Protein AF-0000000086140148 (afdb_homodimer)

Foldseek 3Di:
DDDCPPDDDDDDPDDDDDDDDCPDPDDDPAPDDPPPPPPDDDDCPDDDDPPPPDPPVPDCPPPPPDDPPDPPPDPDPDDPPPPPPPPPPLVLLFLLQVLLCVFLLDDDDDPPDDLCNVPAEQLDDPVPQDLVQAPCNVVLVVQDAPEAADPVLQVLLVVLLCVLCPNRHDYPDDDDSVLLRSLLSQLQSLCPPAQNLDFRLHDHSVPADSLLSLLSSLSSQLRRLDPSSNVSSLSSLSSSVSSLVVVCVVPVVCLQPLSSLNSLCSSLQCQCQQQHNVSVVVSVVSLVSSVCSCVVCVLLAQVNADDLVPPDPPQPPPLQSSLVVLLVNLSSQSSVLVSLLSQLLCCVLSPDQGPDALQSNHHFAHFAPQLRNQNGSVSNVVVVVVQVVVCPVPDDGGTLNNCLVPVCVLVVPRNGHHSSSSLLSNLSNLSNVLSVLLVLVCVCPPPPNPPPPPVVSVVVSVVSLVVSLVVLVVSLVVCPVPALLSNLSSLLSNLCSLDPLVLLVQLSNNPHSVSVVVSLVVVLVSLPDLSLLSNLLSLLQSLLSLLVHAFSRCGSSSLSSNLSSLSSLLSSLQSVLVVVVVVVVPPPDDPPPPDDPCVVVVVVCVVPPPQQAEDESNDDDDPSSVCCSVPVTGFYWYWDFDDPPPPPDDPPPPDDDCVVVVVCVLVVPPPCPRPTDIGGSNQNLVSLVSSLCSLQVSQDDSPDPPGPRRNSSVSSNSSSNSSSVSD/DDDDDDDDDDDDDDDDDDDDDDDPDDPDPVPDDPDPDDDDDDDPPDVDPPPPPPPPVPPDDDPPPPDPPDPPDDDDPDDPPPPPPPPPLLVLLFLLQVLLCVFLLDDDDDPPDDLCNVPAEQLDDPVPQDLVQAPLNVVLVVQDAPEAADPVLQVLLVVLLCVLCPNRHDYPDDDDSVLLRSLLSQLQSLCPPAQNLDQRLHDDSVPADSLLSLLSSLSSQLRRQDPSSNVSSLSSLSSSVSSLVVVCVVPVVCLQPLSSLNSLCSSLQAQCQQQHNVSVVVSVVSLVSSVCSCVVCVLLAQVNDDDLVPPDPPQPPPLQSSLVVLLSNLSSQSSVLVSLLSQLLCCVLSPDQGPDALQSNHHFAHFAPQLSNQNGSVSNVVVVVVQVVVCPVPDDGGTLNNCLVPVCVLVVPGNGHHSSSSLLSNLSNLSNVLSVLLVLVCVCPPPPNPPPPPVVSVVVSVVSLVVSLVVLVVSLVVCPVPALLSNLSSLLSNLCSLDPLVLLVQLSNNPHSVSVVVSLVVVLVSLPDLSLLSNLLSLLQSLLSLLVHAFSSCGSSSLSSNLSSLSSLLSSLQSVLVVVVVVVVPPPDDPPPPDDDCPVVVVVVVVPPPQQAEDESNDDDDPSSVCCSVPVTGFYWYWDFDDPPPPPDDPPPPDDDCPVVVVCVVVVPPPCPRPTDIGGSNQNLVSLVSSLCSLQVSQDDVPDPPGPHRNSSVSSNSSSNSSSVSD

pLDDT: mean 75.52, std 26.85, range [15.7, 98.44]

Sequence (1454 aa):
MPDIGFPTFFDQIMAPDFVASESMNVPLDIFNHMPEQDWLSDNMDMFGVDFTPTIDEAFHIPDSMPMPQEQHDSSHAGQLEHVSHEPDAGHSARQRHALFQRSPWLWKPEAHSHAFSEHRSLPLDETEIDMSASPHQPFLPSLTMRRELSTHSRDKIFQMVLKAATSHVSIPRFPSVECLNLLLRVGLAKSMETDAWIHPGTLDAECARPELLAALIAAGCVCFGMPSVSKTGLILLEIVRVALHGLVEDDNSVIRDLEYLQACMMWIDVTAFCGYKRKMEIAEHSLQPLVTALRRAGKFDRVAYTTNQDARPDDEHTGEGEWKHWARQESYKRLVHHLFEHDMVTTITKVRNPLISYAEMTLPLPASREQWLAPTAGSWRHVAVREQTSRDVQHGPLSLRDLLADGELLRCLPDGVDASVARAAHLHGLAAQTWEHFQQSSVVHSPLASHSSDASGKLWLQTRHQQLYHMLQVVRSRVQDTWAVTRLLNEFLMMSMHVNPDDVTRFAGKCGETEAHRAYQELQGWSQSKRARTAIWHAGQVIRLAREVPPYQVRGADAFIIYHAVMVLWAYGMMQRDIARRARSSSPRPGRSVGVGGEQEQQEQEQDGGRASCVYLDEERTAAVEAFVVMGTGRPCLRMRRRRAETGSCWRSSSSSSNKLELELMVSGQAWQSQWQCCDVRHAQAVMQVGVAVLEENYMYPTELRPNLPQLIRSLCELMRGLGALAMPDIGFPTFFDQIMAPDFVASESMNVPLDIFNHMPEQDWLSDNMDMFGVDFTPTIDEAFHIPDSMPMPQEQHDSSHAGQLEHVSHEPDAGHSARQRHALFQRSPWLWKPEAHSHAFSEHRSLPLDETEIDMSASPHQPFLPSLTMRRELSTHSRDKIFQMVLKAATSHVSIPRFPSVECLNLLLRVGLAKSMETDAWIHPGTLDAECARPELLAALIAAGCVCFGMPSVSKTGLILLEIVRVALHGLVEDDNSVIRDLEYLQACMMWIDVTAFCGYKRKMEIAEHSLQPLVTALRRAGKFDRVAYTTNQDARPDDEHTGEGEWKHWARQESYKRLVHHLFEHDMVTTITKVRNPLISYAEMTLPLPASREQWLAPTAGSWRHVAVREQTSRDVQHGPLSLRDLLADGELLRCLPDGVDASVARAAHLHGLAAQTWEHFQQSSVVHSPLASHSSDASGKLWLQTRHQQLYHMLQVVRSRVQDTWAVTRLLNEFLMMSMHVNPDDVTRFAGKCGETEAHRAYQELQGWSQSKRARTAIWHAGQVIRLAREVPPYQVRGADAFIIYHAVMVLWAYGMMQRDIARRARSSSPRPGRSVGVGGEQEQQEQEQDGGRASCVYLDEERTAAVEAFVVMGTGRPCLRMRRRRAETGSCWRSSSSSSNKLELELMVSGQAWQSQWQCCDVRHAQAVMQVGVAVLEENYMYPTELRPNLPQLIRSLCELMRGLGALA

Structure (mmCIF, N/CA/C/O backbone):
data_AF-0000000086140148-model_v1
#
loop_
_entity.id
_entity.type
_entity.pdbx_description
1 polymer 'Transcription factor domain-containing protein'
#
loop_
_atom_site.group_PDB
_atom_site.id
_atom_site.type_symbol
_atom_site.label_atom_id
_atom_site.label_alt_id
_atom_site.label_comp_id
_atom_site.label_asym_id
_atom_site.label_entity_id
_atom_site.label_seq_id
_atom_site.pdbx_PDB_ins_code
_atom_site.Cartn_x
_atom_site.Cartn_y
_atom_site.Cartn_z
_atom_site.occupancy
_atom_site.B_iso_or_equiv
_atom_site.auth_seq_id
_atom_site.auth_comp_id
_atom_site.auth_asym_id
_atom_site.auth_atom_id
_atom_site.pdbx_PDB_model_num
ATOM 1 N N . MET A 1 1 ? -72.125 -36.812 -0.527 1 19.08 1 MET A N 1
ATOM 2 C CA . MET A 1 1 ? -71.812 -36.781 -1.943 1 19.08 1 MET A CA 1
ATOM 3 C C . MET A 1 1 ? -70.312 -37.094 -2.143 1 19.08 1 MET A C 1
ATOM 5 O O . MET A 1 1 ? -69.438 -36.656 -1.358 1 19.08 1 MET A O 1
ATOM 9 N N . PRO A 1 2 ? -69.875 -38.219 -3.064 1 22.83 2 PRO A N 1
ATOM 10 C CA . PRO A 1 2 ? -68.938 -39.25 -3.582 1 22.83 2 PRO A CA 1
ATOM 11 C C . PRO A 1 2 ? -67.812 -38.688 -4.387 1 22.83 2 PRO A C 1
ATOM 13 O O . PRO A 1 2 ? -68 -37.719 -5.133 1 22.83 2 PRO A O 1
ATOM 16 N N . ASP A 1 3 ? -66.438 -38.75 -3.875 1 25.08 3 ASP A N 1
ATOM 17 C CA . ASP A 1 3 ? -65.125 -38.188 -3.678 1 25.08 3 ASP A CA 1
ATOM 18 C C . ASP A 1 3 ? -64.25 -38.438 -4.898 1 25.08 3 ASP A C 1
ATOM 20 O O . ASP A 1 3 ? -63.938 -39.594 -5.23 1 25.08 3 ASP A O 1
ATOM 24 N N . ILE A 1 4 ? -64.562 -37.719 -6.035 1 22.92 4 ILE A N 1
ATOM 25 C CA . ILE A 1 4 ? -64.188 -37.906 -7.434 1 22.92 4 ILE A CA 1
ATOM 26 C C . ILE A 1 4 ? -62.656 -38.031 -7.559 1 22.92 4 ILE A C 1
ATOM 28 O O . ILE A 1 4 ? -61.938 -37.062 -7.277 1 22.92 4 ILE A O 1
ATOM 32 N N . GLY A 1 5 ? -61.938 -39.25 -7.453 1 22.59 5 GLY A N 1
ATOM 33 C CA . GLY A 1 5 ? -60.625 -39.875 -7.34 1 22.59 5 GLY A CA 1
ATOM 34 C C . GLY A 1 5 ? -59.781 -39.688 -8.578 1 22.59 5 GLY A C 1
ATOM 35 O O . GLY A 1 5 ? -58.719 -40.312 -8.711 1 22.59 5 GLY A O 1
ATOM 36 N N . PHE A 1 6 ? -59.812 -38.531 -9.266 1 20.64 6 PHE A N 1
ATOM 37 C CA . PHE A 1 6 ? -59.625 -38.656 -10.703 1 20.64 6 PHE A CA 1
ATOM 38 C C . PHE A 1 6 ? -58.219 -39.188 -11.008 1 20.64 6 PHE A C 1
ATOM 40 O O . PHE A 1 6 ? -57.219 -38.594 -10.594 1 20.64 6 PHE A O 1
ATOM 47 N N . PRO A 1 7 ? -58.031 -40.531 -11.359 1 20.09 7 PRO A N 1
ATOM 48 C CA . PRO A 1 7 ? -56.906 -41.438 -11.656 1 20.09 7 PRO A CA 1
ATOM 49 C C . PRO A 1 7 ? -56.031 -40.969 -12.797 1 20.09 7 PRO A C 1
ATOM 51 O O . PRO A 1 7 ? -54.812 -41.156 -12.773 1 20.09 7 PRO A O 1
ATOM 54 N N . THR A 1 8 ? -56.438 -40.406 -13.906 1 18.41 8 THR A N 1
ATOM 55 C CA . THR A 1 8 ? -56.594 -41.281 -15.055 1 18.41 8 THR A CA 1
ATOM 56 C C . THR A 1 8 ? -55.25 -41.5 -15.758 1 18.41 8 THR A C 1
ATOM 58 O O . THR A 1 8 ? -54.844 -42.625 -15.977 1 18.41 8 THR A O 1
ATOM 61 N N . PHE A 1 9 ? -55.125 -41.156 -17.078 1 16.94 9 PHE A N 1
ATOM 62 C CA . PHE A 1 9 ? -54.906 -41.812 -18.359 1 16.94 9 PHE A CA 1
ATOM 63 C C . PHE A 1 9 ? -53.438 -41.656 -18.766 1 16.94 9 PHE A C 1
ATOM 65 O O . PHE A 1 9 ? -52.844 -42.625 -19.266 1 16.94 9 PHE A O 1
ATOM 72 N N . PHE A 1 10 ? -52.812 -40.406 -18.891 1 19.05 10 PHE A N 1
ATOM 73 C CA . PHE A 1 10 ? -52.031 -40.125 -20.078 1 19.05 10 PHE A CA 1
ATOM 74 C C . PHE A 1 10 ? -50.75 -41 -20.109 1 19.05 10 PHE A C 1
ATOM 76 O O . PHE A 1 10 ? -50.031 -41.062 -19.125 1 19.05 10 PHE A O 1
ATOM 83 N N . ASP A 1 11 ? -50.469 -41.719 -21.234 1 17.25 11 ASP A N 1
ATOM 84 C CA . ASP A 1 11 ? -50.031 -42.906 -21.984 1 17.25 11 ASP A CA 1
ATOM 85 C C . ASP A 1 11 ? -48.5 -42.969 -22.031 1 17.25 11 ASP A C 1
ATOM 87 O O . ASP A 1 11 ? -47.812 -42 -21.812 1 17.25 11 ASP A O 1
ATOM 91 N N . GLN A 1 12 ? -47.844 -44.094 -22.719 1 17.33 12 GLN A N 1
ATOM 92 C CA . GLN A 1 12 ? -46.844 -45.125 -22.859 1 17.33 12 GLN A CA 1
ATOM 93 C C . GLN A 1 12 ? -45.688 -44.656 -23.75 1 17.33 12 GLN A C 1
ATOM 95 O O . GLN A 1 12 ? -45.688 -44.906 -24.953 1 17.33 12 GLN A O 1
ATOM 100 N N . ILE A 1 13 ? -45.344 -43.344 -23.781 1 17.97 13 ILE A N 1
ATOM 101 C CA . ILE A 1 13 ? -44.438 -42.969 -24.859 1 17.97 13 ILE A CA 1
ATOM 102 C C . ILE A 1 13 ? -43.219 -43.906 -24.844 1 17.97 13 ILE A C 1
ATOM 104 O O . ILE A 1 13 ? -42.281 -43.719 -24.078 1 17.97 13 ILE A O 1
ATOM 108 N N . MET A 1 14 ? -43.344 -45.25 -24.922 1 16.81 14 MET A N 1
ATOM 109 C CA . MET A 1 14 ? -42.531 -46.469 -24.859 1 16.81 14 MET A CA 1
ATOM 110 C C . MET A 1 14 ? -41.531 -46.5 -26 1 16.81 14 MET A C 1
ATOM 112 O O . MET A 1 14 ? -40.375 -46.875 -25.797 1 16.81 14 MET A O 1
ATOM 116 N N . ALA A 1 15 ? -41.969 -46.688 -27.281 1 16.27 15 ALA A N 1
ATOM 117 C CA . ALA A 1 15 ? -41.625 -47.938 -27.984 1 16.27 15 ALA A CA 1
ATOM 118 C C . ALA A 1 15 ? -40.312 -47.812 -28.719 1 16.27 15 ALA A C 1
ATOM 120 O O . ALA A 1 15 ? -39.438 -48.688 -28.594 1 16.27 15 ALA A O 1
ATOM 121 N N . PRO A 1 16 ? -40.25 -47.25 -30.031 1 17.31 16 PRO A N 1
ATOM 122 C CA . PRO A 1 16 ? -40 -48.188 -31.125 1 17.31 16 PRO A CA 1
ATOM 123 C C . PRO A 1 16 ? -38.531 -48.562 -31.266 1 17.31 16 PRO A C 1
ATOM 125 O O . PRO A 1 16 ? -37.656 -47.875 -30.719 1 17.31 16 PRO A O 1
ATOM 128 N N . ASP A 1 17 ? -38.156 -49.406 -32.406 1 17.62 17 ASP A N 1
ATOM 129 C CA . ASP A 1 17 ? -37.406 -50.531 -32.938 1 17.62 17 ASP A CA 1
ATOM 130 C C . ASP A 1 17 ? -36.062 -50.062 -33.469 1 17.62 17 ASP A C 1
ATOM 132 O O . ASP A 1 17 ? -35.75 -48.875 -33.5 1 17.62 17 ASP A O 1
ATOM 136 N N . PHE A 1 18 ? -35.75 -50.312 -34.875 1 17.06 18 PHE A N 1
ATOM 137 C CA . PHE A 1 18 ? -34.719 -51.188 -35.469 1 17.06 18 PHE A CA 1
ATOM 138 C C . PHE A 1 18 ? -33.469 -50.406 -35.781 1 17.06 18 PHE A C 1
ATOM 140 O O . PHE A 1 18 ? -32.344 -50.875 -35.5 1 17.06 18 PHE A O 1
ATOM 147 N N . VAL A 1 19 ? -33.5 -49.281 -36.562 1 16.91 19 VAL A N 1
ATOM 148 C CA . VAL A 1 19 ? -33.031 -49.344 -37.969 1 16.91 19 VAL A CA 1
ATOM 149 C C . VAL A 1 19 ? -31.5 -49.344 -38 1 16.91 19 VAL A C 1
ATOM 151 O O . VAL A 1 19 ? -30.859 -48.844 -37.062 1 16.91 19 VAL A O 1
ATOM 154 N N . ALA A 1 20 ? -30.875 -49.312 -39.312 1 17.44 20 ALA A N 1
ATOM 155 C CA . ALA A 1 20 ? -29.875 -49.875 -40.219 1 17.44 20 ALA A CA 1
ATOM 156 C C . ALA A 1 20 ? -28.5 -49.281 -39.969 1 17.44 20 ALA A C 1
ATOM 158 O O . ALA A 1 20 ? -28.406 -48.156 -39.469 1 17.44 20 ALA A O 1
ATOM 159 N N . SER A 1 21 ? -27.453 -50 -40.312 1 17.23 21 SER A N 1
ATOM 160 C CA . SER A 1 21 ? -26.094 -50.438 -40.062 1 17.23 21 SER A CA 1
ATOM 161 C C . SER A 1 21 ? -25.078 -49.438 -40.562 1 17.23 21 SER A C 1
ATOM 163 O O . SER A 1 21 ? -23.938 -49.375 -40.125 1 17.23 21 SER A O 1
ATOM 165 N N . GLU A 1 22 ? -25.453 -48.625 -41.656 1 16.67 22 GLU A N 1
ATOM 166 C CA . GLU A 1 22 ? -24.547 -48.656 -42.812 1 16.67 22 GLU A CA 1
ATOM 167 C C . GLU A 1 22 ? -23.266 -47.906 -42.531 1 16.67 22 GLU A C 1
ATOM 169 O O . GLU A 1 22 ? -23.312 -46.719 -42.156 1 16.67 22 GLU A O 1
ATOM 174 N N . SER A 1 23 ? -22.141 -48.594 -42.344 1 17.83 23 SER A N 1
ATOM 175 C CA . SER A 1 23 ? -20.75 -48.344 -42 1 17.83 23 SER A CA 1
ATOM 176 C C . SER A 1 23 ? -20.062 -47.469 -43.031 1 17.83 23 SER A C 1
ATOM 178 O O . SER A 1 23 ? -18.844 -47.344 -43.031 1 17.83 23 SER A O 1
ATOM 180 N N . MET A 1 24 ? -20.812 -46.656 -43.781 1 16.83 24 MET A N 1
ATOM 181 C CA . MET A 1 24 ? -20.156 -46.438 -45.062 1 16.83 24 MET A CA 1
ATOM 182 C C . MET A 1 24 ? -18.734 -45.906 -44.875 1 16.83 24 MET A C 1
ATOM 184 O O . MET A 1 24 ? -18.5 -45.031 -44.031 1 16.83 24 MET A O 1
ATOM 188 N N . ASN A 1 25 ? -17.75 -46.562 -45.594 1 17.36 25 ASN A N 1
ATOM 189 C CA . ASN A 1 25 ? -16.312 -46.719 -45.719 1 17.36 25 ASN A CA 1
ATOM 190 C C . ASN A 1 25 ? -15.68 -45.438 -46.25 1 17.36 25 ASN A C 1
ATOM 192 O O . ASN A 1 25 ? -14.469 -45.375 -46.5 1 17.36 25 ASN A O 1
ATOM 196 N N . VAL A 1 26 ? -16.375 -44.375 -46.531 1 17.95 26 VAL A N 1
ATOM 197 C CA . VAL A 1 26 ? -15.844 -43.781 -47.75 1 17.95 26 VAL A CA 1
ATOM 198 C C . VAL A 1 26 ? -14.328 -43.625 -47.625 1 17.95 26 VAL A C 1
ATOM 200 O O . VAL A 1 26 ? -13.797 -43.531 -46.5 1 17.95 26 VAL A O 1
ATOM 203 N N . PRO A 1 27 ? -13.695 -43.062 -48.875 1 17.66 27 PRO A N 1
ATOM 204 C CA . PRO A 1 27 ? -12.5 -43.219 -49.719 1 17.66 27 PRO A CA 1
ATOM 205 C C . PRO A 1 27 ? -11.258 -42.594 -49.094 1 17.66 27 PRO A C 1
ATOM 207 O O . PRO A 1 27 ? -11.375 -41.688 -48.25 1 17.66 27 PRO A O 1
ATOM 210 N N . LEU A 1 28 ? -10.086 -43.094 -49.562 1 18.19 28 LEU A N 1
ATOM 211 C CA . LEU A 1 28 ? -8.664 -43.094 -49.219 1 18.19 28 LEU A CA 1
ATOM 212 C C . LEU A 1 28 ? -8.055 -41.719 -49.438 1 18.19 28 LEU A C 1
ATOM 214 O O . LEU A 1 28 ? -6.949 -41.438 -48.969 1 18.19 28 LEU A O 1
ATOM 218 N N . ASP A 1 29 ? -8.734 -40.688 -50.062 1 17.12 29 ASP A N 1
ATOM 219 C CA . ASP A 1 29 ? -7.871 -40 -51 1 17.12 29 ASP A CA 1
ATOM 220 C C . ASP A 1 29 ? -6.582 -39.531 -50.344 1 17.12 29 ASP A C 1
ATOM 222 O O . ASP A 1 29 ? -6.605 -39.031 -49.219 1 17.12 29 ASP A O 1
ATOM 226 N N . ILE A 1 30 ? -5.348 -39.875 -51 1 18.64 30 ILE A N 1
ATOM 227 C CA . ILE A 1 30 ? -3.902 -40.094 -51 1 18.64 30 ILE A CA 1
ATOM 228 C C . ILE A 1 30 ? -3.203 -38.719 -50.844 1 18.64 30 ILE A C 1
ATOM 230 O O . ILE A 1 30 ? -1.972 -38.656 -50.812 1 18.64 30 ILE A O 1
ATOM 234 N N . PHE A 1 31 ? -3.824 -37.688 -51.469 1 18.41 31 PHE A N 1
ATOM 235 C CA . PHE A 1 31 ? -2.912 -36.625 -51.844 1 18.41 31 PHE A CA 1
ATOM 236 C C . PHE A 1 31 ? -1.856 -36.406 -50.75 1 18.41 31 PHE A C 1
ATOM 238 O O . PHE A 1 31 ? -2.186 -36.25 -49.594 1 18.41 31 PHE A O 1
ATOM 245 N N . ASN A 1 32 ? -0.479 -36.625 -51.062 1 17.55 32 ASN A N 1
ATOM 246 C CA . ASN A 1 32 ? 0.919 -37.031 -51.219 1 17.55 32 ASN A CA 1
ATOM 247 C C . ASN A 1 32 ? 1.848 -36.062 -50.469 1 17.55 32 ASN A C 1
ATOM 249 O O . ASN A 1 32 ? 1.44 -34.938 -50.125 1 17.55 32 ASN A O 1
ATOM 253 N N . HIS A 1 33 ? 3.387 -36 -51.062 1 18.12 33 HIS A N 1
ATOM 254 C CA . HIS A 1 33 ? 4.75 -36 -50.531 1 18.12 33 HIS A CA 1
ATOM 255 C C . HIS A 1 33 ? 5.27 -34.562 -50.344 1 18.12 33 HIS A C 1
ATOM 257 O O . HIS A 1 33 ? 6.426 -34.375 -49.969 1 18.12 33 HIS A O 1
ATOM 263 N N . MET A 1 34 ? 4.738 -33.531 -50.875 1 17.55 34 MET A N 1
ATOM 264 C CA . MET A 1 34 ? 5.773 -32.688 -51.438 1 17.55 34 MET A CA 1
ATOM 265 C C . MET A 1 34 ? 6.844 -32.344 -50.406 1 17.55 34 MET A C 1
ATOM 267 O O . MET A 1 34 ? 6.527 -32 -49.281 1 17.55 34 MET A O 1
ATOM 271 N N . PRO A 1 35 ? 8.188 -32.75 -50.844 1 19.33 35 PRO A N 1
ATOM 272 C CA . PRO A 1 35 ? 9.438 -32.656 -50.094 1 19.33 35 PRO A CA 1
ATOM 273 C C . PRO A 1 35 ? 9.805 -31.234 -49.688 1 19.33 35 PRO A C 1
ATOM 275 O O . PRO A 1 35 ? 10.828 -31.016 -49.031 1 19.33 35 PRO A O 1
ATOM 278 N N . GLU A 1 36 ? 9.086 -30.328 -49.875 1 18.53 36 GLU A N 1
ATOM 279 C CA . GLU A 1 36 ? 9.766 -29.078 -50.188 1 18.53 36 GLU A CA 1
ATOM 280 C C . GLU A 1 36 ? 10.984 -28.875 -49.281 1 18.53 36 GLU A C 1
ATOM 282 O O . GLU A 1 36 ? 10.867 -28.875 -48.062 1 18.53 36 GLU A O 1
ATOM 287 N N . GLN A 1 37 ? 12.273 -29.156 -49.906 1 18.86 37 GLN A N 1
ATOM 288 C CA . GLN A 1 37 ? 13.656 -29.109 -49.438 1 18.86 37 GLN A CA 1
ATOM 289 C C . GLN A 1 37 ? 14.008 -27.734 -48.875 1 18.86 37 GLN A C 1
ATOM 291 O O . GLN A 1 37 ? 15.031 -27.562 -48.219 1 18.86 37 GLN A O 1
ATOM 296 N N . ASP A 1 38 ? 13.461 -26.766 -49.469 1 18.78 38 ASP A N 1
ATOM 297 C CA . ASP A 1 38 ? 14.344 -25.625 -49.656 1 18.78 38 ASP A CA 1
ATOM 298 C C . ASP A 1 38 ? 15.211 -25.391 -48.438 1 18.78 38 ASP A C 1
ATOM 300 O O . ASP A 1 38 ? 14.711 -25.359 -47.312 1 18.78 38 ASP A O 1
ATOM 304 N N . TRP A 1 39 ? 16.594 -25.516 -48.688 1 18.64 39 TRP A N 1
ATOM 305 C CA . TRP A 1 39 ? 17.922 -25.516 -48.062 1 18.64 39 TRP A CA 1
ATOM 306 C C . TRP A 1 39 ? 18.141 -24.25 -47.25 1 18.64 39 TRP A C 1
ATOM 308 O O . TRP A 1 39 ? 19.109 -24.156 -46.469 1 18.64 39 TRP A O 1
ATOM 318 N N . LEU A 1 40 ? 17.844 -23.172 -48.156 1 21.42 40 LEU A N 1
ATOM 319 C CA . LEU A 1 40 ? 18.672 -22 -47.969 1 21.42 40 LEU A CA 1
ATOM 320 C C . LEU A 1 40 ? 18.875 -21.734 -46.469 1 21.42 40 LEU A C 1
ATOM 322 O O . LEU A 1 40 ? 17.922 -21.719 -45.688 1 21.42 40 LEU A O 1
ATOM 326 N N . SER A 1 41 ? 20.078 -21.781 -46.25 1 18.67 41 SER A N 1
ATOM 327 C CA . SER A 1 41 ? 21.141 -22.016 -45.25 1 18.67 41 SER A CA 1
ATOM 328 C C . SER A 1 41 ? 21.062 -21.016 -44.125 1 18.67 41 SER A C 1
ATOM 330 O O . SER A 1 41 ? 21.047 -21.422 -42.938 1 18.67 41 SER A O 1
ATOM 332 N N . ASP A 1 42 ? 21.734 -19.891 -44.5 1 18.88 42 ASP A N 1
ATOM 333 C CA . ASP A 1 42 ? 22.906 -19.391 -43.781 1 18.88 42 ASP A CA 1
ATOM 334 C C . ASP A 1 42 ? 22.5 -18.703 -42.469 1 18.88 42 ASP A C 1
ATOM 336 O O . ASP A 1 42 ? 23.031 -19 -41.406 1 18.88 42 ASP A O 1
ATOM 340 N N . ASN A 1 43 ? 22.266 -17.281 -42.812 1 19.69 43 ASN A N 1
ATOM 341 C CA . ASN A 1 43 ? 22.797 -16.266 -41.906 1 19.69 43 ASN A CA 1
ATOM 342 C C . ASN A 1 43 ? 22.016 -16.188 -40.594 1 19.69 43 ASN A C 1
ATOM 344 O O . ASN A 1 43 ? 20.812 -15.891 -40.594 1 19.69 43 ASN A O 1
ATOM 348 N N . MET A 1 44 ? 22.25 -16.859 -39.75 1 21.52 44 MET A N 1
ATOM 349 C CA . MET A 1 44 ? 22.016 -17.156 -38.344 1 21.52 44 MET A CA 1
ATOM 350 C C . MET A 1 44 ? 21.906 -15.883 -37.531 1 21.52 44 MET A C 1
ATOM 352 O O . MET A 1 44 ? 21.953 -15.922 -36.281 1 21.52 44 MET A O 1
ATOM 356 N N . ASP A 1 45 ? 21.734 -14.734 -38.094 1 20.14 45 ASP A N 1
ATOM 357 C CA . ASP A 1 45 ? 21.984 -13.812 -37 1 20.14 45 ASP A CA 1
ATOM 358 C C . ASP A 1 45 ? 20.922 -13.961 -35.906 1 20.14 45 ASP A C 1
ATOM 360 O O . ASP A 1 45 ? 19.781 -13.539 -36.062 1 20.14 45 ASP A O 1
ATOM 364 N N . MET A 1 46 ? 20.844 -14.938 -35.156 1 19.64 46 MET A N 1
ATOM 365 C CA . MET A 1 46 ? 20.219 -15.602 -34 1 19.64 46 MET A CA 1
ATOM 366 C C . MET A 1 46 ? 19.906 -14.609 -32.906 1 19.64 46 MET A C 1
ATOM 368 O O . MET A 1 46 ? 18.766 -14.547 -32.406 1 19.64 46 MET A O 1
ATOM 372 N N . PHE A 1 47 ? 20.781 -14.781 -31.766 1 21.64 47 PHE A N 1
ATOM 373 C CA . PHE A 1 47 ? 21.141 -14.43 -30.391 1 21.64 47 PHE A CA 1
ATOM 374 C C . PHE A 1 47 ? 21.672 -13 -30.312 1 21.64 47 PHE A C 1
ATOM 376 O O . PHE A 1 47 ? 22.234 -12.594 -29.297 1 21.64 47 PHE A O 1
ATOM 383 N N . GLY A 1 48 ? 21.953 -12.289 -31.156 1 19.8 48 GLY A N 1
ATOM 384 C CA . GLY A 1 48 ? 22.906 -11.203 -31.016 1 19.8 48 GLY A CA 1
ATOM 385 C C . GLY A 1 48 ? 22.875 -10.562 -29.641 1 19.8 48 GLY A C 1
ATOM 386 O O . GLY A 1 48 ? 21.797 -10.281 -29.109 1 19.8 48 GLY A O 1
ATOM 387 N N . VAL A 1 49 ? 24.141 -10.586 -28.812 1 22.16 49 VAL A N 1
ATOM 388 C CA . VAL A 1 49 ? 25.156 -10.516 -27.781 1 22.16 49 VAL A CA 1
ATOM 389 C C . VAL A 1 49 ? 25.391 -9.062 -27.375 1 22.16 49 VAL A C 1
ATOM 391 O O . VAL A 1 49 ? 26.109 -8.781 -26.422 1 22.16 49 VAL A O 1
ATOM 394 N N . ASP A 1 50 ? 25.219 -8.094 -28.031 1 20.94 50 ASP A N 1
ATOM 395 C CA . ASP A 1 50 ? 26.062 -6.934 -27.75 1 20.94 50 ASP A CA 1
ATOM 396 C C . ASP A 1 50 ? 25.953 -6.512 -26.281 1 20.94 50 ASP A C 1
ATOM 398 O O . ASP A 1 50 ? 24.859 -6.148 -25.828 1 20.94 50 ASP A O 1
ATOM 402 N N . PHE A 1 51 ? 27.031 -7.012 -25.5 1 22.92 51 PHE A N 1
ATOM 403 C CA . PHE A 1 51 ? 27.844 -6.762 -24.312 1 22.92 51 PHE A CA 1
ATOM 404 C C . PHE A 1 51 ? 28.312 -5.316 -24.266 1 22.92 51 PHE A C 1
ATOM 406 O O . PHE A 1 51 ? 29.422 -5.004 -24.703 1 22.92 51 PHE A O 1
ATOM 413 N N . THR A 1 52 ? 27.812 -4.379 -24.781 1 21.22 52 THR A N 1
ATOM 414 C CA . THR A 1 52 ? 28.641 -3.186 -24.859 1 21.22 52 THR A CA 1
ATOM 415 C C . THR A 1 52 ? 29.312 -2.908 -23.516 1 21.22 52 THR A C 1
ATOM 417 O O . THR A 1 52 ? 28.641 -2.775 -22.484 1 21.22 52 THR A O 1
ATOM 420 N N . PRO A 1 53 ? 30.766 -3.143 -23.438 1 23.55 53 PRO A N 1
ATOM 421 C CA . PRO A 1 53 ? 31.719 -2.818 -22.375 1 23.55 53 PRO A CA 1
ATOM 422 C C . PRO A 1 53 ? 31.703 -1.341 -22 1 23.55 53 PRO A C 1
ATOM 424 O O . PRO A 1 53 ? 31.922 -0.476 -22.844 1 23.55 53 PRO A O 1
ATOM 427 N N . THR A 1 54 ? 30.875 -0.715 -21.641 1 21.41 54 THR A N 1
ATOM 428 C CA . THR A 1 54 ? 31.266 0.69 -21.625 1 21.41 54 THR A CA 1
ATOM 429 C C . THR A 1 54 ? 32.688 0.847 -21.109 1 21.41 54 THR A C 1
ATOM 431 O O . THR A 1 54 ? 33.219 -0.043 -20.438 1 21.41 54 THR A O 1
ATOM 434 N N . ILE A 1 55 ? 33.562 1.985 -21.406 1 20.09 55 ILE A N 1
ATOM 435 C CA . ILE A 1 55 ? 34.875 2.6 -21.375 1 20.09 55 ILE A CA 1
ATOM 436 C C . ILE A 1 55 ? 35.438 2.57 -19.938 1 20.09 55 ILE A C 1
ATOM 438 O O . ILE A 1 55 ? 36.625 2.287 -19.734 1 20.09 55 ILE A O 1
ATOM 442 N N . ASP A 1 56 ? 34.969 2.904 -18.906 1 20.59 56 ASP A N 1
ATOM 443 C CA . ASP A 1 56 ? 36.062 3.26 -18 1 20.59 56 ASP A CA 1
ATOM 444 C C . ASP A 1 56 ? 36.875 2.025 -17.594 1 20.59 56 ASP A C 1
ATOM 446 O O . ASP A 1 56 ? 36.5 1.336 -16.641 1 20.59 56 ASP A O 1
ATOM 450 N N . GLU A 1 57 ? 37.094 1.035 -18.5 1 23.45 57 GLU A N 1
ATOM 451 C CA . GLU A 1 57 ? 38.312 0.25 -18.375 1 23.45 57 GLU A CA 1
ATOM 452 C C . GLU A 1 57 ? 39.531 1.15 -18.312 1 23.45 57 GLU A C 1
ATOM 454 O O . GLU A 1 57 ? 40.656 0.672 -18.109 1 23.45 57 GLU A O 1
ATOM 459 N N . ALA A 1 58 ? 39.469 2.291 -19 1 21.12 58 ALA A N 1
ATOM 460 C CA . ALA A 1 58 ? 40.75 2.857 -19.484 1 21.12 58 ALA A CA 1
ATOM 461 C C . ALA A 1 58 ? 41.656 3.26 -18.312 1 21.12 58 ALA A C 1
ATOM 463 O O . ALA A 1 58 ? 42.781 3.652 -18.531 1 21.12 58 ALA A O 1
ATOM 464 N N . PHE A 1 59 ? 41.25 3.625 -17.281 1 21.44 59 PHE A N 1
ATOM 465 C CA . PHE A 1 59 ? 42.406 4.336 -16.781 1 21.44 59 PHE A CA 1
ATOM 466 C C . PHE A 1 59 ? 43.531 3.359 -16.438 1 21.44 59 PHE A C 1
ATOM 468 O O . PHE A 1 59 ? 44.719 3.643 -16.672 1 21.44 59 PHE A O 1
ATOM 475 N N . HIS A 1 60 ? 43.594 2.398 -15.438 1 20.41 60 HIS A N 1
ATOM 476 C CA . HIS A 1 60 ? 44.969 1.979 -15.133 1 20.41 60 HIS A CA 1
ATOM 477 C C . HIS A 1 60 ? 45.438 0.906 -16.109 1 20.41 60 HIS A C 1
ATOM 479 O O . HIS A 1 60 ? 45.094 -0.269 -15.961 1 20.41 60 HIS A O 1
ATOM 485 N N . ILE A 1 61 ? 45.438 1.125 -17.453 1 22.55 61 ILE A N 1
ATOM 486 C CA . ILE A 1 61 ? 46.25 0.255 -18.281 1 22.55 61 ILE A CA 1
ATOM 487 C C . ILE A 1 61 ? 47.656 0.147 -17.688 1 22.55 61 ILE A C 1
ATOM 489 O O . ILE A 1 61 ? 48.375 1.146 -17.578 1 22.55 61 ILE A O 1
ATOM 493 N N . PRO A 1 62 ? 48 -0.83 -16.734 1 21.73 62 PRO A N 1
ATOM 494 C CA . PRO A 1 62 ? 49.438 -0.876 -16.453 1 21.73 62 PRO A CA 1
ATOM 495 C C . PRO A 1 62 ? 50.281 -0.818 -17.719 1 21.73 62 PRO A C 1
ATOM 497 O O . PRO A 1 62 ? 49.781 -1.134 -18.812 1 21.73 62 PRO A O 1
ATOM 500 N N . ASP A 1 63 ? 51.469 -0.147 -17.703 1 20.69 63 ASP A N 1
ATOM 501 C CA . ASP A 1 63 ? 52.531 0.016 -18.672 1 20.69 63 ASP A CA 1
ATOM 502 C C . ASP A 1 63 ? 52.875 -1.306 -19.359 1 20.69 63 ASP A C 1
ATOM 504 O O . ASP A 1 63 ? 53.031 -1.345 -20.594 1 20.69 63 ASP A O 1
ATOM 508 N N . SER A 1 64 ? 53.469 -2.326 -18.594 1 20.44 64 SER A N 1
ATOM 509 C CA . SER A 1 64 ? 54.562 -3.088 -19.203 1 20.44 64 SER A CA 1
ATOM 510 C C . SER A 1 64 ? 54.031 -4.207 -20.094 1 20.44 64 SER A C 1
ATOM 512 O O . SER A 1 64 ? 53.375 -5.137 -19.609 1 20.44 64 SER A O 1
ATOM 514 N N . MET A 1 65 ? 53.594 -3.885 -21.234 1 21.52 65 MET A N 1
ATOM 515 C CA . MET A 1 65 ? 53.469 -4.965 -22.203 1 21.52 65 MET A CA 1
ATOM 516 C C . MET A 1 65 ? 54.781 -5.723 -22.375 1 21.52 65 MET A C 1
ATOM 518 O O . MET A 1 65 ? 55.688 -5.234 -23.016 1 21.52 65 MET A O 1
ATOM 522 N N . PRO A 1 66 ? 55.406 -6.441 -21.219 1 22.2 66 PRO A N 1
ATOM 523 C CA . PRO A 1 66 ? 56.625 -7.02 -21.812 1 22.2 66 PRO A CA 1
ATOM 524 C C . PRO A 1 66 ? 56.344 -7.828 -23.078 1 22.2 66 PRO A C 1
ATOM 526 O O . PRO A 1 66 ? 55.219 -8.273 -23.281 1 22.2 66 PRO A O 1
ATOM 529 N N . MET A 1 67 ? 57.281 -7.66 -23.969 1 21.05 67 MET A N 1
ATOM 530 C CA . MET A 1 67 ? 57.5 -8.242 -25.297 1 21.05 67 MET A CA 1
ATOM 531 C C . MET A 1 67 ? 57.375 -9.758 -25.25 1 21.05 67 MET A C 1
ATOM 533 O O . MET A 1 67 ? 57.719 -10.391 -24.266 1 21.05 67 MET A O 1
ATOM 537 N N . PRO A 1 68 ? 56.5 -10.281 -26.141 1 20.86 68 PRO A N 1
ATOM 538 C CA . PRO A 1 68 ? 56.281 -11.719 -26.312 1 20.86 68 PRO A CA 1
ATOM 539 C C . PRO A 1 68 ? 57.594 -12.508 -26.344 1 20.86 68 PRO A C 1
ATOM 541 O O . PRO A 1 68 ? 58.406 -12.352 -27.266 1 20.86 68 PRO A O 1
ATOM 544 N N . GLN A 1 69 ? 58.469 -12.406 -25.125 1 20.36 69 GLN A N 1
ATOM 545 C CA . GLN A 1 69 ? 59.625 -13.195 -25.5 1 20.36 69 GLN A CA 1
ATOM 546 C C . GLN A 1 69 ? 59.219 -14.586 -25.984 1 20.36 69 GLN A C 1
ATOM 548 O O . GLN A 1 69 ? 58.156 -15.094 -25.609 1 20.36 69 GLN A O 1
ATOM 553 N N . GLU A 1 70 ? 60.125 -15.164 -26.766 1 19.55 70 GLU A N 1
ATOM 554 C CA . GLU A 1 70 ? 60.281 -16.391 -27.547 1 19.55 70 GLU A CA 1
ATOM 555 C C . GLU A 1 70 ? 59.969 -17.625 -26.703 1 19.55 70 GLU A C 1
ATOM 557 O O . GLU A 1 70 ? 60.375 -17.688 -25.531 1 19.55 70 GLU A O 1
ATOM 562 N N . GLN A 1 71 ? 58.938 -18.391 -27.125 1 19.91 71 GLN A N 1
ATOM 563 C CA . GLN A 1 71 ? 58.281 -19.625 -26.734 1 19.91 71 GLN A CA 1
ATOM 564 C C . GLN A 1 71 ? 59.312 -20.734 -26.469 1 19.91 71 GLN A C 1
ATOM 566 O O . GLN A 1 71 ? 59.688 -21.484 -27.375 1 19.91 71 GLN A O 1
ATOM 571 N N . HIS A 1 72 ? 60.469 -20.594 -25.766 1 21.11 72 HIS A N 1
ATOM 572 C CA . HIS A 1 72 ? 61.188 -21.844 -25.891 1 21.11 72 HIS A CA 1
ATOM 573 C C . HIS A 1 72 ? 60.438 -23 -25.266 1 21.11 72 HIS A C 1
ATOM 575 O O . HIS A 1 72 ? 59.781 -22.844 -24.219 1 21.11 72 HIS A O 1
ATOM 581 N N . ASP A 1 73 ? 60.094 -24.141 -26.016 1 19.23 73 ASP A N 1
ATOM 582 C CA . ASP A 1 73 ? 59.344 -25.391 -26.062 1 19.23 73 ASP A CA 1
ATOM 583 C C . ASP A 1 73 ? 59.75 -26.312 -24.906 1 19.23 73 ASP A C 1
ATOM 585 O O . ASP A 1 73 ? 59.438 -27.5 -24.922 1 19.23 73 ASP A O 1
ATOM 589 N N . SER A 1 74 ? 60.469 -25.922 -23.781 1 22.88 74 SER A N 1
ATOM 590 C CA . SER A 1 74 ? 61.031 -27.094 -23.156 1 22.88 74 SER A CA 1
ATOM 591 C C . SER A 1 74 ? 59.969 -27.953 -22.484 1 22.88 74 SER A C 1
ATOM 593 O O . SER A 1 74 ? 59 -27.422 -21.938 1 22.88 74 SER A O 1
ATOM 595 N N . SER A 1 75 ? 59.844 -29.328 -22.688 1 21.45 75 SER A N 1
ATOM 596 C CA . SER A 1 75 ? 59.062 -30.547 -22.547 1 21.45 75 SER A CA 1
ATOM 597 C C . SER A 1 75 ? 58.844 -30.891 -21.062 1 21.45 75 SER A C 1
ATOM 599 O O . SER A 1 75 ? 58.312 -31.953 -20.734 1 21.45 75 SER A O 1
ATOM 601 N N . HIS A 1 76 ? 59.094 -30.031 -20 1 21.41 76 HIS A N 1
ATOM 602 C CA . HIS A 1 76 ? 59.219 -30.828 -18.781 1 21.41 76 HIS A CA 1
ATOM 603 C C . HIS A 1 76 ? 57.875 -31.344 -18.312 1 21.41 76 HIS A C 1
ATOM 605 O O . HIS A 1 76 ? 56.844 -30.656 -18.469 1 21.41 76 HIS A O 1
ATOM 611 N N . ALA A 1 77 ? 57.656 -32.688 -17.969 1 24.95 77 ALA A N 1
ATOM 612 C CA . ALA A 1 77 ? 56.719 -33.688 -17.516 1 24.95 77 ALA A CA 1
ATOM 613 C C . ALA A 1 77 ? 56.094 -33.312 -16.156 1 24.95 77 ALA A C 1
ATOM 615 O O . ALA A 1 77 ? 56.469 -33.875 -15.125 1 24.95 77 ALA A O 1
ATOM 616 N N . GLY A 1 78 ? 55.844 -31.984 -15.875 1 22.2 78 GLY A N 1
ATOM 617 C CA . GLY A 1 78 ? 55.5 -31.75 -14.484 1 22.2 78 GLY A CA 1
ATOM 618 C C . GLY A 1 78 ? 54.25 -32.438 -14.039 1 22.2 78 GLY A C 1
ATOM 619 O O . GLY A 1 78 ? 53.344 -32.719 -14.852 1 22.2 78 GLY A O 1
ATOM 620 N N . GLN A 1 79 ? 54.219 -33.094 -12.805 1 24.11 79 GLN A N 1
ATOM 621 C CA . GLN A 1 79 ? 53.281 -33.906 -12.008 1 24.11 79 GLN A CA 1
ATOM 622 C C . GLN A 1 79 ? 52.031 -33.094 -11.68 1 24.11 79 GLN A C 1
ATOM 624 O O . GLN A 1 79 ? 52.094 -31.953 -11.227 1 24.11 79 GLN A O 1
ATOM 629 N N . LEU A 1 80 ? 50.906 -33.438 -12.336 1 24.78 80 LEU A N 1
ATOM 630 C CA . LEU A 1 80 ? 49.531 -32.938 -12.203 1 24.78 80 LEU A CA 1
ATOM 631 C C . LEU A 1 80 ? 49.094 -33.031 -10.75 1 24.78 80 LEU A C 1
ATOM 633 O O . LEU A 1 80 ? 48.781 -34.094 -10.234 1 24.78 80 LEU A O 1
ATOM 637 N N . GLU A 1 81 ? 49.719 -32.312 -9.781 1 26.56 81 GLU A N 1
ATOM 638 C CA . GLU A 1 81 ? 49.125 -32.281 -8.438 1 26.56 81 GLU A CA 1
ATOM 639 C C . GLU A 1 81 ? 47.656 -31.922 -8.461 1 26.56 81 GLU A C 1
ATOM 641 O O . GLU A 1 81 ? 47.25 -30.969 -9.125 1 26.56 81 GLU A O 1
ATOM 646 N N . HIS A 1 82 ? 46.75 -32.844 -8.195 1 26.81 82 HIS A N 1
ATOM 647 C CA . HIS A 1 82 ? 45.312 -32.812 -7.938 1 26.81 82 HIS A CA 1
ATOM 648 C C . HIS A 1 82 ? 44.969 -31.75 -6.898 1 26.81 82 HIS A C 1
ATOM 650 O O . HIS A 1 82 ? 45.125 -31.984 -5.695 1 26.81 82 HIS A O 1
ATOM 656 N N . VAL A 1 83 ? 45.25 -30.5 -7.086 1 30.14 83 VAL A N 1
ATOM 657 C CA . VAL A 1 83 ? 44.781 -29.484 -6.145 1 30.14 83 VAL A CA 1
ATOM 658 C C . VAL A 1 83 ? 43.25 -29.578 -6.008 1 30.14 83 VAL A C 1
ATOM 660 O O . VAL A 1 83 ? 42.5 -29.391 -6.98 1 30.14 83 VAL A O 1
ATOM 663 N N . SER A 1 84 ? 42.719 -30.453 -5.145 1 31.34 84 SER A N 1
ATOM 664 C CA . SER A 1 84 ? 41.375 -30.438 -4.621 1 31.34 84 SER A CA 1
ATOM 665 C C . SER A 1 84 ? 40.938 -29.016 -4.285 1 31.34 84 SER A C 1
ATOM 667 O O . SER A 1 84 ? 41.375 -28.438 -3.301 1 31.34 84 SER A O 1
ATOM 669 N N . HIS A 1 85 ? 40.844 -28.156 -5.223 1 32.03 85 HIS A N 1
ATOM 670 C CA . HIS A 1 85 ? 40.281 -26.844 -4.934 1 32.03 85 HIS A CA 1
ATOM 671 C C . HIS A 1 85 ? 38.938 -26.969 -4.219 1 32.03 85 HIS A C 1
ATOM 673 O O . HIS A 1 85 ? 37.938 -27.391 -4.82 1 32.03 85 HIS A O 1
ATOM 679 N N . GLU A 1 86 ? 38.844 -27.375 -2.955 1 36.97 86 GLU A N 1
ATOM 680 C CA . GLU A 1 86 ? 37.656 -27.109 -2.178 1 36.97 86 GLU A CA 1
ATOM 681 C C . GLU A 1 86 ? 37 -25.781 -2.588 1 36.97 86 GLU A C 1
ATOM 683 O O . GLU A 1 86 ? 37.656 -24.734 -2.525 1 36.97 86 GLU A O 1
ATOM 688 N N . PRO A 1 87 ? 36.125 -25.703 -3.504 1 41.16 87 PRO A N 1
ATOM 689 C CA . PRO A 1 87 ? 35.5 -24.438 -3.916 1 41.16 87 PRO A CA 1
ATOM 690 C C . PRO A 1 87 ? 35.156 -23.531 -2.732 1 41.16 87 PRO A C 1
ATOM 692 O O . PRO A 1 87 ? 34.562 -23.984 -1.761 1 41.16 87 PRO A O 1
ATOM 695 N N . ASP A 1 88 ? 35.875 -22.547 -2.361 1 45.56 88 ASP A N 1
ATOM 696 C CA . ASP A 1 88 ? 35.75 -21.531 -1.324 1 45.56 88 ASP A CA 1
ATOM 697 C C . ASP A 1 88 ? 34.344 -21 -1.212 1 45.56 88 ASP A C 1
ATOM 699 O O . ASP A 1 88 ? 33.719 -20.625 -2.217 1 45.56 88 ASP A O 1
ATOM 703 N N . ALA A 1 89 ? 33.562 -21.453 -0.176 1 51.81 89 ALA A N 1
ATOM 704 C CA . ALA A 1 89 ? 32.219 -21 0.218 1 51.81 89 ALA A CA 1
ATOM 705 C C . ALA A 1 89 ? 31.984 -19.547 -0.19 1 51.81 89 ALA A C 1
ATOM 707 O O . ALA A 1 89 ? 30.875 -19.188 -0.599 1 51.81 89 ALA A O 1
ATOM 708 N N . GLY A 1 90 ? 32.969 -18.703 -0.056 1 51.03 90 GLY A N 1
ATOM 709 C CA . GLY A 1 90 ? 32.875 -17.312 -0.431 1 51.03 90 GLY A CA 1
ATOM 710 C C . GLY A 1 90 ? 32.719 -17.094 -1.923 1 51.03 90 GLY A C 1
ATOM 711 O O . GLY A 1 90 ? 31.922 -16.25 -2.344 1 51.03 90 GLY A O 1
ATOM 712 N N . HIS A 1 91 ? 33.312 -17.812 -2.787 1 61.72 91 HIS A N 1
ATOM 713 C CA . HIS A 1 91 ? 33.25 -17.719 -4.238 1 61.72 91 HIS A CA 1
ATOM 714 C C . HIS A 1 91 ? 31.859 -18.125 -4.75 1 61.72 91 HIS A C 1
ATOM 716 O O . HIS A 1 91 ? 31.312 -17.5 -5.656 1 61.72 91 HIS A O 1
ATOM 722 N N . SER A 1 92 ? 31.203 -19 -4.008 1 77.56 92 SER A N 1
ATOM 723 C CA . SER A 1 92 ? 29.891 -19.5 -4.402 1 77.56 92 SER A CA 1
ATOM 724 C C . SER A 1 92 ? 28.812 -18.453 -4.176 1 77.56 92 SER A C 1
ATOM 726 O O . SER A 1 92 ? 27.938 -18.234 -5.031 1 77.56 92 SER A O 1
ATOM 728 N N . ALA A 1 93 ? 29.031 -17.641 -3.186 1 82.44 93 ALA A N 1
ATOM 729 C CA . ALA A 1 93 ? 28.031 -16.609 -2.896 1 82.44 93 ALA A CA 1
ATOM 730 C C . ALA A 1 93 ? 28.062 -15.492 -3.938 1 82.44 93 ALA A C 1
ATOM 732 O O . ALA A 1 93 ? 27.031 -14.953 -4.312 1 82.44 93 ALA A O 1
ATOM 733 N N . ARG A 1 94 ? 29.234 -15.211 -4.383 1 83.12 94 ARG A N 1
ATOM 734 C CA . ARG A 1 94 ? 29.391 -14.188 -5.41 1 83.12 94 ARG A CA 1
ATOM 735 C C . ARG A 1 94 ? 28.781 -14.641 -6.734 1 83.12 94 ARG A C 1
ATOM 737 O O . ARG A 1 94 ? 28.141 -13.844 -7.438 1 83.12 94 ARG A O 1
ATOM 744 N N . GLN A 1 95 ? 28.953 -15.93 -7 1 86.19 95 GLN A N 1
ATOM 745 C CA . GLN A 1 95 ? 28.406 -16.484 -8.234 1 86.19 95 GLN A CA 1
ATOM 746 C C . GLN A 1 95 ? 26.875 -16.547 -8.172 1 86.19 95 GLN A C 1
ATOM 748 O O . GLN A 1 95 ? 26.203 -16.281 -9.164 1 86.19 95 GLN A O 1
ATOM 753 N N . ARG A 1 96 ? 26.453 -16.875 -7.051 1 86.56 96 ARG A N 1
ATOM 754 C CA . ARG A 1 96 ? 25 -16.922 -6.883 1 86.56 96 ARG A CA 1
ATOM 755 C C . ARG A 1 96 ? 24.391 -15.516 -6.992 1 86.56 96 ARG A C 1
ATOM 757 O O . ARG A 1 96 ? 23.312 -15.344 -7.566 1 86.56 96 ARG A O 1
ATOM 764 N N . HIS A 1 97 ? 25.094 -14.547 -6.5 1 85.12 97 HIS A N 1
ATOM 765 C CA . HIS A 1 97 ? 24.625 -13.172 -6.602 1 85.12 97 HIS A CA 1
ATOM 766 C C . HIS A 1 97 ? 24.531 -12.727 -8.055 1 85.12 97 HIS A C 1
ATOM 768 O O . HIS A 1 97 ? 23.594 -12.023 -8.438 1 85.12 97 HIS A O 1
ATOM 774 N N . ALA A 1 98 ? 25.469 -13.156 -8.812 1 82.44 98 ALA A N 1
ATOM 775 C CA . ALA A 1 98 ? 25.469 -12.836 -10.242 1 82.44 98 ALA A CA 1
ATOM 776 C C . ALA A 1 98 ? 24.281 -13.461 -10.945 1 82.44 98 ALA A C 1
ATOM 778 O O . ALA A 1 98 ? 23.719 -12.875 -11.875 1 82.44 98 ALA A O 1
ATOM 779 N N . LEU A 1 99 ? 23.906 -14.656 -10.492 1 83.12 99 LEU A N 1
ATOM 780 C CA . LEU A 1 99 ? 22.734 -15.32 -11.055 1 83.12 99 LEU A CA 1
ATOM 781 C C . LEU A 1 99 ? 21.469 -14.516 -10.766 1 83.12 99 LEU A C 1
ATOM 783 O O . LEU A 1 99 ? 20.594 -14.414 -11.625 1 83.12 99 LEU A O 1
ATOM 787 N N . PHE A 1 100 ? 21.391 -13.945 -9.641 1 80.19 100 PHE A N 1
ATOM 788 C CA . PHE A 1 100 ? 20.219 -13.172 -9.258 1 80.19 100 PHE A CA 1
ATOM 789 C C . PHE A 1 100 ? 20.141 -11.875 -10.047 1 80.19 100 PHE A C 1
ATOM 791 O O . PHE A 1 100 ? 19.062 -11.391 -10.359 1 80.19 100 PHE A O 1
ATOM 798 N N . GLN A 1 101 ? 21.25 -11.32 -10.305 1 76.75 101 GLN A N 1
ATOM 799 C CA . GLN A 1 101 ? 21.266 -10.078 -11.062 1 76.75 101 GLN A CA 1
ATOM 800 C C . GLN A 1 101 ? 20.688 -10.281 -12.461 1 76.75 101 GLN A C 1
ATOM 802 O O . GLN A 1 101 ? 20.109 -9.352 -13.047 1 76.75 101 GLN A O 1
ATOM 807 N N . ARG A 1 102 ? 20.688 -11.547 -12.891 1 72.75 102 ARG A N 1
ATOM 808 C CA . ARG A 1 102 ? 20.172 -11.875 -14.219 1 72.75 102 ARG A CA 1
ATOM 809 C C . ARG A 1 102 ? 18.75 -12.391 -14.148 1 72.75 102 ARG A C 1
ATOM 811 O O . ARG A 1 102 ? 18.078 -12.562 -15.18 1 72.75 102 ARG A O 1
ATOM 818 N N . SER A 1 103 ? 18.297 -12.539 -13 1 72.12 103 SER A N 1
ATOM 819 C CA . SER A 1 103 ? 16.984 -13.148 -12.797 1 72.12 103 SER A CA 1
ATOM 820 C C . SER A 1 103 ? 15.891 -12.094 -12.773 1 72.12 103 SER A C 1
ATOM 822 O O . SER A 1 103 ? 16.172 -10.891 -12.727 1 72.12 103 SER A O 1
ATOM 824 N N . PRO A 1 104 ? 14.688 -12.578 -12.898 1 65.12 104 PRO A N 1
ATOM 825 C CA . PRO A 1 104 ? 13.539 -11.664 -12.922 1 65.12 104 PRO A CA 1
ATOM 826 C C . PRO A 1 104 ? 13.414 -10.844 -11.641 1 65.12 104 PRO A C 1
ATOM 828 O O . PRO A 1 104 ? 12.656 -9.867 -11.602 1 65.12 104 PRO A O 1
ATOM 831 N N . TRP A 1 105 ? 14.164 -11.023 -10.727 1 67.62 105 TRP A N 1
ATOM 832 C CA . TRP A 1 105 ? 13.984 -10.375 -9.438 1 67.62 105 TRP A CA 1
ATOM 833 C C . TRP A 1 105 ? 14.57 -8.961 -9.445 1 67.62 105 TRP A C 1
ATOM 835 O O . TRP A 1 105 ? 14.078 -8.07 -8.75 1 67.62 105 TRP A O 1
ATOM 845 N N . LEU A 1 106 ? 15.586 -8.82 -10.258 1 69.19 106 LEU A N 1
ATOM 846 C CA . LEU A 1 106 ? 16.203 -7.5 -10.227 1 69.19 106 LEU A CA 1
ATOM 847 C C . LEU A 1 106 ? 16.125 -6.828 -11.594 1 69.19 106 LEU A C 1
ATOM 849 O O . LEU A 1 106 ? 16.734 -7.309 -12.555 1 69.19 106 LEU A O 1
ATOM 853 N N . TRP A 1 107 ? 15.336 -5.848 -11.648 1 75.56 107 TRP A N 1
ATOM 854 C CA . TRP A 1 107 ? 15.195 -5.082 -12.883 1 75.56 107 TRP A CA 1
ATOM 855 C C . TRP A 1 107 ? 16.016 -3.797 -12.82 1 75.56 107 TRP A C 1
ATOM 857 O O . TRP A 1 107 ? 15.781 -2.947 -11.961 1 75.56 107 TRP A O 1
ATOM 867 N N . LYS A 1 108 ? 17 -3.639 -13.57 1 72.88 108 LYS A N 1
ATOM 868 C CA . LYS A 1 108 ? 17.734 -2.398 -13.812 1 72.88 108 LYS A CA 1
ATOM 869 C C . LYS A 1 108 ? 17.453 -1.86 -15.211 1 72.88 108 LYS A C 1
ATOM 871 O O . LYS A 1 108 ? 18.062 -2.314 -16.188 1 72.88 108 LYS A O 1
ATOM 876 N N . PRO A 1 109 ? 16.562 -0.886 -15.219 1 79.44 109 PRO A N 1
ATOM 877 C CA . PRO A 1 109 ? 16.172 -0.403 -16.547 1 79.44 109 PRO A CA 1
ATOM 878 C C . PRO A 1 109 ? 17.344 0.215 -17.312 1 79.44 109 PRO A C 1
ATOM 880 O O . PRO A 1 109 ? 18.188 0.898 -16.734 1 79.44 109 PRO A O 1
ATOM 883 N N . GLU A 1 110 ? 17.359 -0.073 -18.562 1 78.69 110 GLU A N 1
ATOM 884 C CA . GLU A 1 110 ? 18.359 0.517 -19.438 1 78.69 110 GLU A CA 1
ATOM 885 C C . GLU A 1 110 ? 17.938 1.915 -19.891 1 78.69 110 GLU A C 1
ATOM 887 O O . GLU A 1 110 ? 16.75 2.242 -19.906 1 78.69 110 GLU A O 1
ATOM 892 N N . ALA A 1 111 ? 18.906 2.641 -20.234 1 77.62 111 ALA A N 1
ATOM 893 C CA . ALA A 1 111 ? 18.641 4.008 -20.672 1 77.62 111 ALA A CA 1
ATOM 894 C C . ALA A 1 111 ? 17.75 4.023 -21.906 1 77.62 111 ALA A C 1
ATOM 896 O O . ALA A 1 111 ? 17.938 3.215 -22.828 1 77.62 111 ALA A O 1
ATOM 897 N N . HIS A 1 112 ? 16.734 4.773 -21.938 1 78.69 112 HIS A N 1
ATOM 898 C CA . HIS A 1 112 ? 15.828 5.043 -23.047 1 78.69 112 HIS A CA 1
ATOM 899 C C . HIS A 1 112 ? 14.977 3.82 -23.359 1 78.69 112 HIS A C 1
ATOM 901 O O . HIS A 1 112 ? 14.547 3.641 -24.5 1 78.69 112 HIS A O 1
ATOM 907 N N . SER A 1 113 ? 14.891 2.973 -22.359 1 80.38 113 SER A N 1
ATOM 908 C CA . SER A 1 113 ? 13.977 1.846 -22.516 1 80.38 113 SER A CA 1
ATOM 909 C C . SER A 1 113 ? 12.547 2.248 -22.203 1 80.38 113 SER A C 1
ATOM 911 O O . SER A 1 113 ? 12.305 3.039 -21.281 1 80.38 113 SER A O 1
ATOM 913 N N . HIS A 1 114 ? 11.617 1.854 -23.141 1 77.06 114 HIS A N 1
ATOM 914 C CA . HIS A 1 114 ? 10.211 2.195 -22.953 1 77.06 114 HIS A CA 1
ATOM 915 C C . HIS A 1 114 ? 9.312 1 -23.25 1 77.06 114 HIS A C 1
ATOM 917 O O . HIS A 1 114 ? 9.797 -0.124 -23.406 1 77.06 114 HIS A O 1
ATOM 923 N N . ALA A 1 115 ? 8.078 1.191 -23.219 1 76.12 115 ALA A N 1
ATOM 924 C CA . ALA A 1 115 ? 7.066 0.145 -23.281 1 76.12 115 ALA A CA 1
ATOM 925 C C . ALA A 1 115 ? 7.219 -0.697 -24.547 1 76.12 115 ALA A C 1
ATOM 927 O O . ALA A 1 115 ? 6.93 -1.896 -24.531 1 76.12 115 ALA A O 1
ATOM 928 N N . PHE A 1 116 ? 7.742 -0.077 -25.609 1 75.81 116 PHE A N 1
ATOM 929 C CA . PHE A 1 116 ? 7.699 -0.772 -26.891 1 75.81 116 PHE A CA 1
ATOM 930 C C . PHE A 1 116 ? 9.109 -1.046 -27.406 1 75.81 116 PHE A C 1
ATOM 932 O O . PHE A 1 116 ? 9.297 -1.361 -28.578 1 75.81 116 PHE A O 1
ATOM 939 N N . SER A 1 117 ? 10.039 -0.899 -26.469 1 76.38 117 SER A N 1
ATOM 940 C CA . SER A 1 117 ? 11.43 -1.111 -26.859 1 76.38 117 SER A CA 1
ATOM 941 C C . SER A 1 117 ? 11.688 -2.576 -27.188 1 76.38 117 SER A C 1
ATOM 943 O O . SER A 1 117 ? 12.531 -2.885 -28.031 1 76.38 117 SER A O 1
ATOM 945 N N . GLU A 1 118 ? 10.883 -3.441 -26.594 1 69 118 GLU A N 1
ATOM 946 C CA . GLU A 1 118 ? 11.148 -4.863 -26.781 1 69 118 GLU A CA 1
ATOM 947 C C . GLU A 1 118 ? 10.398 -5.422 -27.984 1 69 118 GLU A C 1
ATOM 949 O O . GLU A 1 118 ? 10.805 -6.426 -28.562 1 69 118 GLU A O 1
ATOM 954 N N . HIS A 1 119 ? 9.305 -4.723 -28.266 1 72.5 119 HIS A N 1
ATOM 955 C CA . HIS A 1 119 ? 8.438 -5.285 -29.297 1 72.5 119 HIS A CA 1
ATOM 956 C C . HIS A 1 119 ? 8.023 -4.219 -30.312 1 72.5 119 HIS A C 1
ATOM 958 O O . HIS A 1 119 ? 7.172 -3.375 -30.016 1 72.5 119 HIS A O 1
ATOM 964 N N . ARG A 1 120 ? 8.516 -4.344 -31.578 1 75.75 120 ARG A N 1
ATOM 965 C CA . ARG A 1 120 ? 8.273 -3.271 -32.531 1 75.75 120 ARG A CA 1
ATOM 966 C C . ARG A 1 120 ? 7.141 -3.637 -33.5 1 75.75 120 ARG A C 1
ATOM 968 O O . ARG A 1 120 ? 6.727 -2.816 -34.312 1 75.75 120 ARG A O 1
ATOM 975 N N . SER A 1 121 ? 6.711 -4.934 -33.375 1 79.81 121 SER A N 1
ATOM 976 C CA . SER A 1 121 ? 5.594 -5.32 -34.219 1 79.81 121 SER A CA 1
ATOM 977 C C . SER A 1 121 ? 4.723 -6.375 -33.562 1 79.81 121 SER A C 1
ATOM 979 O O . SER A 1 121 ? 5.188 -7.109 -32.688 1 79.81 121 SER A O 1
ATOM 981 N N . LEU A 1 122 ? 3.463 -6.422 -33.906 1 82.12 122 LEU A N 1
ATOM 982 C CA . LEU A 1 122 ? 2.578 -7.477 -33.438 1 82.12 122 LEU A CA 1
ATOM 983 C C . LEU A 1 122 ? 2.834 -8.789 -34.156 1 82.12 122 LEU A C 1
ATOM 985 O O . LEU A 1 122 ? 2.609 -8.883 -35.375 1 82.12 122 LEU A O 1
ATOM 989 N N . PRO A 1 123 ? 3.189 -9.75 -33.531 1 79.25 123 PRO A N 1
ATOM 990 C CA . PRO A 1 123 ? 3.588 -10.992 -34.188 1 79.25 123 PRO A CA 1
ATOM 991 C C . PRO A 1 123 ? 2.395 -11.852 -34.625 1 79.25 123 PRO A C 1
ATOM 993 O O . PRO A 1 123 ? 2.557 -12.828 -35.344 1 79.25 123 PRO A O 1
ATOM 996 N N . LEU A 1 124 ? 1.228 -11.5 -34.281 1 81.25 124 LEU A N 1
ATOM 997 C CA . LEU A 1 124 ? 0.079 -12.375 -34.5 1 81.25 124 LEU A CA 1
ATOM 998 C C . LEU A 1 124 ? -0.223 -12.516 -35.969 1 81.25 124 LEU A C 1
ATOM 1000 O O . LEU A 1 124 ? -0.393 -11.508 -36.688 1 81.25 124 LEU A O 1
ATOM 1004 N N . ASP A 1 125 ? -0.088 -13.758 -36.438 1 81.12 125 ASP A N 1
ATOM 1005 C CA . ASP A 1 125 ? -0.558 -14.133 -37.75 1 81.12 125 ASP A CA 1
ATOM 1006 C C . ASP A 1 125 ? -1.775 -15.055 -37.688 1 81.12 125 ASP A C 1
ATOM 1008 O O . ASP A 1 125 ? -1.657 -16.219 -37.281 1 81.12 125 ASP A O 1
ATOM 1012 N N . GLU A 1 126 ? -2.934 -14.523 -38 1 83.81 126 GLU A N 1
ATOM 1013 C CA . GLU A 1 126 ? -4.207 -15.234 -37.875 1 83.81 126 GLU A CA 1
ATOM 1014 C C . GLU A 1 126 ? -4.184 -16.562 -38.625 1 83.81 126 GLU A C 1
ATOM 1016 O O . GLU A 1 126 ? -4.84 -17.516 -38.219 1 83.81 126 GLU A O 1
ATOM 1021 N N . THR A 1 127 ? -3.467 -16.609 -39.625 1 79.75 127 THR A N 1
ATOM 1022 C CA . THR A 1 127 ? -3.416 -17.812 -40.438 1 79.75 127 THR A CA 1
ATOM 1023 C C . THR A 1 127 ? -2.701 -18.938 -39.719 1 79.75 127 THR A C 1
ATOM 1025 O O . THR A 1 127 ? -2.9 -20.125 -40.031 1 79.75 127 THR A O 1
ATOM 1028 N N . GLU A 1 128 ? -2.01 -18.578 -38.75 1 74.94 128 GLU A N 1
ATOM 1029 C CA . GLU A 1 128 ? -1.221 -19.562 -38 1 74.94 128 GLU A CA 1
ATOM 1030 C C . GLU A 1 128 ? -1.941 -20.031 -36.75 1 74.94 128 GLU A C 1
ATOM 1032 O O . GLU A 1 128 ? -1.489 -20.953 -36.062 1 74.94 128 GLU A O 1
ATOM 1037 N N . ILE A 1 129 ? -3.07 -19.422 -36.438 1 77.69 129 ILE A N 1
ATOM 1038 C CA . ILE A 1 129 ? -3.76 -19.75 -35.219 1 77.69 129 ILE A CA 1
ATOM 1039 C C . ILE A 1 129 ? -4.598 -21.016 -35.406 1 77.69 129 ILE A C 1
ATOM 1041 O O . ILE A 1 129 ? -5.496 -21.047 -36.25 1 77.69 129 ILE A O 1
ATOM 1045 N N . ASP A 1 130 ? -4.043 -22.047 -34.781 1 71.44 130 ASP A N 1
ATOM 1046 C CA . ASP A 1 130 ? -4.828 -23.266 -34.688 1 71.44 130 ASP A CA 1
ATOM 1047 C C . ASP A 1 130 ? -5.781 -23.234 -33.5 1 71.44 130 ASP A C 1
ATOM 1049 O O . ASP A 1 130 ? -5.348 -23.344 -32.344 1 71.44 130 ASP A O 1
ATOM 1053 N N . MET A 1 131 ? -7 -23.094 -33.812 1 65.94 131 MET A N 1
ATOM 1054 C CA . MET A 1 131 ? -8.023 -22.938 -32.781 1 65.94 131 MET A CA 1
ATOM 1055 C C . MET A 1 131 ? -8.086 -24.172 -31.891 1 65.94 131 MET A C 1
ATOM 1057 O O . MET A 1 131 ? -8.453 -24.078 -30.719 1 65.94 131 MET A O 1
ATOM 1061 N N . SER A 1 132 ? -7.734 -25.234 -32.438 1 65.25 132 SER A N 1
ATOM 1062 C CA . SER A 1 132 ? -7.832 -26.5 -31.719 1 65.25 132 SER A CA 1
ATOM 1063 C C . SER A 1 132 ? -6.691 -26.641 -30.719 1 65.25 132 SER A C 1
ATOM 1065 O O . SER A 1 132 ? -6.766 -27.453 -29.797 1 65.25 132 SER A O 1
ATOM 1067 N N . ALA A 1 133 ? -5.863 -25.734 -30.875 1 65.38 133 ALA A N 1
ATOM 1068 C CA . ALA A 1 133 ? -4.656 -25.875 -30.062 1 65.38 133 ALA A CA 1
ATOM 1069 C C . ALA A 1 133 ? -4.855 -25.234 -28.688 1 65.38 133 ALA A C 1
ATOM 1071 O O . ALA A 1 133 ? -4.094 -25.516 -27.75 1 65.38 133 ALA A O 1
ATOM 1072 N N . SER A 1 134 ? -5.988 -24.578 -28.453 1 72.5 134 SER A N 1
ATOM 1073 C CA . SER A 1 134 ? -6.129 -23.922 -27.156 1 72.5 134 SER A CA 1
ATOM 1074 C C . SER A 1 134 ? -6.645 -24.891 -26.109 1 72.5 134 SER A C 1
ATOM 1076 O O . SER A 1 134 ? -7.586 -25.641 -26.359 1 72.5 134 SER A O 1
ATOM 1078 N N . PRO A 1 135 ? -5.969 -24.938 -24.922 1 71.5 135 PRO A N 1
ATOM 1079 C CA . PRO A 1 135 ? -6.438 -25.797 -23.828 1 71.5 135 PRO A CA 1
ATOM 1080 C C . PRO A 1 135 ? -7.855 -25.453 -23.375 1 71.5 135 PRO A C 1
ATOM 1082 O O . PRO A 1 135 ? -8.492 -26.25 -22.672 1 71.5 135 PRO A O 1
ATOM 1085 N N . HIS A 1 136 ? -8.383 -24.359 -23.859 1 74.44 136 HIS A N 1
ATOM 1086 C CA . HIS A 1 136 ? -9.688 -23.906 -23.391 1 74.44 136 HIS A CA 1
ATOM 1087 C C . HIS A 1 136 ? -10.781 -24.234 -24.391 1 74.44 136 HIS A C 1
ATOM 1089 O O . HIS A 1 136 ? -11.969 -24.016 -24.125 1 74.44 136 HIS A O 1
ATOM 1095 N N . GLN A 1 137 ? -10.469 -24.812 -25.438 1 74.56 137 GLN A N 1
ATOM 1096 C CA . GLN A 1 137 ? -11.383 -25.094 -26.531 1 74.56 137 GLN A CA 1
ATOM 1097 C C . GLN A 1 137 ? -12.602 -25.875 -26.062 1 74.56 137 GLN A C 1
ATOM 1099 O O . GLN A 1 137 ? -13.727 -25.594 -26.484 1 74.56 137 GLN A O 1
ATOM 1104 N N . PRO A 1 138 ? -12.367 -26.766 -25.125 1 74.75 138 PRO A N 1
ATOM 1105 C CA . PRO A 1 138 ? -13.523 -27.562 -24.719 1 74.75 138 PRO A CA 1
ATOM 1106 C C . PRO A 1 138 ? -14.57 -26.734 -23.953 1 74.75 138 PRO A C 1
ATOM 1108 O O . PRO A 1 138 ? -15.727 -27.141 -23.875 1 74.75 138 PRO A O 1
ATOM 1111 N N . PHE A 1 139 ? -14.227 -25.641 -23.453 1 76.31 139 PHE A N 1
ATOM 1112 C CA . PHE A 1 139 ? -15.117 -24.859 -22.594 1 76.31 139 PHE A CA 1
ATOM 1113 C C . PHE A 1 139 ? -15.789 -23.75 -23.391 1 76.31 139 PHE A C 1
ATOM 1115 O O . PHE A 1 139 ? -16.766 -23.141 -22.938 1 76.31 139 PHE A O 1
ATOM 1122 N N . LEU A 1 140 ? -15.414 -23.5 -24.594 1 79 140 LEU A N 1
ATOM 1123 C CA . LEU A 1 140 ? -15.82 -22.328 -25.359 1 79 140 LEU A CA 1
ATOM 1124 C C . LEU A 1 140 ? -17.281 -22.438 -25.797 1 79 140 LEU A C 1
ATOM 1126 O O . LEU A 1 140 ? -18.031 -21.453 -25.734 1 79 140 LEU A O 1
ATOM 1130 N N . PRO A 1 141 ? -17.719 -23.625 -26.062 1 75.88 141 PRO A N 1
ATOM 1131 C CA . PRO A 1 141 ? -19.094 -23.703 -26.531 1 75.88 141 PRO A CA 1
ATOM 1132 C C . PRO A 1 141 ? -20.109 -23.406 -25.422 1 75.88 141 PRO A C 1
ATOM 1134 O O . PRO A 1 141 ? -21.219 -22.953 -25.703 1 75.88 141 PRO A O 1
ATOM 1137 N N . SER A 1 142 ? -19.719 -23.609 -24.266 1 76.94 142 SER A N 1
ATOM 1138 C CA . SER A 1 142 ? -20.625 -23.422 -23.156 1 76.94 142 SER A CA 1
ATOM 1139 C C . SER A 1 142 ? -20.656 -21.969 -22.703 1 76.94 142 SER A C 1
ATOM 1141 O O . SER A 1 142 ? -21.547 -21.562 -21.953 1 76.94 142 SER A O 1
ATOM 1143 N N . LEU A 1 143 ? -19.781 -21.281 -23.234 1 81.44 143 LEU A N 1
ATOM 1144 C CA . LEU A 1 143 ? -19.703 -19.875 -22.828 1 81.44 143 LEU A CA 1
ATOM 1145 C C . LEU A 1 143 ? -20.688 -19.031 -23.625 1 81.44 143 LEU A C 1
ATOM 1147 O O . LEU A 1 143 ? -20.672 -19.047 -24.859 1 81.44 143 LEU A O 1
ATOM 1151 N N . THR A 1 144 ? -21.641 -18.484 -22.922 1 79.5 144 THR A N 1
ATOM 1152 C CA . THR A 1 144 ? -22.656 -17.641 -23.562 1 79.5 144 THR A CA 1
ATOM 1153 C C . THR A 1 144 ? -22.391 -16.156 -23.266 1 79.5 144 THR A C 1
ATOM 1155 O O . THR A 1 144 ? -22.266 -15.773 -22.109 1 79.5 144 THR A O 1
ATOM 1158 N N . MET A 1 145 ? -22.188 -15.43 -24.312 1 82.06 145 MET A N 1
ATOM 1159 C CA . MET A 1 145 ? -22.109 -13.977 -24.219 1 82.06 145 MET A CA 1
ATOM 1160 C C . MET A 1 145 ? -23.391 -13.328 -24.75 1 82.06 145 MET A C 1
ATOM 1162 O O . MET A 1 145 ? -24.094 -13.914 -25.578 1 82.06 145 MET A O 1
ATOM 1166 N N . ARG A 1 146 ? -23.672 -12.188 -24.266 1 79.5 146 ARG A N 1
ATOM 1167 C CA . ARG A 1 146 ? -24.875 -11.508 -24.75 1 79.5 146 ARG A CA 1
ATOM 1168 C C . ARG A 1 146 ? -24.766 -11.172 -26.234 1 79.5 146 ARG A C 1
ATOM 1170 O O . ARG A 1 146 ? -25.688 -11.461 -27 1 79.5 146 ARG A O 1
ATOM 1177 N N . ARG A 1 147 ? -23.641 -10.469 -26.578 1 85.31 147 ARG A N 1
ATOM 1178 C CA . ARG A 1 147 ? -23.375 -10.133 -27.969 1 85.31 147 ARG A CA 1
ATOM 1179 C C . ARG A 1 147 ? -21.891 -10.273 -28.297 1 85.31 147 ARG A C 1
ATOM 1181 O O . ARG A 1 147 ? -21.031 -9.914 -27.484 1 85.31 147 ARG A O 1
ATOM 1188 N N . GLU A 1 148 ? -21.734 -10.75 -29.469 1 89.38 148 GLU A N 1
ATOM 1189 C CA . GLU A 1 148 ? -20.359 -10.906 -29.938 1 89.38 148 GLU A CA 1
ATOM 1190 C C . GLU A 1 148 ? -19.828 -9.609 -30.547 1 89.38 148 GLU A C 1
ATOM 1192 O O . GLU A 1 148 ? -20.578 -8.641 -30.688 1 89.38 148 GLU A O 1
ATOM 1197 N N . LEU A 1 149 ? -18.562 -9.672 -30.797 1 93.69 149 LEU A N 1
ATOM 1198 C CA . LEU A 1 149 ? -17.906 -8.508 -31.375 1 93.69 149 LEU A CA 1
ATOM 1199 C C . LEU A 1 149 ? -18.359 -8.273 -32.812 1 93.69 149 LEU A C 1
ATOM 1201 O O . LEU A 1 149 ? -18.422 -9.211 -33.594 1 93.69 149 LEU A O 1
ATOM 1205 N N . SER A 1 150 ? -18.75 -7.074 -33.125 1 94 150 SER A N 1
ATOM 1206 C CA . SER A 1 150 ? -19.094 -6.68 -34.5 1 94 150 SER A CA 1
ATOM 1207 C C . SER A 1 150 ? -17.906 -6.031 -35.188 1 94 150 SER A C 1
ATOM 1209 O O . SER A 1 150 ? -16.859 -5.793 -34.594 1 94 150 SER A O 1
ATOM 1211 N N . THR A 1 151 ? -18.062 -5.777 -36.438 1 94.06 151 THR A N 1
ATOM 1212 C CA . THR A 1 151 ? -17.031 -5.074 -37.188 1 94.06 151 THR A CA 1
ATOM 1213 C C . THR A 1 151 ? -16.828 -3.662 -36.656 1 94.06 151 THR A C 1
ATOM 1215 O O . THR A 1 151 ? -15.711 -3.145 -36.656 1 94.06 151 THR A O 1
ATOM 1218 N N . HIS A 1 152 ? -17.891 -3.184 -36.156 1 93.94 152 HIS A N 1
ATOM 1219 C CA . HIS A 1 152 ? -17.812 -1.84 -35.594 1 93.94 152 HIS A CA 1
ATOM 1220 C C . HIS A 1 152 ? -16.984 -1.821 -34.312 1 93.94 152 HIS A C 1
ATOM 1222 O O . HIS A 1 152 ? -16.109 -0.959 -34.156 1 93.94 152 HIS A O 1
ATOM 1228 N N . SER A 1 153 ? -17.266 -2.756 -33.531 1 94.06 153 SER A N 1
ATOM 1229 C CA . SER A 1 153 ? -16.516 -2.848 -32.281 1 94.06 153 SER A CA 1
ATOM 1230 C C . SER A 1 153 ? -15.047 -3.201 -32.531 1 94.06 153 SER A C 1
ATOM 1232 O O . SER A 1 153 ? -14.156 -2.752 -31.812 1 94.06 153 SER A O 1
ATOM 1234 N N . ARG A 1 154 ? -14.828 -4.008 -33.531 1 95.5 154 ARG A N 1
ATOM 1235 C CA . ARG A 1 154 ? -13.453 -4.309 -33.938 1 95.5 154 ARG A CA 1
ATOM 1236 C C . ARG A 1 154 ? -12.711 -3.039 -34.312 1 95.5 154 ARG A C 1
ATOM 1238 O O . ARG A 1 154 ? -11.555 -2.844 -33.938 1 95.5 154 ARG A O 1
ATOM 1245 N N . ASP A 1 155 ? -13.328 -2.211 -35.094 1 95 155 ASP A N 1
ATOM 1246 C CA . ASP A 1 155 ? -12.711 -0.975 -35.562 1 95 155 ASP A CA 1
ATOM 1247 C C . ASP A 1 155 ? -12.422 -0.03 -34.406 1 95 155 ASP A C 1
ATOM 1249 O O . ASP A 1 155 ? -11.43 0.696 -34.406 1 95 155 ASP A O 1
ATOM 1253 N N . LYS A 1 156 ? -13.258 -0.05 -33.469 1 95 156 LYS A N 1
ATOM 1254 C CA . LYS A 1 156 ? -13.023 0.764 -32.281 1 95 156 LYS A CA 1
ATOM 1255 C C . LYS A 1 156 ? -11.773 0.304 -31.547 1 95 156 LYS A C 1
ATOM 1257 O O . LYS A 1 156 ? -10.992 1.128 -31.062 1 95 156 LYS A O 1
ATOM 1262 N N . ILE A 1 157 ? -11.68 -0.97 -31.375 1 96.19 157 ILE A N 1
ATOM 1263 C CA . ILE A 1 157 ? -10.492 -1.527 -30.734 1 96.19 157 ILE A CA 1
ATOM 1264 C C . ILE A 1 157 ? -9.25 -1.158 -31.531 1 96.19 157 ILE A C 1
ATOM 1266 O O . ILE A 1 157 ? -8.227 -0.76 -30.969 1 96.19 157 ILE A O 1
ATOM 1270 N N . PHE A 1 158 ? -9.375 -1.261 -32.844 1 94.88 158 PHE A N 1
ATOM 1271 C CA . PHE A 1 158 ? -8.258 -0.955 -33.719 1 94.88 158 PHE A CA 1
ATOM 1272 C C . PHE A 1 158 ? -7.852 0.509 -33.594 1 94.88 158 PHE A C 1
ATOM 1274 O O . PHE A 1 158 ? -6.66 0.829 -33.531 1 94.88 158 PHE A O 1
ATOM 1281 N N . GLN A 1 159 ? -8.797 1.35 -33.531 1 94.19 159 GLN A N 1
ATOM 1282 C CA . GLN A 1 159 ? -8.523 2.771 -33.375 1 94.19 159 GLN A CA 1
ATOM 1283 C C . GLN A 1 159 ? -7.797 3.037 -32.031 1 94.19 159 GLN A C 1
ATOM 1285 O O . GLN A 1 159 ? -6.863 3.838 -32 1 94.19 159 GLN A O 1
ATOM 1290 N N . MET A 1 160 ? -8.289 2.398 -31.031 1 94.12 160 MET A N 1
ATOM 1291 C CA . MET A 1 160 ? -7.66 2.547 -29.719 1 94.12 160 MET A CA 1
ATOM 1292 C C . MET A 1 160 ? -6.215 2.066 -29.75 1 94.12 160 MET A C 1
ATOM 1294 O O . MET A 1 160 ? -5.328 2.711 -29.188 1 94.12 160 MET A O 1
ATOM 1298 N N . VAL A 1 161 ? -5.965 0.952 -30.406 1 93.44 161 VAL A N 1
ATOM 1299 C CA . VAL A 1 161 ? -4.633 0.365 -30.5 1 93.44 161 VAL A CA 1
ATOM 1300 C C . VAL A 1 161 ? -3.707 1.311 -31.266 1 93.44 161 VAL A C 1
ATOM 1302 O O . VAL A 1 161 ? -2.572 1.55 -30.844 1 93.44 161 VAL A O 1
ATOM 1305 N N . LEU A 1 162 ? -4.195 1.931 -32.312 1 91 162 LEU A N 1
ATOM 1306 C CA . LEU A 1 162 ? -3.396 2.844 -33.125 1 91 162 LEU A CA 1
ATOM 1307 C C . LEU A 1 162 ? -3.057 4.109 -32.344 1 91 162 LEU A C 1
ATOM 1309 O O . LEU A 1 162 ? -1.931 4.605 -32.406 1 91 162 LEU A O 1
ATOM 1313 N N . LYS A 1 163 ? -3.986 4.543 -31.641 1 89.62 163 LYS A N 1
ATOM 1314 C CA . LYS A 1 163 ? -3.793 5.766 -30.875 1 89.62 163 LYS A CA 1
ATOM 1315 C C . LYS A 1 163 ? -2.77 5.555 -29.75 1 89.62 163 LYS A C 1
ATOM 1317 O O . LYS A 1 163 ? -1.932 6.422 -29.5 1 89.62 163 LYS A O 1
ATOM 1322 N N . ALA A 1 164 ? -2.854 4.457 -29.047 1 88.62 164 ALA A N 1
ATOM 1323 C CA . ALA A 1 164 ? -1.999 4.18 -27.891 1 88.62 164 ALA A CA 1
ATOM 1324 C C . ALA A 1 164 ? -0.602 3.758 -28.328 1 88.62 164 ALA A C 1
ATOM 1326 O O . ALA A 1 164 ? 0.388 4.062 -27.672 1 88.62 164 ALA A O 1
ATOM 1327 N N . ALA A 1 165 ? -0.512 2.984 -29.344 1 84.5 165 ALA A N 1
ATOM 1328 C CA . ALA A 1 165 ? 0.772 2.475 -29.828 1 84.5 165 ALA A CA 1
ATOM 1329 C C . ALA A 1 165 ? 1.551 3.555 -30.562 1 84.5 165 ALA A C 1
ATOM 1331 O O . ALA A 1 165 ? 2.779 3.498 -30.656 1 84.5 165 ALA A O 1
ATOM 1332 N N . THR A 1 166 ? 0.907 4.559 -30.891 1 73.44 166 THR A N 1
ATOM 1333 C CA . THR A 1 166 ? 1.514 5.621 -31.688 1 73.44 166 THR A CA 1
ATOM 1334 C C . THR A 1 166 ? 2.424 5.035 -32.781 1 73.44 166 THR A C 1
ATOM 1336 O O . THR A 1 166 ? 2.051 4.078 -33.469 1 73.44 166 THR A O 1
ATOM 1339 N N . SER A 1 167 ? 3.572 5.676 -32.938 1 68.25 167 SER A N 1
ATOM 1340 C CA . SER A 1 167 ? 4.477 5.25 -34 1 68.25 167 SER A CA 1
ATOM 1341 C C . SER A 1 167 ? 5.48 4.219 -33.5 1 68.25 167 SER A C 1
ATOM 1343 O O . SER A 1 167 ? 6.348 3.77 -34.25 1 68.25 167 SER A O 1
ATOM 1345 N N . HIS A 1 168 ? 5.109 3.65 -32.375 1 77.62 168 HIS A N 1
ATOM 1346 C CA . HIS A 1 168 ? 6.129 2.791 -31.766 1 77.62 168 HIS A CA 1
ATOM 1347 C C . HIS A 1 168 ? 5.93 1.336 -32.188 1 77.62 168 HIS A C 1
ATOM 1349 O O . HIS A 1 168 ? 6.883 0.553 -32.188 1 77.62 168 HIS A O 1
ATOM 1355 N N . VAL A 1 169 ? 4.684 0.957 -32.5 1 80.12 169 VAL A N 1
ATOM 1356 C CA . VAL A 1 169 ? 4.395 -0.437 -32.812 1 80.12 169 VAL A CA 1
ATOM 1357 C C . VAL A 1 169 ? 3.799 -0.528 -34.219 1 80.12 169 VAL A C 1
ATOM 1359 O O . VAL A 1 169 ? 2.834 0.172 -34.531 1 80.12 169 VAL A O 1
ATOM 1362 N N . SER A 1 170 ? 4.41 -1.333 -35.031 1 82.38 170 SER A N 1
ATOM 1363 C CA . SER A 1 170 ? 3.873 -1.574 -36.375 1 82.38 170 SER A CA 1
ATOM 1364 C C . SER A 1 170 ? 2.801 -2.66 -36.344 1 82.38 170 SER A C 1
ATOM 1366 O O . SER A 1 170 ? 2.98 -3.703 -35.719 1 82.38 170 SER A O 1
ATOM 1368 N N . ILE A 1 171 ? 1.699 -2.35 -36.938 1 84.12 171 ILE A N 1
ATOM 1369 C CA . ILE A 1 171 ? 0.593 -3.295 -37.031 1 84.12 171 ILE A CA 1
ATOM 1370 C C . ILE A 1 171 ? 0.288 -3.572 -38.531 1 84.12 171 ILE A C 1
ATOM 1372 O O . ILE A 1 171 ? -0.583 -2.932 -39.094 1 84.12 171 ILE A O 1
ATOM 1376 N N . PRO A 1 172 ? 1.017 -4.531 -39.094 1 80.5 172 PRO A N 1
ATOM 1377 C CA . PRO A 1 172 ? 0.805 -4.785 -40.5 1 80.5 172 PRO A CA 1
ATOM 1378 C C . PRO A 1 172 ? -0.627 -5.211 -40.812 1 80.5 172 PRO A C 1
ATOM 1380 O O . PRO A 1 172 ? -1.193 -4.785 -41.844 1 80.5 172 PRO A O 1
ATOM 1383 N N . ARG A 1 173 ? -1.164 -6.152 -40.031 1 85.06 173 ARG A N 1
ATOM 1384 C CA . ARG A 1 173 ? -2.533 -6.629 -40.156 1 85.06 173 ARG A CA 1
ATOM 1385 C C . ARG A 1 173 ? -3.209 -6.805 -38.812 1 85.06 173 ARG A C 1
ATOM 1387 O O . ARG A 1 173 ? -2.666 -7.465 -37.938 1 85.06 173 ARG A O 1
ATOM 1394 N N . PHE A 1 174 ? -4.363 -6.203 -38.75 1 90.62 174 PHE A N 1
ATOM 1395 C CA . PHE A 1 174 ? -5.148 -6.402 -37.531 1 90.62 174 PHE A CA 1
ATOM 1396 C C . PHE A 1 174 ? -6.07 -7.609 -37.688 1 90.62 174 PHE A C 1
ATOM 1398 O O . PHE A 1 174 ? -6.672 -7.816 -38.75 1 90.62 174 PHE A O 1
ATOM 1405 N N . PRO A 1 175 ? -6.191 -8.422 -36.719 1 91.75 175 PRO A N 1
ATOM 1406 C CA . PRO A 1 175 ? -6.938 -9.672 -36.844 1 91.75 175 PRO A CA 1
ATOM 1407 C C . PRO A 1 175 ? -8.398 -9.461 -37.219 1 91.75 175 PRO A C 1
ATOM 1409 O O . PRO A 1 175 ? -8.969 -8.406 -36.938 1 91.75 175 PRO A O 1
ATOM 1412 N N . SER A 1 176 ? -8.969 -10.461 -37.844 1 92.62 176 SER A N 1
ATOM 1413 C CA . SER A 1 176 ? -10.367 -10.414 -38.25 1 92.62 176 SER A CA 1
ATOM 1414 C C . SER A 1 176 ? -11.312 -10.5 -37.062 1 92.62 176 SER A C 1
ATOM 1416 O O . SER A 1 176 ? -10.883 -10.812 -35.938 1 92.62 176 SER A O 1
ATOM 1418 N N . VAL A 1 177 ? -12.586 -10.227 -37.312 1 93.38 177 VAL A N 1
ATOM 1419 C CA . VAL A 1 177 ? -13.602 -10.25 -36.281 1 93.38 177 VAL A CA 1
ATOM 1420 C C . VAL A 1 177 ? -13.75 -11.664 -35.719 1 93.38 177 VAL A C 1
ATOM 1422 O O . VAL A 1 177 ? -13.93 -11.852 -34.5 1 93.38 177 VAL A O 1
ATOM 1425 N N . GLU A 1 178 ? -13.648 -12.664 -36.531 1 90.06 178 GLU A N 1
ATOM 1426 C CA . GLU A 1 178 ? -13.766 -14.055 -36.125 1 90.06 178 GLU A CA 1
ATOM 1427 C C . GLU A 1 178 ? -12.633 -14.453 -35.188 1 90.06 178 GLU A C 1
ATOM 1429 O O . GLU A 1 178 ? -12.859 -15.109 -34.188 1 90.06 178 GLU A O 1
ATOM 1434 N N . CYS A 1 179 ? -11.523 -13.992 -35.594 1 91.06 179 CYS A N 1
ATOM 1435 C CA . CYS A 1 179 ? -10.359 -14.297 -34.75 1 91.06 179 CYS A CA 1
ATOM 1436 C C . CYS A 1 179 ? -10.453 -13.602 -33.406 1 91.06 179 CYS A C 1
ATOM 1438 O O . CYS A 1 179 ? -10.195 -14.219 -32.375 1 91.06 179 CYS A O 1
ATOM 1440 N N . LEU A 1 180 ? -10.812 -12.344 -33.406 1 93.56 180 LEU A N 1
ATOM 1441 C CA . LEU A 1 180 ? -10.914 -11.594 -32.156 1 93.56 180 LEU A CA 1
ATOM 1442 C C . LEU A 1 180 ? -11.992 -12.18 -31.25 1 93.56 180 LEU A C 1
ATOM 1444 O O . LEU A 1 180 ? -11.828 -12.211 -30.031 1 93.56 180 LEU A O 1
ATOM 1448 N N . ASN A 1 181 ? -13.039 -12.625 -31.844 1 91.75 181 ASN A N 1
ATOM 1449 C CA . ASN A 1 181 ? -14.102 -13.242 -31.047 1 91.75 181 ASN A CA 1
ATOM 1450 C C . ASN A 1 181 ? -13.633 -14.531 -30.391 1 91.75 181 ASN A C 1
ATOM 1452 O O . ASN A 1 181 ? -14.023 -14.844 -29.266 1 91.75 181 ASN A O 1
ATOM 1456 N N . LEU A 1 182 ? -12.906 -15.258 -31.156 1 90 182 LEU A N 1
ATOM 1457 C CA . LEU A 1 182 ? -12.352 -16.484 -30.594 1 90 182 LEU A CA 1
ATOM 1458 C C . LEU A 1 182 ? -11.453 -16.172 -29.391 1 90 182 LEU A C 1
ATOM 1460 O O . LEU A 1 182 ? -11.594 -16.797 -28.328 1 90 182 LEU A O 1
ATOM 1464 N N . LEU A 1 183 ? -10.57 -15.227 -29.594 1 92.19 183 LEU A N 1
ATOM 1465 C CA . LEU A 1 183 ? -9.641 -14.859 -28.531 1 92.19 183 LEU A CA 1
ATOM 1466 C C . LEU A 1 183 ? -10.383 -14.266 -27.344 1 92.19 183 LEU A C 1
ATOM 1468 O O . LEU A 1 183 ? -9.992 -14.484 -26.188 1 92.19 183 LEU A O 1
ATOM 1472 N N . LEU A 1 184 ? -11.383 -13.508 -27.625 1 93.38 184 LEU A N 1
ATOM 1473 C CA . LEU A 1 184 ? -12.219 -12.945 -26.562 1 93.38 184 LEU A CA 1
ATOM 1474 C C . LEU A 1 184 ? -12.867 -14.047 -25.734 1 93.38 184 LEU A C 1
ATOM 1476 O O . LEU A 1 184 ? -12.883 -13.977 -24.5 1 93.38 184 LEU A O 1
ATOM 1480 N N . ARG A 1 185 ? -13.344 -15.055 -26.359 1 90.62 185 ARG A N 1
ATOM 1481 C CA . ARG A 1 185 ? -13.977 -16.172 -25.688 1 90.62 185 ARG A CA 1
ATOM 1482 C C . ARG A 1 185 ? -12.961 -16.953 -24.844 1 90.62 185 ARG A C 1
ATOM 1484 O O . ARG A 1 185 ? -13.273 -17.391 -23.734 1 90.62 185 ARG A O 1
ATOM 1491 N N . VAL A 1 186 ? -11.812 -17.094 -25.406 1 89.38 186 VAL A N 1
ATOM 1492 C CA . VAL A 1 186 ? -10.758 -17.781 -24.672 1 89.38 186 VAL A CA 1
ATOM 1493 C C . VAL A 1 186 ? -10.406 -16.984 -23.406 1 89.38 186 VAL A C 1
ATOM 1495 O O . VAL A 1 186 ? -10.227 -17.562 -22.328 1 89.38 186 VAL A O 1
ATOM 1498 N N . GLY A 1 187 ? -10.266 -15.672 -23.562 1 90.44 187 GLY A N 1
ATOM 1499 C CA . GLY A 1 187 ? -9.977 -14.82 -22.422 1 90.44 187 GLY A CA 1
ATOM 1500 C C . GLY A 1 187 ? -11.039 -14.883 -21.344 1 90.44 187 GLY A C 1
ATOM 1501 O O . GLY A 1 187 ? -10.727 -14.906 -20.156 1 90.44 187 GLY A O 1
ATOM 1502 N N . LEU A 1 188 ? -12.258 -14.906 -21.75 1 89.38 188 LEU A N 1
ATOM 1503 C CA . LEU A 1 188 ? -13.367 -14.992 -20.812 1 89.38 188 LEU A CA 1
ATOM 1504 C C . LEU A 1 188 ? -13.391 -16.344 -20.109 1 89.38 188 LEU A C 1
ATOM 1506 O O . LEU A 1 188 ? -13.648 -16.406 -18.906 1 89.38 188 LEU A O 1
ATOM 1510 N N . ALA A 1 189 ? -13.109 -17.359 -20.859 1 85.75 189 ALA A N 1
ATOM 1511 C CA . ALA A 1 189 ? -13.078 -18.703 -20.281 1 85.75 189 ALA A CA 1
ATOM 1512 C C . ALA A 1 189 ? -11.977 -18.812 -19.234 1 85.75 189 ALA A C 1
ATOM 1514 O O . ALA A 1 189 ? -12.188 -19.406 -18.172 1 85.75 189 ALA A O 1
ATOM 1515 N N . LYS A 1 190 ? -10.883 -18.281 -19.547 1 84.12 190 LYS A N 1
ATOM 1516 C CA . LYS A 1 190 ? -9.766 -18.312 -18.609 1 84.12 190 LYS A CA 1
ATOM 1517 C C . LYS A 1 190 ? -10.117 -17.562 -17.312 1 84.12 190 LYS A C 1
ATOM 1519 O O . LYS A 1 190 ? -9.773 -18.016 -16.219 1 84.12 190 LYS A O 1
ATOM 1524 N N . SER A 1 191 ? -10.758 -16.5 -17.438 1 81.5 191 SER A N 1
ATOM 1525 C CA . SER A 1 191 ? -11.102 -15.672 -16.297 1 81.5 191 SER A CA 1
ATOM 1526 C C . SER A 1 191 ? -12.117 -16.375 -15.391 1 81.5 191 SER A C 1
ATOM 1528 O O . SER A 1 191 ? -12.25 -16.016 -14.211 1 81.5 191 SER A O 1
ATOM 1530 N N . MET A 1 192 ? -12.766 -17.375 -15.867 1 78.88 192 MET A N 1
ATOM 1531 C CA . MET A 1 192 ? -13.828 -18.031 -15.109 1 78.88 192 MET A CA 1
ATOM 1532 C C . MET A 1 192 ? -13.305 -19.281 -14.422 1 78.88 192 MET A C 1
ATOM 1534 O O . MET A 1 192 ? -14.031 -19.938 -13.664 1 78.88 192 MET A O 1
ATOM 1538 N N . GLU A 1 193 ? -12.078 -19.641 -14.625 1 74.88 193 GLU A N 1
ATOM 1539 C CA . GLU A 1 193 ? -11.516 -20.859 -14.055 1 74.88 193 GLU A CA 1
ATOM 1540 C C . GLU A 1 193 ? -11.523 -20.812 -12.531 1 74.88 193 GLU A C 1
ATOM 1542 O O . GLU A 1 193 ? -11.703 -21.844 -11.875 1 74.88 193 GLU A O 1
ATOM 1547 N N . THR A 1 194 ? -11.289 -19.656 -11.953 1 68 194 THR A N 1
ATOM 1548 C CA . THR A 1 194 ? -11.219 -19.578 -10.5 1 68 194 THR A CA 1
ATOM 1549 C C . THR A 1 194 ? -12.281 -18.641 -9.953 1 68 194 THR A C 1
ATOM 1551 O O . THR A 1 194 ? -13.445 -19.016 -9.812 1 68 194 THR A O 1
ATOM 1554 N N . ASP A 1 195 ? -11.898 -17.375 -9.766 1 67.38 195 ASP A N 1
ATOM 1555 C CA . ASP A 1 195 ? -12.805 -16.391 -9.195 1 67.38 195 ASP A CA 1
ATOM 1556 C C . ASP A 1 195 ? -13.305 -15.422 -10.258 1 67.38 195 ASP A C 1
ATOM 1558 O O . ASP A 1 195 ? -12.719 -14.352 -10.453 1 67.38 195 ASP A O 1
ATOM 1562 N N . ALA A 1 196 ? -14.359 -15.82 -10.961 1 76.5 196 ALA A N 1
ATOM 1563 C CA . ALA A 1 196 ? -14.891 -15.023 -12.062 1 76.5 196 ALA A CA 1
ATOM 1564 C C . ALA A 1 196 ? -15.367 -13.664 -11.586 1 76.5 196 ALA A C 1
ATOM 1566 O O . ALA A 1 196 ? -16.125 -13.57 -10.609 1 76.5 196 ALA A O 1
ATOM 1567 N N . TRP A 1 197 ? -14.789 -12.57 -12.258 1 89.5 197 TRP A N 1
ATOM 1568 C CA . TRP A 1 197 ? -15.188 -11.234 -11.828 1 89.5 197 TRP A CA 1
ATOM 1569 C C . TRP A 1 197 ? -15.688 -10.414 -13.008 1 89.5 197 TRP A C 1
ATOM 1571 O O . TRP A 1 197 ? -15.938 -9.211 -12.875 1 89.5 197 TRP A O 1
ATOM 1581 N N . ILE A 1 198 ? -15.711 -10.969 -14.148 1 92.81 198 ILE A N 1
ATOM 1582 C CA . ILE A 1 198 ? -16.422 -10.406 -15.297 1 92.81 198 ILE A CA 1
ATOM 1583 C C . ILE A 1 198 ? -17.641 -11.266 -15.617 1 92.81 198 ILE A C 1
ATOM 1585 O O . ILE A 1 198 ? -17.516 -12.469 -15.844 1 92.81 198 ILE A O 1
ATOM 1589 N N . HIS A 1 199 ? -18.797 -10.703 -15.625 1 93 199 HIS A N 1
ATOM 1590 C CA . HIS A 1 199 ? -20.031 -11.438 -15.812 1 93 199 HIS A CA 1
ATOM 1591 C C . HIS A 1 199 ? -20.281 -11.734 -17.281 1 93 199 HIS A C 1
ATOM 1593 O O . HIS A 1 199 ? -20.594 -10.828 -18.062 1 93 199 HIS A O 1
ATOM 1599 N N . PRO A 1 200 ? -20.234 -12.961 -17.688 1 89.5 200 PRO A N 1
ATOM 1600 C CA . PRO A 1 200 ? -20.375 -13.273 -19.109 1 89.5 200 PRO A CA 1
ATOM 1601 C C . PRO A 1 200 ? -21.781 -13.031 -19.625 1 89.5 200 PRO A C 1
ATOM 1603 O O . PRO A 1 200 ? -21.969 -12.609 -20.766 1 89.5 200 PRO A O 1
ATOM 1606 N N . GLY A 1 201 ? -22.812 -13.219 -18.812 1 88.5 201 GLY A N 1
ATOM 1607 C CA . GLY A 1 201 ? -24.188 -13.125 -19.25 1 88.5 201 GLY A CA 1
ATOM 1608 C C . GLY A 1 201 ? -24.594 -11.719 -19.641 1 88.5 201 GLY A C 1
ATOM 1609 O O . GLY A 1 201 ? -25.484 -11.547 -20.484 1 88.5 201 GLY A O 1
ATOM 1610 N N . THR A 1 202 ? -23.969 -10.727 -19.016 1 90.12 202 THR A N 1
ATOM 1611 C CA . THR A 1 202 ? -24.375 -9.359 -19.297 1 90.12 202 THR A CA 1
ATOM 1612 C C . THR A 1 202 ? -23.297 -8.633 -20.109 1 90.12 202 THR A C 1
ATOM 1614 O O . THR A 1 202 ? -23.438 -7.449 -20.422 1 90.12 202 THR A O 1
ATOM 1617 N N . LEU A 1 203 ? -22.25 -9.32 -20.5 1 91.12 203 LEU A N 1
ATOM 1618 C CA . LEU A 1 203 ? -21.188 -8.695 -21.281 1 91.12 203 LEU A CA 1
ATOM 1619 C C . LEU A 1 203 ? -21.656 -8.461 -22.719 1 91.12 203 LEU A C 1
ATOM 1621 O O . LEU A 1 203 ? -21.969 -9.414 -23.438 1 91.12 203 LEU A O 1
ATOM 1625 N N . ASP A 1 204 ? -21.75 -7.262 -23.078 1 92 204 ASP A N 1
ATOM 1626 C CA . ASP A 1 204 ? -22.125 -6.832 -24.422 1 92 204 ASP A CA 1
ATOM 1627 C C . ASP A 1 204 ? -20.938 -6.223 -25.156 1 92 204 ASP A C 1
ATOM 1629 O O . ASP A 1 204 ? -20.609 -5.055 -24.938 1 92 204 ASP A O 1
ATOM 1633 N N . ALA A 1 205 ? -20.391 -6.98 -26.109 1 92.38 205 ALA A N 1
ATOM 1634 C CA . ALA A 1 205 ? -19.156 -6.574 -26.766 1 92.38 205 ALA A CA 1
ATOM 1635 C C . ALA A 1 205 ? -19.391 -5.391 -27.703 1 92.38 205 ALA A C 1
ATOM 1637 O O . ALA A 1 205 ? -18.453 -4.719 -28.125 1 92.38 205 ALA A O 1
ATOM 1638 N N . GLU A 1 206 ? -20.625 -5.105 -27.953 1 90.5 206 GLU A N 1
ATOM 1639 C CA . GLU A 1 206 ? -20.953 -3.961 -28.797 1 90.5 206 GLU A CA 1
ATOM 1640 C C . GLU A 1 206 ? -20.891 -2.656 -28 1 90.5 206 GLU A C 1
ATOM 1642 O O . GLU A 1 206 ? -20.562 -1.604 -28.562 1 90.5 206 GLU A O 1
ATOM 1647 N N . CYS A 1 207 ? -21.234 -2.795 -26.75 1 90.75 207 CYS A N 1
ATOM 1648 C CA . CYS A 1 207 ? -21.359 -1.58 -25.953 1 90.75 207 CYS A CA 1
ATOM 1649 C C . CYS A 1 207 ? -20.219 -1.478 -24.938 1 90.75 207 CYS A C 1
ATOM 1651 O O . CYS A 1 207 ? -19.969 -0.403 -24.391 1 90.75 207 CYS A O 1
ATOM 1653 N N . ALA A 1 208 ? -19.516 -2.537 -24.766 1 94.56 208 ALA A N 1
ATOM 1654 C CA . ALA A 1 208 ? -18.438 -2.543 -23.781 1 94.56 208 ALA A CA 1
ATOM 1655 C C . ALA A 1 208 ? -17.297 -1.62 -24.188 1 94.56 208 ALA A C 1
ATOM 1657 O O . ALA A 1 208 ? -17.109 -1.343 -25.375 1 94.56 208 ALA A O 1
ATOM 1658 N N . ARG A 1 209 ? -16.562 -1.094 -23.234 1 95.88 209 ARG A N 1
ATOM 1659 C CA . ARG A 1 209 ? -15.414 -0.245 -23.516 1 95.88 209 ARG A CA 1
ATOM 1660 C C . ARG A 1 209 ? -14.367 -1.001 -24.328 1 95.88 209 ARG A C 1
ATOM 1662 O O . ARG A 1 209 ? -14.062 -2.16 -24.031 1 95.88 209 ARG A O 1
ATOM 1669 N N . PRO A 1 210 ? -13.797 -0.372 -25.312 1 97 210 PRO A N 1
ATOM 1670 C CA . PRO A 1 210 ? -12.781 -1.033 -26.125 1 97 210 PRO A CA 1
ATOM 1671 C C . PRO A 1 210 ? -11.57 -1.492 -25.312 1 97 210 PRO A C 1
ATOM 1673 O O . PRO A 1 210 ? -10.961 -2.516 -25.625 1 97 210 PRO A O 1
ATOM 1676 N N . GLU A 1 211 ? -11.195 -0.718 -24.281 1 97.75 211 GLU A N 1
ATOM 1677 C CA . GLU A 1 211 ? -10.07 -1.094 -23.438 1 97.75 211 GLU A CA 1
ATOM 1678 C C . GLU A 1 211 ? -10.312 -2.432 -22.75 1 97.75 211 GLU A C 1
ATOM 1680 O O . GLU A 1 211 ? -9.406 -3.258 -22.641 1 97.75 211 GLU A O 1
ATOM 1685 N N . LEU A 1 212 ? -11.539 -2.631 -22.281 1 97.25 212 LEU A N 1
ATOM 1686 C CA . LEU A 1 212 ? -11.867 -3.895 -21.625 1 97.25 212 LEU A CA 1
ATOM 1687 C C . LEU A 1 212 ? -11.844 -5.043 -22.625 1 97.25 212 LEU A C 1
ATOM 1689 O O . LEU A 1 212 ? -11.305 -6.113 -22.344 1 97.25 212 LEU A O 1
ATOM 1693 N N . LEU A 1 213 ? -12.438 -4.797 -23.781 1 97.06 213 LEU A N 1
ATOM 1694 C CA . LEU A 1 213 ? -12.453 -5.824 -24.812 1 97.06 213 LEU A CA 1
ATOM 1695 C C . LEU A 1 213 ? -11.039 -6.195 -25.234 1 97.06 213 LEU A C 1
ATOM 1697 O O . LEU A 1 213 ? -10.711 -7.375 -25.359 1 97.06 213 LEU A O 1
ATOM 1701 N N . ALA A 1 214 ? -10.219 -5.195 -25.453 1 97.56 214 ALA A N 1
ATOM 1702 C CA . ALA A 1 214 ? -8.828 -5.438 -25.844 1 97.56 214 ALA A CA 1
ATOM 1703 C C . ALA A 1 214 ? -8.086 -6.203 -24.75 1 97.56 214 ALA A C 1
ATOM 1705 O O . ALA A 1 214 ? -7.258 -7.062 -25.047 1 97.56 214 ALA A O 1
ATOM 1706 N N . ALA A 1 215 ? -8.352 -5.863 -23.5 1 97.5 215 ALA A N 1
ATOM 1707 C CA . ALA A 1 215 ? -7.719 -6.562 -22.391 1 97.5 215 ALA A CA 1
ATOM 1708 C C . ALA A 1 215 ? -8.125 -8.031 -22.359 1 97.5 215 ALA A C 1
ATOM 1710 O O . ALA A 1 215 ? -7.297 -8.914 -22.109 1 97.5 215 ALA A O 1
ATOM 1711 N N . LEU A 1 216 ? -9.391 -8.297 -22.547 1 95.75 216 LEU A N 1
ATOM 1712 C CA . LEU A 1 216 ? -9.891 -9.672 -22.562 1 95.75 216 LEU A CA 1
ATOM 1713 C C . LEU A 1 216 ? -9.289 -10.453 -23.734 1 95.75 216 LEU A C 1
ATOM 1715 O O . LEU A 1 216 ? -8.891 -11.609 -23.562 1 95.75 216 LEU A O 1
ATOM 1719 N N . ILE A 1 217 ? -9.258 -9.852 -24.875 1 95.81 217 ILE A N 1
ATOM 1720 C CA . ILE A 1 217 ? -8.656 -10.469 -26.047 1 95.81 217 ILE A CA 1
ATOM 1721 C C . ILE A 1 217 ? -7.18 -10.758 -25.781 1 95.81 217 ILE A C 1
ATOM 1723 O O . ILE A 1 217 ? -6.688 -11.852 -26.078 1 95.81 217 ILE A O 1
ATOM 1727 N N . ALA A 1 218 ? -6.496 -9.766 -25.234 1 96.44 218 ALA A N 1
ATOM 1728 C CA . ALA A 1 218 ? -5.086 -9.93 -24.891 1 96.44 218 ALA A CA 1
ATOM 1729 C C . ALA A 1 218 ? -4.883 -11.086 -23.922 1 96.44 218 ALA A C 1
ATOM 1731 O O . ALA A 1 218 ? -3.936 -11.867 -24.062 1 96.44 218 ALA A O 1
ATOM 1732 N N . ALA A 1 219 ? -5.715 -11.188 -22.938 1 94.06 219 ALA A N 1
ATOM 1733 C CA . ALA A 1 219 ? -5.641 -12.305 -22 1 94.06 219 ALA A CA 1
ATOM 1734 C C . ALA A 1 219 ? -5.82 -13.641 -22.703 1 94.06 219 ALA A C 1
ATOM 1736 O O . ALA A 1 219 ? -5.137 -14.617 -22.391 1 94.06 219 ALA A O 1
ATOM 1737 N N . GLY A 1 220 ? -6.742 -13.672 -23.625 1 92.19 220 GLY A N 1
ATOM 1738 C CA . GLY A 1 220 ? -6.918 -14.859 -24.438 1 92.19 220 GLY A CA 1
ATOM 1739 C C . GLY A 1 220 ? -5.684 -15.219 -25.25 1 92.19 220 GLY A C 1
ATOM 1740 O O . GLY A 1 220 ? -5.355 -16.391 -25.406 1 92.19 220 GLY A O 1
ATOM 1741 N N . CYS A 1 221 ? -5.031 -14.203 -25.734 1 92.19 221 CYS A N 1
ATOM 1742 C CA . CYS A 1 221 ? -3.795 -14.43 -26.469 1 92.19 221 CYS A CA 1
ATOM 1743 C C . CYS A 1 221 ? -2.727 -15.047 -25.578 1 92.19 221 CYS A C 1
ATOM 1745 O O . CYS A 1 221 ? -2.066 -16.016 -25.969 1 92.19 221 CYS A O 1
ATOM 1747 N N . VAL A 1 222 ? -2.576 -14.547 -24.406 1 90.31 222 VAL A N 1
ATOM 1748 C CA . VAL A 1 222 ? -1.512 -14.961 -23.5 1 90.31 222 VAL A CA 1
ATOM 1749 C C . VAL A 1 222 ? -1.695 -16.438 -23.141 1 90.31 222 VAL A C 1
ATOM 1751 O O . VAL A 1 222 ? -0.722 -17.188 -23.047 1 90.31 222 VAL A O 1
ATOM 1754 N N . CYS A 1 223 ? -2.941 -16.859 -23.016 1 86.25 223 CYS A N 1
ATOM 1755 C CA . CYS A 1 223 ? -3.195 -18.219 -22.547 1 86.25 223 CYS A CA 1
ATOM 1756 C C . CYS A 1 223 ? -3.484 -19.156 -23.719 1 86.25 223 CYS A C 1
ATOM 1758 O O . CYS A 1 223 ? -3.916 -20.297 -23.516 1 86.25 223 CYS A O 1
ATOM 1760 N N . PHE A 1 224 ? -3.348 -18.719 -24.859 1 84.5 224 PHE A N 1
ATOM 1761 C CA . PHE A 1 224 ? -3.715 -19.484 -26.047 1 84.5 224 PHE A CA 1
ATOM 1762 C C . PHE A 1 224 ? -2.797 -20.688 -26.219 1 84.5 224 PHE A C 1
ATOM 1764 O O . PHE A 1 224 ? -3.205 -21.719 -26.766 1 84.5 224 PHE A O 1
ATOM 1771 N N . GLY A 1 225 ? -1.51 -20.656 -25.797 1 77.69 225 GLY A N 1
ATOM 1772 C CA . GLY A 1 225 ? -0.604 -21.797 -25.844 1 77.69 225 GLY A CA 1
ATOM 1773 C C . GLY A 1 225 ? 0.408 -21.703 -26.969 1 77.69 225 GLY A C 1
ATOM 1774 O O . GLY A 1 225 ? 1.312 -22.531 -27.062 1 77.69 225 GLY A O 1
ATOM 1775 N N . MET A 1 226 ? 0.274 -20.719 -27.844 1 81.06 226 MET A N 1
ATOM 1776 C CA . MET A 1 226 ? 1.23 -20.469 -28.922 1 81.06 226 MET A CA 1
ATOM 1777 C C . MET A 1 226 ? 2.102 -19.266 -28.609 1 81.06 226 MET A C 1
ATOM 1779 O O . MET A 1 226 ? 1.588 -18.188 -28.297 1 81.06 226 MET A O 1
ATOM 1783 N N . PRO A 1 227 ? 3.363 -19.375 -28.719 1 81 227 PRO A N 1
ATOM 1784 C CA . PRO A 1 227 ? 4.273 -18.312 -28.312 1 81 227 PRO A CA 1
ATOM 1785 C C . PRO A 1 227 ? 4.016 -17 -29.047 1 81 227 PRO A C 1
ATOM 1787 O O . PRO A 1 227 ? 4.043 -15.922 -28.453 1 81 227 PRO A O 1
ATOM 1790 N N . SER A 1 228 ? 3.824 -17.078 -30.359 1 83.44 228 SER A N 1
ATOM 1791 C CA . SER A 1 228 ? 3.604 -15.859 -31.125 1 83.44 228 SER A CA 1
ATOM 1792 C C . SER A 1 228 ? 2.318 -15.164 -30.703 1 83.44 228 SER A C 1
ATOM 1794 O O . SER A 1 228 ? 2.266 -13.93 -30.641 1 83.44 228 SER A O 1
ATOM 1796 N N . VAL A 1 229 ? 1.349 -15.969 -30.406 1 88.5 229 VAL A N 1
ATOM 1797 C CA . VAL A 1 229 ? 0.068 -15.422 -29.969 1 88.5 229 VAL A CA 1
ATOM 1798 C C . VAL A 1 229 ? 0.199 -14.867 -28.562 1 88.5 229 VAL A C 1
ATOM 1800 O O . VAL A 1 229 ? -0.328 -13.797 -28.25 1 88.5 229 VAL A O 1
ATOM 1803 N N . SER A 1 230 ? 0.913 -15.602 -27.766 1 87.94 230 SER A N 1
ATOM 1804 C CA . SER A 1 230 ? 1.126 -15.172 -26.391 1 87.94 230 SER A CA 1
ATOM 1805 C C . SER A 1 230 ? 1.884 -13.844 -26.328 1 87.94 230 SER A C 1
ATOM 1807 O O . SER A 1 230 ? 1.564 -12.977 -25.531 1 87.94 230 SER A O 1
ATOM 1809 N N . LYS A 1 231 ? 2.83 -13.711 -27.172 1 87.25 231 LYS A N 1
ATOM 1810 C CA . LYS A 1 231 ? 3.6 -12.469 -27.234 1 87.25 231 LYS A CA 1
ATOM 1811 C C . LYS A 1 231 ? 2.73 -11.305 -27.703 1 87.25 231 LYS A C 1
ATOM 1813 O O . LYS A 1 231 ? 2.877 -10.18 -27.219 1 87.25 231 LYS A O 1
ATOM 1818 N N . THR A 1 232 ? 1.921 -11.609 -28.641 1 91.19 232 THR A N 1
ATOM 1819 C CA . THR A 1 232 ? 0.979 -10.602 -29.094 1 91.19 232 THR A CA 1
ATOM 1820 C C . THR A 1 232 ? 0.106 -10.109 -27.953 1 91.19 232 THR A C 1
ATOM 1822 O O . THR A 1 232 ? -0.165 -8.914 -27.828 1 91.19 232 THR A O 1
ATOM 1825 N N . GLY A 1 233 ? -0.283 -11.055 -27.156 1 93.88 233 GLY A N 1
ATOM 1826 C CA . GLY A 1 233 ? -1.09 -10.688 -26 1 93.88 233 GLY A CA 1
ATOM 1827 C C . GLY A 1 233 ? -0.38 -9.742 -25.047 1 93.88 233 GLY A C 1
ATOM 1828 O O . GLY A 1 233 ? -0.979 -8.781 -24.562 1 93.88 233 GLY A O 1
ATOM 1829 N N . LEU A 1 234 ? 0.862 -9.922 -24.812 1 92.44 234 LEU A N 1
ATOM 1830 C CA . LEU A 1 234 ? 1.633 -9.094 -23.891 1 92.44 234 LEU A CA 1
ATOM 1831 C C . LEU A 1 234 ? 1.831 -7.688 -24.453 1 92.44 234 LEU A C 1
ATOM 1833 O O . LEU A 1 234 ? 1.796 -6.703 -23.719 1 92.44 234 LEU A O 1
ATOM 1837 N N . ILE A 1 235 ? 2.008 -7.598 -25.75 1 92 235 ILE A N 1
ATOM 1838 C CA . ILE A 1 235 ? 2.139 -6.297 -26.391 1 92 235 ILE A CA 1
ATOM 1839 C C . ILE A 1 235 ? 0.81 -5.551 -26.328 1 92 235 ILE A C 1
ATOM 1841 O O . ILE A 1 235 ? 0.778 -4.352 -26.031 1 92 235 ILE A O 1
ATOM 1845 N N . LEU A 1 236 ? -0.257 -6.312 -26.562 1 94.12 236 LEU A N 1
ATOM 1846 C CA . LEU A 1 236 ? -1.581 -5.703 -26.516 1 94.12 236 LEU A CA 1
ATOM 1847 C C . LEU A 1 236 ? -1.888 -5.188 -25.109 1 94.12 236 LEU A C 1
ATOM 1849 O O . LEU A 1 236 ? -2.533 -4.148 -24.953 1 94.12 236 LEU A O 1
ATOM 1853 N N . LEU A 1 237 ? -1.44 -5.922 -24.141 1 95.62 237 LEU A N 1
ATOM 1854 C CA . LEU A 1 237 ? -1.675 -5.484 -22.766 1 95.62 237 LEU A CA 1
ATOM 1855 C C . LEU A 1 237 ? -0.917 -4.195 -22.469 1 95.62 237 LEU A C 1
ATOM 1857 O O . LEU A 1 237 ? -1.397 -3.346 -21.719 1 95.62 237 LEU A O 1
ATOM 1861 N N . GLU A 1 238 ? 0.243 -4.02 -23.016 1 93.31 238 GLU A N 1
ATOM 1862 C CA . GLU A 1 238 ? 0.972 -2.76 -22.875 1 93.31 238 GLU A CA 1
ATOM 1863 C C . GLU A 1 238 ? 0.224 -1.611 -23.531 1 93.31 238 GLU A C 1
ATOM 1865 O O . GLU A 1 238 ? 0.197 -0.494 -23.016 1 93.31 238 GLU A O 1
ATOM 1870 N N . ILE A 1 239 ? -0.302 -1.914 -24.656 1 93.75 239 ILE A N 1
ATOM 1871 C CA . ILE A 1 239 ? -1.09 -0.917 -25.375 1 93.75 239 ILE A CA 1
ATOM 1872 C C . ILE A 1 239 ? -2.322 -0.545 -24.547 1 93.75 239 ILE A C 1
ATOM 1874 O O . ILE A 1 239 ? -2.672 0.632 -24.438 1 93.75 239 ILE A O 1
ATOM 1878 N N . VAL A 1 240 ? -2.957 -1.557 -23.984 1 96.75 240 VAL A N 1
ATOM 1879 C CA . VAL A 1 240 ? -4.125 -1.327 -23.141 1 96.75 240 VAL A CA 1
ATOM 1880 C C . VAL A 1 240 ? -3.742 -0.446 -21.953 1 96.75 240 VAL A C 1
ATOM 1882 O O . VAL A 1 240 ? -4.484 0.469 -21.594 1 96.75 240 VAL A O 1
ATOM 1885 N N . ARG A 1 241 ? -2.604 -0.731 -21.312 1 96.25 241 ARG A N 1
ATOM 1886 C CA . ARG A 1 241 ? -2.131 0.073 -20.203 1 96.25 241 ARG A CA 1
ATOM 1887 C C . ARG A 1 241 ? -2.008 1.541 -20.594 1 96.25 241 ARG A C 1
ATOM 1889 O O . ARG A 1 241 ? -2.48 2.422 -19.875 1 96.25 241 ARG A O 1
ATOM 1896 N N . VAL A 1 242 ? -1.396 1.813 -21.703 1 93.69 242 VAL A N 1
ATOM 1897 C CA . VAL A 1 242 ? -1.192 3.178 -22.172 1 93.69 242 VAL A CA 1
ATOM 1898 C C . VAL A 1 242 ? -2.541 3.824 -22.484 1 93.69 242 VAL A C 1
ATOM 1900 O O . VAL A 1 242 ? -2.768 4.988 -22.156 1 93.69 242 VAL A O 1
ATOM 1903 N N . ALA A 1 243 ? -3.416 3.068 -23.109 1 95.75 243 ALA A N 1
ATOM 1904 C CA . ALA A 1 243 ? -4.738 3.576 -23.453 1 95.75 243 ALA A CA 1
ATOM 1905 C C . ALA A 1 243 ? -5.535 3.943 -22.203 1 95.75 243 ALA A C 1
ATOM 1907 O O . ALA A 1 243 ? -6.207 4.977 -22.172 1 95.75 243 ALA A O 1
ATOM 1908 N N . LEU A 1 244 ? -5.48 3.094 -21.234 1 96.88 244 LEU A N 1
ATOM 1909 C CA . LEU A 1 244 ? -6.199 3.34 -20 1 96.88 244 LEU A CA 1
ATOM 1910 C C . LEU A 1 244 ? -5.668 4.586 -19.297 1 96.88 244 LEU A C 1
ATOM 1912 O O . LEU A 1 244 ? -6.441 5.371 -18.75 1 96.88 244 LEU A O 1
ATOM 1916 N N . HIS A 1 245 ? -4.375 4.723 -19.312 1 93.12 245 HIS A N 1
ATOM 1917 C CA . HIS A 1 245 ? -3.77 5.91 -18.719 1 93.12 245 HIS A CA 1
ATOM 1918 C C . HIS A 1 245 ? -4.23 7.18 -19.438 1 93.12 245 HIS A C 1
ATOM 1920 O O . HIS A 1 245 ? -4.535 8.188 -18.797 1 93.12 245 HIS A O 1
ATOM 1926 N N . GLY A 1 246 ? -4.246 7.137 -20.75 1 91.06 246 GLY A N 1
ATOM 1927 C CA . GLY A 1 246 ? -4.73 8.273 -21.5 1 91.06 246 GLY A CA 1
ATOM 1928 C C . GLY A 1 246 ? -6.195 8.586 -21.25 1 91.06 246 GLY A C 1
ATOM 1929 O O . GLY A 1 246 ? -6.582 9.75 -21.172 1 91.06 246 GLY A O 1
ATOM 1930 N N . LEU A 1 247 ? -6.949 7.574 -21.062 1 93.06 247 LEU A N 1
ATOM 1931 C CA . LEU A 1 247 ? -8.383 7.719 -20.859 1 93.06 247 LEU A CA 1
ATOM 1932 C C . LEU A 1 247 ? -8.672 8.461 -19.547 1 93.06 247 LEU A C 1
ATOM 1934 O O . LEU A 1 247 ? -9.477 9.391 -19.531 1 93.06 247 LEU A O 1
ATOM 1938 N N . VAL A 1 248 ? -8.023 8.125 -18.469 1 92.38 248 VAL A N 1
ATOM 1939 C CA . VAL A 1 248 ? -8.312 8.695 -17.156 1 92.38 248 VAL A CA 1
ATOM 1940 C C . VAL A 1 248 ? -7.777 10.125 -17.094 1 92.38 248 VAL A C 1
ATOM 1942 O O . VAL A 1 248 ? -8.336 10.969 -16.391 1 92.38 248 VAL A O 1
ATOM 1945 N N . GLU A 1 249 ? -6.676 10.406 -17.75 1 88.88 249 GLU A N 1
ATOM 1946 C CA . GLU A 1 249 ? -6.129 11.758 -17.781 1 88.88 249 GLU A CA 1
ATOM 1947 C C . GLU A 1 249 ? -7.043 12.711 -18.547 1 88.88 249 GLU A C 1
ATOM 1949 O O . GLU A 1 249 ? -7.113 13.898 -18.219 1 88.88 249 GLU A O 1
ATOM 1954 N N . ASP A 1 250 ? -7.762 12.133 -19.516 1 88.31 250 ASP A N 1
ATOM 1955 C CA . ASP A 1 250 ? -8.656 12.945 -20.344 1 88.31 250 ASP A CA 1
ATOM 1956 C C . ASP A 1 250 ? -10.016 13.117 -19.656 1 88.31 250 ASP A C 1
ATOM 1958 O O . ASP A 1 250 ? -10.672 14.148 -19.828 1 88.31 250 ASP A O 1
ATOM 1962 N N . ASP A 1 251 ? -10.414 12.094 -18.984 1 91.81 251 ASP A N 1
ATOM 1963 C CA . ASP A 1 251 ? -11.703 12.078 -18.297 1 91.81 251 ASP A CA 1
ATOM 1964 C C . ASP A 1 251 ? -11.586 11.375 -16.938 1 91.81 251 ASP A C 1
ATOM 1966 O O . ASP A 1 251 ? -11.672 10.148 -16.859 1 91.81 251 ASP A O 1
ATOM 1970 N N . ASN A 1 252 ? -11.594 12.141 -15.938 1 90.38 252 ASN A N 1
ATOM 1971 C CA . ASN A 1 252 ? -11.391 11.602 -14.594 1 90.38 252 ASN A CA 1
ATOM 1972 C C . ASN A 1 252 ? -12.609 10.82 -14.109 1 90.38 252 ASN A C 1
ATOM 1974 O O . ASN A 1 252 ? -12.516 10.047 -13.156 1 90.38 252 ASN A O 1
ATOM 1978 N N . SER A 1 253 ? -13.758 10.953 -14.734 1 91.56 253 SER A N 1
ATOM 1979 C CA . SER A 1 253 ? -14.969 10.273 -14.281 1 91.56 253 SER A CA 1
ATOM 1980 C C . SER A 1 253 ? -14.867 8.766 -14.508 1 91.56 253 SER A C 1
ATOM 1982 O O . SER A 1 253 ? -15.586 7.992 -13.867 1 91.56 253 SER A O 1
ATOM 1984 N N . VAL A 1 254 ? -13.992 8.359 -15.375 1 94.12 254 VAL A N 1
ATOM 1985 C CA . VAL A 1 254 ? -13.875 6.945 -15.734 1 94.12 254 VAL A CA 1
ATOM 1986 C C . VAL A 1 254 ? -13.336 6.152 -14.539 1 94.12 254 VAL A C 1
ATOM 1988 O O . VAL A 1 254 ? -13.469 4.926 -14.492 1 94.12 254 VAL A O 1
ATOM 1991 N N . ILE A 1 255 ? -12.797 6.863 -13.57 1 92.94 255 ILE A N 1
ATOM 1992 C CA . ILE A 1 255 ? -12.242 6.195 -12.398 1 92.94 255 ILE A CA 1
ATOM 1993 C C . ILE A 1 255 ? -13.352 5.496 -11.617 1 92.94 255 ILE A C 1
ATOM 1995 O O . ILE A 1 255 ? -13.094 4.605 -10.812 1 92.94 255 ILE A O 1
ATOM 1999 N N . ARG A 1 256 ? -14.617 5.902 -11.891 1 94.19 256 ARG A N 1
ATOM 2000 C CA . ARG A 1 256 ? -15.758 5.312 -11.195 1 94.19 256 ARG A CA 1
ATOM 2001 C C . ARG A 1 256 ? -16.5 4.332 -12.109 1 94.19 256 ARG A C 1
ATOM 2003 O O . ARG A 1 256 ? -17.547 3.793 -11.727 1 94.19 256 ARG A O 1
ATOM 2010 N N . ASP A 1 257 ? -15.969 4.066 -13.266 1 95.88 257 ASP A N 1
ATOM 2011 C CA . ASP A 1 257 ? -16.578 3.162 -14.242 1 95.88 257 ASP A CA 1
ATOM 2012 C C . ASP A 1 257 ? -16.125 1.723 -14.016 1 95.88 257 ASP A C 1
ATOM 2014 O O . ASP A 1 257 ? -14.922 1.444 -13.961 1 95.88 257 ASP A O 1
ATOM 2018 N N . LEU A 1 258 ? -17.031 0.825 -13.938 1 97 258 LEU A N 1
ATOM 2019 C CA . LEU A 1 258 ? -16.734 -0.575 -13.641 1 97 258 LEU A CA 1
ATOM 2020 C C . LEU A 1 258 ? -15.859 -1.189 -14.727 1 97 258 LEU A C 1
ATOM 2022 O O . LEU A 1 258 ? -14.891 -1.894 -14.422 1 97 258 LEU A O 1
ATOM 2026 N N . GLU A 1 259 ? -16.188 -0.941 -15.984 1 97.25 259 GLU A N 1
ATOM 2027 C CA . GLU A 1 259 ? -15.453 -1.557 -17.094 1 97.25 259 GLU A CA 1
ATOM 2028 C C . GLU A 1 259 ? -14.016 -1.05 -17.141 1 97.25 259 GLU A C 1
ATOM 2030 O O . GLU A 1 259 ? -13.102 -1.799 -17.5 1 97.25 259 GLU A O 1
ATOM 2035 N N . TYR A 1 260 ? -13.844 0.257 -16.875 1 97.38 260 TYR A N 1
ATOM 2036 C CA . TYR A 1 260 ? -12.492 0.793 -16.766 1 97.38 260 TYR A CA 1
ATOM 2037 C C . TYR A 1 260 ? -11.703 0.056 -15.688 1 97.38 260 TYR A C 1
ATOM 2039 O O . TYR A 1 260 ? -10.547 -0.328 -15.906 1 97.38 260 TYR A O 1
ATOM 2047 N N . LEU A 1 261 ? -12.328 -0.119 -14.531 1 98.31 261 LEU A N 1
ATOM 2048 C CA . LEU A 1 261 ? -11.68 -0.776 -13.398 1 98.31 261 LEU A CA 1
ATOM 2049 C C . LEU A 1 261 ? -11.367 -2.232 -13.727 1 98.31 261 LEU A C 1
ATOM 2051 O O . LEU A 1 261 ? -10.297 -2.738 -13.367 1 98.31 261 LEU A O 1
ATOM 2055 N N . GLN A 1 262 ? -12.25 -2.877 -14.375 1 97.44 262 GLN A N 1
ATOM 2056 C CA . GLN A 1 262 ? -12.055 -4.27 -14.766 1 97.44 262 GLN A CA 1
ATOM 2057 C C . GLN A 1 262 ? -10.906 -4.398 -15.758 1 97.44 262 GLN A C 1
ATOM 2059 O O . GLN A 1 262 ? -10.109 -5.336 -15.68 1 97.44 262 GLN A O 1
ATOM 2064 N N . ALA A 1 263 ? -10.836 -3.49 -16.703 1 97.94 263 ALA A N 1
ATOM 2065 C CA . ALA A 1 263 ? -9.734 -3.496 -17.672 1 97.94 263 ALA A CA 1
ATOM 2066 C C . ALA A 1 263 ? -8.391 -3.301 -16.969 1 97.94 263 ALA A C 1
ATOM 2068 O O . ALA A 1 263 ? -7.41 -3.969 -17.281 1 97.94 263 ALA A O 1
ATOM 2069 N N . CYS A 1 264 ? -8.367 -2.393 -15.977 1 98.25 264 CYS A N 1
ATOM 2070 C CA . CYS A 1 264 ? -7.164 -2.172 -15.188 1 98.25 264 CYS A CA 1
ATOM 2071 C C . CYS A 1 264 ? -6.754 -3.443 -14.453 1 98.25 264 CYS A C 1
ATOM 2073 O O . CYS A 1 264 ? -5.582 -3.826 -14.477 1 98.25 264 CYS A O 1
ATOM 2075 N N . MET A 1 265 ? -7.695 -4.074 -13.844 1 97.44 265 MET A N 1
ATOM 2076 C CA . MET A 1 265 ? -7.398 -5.289 -13.086 1 97.44 265 MET A CA 1
ATOM 2077 C C . MET A 1 265 ? -6.859 -6.383 -14.008 1 97.44 265 MET A C 1
ATOM 2079 O O . MET A 1 265 ? -5.938 -7.109 -13.633 1 97.44 265 MET A O 1
ATOM 2083 N N . MET A 1 266 ? -7.398 -6.473 -15.195 1 96 266 MET A N 1
ATOM 2084 C CA . MET A 1 266 ? -7.012 -7.527 -16.125 1 96 266 MET A CA 1
ATOM 2085 C C . MET A 1 266 ? -5.559 -7.371 -16.562 1 96 266 MET A C 1
ATOM 2087 O O . MET A 1 266 ? -4.781 -8.328 -16.5 1 96 266 MET A O 1
ATOM 2091 N N . TRP A 1 267 ? -5.211 -6.223 -17.031 1 96.44 267 TRP A N 1
ATOM 2092 C CA . TRP A 1 267 ? -3.834 -6.078 -17.484 1 96.44 267 TRP A CA 1
ATOM 2093 C C . TRP A 1 267 ? -2.857 -6.203 -16.328 1 96.44 267 TRP A C 1
ATOM 2095 O O . TRP A 1 267 ? -1.778 -6.785 -16.469 1 96.44 267 TRP A O 1
ATOM 2105 N N . ILE A 1 268 ? -3.221 -5.707 -15.086 1 97.31 268 ILE A N 1
ATOM 2106 C CA . ILE A 1 268 ? -2.334 -5.805 -13.93 1 97.31 268 ILE A CA 1
ATOM 2107 C C . ILE A 1 268 ? -2.174 -7.27 -13.531 1 97.31 268 ILE A C 1
ATOM 2109 O O . ILE A 1 268 ? -1.059 -7.734 -13.281 1 97.31 268 ILE A O 1
ATOM 2113 N N . ASP A 1 269 ? -3.264 -7.945 -13.516 1 94.94 269 ASP A N 1
ATOM 2114 C CA . ASP A 1 269 ? -3.285 -9.336 -13.078 1 94.94 269 ASP A CA 1
ATOM 2115 C C . ASP A 1 269 ? -2.373 -10.203 -13.945 1 94.94 269 ASP A C 1
ATOM 2117 O O . ASP A 1 269 ? -1.622 -11.031 -13.43 1 94.94 269 ASP A O 1
ATOM 2121 N N . VAL A 1 270 ? -2.424 -9.992 -15.203 1 94.06 270 VAL A N 1
ATOM 2122 C CA . VAL A 1 270 ? -1.677 -10.828 -16.141 1 94.06 270 VAL A CA 1
ATOM 2123 C C . VAL A 1 270 ? -0.207 -10.406 -16.141 1 94.06 270 VAL A C 1
ATOM 2125 O O . VAL A 1 270 ? 0.686 -11.258 -16.062 1 94.06 270 VAL A O 1
ATOM 2128 N N . THR A 1 271 ? 0.084 -9.156 -16.188 1 95.12 271 THR A N 1
ATOM 2129 C CA . THR A 1 271 ? 1.448 -8.68 -16.391 1 95.12 271 THR A CA 1
ATOM 2130 C C . THR A 1 271 ? 2.234 -8.719 -15.078 1 95.12 271 THR A C 1
ATOM 2132 O O . THR A 1 271 ? 3.467 -8.758 -15.094 1 95.12 271 THR A O 1
ATOM 2135 N N . ALA A 1 272 ? 1.613 -8.773 -13.945 1 95.12 272 ALA A N 1
ATOM 2136 C CA . ALA A 1 272 ? 2.303 -8.797 -12.664 1 95.12 272 ALA A CA 1
ATOM 2137 C C . ALA A 1 272 ? 3.158 -10.047 -12.516 1 95.12 272 ALA A C 1
ATOM 2139 O O . ALA A 1 272 ? 4.129 -10.062 -11.75 1 95.12 272 ALA A O 1
ATOM 2140 N N . PHE A 1 273 ? 2.787 -11.078 -13.266 1 93.38 273 PHE A N 1
ATOM 2141 C CA . PHE A 1 273 ? 3.488 -12.352 -13.156 1 93.38 273 PHE A CA 1
ATOM 2142 C C . PHE A 1 273 ? 3.771 -12.93 -14.539 1 93.38 273 PHE A C 1
ATOM 2144 O O . PHE A 1 273 ? 3.6 -14.133 -14.766 1 93.38 273 PHE A O 1
ATOM 2151 N N . CYS A 1 274 ? 4.156 -12.102 -15.477 1 90.25 274 CYS A N 1
ATOM 2152 C CA . CYS A 1 274 ? 4.348 -12.555 -16.859 1 90.25 274 CYS A CA 1
ATOM 2153 C C . CYS A 1 274 ? 5.797 -12.969 -17.094 1 90.25 274 CYS A C 1
ATOM 2155 O O . CYS A 1 274 ? 6.102 -13.641 -18.078 1 90.25 274 CYS A O 1
ATOM 2157 N N . GLY A 1 275 ? 6.754 -12.594 -16.188 1 88.75 275 GLY A N 1
ATOM 2158 C CA . GLY A 1 275 ? 8.141 -13.023 -16.328 1 88.75 275 GLY A CA 1
ATOM 2159 C C . GLY A 1 275 ? 9.039 -11.961 -16.922 1 88.75 275 GLY A C 1
ATOM 2160 O O . GLY A 1 275 ? 10.266 -12.078 -16.891 1 88.75 275 GLY A O 1
ATOM 2161 N N . TYR A 1 276 ? 8.445 -10.93 -17.484 1 88.25 276 TYR A N 1
ATOM 2162 C CA . TYR A 1 276 ? 9.227 -9.805 -17.984 1 88.25 276 TYR A CA 1
ATOM 2163 C C . TYR A 1 276 ? 9.391 -8.742 -16.906 1 88.25 276 TYR A C 1
ATOM 2165 O O . TYR A 1 276 ? 8.398 -8.188 -16.422 1 88.25 276 TYR A O 1
ATOM 2173 N N . LYS A 1 277 ? 10.609 -8.414 -16.578 1 88.5 277 LYS A N 1
ATOM 2174 C CA . LYS A 1 277 ? 10.953 -7.621 -15.398 1 88.5 277 LYS A CA 1
ATOM 2175 C C . LYS A 1 277 ? 10.258 -6.258 -15.43 1 88.5 277 LYS A C 1
ATOM 2177 O O . LYS A 1 277 ? 9.641 -5.844 -14.453 1 88.5 277 LYS A O 1
ATOM 2182 N N . ARG A 1 278 ? 10.383 -5.543 -16.562 1 90.31 278 ARG A N 1
ATOM 2183 C CA . ARG A 1 278 ? 9.805 -4.211 -16.688 1 90.31 278 ARG A CA 1
ATOM 2184 C C . ARG A 1 278 ? 8.297 -4.242 -16.469 1 90.31 278 ARG A C 1
ATOM 2186 O O . ARG A 1 278 ? 7.762 -3.457 -15.688 1 90.31 278 ARG A O 1
ATOM 2193 N N . LYS A 1 279 ? 7.625 -5.18 -17.172 1 91.81 279 LYS A N 1
ATOM 2194 C CA . LYS A 1 279 ? 6.168 -5.262 -17.094 1 91.81 279 LYS A CA 1
ATOM 2195 C C . LYS A 1 279 ? 5.719 -5.656 -15.695 1 91.81 279 LYS A C 1
ATOM 2197 O O . LYS A 1 279 ? 4.695 -5.172 -15.211 1 91.81 279 LYS A O 1
ATOM 2202 N N . MET A 1 280 ? 6.453 -6.527 -15.055 1 93.19 280 MET A N 1
ATOM 2203 C CA . MET A 1 280 ? 6.094 -6.992 -13.719 1 93.19 280 MET A CA 1
ATOM 2204 C C . MET A 1 280 ? 6.191 -5.859 -12.703 1 93.19 280 MET A C 1
ATOM 2206 O O . MET A 1 280 ? 5.305 -5.691 -11.867 1 93.19 280 MET A O 1
ATOM 2210 N N . GLU A 1 281 ? 7.254 -5.055 -12.773 1 92.94 281 GLU A N 1
ATOM 2211 C CA . GLU A 1 281 ? 7.41 -3.959 -11.82 1 92.94 281 GLU A CA 1
ATOM 2212 C C . GLU A 1 281 ? 6.367 -2.869 -12.055 1 92.94 281 GLU A C 1
ATOM 2214 O O . GLU A 1 281 ? 5.832 -2.299 -11.102 1 92.94 281 GLU A O 1
ATOM 2219 N N . ILE A 1 282 ? 6.09 -2.553 -13.305 1 93.62 282 ILE A N 1
ATOM 2220 C CA . ILE A 1 282 ? 5.094 -1.536 -13.625 1 93.62 282 ILE A CA 1
ATOM 2221 C C . ILE A 1 282 ? 3.717 -1.99 -13.148 1 93.62 282 ILE A C 1
ATOM 2223 O O . ILE A 1 282 ? 2.951 -1.197 -12.594 1 93.62 282 ILE A O 1
ATOM 2227 N N . ALA A 1 283 ? 3.43 -3.264 -13.391 1 95.88 283 ALA A N 1
ATOM 2228 C CA . ALA A 1 283 ? 2.156 -3.799 -12.914 1 95.88 283 ALA A CA 1
ATOM 2229 C C . ALA A 1 283 ? 2.066 -3.742 -11.398 1 95.88 283 ALA A C 1
ATOM 2231 O O . ALA A 1 283 ? 1.013 -3.422 -10.844 1 95.88 283 ALA A O 1
ATOM 2232 N N . GLU A 1 284 ? 3.137 -4.031 -10.734 1 94.75 284 GLU A N 1
ATOM 2233 C CA . GLU A 1 284 ? 3.16 -4.027 -9.273 1 94.75 284 GLU A CA 1
ATOM 2234 C C . GLU A 1 284 ? 2.779 -2.656 -8.719 1 94.75 284 GLU A C 1
ATOM 2236 O O . GLU A 1 284 ? 1.949 -2.555 -7.812 1 94.75 284 GLU A O 1
ATOM 2241 N N . HIS A 1 285 ? 3.32 -1.592 -9.234 1 93.38 285 HIS A N 1
ATOM 2242 C CA . HIS A 1 285 ? 3.059 -0.295 -8.625 1 93.38 285 HIS A CA 1
ATOM 2243 C C . HIS A 1 285 ? 1.783 0.33 -9.18 1 93.38 285 HIS A C 1
ATOM 2245 O O . HIS A 1 285 ? 1.289 1.324 -8.648 1 93.38 285 HIS A O 1
ATOM 2251 N N . SER A 1 286 ? 1.234 -0.259 -10.242 1 96.5 286 SER A N 1
ATOM 2252 C CA . SER A 1 286 ? 0.007 0.275 -10.828 1 96.5 286 SER A CA 1
ATOM 2253 C C . SER A 1 286 ? -1.225 -0.245 -10.094 1 96.5 286 SER A C 1
ATOM 2255 O O . SER A 1 286 ? -2.355 0.079 -10.461 1 96.5 286 SER A O 1
ATOM 2257 N N . LEU A 1 287 ? -1.062 -0.991 -9.047 1 97.94 287 LEU A N 1
ATOM 2258 C CA . LEU A 1 287 ? -2.188 -1.573 -8.32 1 97.94 287 LEU A CA 1
ATOM 2259 C C . LEU A 1 287 ? -2.881 -0.524 -7.461 1 97.94 287 LEU A C 1
ATOM 2261 O O . LEU A 1 287 ? -4.102 -0.562 -7.293 1 97.94 287 LEU A O 1
ATOM 2265 N N . GLN A 1 288 ? -2.162 0.448 -6.91 1 97.81 288 GLN A N 1
ATOM 2266 C CA . GLN A 1 288 ? -2.691 1.36 -5.902 1 97.81 288 GLN A CA 1
ATOM 2267 C C . GLN A 1 288 ? -3.777 2.258 -6.492 1 97.81 288 GLN A C 1
ATOM 2269 O O . GLN A 1 288 ? -4.789 2.527 -5.84 1 97.81 288 GLN A O 1
ATOM 2274 N N . PRO A 1 289 ? -3.619 2.803 -7.719 1 97.19 289 PRO A N 1
ATOM 2275 C CA . PRO A 1 289 ? -4.711 3.602 -8.273 1 97.19 289 PRO A CA 1
ATOM 2276 C C . PRO A 1 289 ? -6.039 2.848 -8.305 1 97.19 289 PRO A C 1
ATOM 2278 O O . PRO A 1 289 ? -7.09 3.43 -8.031 1 97.19 289 PRO A O 1
ATOM 2281 N N . LEU A 1 290 ? -5.949 1.604 -8.656 1 97.88 290 LEU A N 1
ATOM 2282 C CA . LEU A 1 290 ? -7.156 0.781 -8.68 1 97.88 290 LEU A CA 1
ATOM 2283 C C . LEU A 1 290 ? -7.723 0.608 -7.273 1 97.88 290 LEU A C 1
ATOM 2285 O O . LEU A 1 290 ? -8.93 0.737 -7.066 1 97.88 290 LEU A O 1
ATOM 2289 N N . VAL A 1 291 ? -6.883 0.365 -6.289 1 98.25 291 VAL A N 1
ATOM 2290 C CA . VAL A 1 291 ? -7.289 0.192 -4.895 1 98.25 291 VAL A CA 1
ATOM 2291 C C . VAL A 1 291 ? -7.922 1.481 -4.379 1 98.25 291 VAL A C 1
ATOM 2293 O O . VAL A 1 291 ? -8.992 1.45 -3.76 1 98.25 291 VAL A O 1
ATOM 2296 N N . THR A 1 292 ? -7.25 2.6 -4.641 1 96.88 292 THR A N 1
ATOM 2297 C CA . THR A 1 292 ? -7.742 3.885 -4.156 1 96.88 292 THR A CA 1
ATOM 2298 C C . THR A 1 292 ? -9.078 4.23 -4.809 1 96.88 292 THR A C 1
ATOM 2300 O O . THR A 1 292 ? -9.984 4.742 -4.148 1 96.88 292 THR A O 1
ATOM 2303 N N . ALA A 1 293 ? -9.227 3.93 -6.141 1 96.44 293 ALA A N 1
ATOM 2304 C CA . ALA A 1 293 ? -10.477 4.215 -6.848 1 96.44 293 ALA A CA 1
ATOM 2305 C C . ALA A 1 293 ? -11.648 3.455 -6.23 1 96.44 293 ALA A C 1
ATOM 2307 O O . ALA A 1 293 ? -12.711 4.027 -5.992 1 96.44 293 ALA A O 1
ATOM 2308 N N . LEU A 1 294 ? -11.438 2.199 -5.926 1 97.31 294 LEU A N 1
ATOM 2309 C CA . LEU A 1 294 ? -12.492 1.371 -5.359 1 97.31 294 LEU A CA 1
ATOM 2310 C C . LEU A 1 294 ? -12.766 1.749 -3.908 1 97.31 294 LEU A C 1
ATOM 2312 O O . LEU A 1 294 ? -13.914 1.794 -3.477 1 97.31 294 LEU A O 1
ATOM 2316 N N . ARG A 1 295 ? -11.727 2.047 -3.129 1 95.75 295 ARG A N 1
ATOM 2317 C CA . ARG A 1 295 ? -11.859 2.43 -1.728 1 95.75 295 ARG A CA 1
ATOM 2318 C C . ARG A 1 295 ? -12.648 3.732 -1.589 1 95.75 295 ARG A C 1
ATOM 2320 O O . ARG A 1 295 ? -13.578 3.816 -0.791 1 95.75 295 ARG A O 1
ATOM 2327 N N . ARG A 1 296 ? -12.234 4.75 -2.379 1 93.12 296 ARG A N 1
ATOM 2328 C CA . ARG A 1 296 ? -12.852 6.066 -2.266 1 93.12 296 ARG A CA 1
ATOM 2329 C C . ARG A 1 296 ? -14.266 6.062 -2.836 1 93.12 296 ARG A C 1
ATOM 2331 O O . ARG A 1 296 ? -15.078 6.93 -2.506 1 93.12 296 ARG A O 1
ATOM 2338 N N . ALA A 1 297 ? -14.578 5.027 -3.691 1 92.31 297 ALA A N 1
ATOM 2339 C CA . ALA A 1 297 ? -15.945 4.84 -4.16 1 92.31 297 ALA A CA 1
ATOM 2340 C C . ALA A 1 297 ? -16.781 4.078 -3.131 1 92.31 297 ALA A C 1
ATOM 2342 O O . ALA A 1 297 ? -17.969 3.861 -3.33 1 92.31 297 ALA A O 1
ATOM 2343 N N . GLY A 1 298 ? -16.141 3.635 -2.029 1 92.44 298 GLY A N 1
ATOM 2344 C CA . GLY A 1 298 ? -16.844 2.959 -0.943 1 92.44 298 GLY A CA 1
ATOM 2345 C C . GLY A 1 298 ? -17.109 1.494 -1.229 1 92.44 298 GLY A C 1
ATOM 2346 O O . GLY A 1 298 ? -17.938 0.87 -0.562 1 92.44 298 GLY A O 1
ATOM 2347 N N . LYS A 1 299 ? -16.391 0.903 -2.176 1 96.38 299 LYS A N 1
ATOM 2348 C CA . LYS A 1 299 ? -16.734 -0.435 -2.641 1 96.38 299 LYS A CA 1
ATOM 2349 C C . LYS A 1 299 ? -16.203 -1.505 -1.692 1 96.38 299 LYS A C 1
ATOM 2351 O O . LYS A 1 299 ? -16.578 -2.676 -1.794 1 96.38 299 LYS A O 1
ATOM 2356 N N . PHE A 1 300 ? -15.383 -1.169 -0.679 1 97 300 PHE A N 1
ATOM 2357 C CA . PHE A 1 300 ? -14.891 -2.127 0.302 1 97 300 PHE A CA 1
ATOM 2358 C C . PHE A 1 300 ? -15.852 -2.252 1.474 1 97 300 PHE A C 1
ATOM 2360 O O . PHE A 1 300 ? -15.688 -3.119 2.332 1 97 300 PHE A O 1
ATOM 2367 N N . ASP A 1 301 ? -16.844 -1.392 1.457 1 94.88 301 ASP A N 1
ATOM 2368 C CA . ASP A 1 301 ? -17.766 -1.281 2.584 1 94.88 301 ASP A CA 1
ATOM 2369 C C . ASP A 1 301 ? -19.156 -1.783 2.211 1 94.88 301 ASP A C 1
ATOM 2371 O O . ASP A 1 301 ? -19.562 -1.674 1.055 1 94.88 301 ASP A O 1
ATOM 2375 N N . ARG A 1 302 ? -19.875 -2.234 3.17 1 92.69 302 ARG A N 1
ATOM 2376 C CA . ARG A 1 302 ? -21.203 -2.797 2.973 1 92.69 302 ARG A CA 1
ATOM 2377 C C . ARG A 1 302 ? -22.188 -1.733 2.48 1 92.69 302 ARG A C 1
ATOM 2379 O O . ARG A 1 302 ? -23.156 -2.047 1.778 1 92.69 302 ARG A O 1
ATOM 2386 N N . VAL A 1 303 ? -21.953 -0.5 2.762 1 90.12 303 VAL A N 1
ATOM 2387 C CA . VAL A 1 303 ? -22.891 0.596 2.504 1 90.12 303 VAL A CA 1
ATOM 2388 C C . VAL A 1 303 ? -23.094 0.759 1 1 90.12 303 VAL A C 1
ATOM 2390 O O . VAL A 1 303 ? -24.172 1.179 0.554 1 90.12 303 VAL A O 1
ATOM 2393 N N . ALA A 1 304 ? -22.141 0.355 0.213 1 91.38 304 ALA A N 1
ATOM 2394 C CA . ALA A 1 304 ? -22.188 0.56 -1.232 1 91.38 304 ALA A CA 1
ATOM 2395 C C . ALA A 1 304 ? -23.094 -0.471 -1.901 1 91.38 304 ALA A C 1
ATOM 2397 O O . ALA A 1 304 ? -23.453 -0.324 -3.07 1 91.38 304 ALA A O 1
ATOM 2398 N N . TYR A 1 305 ? -23.484 -1.481 -1.127 1 91.94 305 TYR A N 1
ATOM 2399 C CA . TYR A 1 305 ? -24.203 -2.584 -1.748 1 91.94 305 TYR A CA 1
ATOM 2400 C C . TYR A 1 305 ? -25.625 -2.67 -1.213 1 91.94 305 TYR A C 1
ATOM 2402 O O . TYR A 1 305 ? -25.859 -2.547 -0.007 1 91.94 305 TYR A O 1
ATOM 2410 N N . THR A 1 306 ? -26.562 -2.445 -2.076 1 79.25 306 THR A N 1
ATOM 2411 C CA . THR A 1 306 ? -27.969 -2.451 -1.696 1 79.25 306 THR A CA 1
ATOM 2412 C C . THR A 1 306 ? -28.594 -3.822 -1.946 1 79.25 306 THR A C 1
ATOM 2414 O O . THR A 1 306 ? -28.109 -4.578 -2.795 1 79.25 306 THR A O 1
ATOM 2417 N N . THR A 1 307 ? -29.391 -4.211 -0.984 1 64.5 307 THR A N 1
ATOM 2418 C CA . THR A 1 307 ? -30.125 -5.449 -1.189 1 64.5 307 THR A CA 1
ATOM 2419 C C . THR A 1 307 ? -31.188 -5.281 -2.283 1 64.5 307 THR A C 1
ATOM 2421 O O . THR A 1 307 ? -31.625 -4.16 -2.557 1 64.5 307 THR A O 1
ATOM 2424 N N . ASN A 1 308 ? -31.25 -6.246 -3.264 1 52.88 308 ASN A N 1
ATOM 2425 C CA . ASN A 1 308 ? -32.188 -6.27 -4.371 1 52.88 308 ASN A CA 1
ATOM 2426 C C . ASN A 1 308 ? -33.531 -5.629 -3.98 1 52.88 308 ASN A C 1
ATOM 2428 O O . ASN A 1 308 ? -34.25 -5.121 -4.84 1 52.88 308 ASN A O 1
ATOM 2432 N N . GLN A 1 309 ? -33.844 -5.652 -2.744 1 46.72 309 GLN A N 1
ATOM 2433 C CA . GLN A 1 309 ? -35.156 -5.098 -2.391 1 46.72 309 GLN A CA 1
ATOM 2434 C C . GLN A 1 309 ? -35.156 -3.576 -2.529 1 46.72 309 GLN A C 1
ATOM 2436 O O . GLN A 1 309 ? -36.219 -2.963 -2.652 1 46.72 309 GLN A O 1
ATOM 2441 N N . ASP A 1 310 ? -34 -2.961 -2.594 1 47.28 310 ASP A N 1
ATOM 2442 C CA . ASP A 1 310 ? -33.906 -1.505 -2.586 1 47.28 310 ASP A CA 1
ATOM 2443 C C . ASP A 1 310 ? -33.812 -0.954 -4.008 1 47.28 310 ASP A C 1
ATOM 2445 O O . ASP A 1 310 ? -33.469 0.22 -4.199 1 47.28 310 ASP A O 1
ATOM 2449 N N . ALA A 1 311 ? -33.781 -1.768 -5.051 1 46.88 311 ALA A N 1
ATOM 2450 C CA . ALA A 1 311 ? -33.625 -1.304 -6.43 1 46.88 311 ALA A CA 1
ATOM 2451 C C . ALA A 1 311 ? -34.625 -0.178 -6.723 1 46.88 311 ALA A C 1
ATOM 2453 O O . ALA A 1 311 ? -35.812 -0.268 -6.363 1 46.88 311 ALA A O 1
ATOM 2454 N N . ARG A 1 312 ? -34.125 0.856 -7.191 1 45.88 312 ARG A N 1
ATOM 2455 C CA . ARG A 1 312 ? -34.875 2.051 -7.551 1 45.88 312 ARG A CA 1
ATOM 2456 C C . ARG A 1 312 ? -36.094 1.69 -8.375 1 45.88 312 ARG A C 1
ATOM 2458 O O . ARG A 1 312 ? -36.031 0.822 -9.242 1 45.88 312 ARG A O 1
ATOM 2465 N N . PRO A 1 313 ? -37.125 2.271 -7.934 1 42.5 313 PRO A N 1
ATOM 2466 C CA . PRO A 1 313 ? -38.375 2.07 -8.625 1 42.5 313 PRO A CA 1
ATOM 2467 C C . PRO A 1 313 ? -38.281 2.279 -10.133 1 42.5 313 PRO A C 1
ATOM 2469 O O . PRO A 1 313 ? -39.125 1.814 -10.891 1 42.5 313 PRO A O 1
ATOM 2472 N N . ASP A 1 314 ? -37.406 3.234 -10.5 1 42.31 314 ASP A N 1
ATOM 2473 C CA . ASP A 1 314 ? -37.562 3.67 -11.891 1 42.31 314 ASP A CA 1
ATOM 2474 C C . ASP A 1 314 ? -37.062 2.604 -12.859 1 42.31 314 ASP A C 1
ATOM 2476 O O . ASP A 1 314 ? -37.094 2.795 -14.078 1 42.31 314 ASP A O 1
ATOM 2480 N N . ASP A 1 315 ? -35.969 1.868 -12.477 1 45.22 315 ASP A N 1
ATOM 2481 C CA . ASP A 1 315 ? -35.562 0.888 -13.484 1 45.22 315 ASP A CA 1
ATOM 2482 C C . ASP A 1 315 ? -36.719 -0.031 -13.836 1 45.22 315 ASP A C 1
ATOM 2484 O O . ASP A 1 315 ? -37.5 -0.445 -12.961 1 45.22 315 ASP A O 1
ATOM 2488 N N . GLU A 1 316 ? -37.156 0.057 -14.945 1 45.81 316 GLU A N 1
ATOM 2489 C CA . GLU A 1 316 ? -38.188 -0.817 -15.484 1 45.81 316 GLU A CA 1
ATOM 2490 C C . GLU A 1 316 ? -38.188 -2.18 -14.797 1 45.81 316 GLU A C 1
ATOM 2492 O O . GLU A 1 316 ? -37.188 -2.908 -14.875 1 45.81 316 GLU A O 1
ATOM 2497 N N . HIS A 1 317 ? -38.812 -2.223 -13.641 1 56.25 317 HIS A N 1
ATOM 2498 C CA . HIS A 1 317 ? -39.219 -3.428 -12.914 1 56.25 317 HIS A CA 1
ATOM 2499 C C . HIS A 1 317 ? -39.312 -4.629 -13.852 1 56.25 317 HIS A C 1
ATOM 2501 O O . HIS A 1 317 ? -40.25 -5.426 -13.75 1 56.25 317 HIS A O 1
ATOM 2507 N N . THR A 1 318 ? -38.531 -4.418 -14.992 1 70.38 318 THR A N 1
ATOM 2508 C CA . THR A 1 318 ? -38.5 -5.629 -15.805 1 70.38 318 THR A CA 1
ATOM 2509 C C . THR A 1 318 ? -37.469 -6.613 -15.281 1 70.38 318 THR A C 1
ATOM 2511 O O . THR A 1 318 ? -36.5 -6.219 -14.617 1 70.38 318 THR A O 1
ATOM 2514 N N . GLY A 1 319 ? -37.781 -7.727 -15.188 1 82.31 319 GLY A N 1
ATOM 2515 C CA . GLY A 1 319 ? -36.906 -8.844 -14.844 1 82.31 319 GLY A CA 1
ATOM 2516 C C . GLY A 1 319 ? -35.5 -8.672 -15.344 1 82.31 319 GLY A C 1
ATOM 2517 O O . GLY A 1 319 ? -34.531 -8.93 -14.609 1 82.31 319 GLY A O 1
ATOM 2518 N N . GLU A 1 320 ? -35.375 -7.938 -16.422 1 88 320 GLU A N 1
ATOM 2519 C CA . GLU A 1 320 ? -34.062 -7.73 -17.047 1 88 320 GLU A CA 1
ATOM 2520 C C . GLU A 1 320 ? -33.312 -6.617 -16.344 1 88 320 GLU A C 1
ATOM 2522 O O . GLU A 1 320 ? -32.094 -6.711 -16.172 1 88 320 GLU A O 1
ATOM 2527 N N . GLY A 1 321 ? -33.969 -5.574 -16 1 87.81 321 GLY A N 1
ATOM 2528 C CA . GLY A 1 321 ? -33.344 -4.473 -15.297 1 87.81 321 GLY A CA 1
ATOM 2529 C C . GLY A 1 321 ? -32.812 -4.859 -13.93 1 87.81 321 GLY A C 1
ATOM 2530 O O . GLY A 1 321 ? -31.719 -4.441 -13.531 1 87.81 321 GLY A O 1
ATOM 2531 N N . GLU A 1 322 ? -33.562 -5.613 -13.305 1 89.31 322 GLU A N 1
ATOM 2532 C CA . GLU A 1 322 ? -33.156 -6.105 -11.992 1 89.31 322 GLU A CA 1
ATOM 2533 C C . GLU A 1 322 ? -31.906 -6.996 -12.102 1 89.31 322 GLU A C 1
ATOM 2535 O O . GLU A 1 322 ? -31 -6.918 -11.266 1 89.31 322 GLU A O 1
ATOM 2540 N N . TRP A 1 323 ? -31.969 -7.785 -13.109 1 92.75 323 TRP A N 1
ATOM 2541 C CA . TRP A 1 323 ? -30.844 -8.695 -13.328 1 92.75 323 TRP A CA 1
ATOM 2542 C C . TRP A 1 323 ? -29.562 -7.926 -13.656 1 92.75 323 TRP A C 1
ATOM 2544 O O . TRP A 1 323 ? -28.5 -8.25 -13.141 1 92.75 323 TRP A O 1
ATOM 2554 N N . LYS A 1 324 ? -29.656 -6.91 -14.414 1 91.44 324 LYS A N 1
ATOM 2555 C CA . LYS A 1 324 ? -28.484 -6.113 -14.789 1 91.44 324 LYS A CA 1
ATOM 2556 C C . LYS A 1 324 ? -27.938 -5.348 -13.594 1 91.44 324 LYS A C 1
ATOM 2558 O O . LYS A 1 324 ? -26.719 -5.234 -13.43 1 91.44 324 LYS A O 1
ATOM 2563 N N . HIS A 1 325 ? -28.844 -4.812 -12.836 1 91.19 325 HIS A N 1
ATOM 2564 C CA . HIS A 1 325 ? -28.422 -4.109 -11.625 1 91.19 325 HIS A CA 1
ATOM 2565 C C . HIS A 1 325 ? -27.719 -5.055 -10.656 1 91.19 325 HIS A C 1
ATOM 2567 O O . HIS A 1 325 ? -26.672 -4.719 -10.094 1 91.19 325 HIS A O 1
ATOM 2573 N N . TRP A 1 326 ? -28.328 -6.184 -10.492 1 93.88 326 TRP A N 1
ATOM 2574 C CA . TRP A 1 326 ? -27.719 -7.211 -9.641 1 93.88 326 TRP A CA 1
ATOM 2575 C C . TRP A 1 326 ? -26.344 -7.598 -10.156 1 93.88 326 TRP A C 1
ATOM 2577 O O . TRP A 1 326 ? -25.375 -7.688 -9.383 1 93.88 326 TRP A O 1
ATOM 2587 N N . ALA A 1 327 ? -26.266 -7.84 -11.453 1 93.94 327 ALA A N 1
ATOM 2588 C CA . ALA A 1 327 ? -25 -8.258 -12.07 1 93.94 327 ALA A CA 1
ATOM 2589 C C . ALA A 1 327 ? -23.922 -7.211 -11.867 1 93.94 327 ALA A C 1
ATOM 2591 O O . ALA A 1 327 ? -22.75 -7.551 -11.672 1 93.94 327 ALA A O 1
ATOM 2592 N N . ARG A 1 328 ? -24.297 -5.996 -11.93 1 94.5 328 ARG A N 1
ATOM 2593 C CA . ARG A 1 328 ? -23.344 -4.91 -11.719 1 94.5 328 ARG A CA 1
ATOM 2594 C C . ARG A 1 328 ? -22.828 -4.91 -10.289 1 94.5 328 ARG A C 1
ATOM 2596 O O . ARG A 1 328 ? -21.609 -4.805 -10.055 1 94.5 328 ARG A O 1
ATOM 2603 N N . GLN A 1 329 ? -23.672 -5.043 -9.344 1 95.06 329 GLN A N 1
ATOM 2604 C CA . GLN A 1 329 ? -23.281 -5.098 -7.941 1 95.06 329 GLN A CA 1
ATOM 2605 C C . GLN A 1 329 ? -22.391 -6.312 -7.668 1 95.06 329 GLN A C 1
ATOM 2607 O O . GLN A 1 329 ? -21.375 -6.199 -6.98 1 95.06 329 GLN A O 1
ATOM 2612 N N . GLU A 1 330 ? -22.812 -7.391 -8.242 1 96.06 330 GLU A N 1
ATOM 2613 C CA . GLU A 1 330 ? -22.047 -8.625 -8.055 1 96.06 330 GLU A CA 1
ATOM 2614 C C . GLU A 1 330 ? -20.672 -8.516 -8.688 1 96.06 330 GLU A C 1
ATOM 2616 O O . GLU A 1 330 ? -19.703 -9.078 -8.172 1 96.06 330 GLU A O 1
ATOM 2621 N N . SER A 1 331 ? -20.625 -7.824 -9.812 1 96.31 331 SER A N 1
ATOM 2622 C CA . SER A 1 331 ? -19.328 -7.625 -10.477 1 96.31 331 SER A CA 1
ATOM 2623 C C . SER A 1 331 ? -18.375 -6.836 -9.586 1 96.31 331 SER A C 1
ATOM 2625 O O . SER A 1 331 ? -17.188 -7.141 -9.531 1 96.31 331 SER A O 1
ATOM 2627 N N . TYR A 1 332 ? -18.875 -5.824 -8.859 1 97.31 332 TYR A N 1
ATOM 2628 C CA . TYR A 1 332 ? -18.047 -5.059 -7.945 1 97.31 332 TYR A CA 1
ATOM 2629 C C . TYR A 1 332 ? -17.562 -5.926 -6.789 1 97.31 332 TYR A C 1
ATOM 2631 O O . TYR A 1 332 ? -16.391 -5.875 -6.414 1 97.31 332 TYR A O 1
ATOM 2639 N N . LYS A 1 333 ? -18.469 -6.715 -6.238 1 97 333 LYS A N 1
ATOM 2640 C CA . LYS A 1 333 ? -18.078 -7.59 -5.133 1 97 333 LYS A CA 1
ATOM 2641 C C . LYS A 1 333 ? -16.953 -8.531 -5.539 1 97 333 LYS A C 1
ATOM 2643 O O . LYS A 1 333 ? -15.953 -8.641 -4.832 1 97 333 LYS A O 1
ATOM 2648 N N . ARG A 1 334 ? -17.156 -9.133 -6.664 1 97.06 334 ARG A N 1
ATOM 2649 C CA . ARG A 1 334 ? -16.188 -10.117 -7.133 1 97.06 334 ARG A CA 1
ATOM 2650 C C . ARG A 1 334 ? -14.875 -9.453 -7.516 1 97.06 334 ARG A C 1
ATOM 2652 O O . ARG A 1 334 ? -13.805 -10.016 -7.293 1 97.06 334 ARG A O 1
ATOM 2659 N N . LEU A 1 335 ? -14.977 -8.297 -8.125 1 97.38 335 LEU A N 1
ATOM 2660 C CA . LEU A 1 335 ? -13.773 -7.551 -8.477 1 97.38 335 LEU A CA 1
ATOM 2661 C C . LEU A 1 335 ? -12.961 -7.207 -7.23 1 97.38 335 LEU A C 1
ATOM 2663 O O . LEU A 1 335 ? -11.734 -7.367 -7.219 1 97.38 335 LEU A O 1
ATOM 2667 N N . VAL A 1 336 ? -13.609 -6.73 -6.164 1 98.25 336 VAL A N 1
ATOM 2668 C CA . VAL A 1 336 ? -12.938 -6.316 -4.938 1 98.25 336 VAL A CA 1
ATOM 2669 C C . VAL A 1 336 ? -12.281 -7.527 -4.27 1 98.25 336 VAL A C 1
ATOM 2671 O O . VAL A 1 336 ? -11.141 -7.453 -3.812 1 98.25 336 VAL A O 1
ATOM 2674 N N . HIS A 1 337 ? -12.961 -8.648 -4.203 1 97.44 337 HIS A N 1
ATOM 2675 C CA . HIS A 1 337 ? -12.383 -9.852 -3.611 1 97.44 337 HIS A CA 1
ATOM 2676 C C . HIS A 1 337 ? -11.195 -10.344 -4.426 1 97.44 337 HIS A C 1
ATOM 2678 O O . HIS A 1 337 ? -10.18 -10.773 -3.859 1 97.44 337 HIS A O 1
ATOM 2684 N N . HIS A 1 338 ? -11.359 -10.258 -5.746 1 96.5 338 HIS A N 1
ATOM 2685 C CA . HIS A 1 338 ? -10.234 -10.641 -6.598 1 96.5 338 HIS A CA 1
ATOM 2686 C C . HIS A 1 338 ? -9.039 -9.711 -6.387 1 96.5 338 HIS A C 1
ATOM 2688 O O . HIS A 1 338 ? -7.895 -10.164 -6.348 1 96.5 338 HIS A O 1
ATOM 2694 N N . LEU A 1 339 ? -9.305 -8.453 -6.359 1 97.81 339 LEU A N 1
ATOM 2695 C CA . LEU A 1 339 ? -8.273 -7.461 -6.109 1 97.81 339 LEU A CA 1
ATOM 2696 C C . LEU A 1 339 ? -7.551 -7.746 -4.793 1 97.81 339 LEU A C 1
ATOM 2698 O O . LEU A 1 339 ? -6.324 -7.656 -4.723 1 97.81 339 LEU A O 1
ATOM 2702 N N . PHE A 1 340 ? -8.305 -8.07 -3.736 1 98.06 340 PHE A N 1
ATOM 2703 C CA . PHE A 1 340 ? -7.73 -8.391 -2.438 1 98.06 340 PHE A CA 1
ATOM 2704 C C . PHE A 1 340 ? -6.84 -9.625 -2.533 1 98.06 340 PHE A C 1
ATOM 2706 O O . PHE A 1 340 ? -5.738 -9.648 -1.975 1 98.06 340 PHE A O 1
ATOM 2713 N N . GLU A 1 341 ? -7.285 -10.609 -3.227 1 96.12 341 GLU A N 1
ATOM 2714 C CA . GLU A 1 341 ? -6.5 -11.82 -3.414 1 96.12 341 GLU A CA 1
ATOM 2715 C C . GLU A 1 341 ? -5.195 -11.531 -4.152 1 96.12 341 GLU A C 1
ATOM 2717 O O . GLU A 1 341 ? -4.133 -12.008 -3.754 1 96.12 341 GLU A O 1
ATOM 2722 N N . HIS A 1 342 ? -5.336 -10.797 -5.23 1 96.5 342 HIS A N 1
ATOM 2723 C CA . HIS A 1 342 ? -4.152 -10.414 -5.992 1 96.5 342 HIS A CA 1
ATOM 2724 C C . HIS A 1 342 ? -3.154 -9.656 -5.121 1 96.5 342 HIS A C 1
ATOM 2726 O O . HIS A 1 342 ? -1.946 -9.898 -5.203 1 96.5 342 HIS A O 1
ATOM 2732 N N . ASP A 1 343 ? -3.641 -8.695 -4.359 1 97.88 343 ASP A N 1
ATOM 2733 C CA . ASP A 1 343 ? -2.799 -7.91 -3.463 1 97.88 343 ASP A CA 1
ATOM 2734 C C . ASP A 1 343 ? -2.053 -8.812 -2.479 1 97.88 343 ASP A C 1
ATOM 2736 O O . ASP A 1 343 ? -0.847 -8.648 -2.275 1 97.88 343 ASP A O 1
ATOM 2740 N N . MET A 1 344 ? -2.713 -9.773 -1.928 1 97.19 344 MET A N 1
ATOM 2741 C CA . MET A 1 344 ? -2.127 -10.641 -0.907 1 97.19 344 MET A CA 1
ATOM 2742 C C . MET A 1 344 ? -1.095 -11.586 -1.52 1 97.19 344 MET A C 1
ATOM 2744 O O . MET A 1 344 ? -0.042 -11.828 -0.928 1 97.19 344 MET A O 1
ATOM 2748 N N . VAL A 1 345 ? -1.4 -12.148 -2.686 1 95.94 345 VAL A N 1
ATOM 2749 C CA . VAL A 1 345 ? -0.439 -13.055 -3.303 1 95.94 345 VAL A CA 1
ATOM 2750 C C . VAL A 1 345 ? 0.822 -12.289 -3.691 1 95.94 345 VAL A C 1
ATOM 2752 O O . VAL A 1 345 ? 1.933 -12.812 -3.596 1 95.94 345 VAL A O 1
ATOM 2755 N N . THR A 1 346 ? 0.64 -11.031 -4.133 1 96.06 346 THR A N 1
ATOM 2756 C CA . THR A 1 346 ? 1.8 -10.195 -4.43 1 96.06 346 THR A CA 1
ATOM 2757 C C . THR A 1 346 ? 2.607 -9.922 -3.164 1 96.06 346 THR A C 1
ATOM 2759 O O . THR A 1 346 ? 3.838 -9.898 -3.201 1 96.06 346 THR A O 1
ATOM 2762 N N . THR A 1 347 ? 1.915 -9.727 -2.031 1 96.31 347 THR A N 1
ATOM 2763 C CA . THR A 1 347 ? 2.562 -9.484 -0.746 1 96.31 347 THR A CA 1
ATOM 2764 C C . THR A 1 347 ? 3.418 -10.68 -0.338 1 96.31 347 THR A C 1
ATOM 2766 O O . THR A 1 347 ? 4.59 -10.516 0.013 1 96.31 347 THR A O 1
ATOM 2769 N N . ILE A 1 348 ? 2.936 -11.867 -0.479 1 94.06 348 ILE A N 1
ATOM 2770 C CA . ILE A 1 348 ? 3.615 -13.055 0.03 1 94.06 348 ILE A CA 1
ATOM 2771 C C . ILE A 1 348 ? 4.738 -13.453 -0.924 1 94.06 348 ILE A C 1
ATOM 2773 O O . ILE A 1 348 ? 5.781 -13.953 -0.492 1 94.06 348 ILE A O 1
ATOM 2777 N N . THR A 1 349 ? 4.539 -13.18 -2.227 1 92.56 349 THR A N 1
ATOM 2778 C CA . THR A 1 349 ? 5.52 -13.648 -3.201 1 92.56 349 THR A CA 1
ATOM 2779 C C . THR A 1 349 ? 6.613 -12.609 -3.414 1 92.56 349 THR A C 1
ATOM 2781 O O . THR A 1 349 ? 7.781 -12.961 -3.602 1 92.56 349 THR A O 1
ATOM 2784 N N . LYS A 1 350 ? 6.242 -11.336 -3.375 1 91.31 350 LYS A N 1
ATOM 2785 C CA . LYS A 1 350 ? 7.211 -10.289 -3.662 1 91.31 350 LYS A CA 1
ATOM 2786 C C . LYS A 1 350 ? 7.598 -9.531 -2.393 1 91.31 350 LYS A C 1
ATOM 2788 O O . LYS A 1 350 ? 8.359 -8.57 -2.445 1 91.31 350 LYS A O 1
ATOM 2793 N N . VAL A 1 351 ? 7.102 -9.836 -1.306 1 90.94 351 VAL A N 1
ATOM 2794 C CA . VAL A 1 351 ? 7.473 -9.344 0.018 1 90.94 351 VAL A CA 1
ATOM 2795 C C . VAL A 1 351 ? 7.238 -7.84 0.096 1 90.94 351 VAL A C 1
ATOM 2797 O O . VAL A 1 351 ? 8.188 -7.062 0.232 1 90.94 351 VAL A O 1
ATOM 2800 N N . ARG A 1 352 ? 6.09 -7.441 0.016 1 93.94 352 ARG A N 1
ATOM 2801 C CA . ARG A 1 352 ? 5.691 -6.051 0.204 1 93.94 352 ARG A CA 1
ATOM 2802 C C . ARG A 1 352 ? 4.426 -5.949 1.048 1 93.94 352 ARG A C 1
ATOM 2804 O O . ARG A 1 352 ? 3.629 -6.891 1.095 1 93.94 352 ARG A O 1
ATOM 2811 N N . ASN A 1 353 ? 4.285 -4.855 1.695 1 96.88 353 ASN A N 1
ATOM 2812 C CA . ASN A 1 353 ? 3.107 -4.652 2.529 1 96.88 353 ASN A CA 1
ATOM 2813 C C . ASN A 1 353 ? 1.832 -4.594 1.694 1 96.88 353 ASN A C 1
ATOM 2815 O O . ASN A 1 353 ? 1.822 -4.008 0.608 1 96.88 353 ASN A O 1
ATOM 2819 N N . PRO A 1 354 ? 0.774 -5.281 2.16 1 97.88 354 PRO A N 1
ATOM 2820 C CA . PRO A 1 354 ? -0.484 -5.234 1.41 1 97.88 354 PRO A CA 1
ATOM 2821 C C . PRO A 1 354 ? -1.118 -3.848 1.404 1 97.88 354 PRO A C 1
ATOM 2823 O O . PRO A 1 354 ? -1.053 -3.129 2.406 1 97.88 354 PRO A O 1
ATOM 2826 N N . LEU A 1 355 ? -1.776 -3.518 0.313 1 98.06 355 LEU A N 1
ATOM 2827 C CA . LEU A 1 355 ? -2.418 -2.217 0.157 1 98.06 355 LEU A CA 1
ATOM 2828 C C . LEU A 1 355 ? -3.783 -2.201 0.835 1 98.06 355 LEU A C 1
ATOM 2830 O O . LEU A 1 355 ? -4.27 -1.142 1.239 1 98.06 355 LEU A O 1
ATOM 2834 N N . ILE A 1 356 ? -4.43 -3.365 0.962 1 98.19 356 ILE A N 1
ATOM 2835 C CA . ILE A 1 356 ? -5.777 -3.48 1.516 1 98.19 356 ILE A CA 1
ATOM 2836 C C . ILE A 1 356 ? -5.727 -4.227 2.848 1 98.19 356 ILE A C 1
ATOM 2838 O O . ILE A 1 356 ? -5.098 -5.281 2.951 1 98.19 356 ILE A O 1
ATOM 2842 N N . SER A 1 357 ? -6.312 -3.633 3.832 1 97.31 357 SER A N 1
ATOM 2843 C CA . SER A 1 357 ? -6.43 -4.316 5.117 1 97.31 357 SER A CA 1
ATOM 2844 C C . SER A 1 357 ? -7.594 -5.305 5.109 1 97.31 357 SER A C 1
ATOM 2846 O O . SER A 1 357 ? -8.641 -5.035 4.52 1 97.31 357 SER A O 1
ATOM 2848 N N . TYR A 1 358 ? -7.438 -6.457 5.727 1 97.31 358 TYR A N 1
ATOM 2849 C CA . TYR A 1 358 ? -8.508 -7.438 5.836 1 97.31 358 TYR A CA 1
ATOM 2850 C C . TYR A 1 358 ? -9.664 -6.891 6.668 1 97.31 358 TYR A C 1
ATOM 2852 O O . TYR A 1 358 ? -10.812 -7.312 6.5 1 97.31 358 TYR A O 1
ATOM 2860 N N . ALA A 1 359 ? -9.406 -5.902 7.496 1 95.5 359 ALA A N 1
ATOM 2861 C CA . ALA A 1 359 ? -10.422 -5.355 8.398 1 95.5 359 ALA A CA 1
ATOM 2862 C C . ALA A 1 359 ? -11.359 -4.406 7.66 1 95.5 359 ALA A C 1
ATOM 2864 O O . ALA A 1 359 ? -12.484 -4.172 8.102 1 95.5 359 ALA A O 1
ATOM 2865 N N . GLU A 1 360 ? -10.914 -3.807 6.582 1 95.12 360 GLU A N 1
ATOM 2866 C CA . GLU A 1 360 ? -11.758 -2.854 5.863 1 95.12 360 GLU A CA 1
ATOM 2867 C C . GLU A 1 360 ? -12.727 -3.57 4.926 1 95.12 360 GLU A C 1
ATOM 2869 O O . GLU A 1 360 ? -13.648 -2.953 4.387 1 95.12 360 GLU A O 1
ATOM 2874 N N . MET A 1 361 ? -12.57 -4.914 4.738 1 96.81 361 MET A N 1
ATOM 2875 C CA . MET A 1 361 ? -13.398 -5.715 3.836 1 96.81 361 MET A CA 1
ATOM 2876 C C . MET A 1 361 ? -14.727 -6.07 4.488 1 96.81 361 MET A C 1
ATOM 2878 O O . MET A 1 361 ? -14.953 -7.215 4.879 1 96.81 361 MET A O 1
ATOM 2882 N N . THR A 1 362 ? -15.68 -5.105 4.531 1 95.38 362 THR A N 1
ATOM 2883 C CA . THR A 1 362 ? -16.969 -5.324 5.164 1 95.38 362 THR A CA 1
ATOM 2884 C C . THR A 1 362 ? -18.062 -5.551 4.117 1 95.38 362 THR A C 1
ATOM 2886 O O . THR A 1 362 ? -19.234 -5.719 4.453 1 95.38 362 THR A O 1
ATOM 2889 N N . LEU A 1 363 ? -17.672 -5.523 2.824 1 96.81 363 LEU A N 1
ATOM 2890 C CA . LEU A 1 363 ? -18.641 -5.773 1.753 1 96.81 363 LEU A CA 1
ATOM 2891 C C . LEU A 1 363 ? -19.188 -7.195 1.836 1 96.81 363 LEU A C 1
ATOM 2893 O O . LEU A 1 363 ? -18.5 -8.102 2.316 1 96.81 363 LEU A O 1
ATOM 2897 N N . PRO A 1 364 ? -20.359 -7.395 1.372 1 95.81 364 PRO A N 1
ATOM 2898 C CA . PRO A 1 364 ? -20.938 -8.742 1.401 1 95.81 364 PRO A CA 1
ATOM 2899 C C . PRO A 1 364 ? -20.203 -9.719 0.499 1 95.81 364 PRO A C 1
ATOM 2901 O O . PRO A 1 364 ? -19.625 -9.32 -0.521 1 95.81 364 PRO A O 1
ATOM 2904 N N . LEU A 1 365 ? -20.203 -10.961 0.887 1 96.25 365 LEU A N 1
ATOM 2905 C CA . LEU A 1 365 ? -19.656 -12.016 0.047 1 96.25 365 LEU A CA 1
ATOM 2906 C C . LEU A 1 365 ? -20.469 -12.172 -1.236 1 96.25 365 LEU A C 1
ATOM 2908 O O . LEU A 1 365 ? -21.672 -11.883 -1.255 1 96.25 365 LEU A O 1
ATOM 2912 N N . PRO A 1 366 ? -19.828 -12.547 -2.32 1 95.69 366 PRO A N 1
ATOM 2913 C CA . PRO A 1 366 ? -20.531 -12.68 -3.6 1 95.69 366 PRO A CA 1
ATOM 2914 C C . PRO A 1 366 ? -21.609 -13.766 -3.578 1 95.69 366 PRO A C 1
ATOM 2916 O O . PRO A 1 366 ? -21.516 -14.719 -2.799 1 95.69 366 PRO A O 1
ATOM 2919 N N . ALA A 1 367 ? -22.578 -13.617 -4.457 1 94.56 367 ALA A N 1
ATOM 2920 C CA . ALA A 1 367 ? -23.656 -14.578 -4.609 1 94.56 367 ALA A CA 1
ATOM 2921 C C . ALA A 1 367 ? -23.141 -15.898 -5.168 1 94.56 367 ALA A C 1
ATOM 2923 O O . ALA A 1 367 ? -22 -15.984 -5.645 1 94.56 367 ALA A O 1
ATOM 2924 N N . SER A 1 368 ? -23.969 -16.922 -5.098 1 93.94 368 SER A N 1
ATOM 2925 C CA . SER A 1 368 ? -23.578 -18.266 -5.492 1 93.94 368 SER A CA 1
ATOM 2926 C C . SER A 1 368 ? -23.094 -18.297 -6.938 1 93.94 368 SER A C 1
ATOM 2928 O O . SER A 1 368 ? -23.484 -17.453 -7.746 1 93.94 368 SER A O 1
ATOM 2930 N N . ARG A 1 369 ? -22.266 -19.266 -7.238 1 91.44 369 ARG A N 1
ATOM 2931 C CA . ARG A 1 369 ? -21.734 -19.438 -8.586 1 91.44 369 ARG A CA 1
ATOM 2932 C C . ARG A 1 369 ? -22.859 -19.703 -9.586 1 91.44 369 ARG A C 1
ATOM 2934 O O . ARG A 1 369 ? -22.781 -19.266 -10.734 1 91.44 369 ARG A O 1
ATOM 2941 N N . GLU A 1 370 ? -23.859 -20.391 -9.133 1 92.12 370 GLU A N 1
ATOM 2942 C CA . GLU A 1 370 ? -24.984 -20.703 -10.008 1 92.12 370 GLU A CA 1
ATOM 2943 C C . GLU A 1 370 ? -25.734 -19.453 -10.422 1 92.12 370 GLU A C 1
ATOM 2945 O O . GLU A 1 370 ? -26.125 -19.297 -11.578 1 92.12 370 GLU A O 1
ATOM 2950 N N . GLN A 1 371 ? -25.938 -18.594 -9.477 1 93.5 371 GLN A N 1
ATOM 2951 C CA . GLN A 1 371 ? -26.562 -17.312 -9.805 1 93.5 371 GLN A CA 1
ATOM 2952 C C . GLN A 1 371 ? -25.703 -16.5 -10.758 1 93.5 371 GLN A C 1
ATOM 2954 O O . GLN A 1 371 ? -26.203 -15.922 -11.727 1 93.5 371 GLN A O 1
ATOM 2959 N N . TRP A 1 372 ? -24.422 -16.469 -10.539 1 93.5 372 TRP A N 1
ATOM 2960 C CA . TRP A 1 372 ? -23.469 -15.672 -11.305 1 93.5 372 TRP A CA 1
ATOM 2961 C C . TRP A 1 372 ? -23.391 -16.141 -12.75 1 93.5 372 TRP A C 1
ATOM 2963 O O . TRP A 1 372 ? -23.297 -15.328 -13.672 1 93.5 372 TRP A O 1
ATOM 2973 N N . LEU A 1 373 ? -23.5 -17.422 -12.953 1 89.38 373 LEU A N 1
ATOM 2974 C CA . LEU A 1 373 ? -23.281 -17.969 -14.289 1 89.38 373 LEU A CA 1
ATOM 2975 C C . LEU A 1 373 ? -24.625 -18.156 -15.008 1 89.38 373 LEU A C 1
ATOM 2977 O O . LEU A 1 373 ? -24.656 -18.688 -16.125 1 89.38 373 LEU A O 1
ATOM 2981 N N . ALA A 1 374 ? -25.734 -17.703 -14.328 1 91 374 ALA A N 1
ATOM 2982 C CA . ALA A 1 374 ? -27.016 -17.766 -15.023 1 91 374 ALA A CA 1
ATOM 2983 C C . ALA A 1 374 ? -26.969 -16.953 -16.312 1 91 374 ALA A C 1
ATOM 2985 O O . ALA A 1 374 ? -26.625 -15.766 -16.297 1 91 374 ALA A O 1
ATOM 2986 N N . PRO A 1 375 ? -27.344 -17.562 -17.406 1 88.94 375 PRO A N 1
ATOM 2987 C CA . PRO A 1 375 ? -27.156 -16.891 -18.703 1 88.94 375 PRO A CA 1
ATOM 2988 C C . PRO A 1 375 ? -28.25 -15.859 -19 1 88.94 375 PRO A C 1
ATOM 2990 O O . PRO A 1 375 ? -28.062 -15 -19.859 1 88.94 375 PRO A O 1
ATOM 2993 N N . THR A 1 376 ? -29.484 -16.016 -18.344 1 91 376 THR A N 1
ATOM 2994 C CA . THR A 1 376 ? -30.594 -15.102 -18.609 1 91 376 THR A CA 1
ATOM 2995 C C . THR A 1 376 ? -31.203 -14.602 -17.297 1 91 376 THR A C 1
ATOM 2997 O O . THR A 1 376 ? -30.984 -15.195 -16.25 1 91 376 THR A O 1
ATOM 3000 N N . ALA A 1 377 ? -31.969 -13.508 -17.375 1 92.75 377 ALA A N 1
ATOM 3001 C CA . ALA A 1 377 ? -32.656 -12.945 -16.219 1 92.75 377 ALA A CA 1
ATOM 3002 C C . ALA A 1 377 ? -33.625 -13.961 -15.609 1 92.75 377 ALA A C 1
ATOM 3004 O O . ALA A 1 377 ? -33.781 -14.031 -14.391 1 92.75 377 ALA A O 1
ATOM 3005 N N . GLY A 1 378 ? -34.25 -14.703 -16.531 1 92.19 378 GLY A N 1
ATOM 3006 C CA . GLY A 1 378 ? -35.188 -15.719 -16.062 1 92.19 378 GLY A CA 1
ATOM 3007 C C . GLY A 1 378 ? -34.5 -16.812 -15.266 1 92.19 378 GLY A C 1
ATOM 3008 O O . GLY A 1 378 ? -35 -17.219 -14.211 1 92.19 378 GLY A O 1
ATOM 3009 N N . SER A 1 379 ? -33.438 -17.344 -15.789 1 92.5 379 SER A N 1
ATOM 3010 C CA . SER A 1 379 ? -32.688 -18.391 -15.102 1 92.5 379 SER A CA 1
ATOM 3011 C C . SER A 1 379 ? -32.125 -17.891 -13.773 1 92.5 379 SER A C 1
ATOM 3013 O O . SER A 1 379 ? -32.094 -18.625 -12.789 1 92.5 379 SER A O 1
ATOM 3015 N N . TRP A 1 380 ? -31.703 -16.656 -13.773 1 94.06 380 TRP A N 1
ATOM 3016 C CA . TRP A 1 380 ? -31.172 -16.047 -12.562 1 94.06 380 TRP A CA 1
ATOM 3017 C C . TRP A 1 380 ? -32.25 -15.945 -11.484 1 94.06 380 TRP A C 1
ATOM 3019 O O . TRP A 1 380 ? -32 -16.297 -10.328 1 94.06 380 TRP A O 1
ATOM 3029 N N . ARG A 1 381 ? -33.406 -15.5 -11.844 1 92.5 381 ARG A N 1
ATOM 3030 C CA . ARG A 1 381 ? -34.5 -15.344 -10.891 1 92.5 381 ARG A CA 1
ATOM 3031 C C . ARG A 1 381 ? -34.906 -16.688 -10.305 1 92.5 381 ARG A C 1
ATOM 3033 O O . ARG A 1 381 ? -35.25 -16.781 -9.117 1 92.5 381 ARG A O 1
ATOM 3040 N N . HIS A 1 382 ? -34.844 -17.656 -11.125 1 92.06 382 HIS A N 1
ATOM 3041 C CA . HIS A 1 382 ? -35.188 -19 -10.672 1 92.06 382 HIS A CA 1
ATOM 3042 C C . HIS A 1 382 ? -34.219 -19.484 -9.602 1 92.06 382 HIS A C 1
ATOM 3044 O O . HIS A 1 382 ? -34.625 -20.031 -8.57 1 92.06 382 HIS A O 1
ATOM 3050 N N . VAL A 1 383 ? -32.969 -19.281 -9.852 1 93 383 VAL A N 1
ATOM 3051 C CA . VAL A 1 383 ? -31.953 -19.719 -8.906 1 93 383 VAL A CA 1
ATOM 3052 C C . VAL A 1 383 ? -32.031 -18.875 -7.641 1 93 383 VAL A C 1
ATOM 3054 O O . VAL A 1 383 ? -31.906 -19.391 -6.531 1 93 383 VAL A O 1
ATOM 3057 N N . ALA A 1 384 ? -32.25 -17.578 -7.805 1 89.75 384 ALA A N 1
ATOM 3058 C CA . ALA A 1 384 ? -32.281 -16.641 -6.68 1 89.75 384 ALA A CA 1
ATOM 3059 C C . ALA A 1 384 ? -33.406 -16.984 -5.719 1 89.75 384 ALA A C 1
ATOM 3061 O O . ALA A 1 384 ? -33.219 -16.969 -4.5 1 89.75 384 ALA A O 1
ATOM 3062 N N . VAL A 1 385 ? -34.531 -17.312 -6.242 1 87.69 385 VAL A N 1
ATOM 3063 C CA . VAL A 1 385 ? -35.719 -17.625 -5.434 1 87.69 385 VAL A CA 1
ATOM 3064 C C . VAL A 1 385 ? -35.5 -18.969 -4.723 1 87.69 385 VAL A C 1
ATOM 3066 O O . VAL A 1 385 ? -35.844 -19.109 -3.549 1 87.69 385 VAL A O 1
ATOM 3069 N N . ARG A 1 386 ? -34.938 -19.875 -5.371 1 86.81 386 ARG A N 1
ATOM 3070 C CA . ARG A 1 386 ? -34.656 -21.188 -4.785 1 86.81 386 ARG A CA 1
ATOM 3071 C C . ARG A 1 386 ? -33.719 -21.062 -3.586 1 86.81 386 ARG A C 1
ATOM 3073 O O . ARG A 1 386 ? -33.969 -21.672 -2.543 1 86.81 386 ARG A O 1
ATOM 3080 N N . GLU A 1 387 ? -32.719 -20.281 -3.773 1 85.19 387 GLU A N 1
ATOM 3081 C CA . GLU A 1 387 ? -31.719 -20.156 -2.738 1 85.19 387 GLU A CA 1
ATOM 3082 C C . GLU A 1 387 ? -32.188 -19.281 -1.583 1 85.19 387 GLU A C 1
ATOM 3084 O O . GLU A 1 387 ? -31.703 -19.406 -0.459 1 85.19 387 GLU A O 1
ATOM 3089 N N . GLN A 1 388 ? -33.062 -18.375 -1.811 1 78.19 388 GLN A N 1
ATOM 3090 C CA . GLN A 1 388 ? -33.625 -17.531 -0.758 1 78.19 388 GLN A CA 1
ATOM 3091 C C . GLN A 1 388 ? -34.531 -18.344 0.16 1 78.19 388 GLN A C 1
ATOM 3093 O O . GLN A 1 388 ? -34.656 -18.047 1.352 1 78.19 388 GLN A O 1
ATOM 3098 N N . THR A 1 389 ? -35.25 -19.188 -0.377 1 66 389 THR A N 1
ATOM 3099 C CA . THR A 1 389 ? -36.219 -19.984 0.365 1 66 389 THR A CA 1
ATOM 3100 C C . THR A 1 389 ? -35.5 -20.953 1.312 1 66 389 THR A C 1
ATOM 3102 O O . THR A 1 389 ? -36.031 -21.312 2.357 1 66 389 THR A O 1
ATOM 3105 N N . SER A 1 390 ? -34.375 -21.344 1.008 1 60.06 390 SER A N 1
ATOM 3106 C CA . SER A 1 390 ? -33.656 -22.266 1.855 1 60.06 390 SER A CA 1
ATOM 3107 C C . SER A 1 390 ? -32.969 -21.547 3.025 1 60.06 390 SER A C 1
ATOM 3109 O O . SER A 1 390 ? -32.406 -22.188 3.9 1 60.06 390 SER A O 1
ATOM 3111 N N . ARG A 1 391 ? -33.062 -20.266 2.992 1 54.84 391 ARG A N 1
ATOM 3112 C CA . ARG A 1 391 ? -32.281 -19.375 3.834 1 54.84 391 ARG A CA 1
ATOM 3113 C C . ARG A 1 391 ? -32.781 -19.391 5.273 1 54.84 391 ARG A C 1
ATOM 3115 O O . ARG A 1 391 ? -33.938 -19.031 5.543 1 54.84 391 ARG A O 1
ATOM 3122 N N . ASP A 1 392 ? -32.469 -20.297 6.137 1 52.97 392 ASP A N 1
ATOM 3123 C CA . ASP A 1 392 ? -32.5 -19.922 7.547 1 52.97 392 ASP A CA 1
ATOM 3124 C C . ASP A 1 392 ? -31.688 -18.656 7.805 1 52.97 392 ASP A C 1
ATOM 3126 O O . ASP A 1 392 ? -30.453 -18.703 7.773 1 52.97 392 ASP A O 1
ATOM 3130 N N . VAL A 1 393 ? -32.125 -17.453 7.395 1 57.12 393 VAL A N 1
ATOM 3131 C CA . VAL A 1 393 ? -31.453 -16.172 7.34 1 57.12 393 VAL A CA 1
ATOM 3132 C C . VAL A 1 393 ? -30.938 -15.797 8.727 1 57.12 393 VAL A C 1
ATOM 3134 O O . VAL A 1 393 ? -31.641 -15.141 9.5 1 57.12 393 VAL A O 1
ATOM 3137 N N . GLN A 1 394 ? -30.266 -16.641 9.43 1 59.34 394 GLN A N 1
ATOM 3138 C CA . GLN A 1 394 ? -29.859 -16.297 10.789 1 59.34 394 GLN A CA 1
ATOM 3139 C C . GLN A 1 394 ? -29.016 -15.031 10.797 1 59.34 394 GLN A C 1
ATOM 3141 O O . GLN A 1 394 ? -29.047 -14.258 11.758 1 59.34 394 GLN A O 1
ATOM 3146 N N . HIS A 1 395 ? -28.25 -14.789 9.656 1 67.56 395 HIS A N 1
ATOM 3147 C CA . HIS A 1 395 ? -27.375 -13.625 9.664 1 67.56 395 HIS A CA 1
ATOM 3148 C C . HIS A 1 395 ? -27.547 -12.789 8.406 1 67.56 395 HIS A C 1
ATOM 3150 O O . HIS A 1 395 ? -28 -13.297 7.375 1 67.56 395 HIS A O 1
ATOM 3156 N N . GLY A 1 396 ? -27.5 -11.531 8.617 1 77.81 396 GLY A N 1
ATOM 3157 C CA . GLY A 1 396 ? -27.406 -10.672 7.449 1 77.81 396 GLY A CA 1
ATOM 3158 C C . GLY A 1 396 ? -26.266 -11.055 6.516 1 77.81 396 GLY A C 1
ATOM 3159 O O . GLY A 1 396 ? -25.641 -12.102 6.691 1 77.81 396 GLY A O 1
ATOM 3160 N N . PRO A 1 397 ? -26.047 -10.352 5.438 1 88.25 397 PRO A N 1
ATOM 3161 C CA . PRO A 1 397 ? -24.953 -10.656 4.508 1 88.25 397 PRO A CA 1
ATOM 3162 C C . PRO A 1 397 ? -23.594 -10.703 5.191 1 88.25 397 PRO A C 1
ATOM 3164 O O . PRO A 1 397 ? -23.234 -9.781 5.918 1 88.25 397 PRO A O 1
ATOM 3167 N N . LEU A 1 398 ? -22.906 -11.781 5.016 1 93.12 398 LEU A N 1
ATOM 3168 C CA . LEU A 1 398 ? -21.625 -12.008 5.652 1 93.12 398 LEU A CA 1
ATOM 3169 C C . LEU A 1 398 ? -20.5 -11.344 4.863 1 93.12 398 LEU A C 1
ATOM 3171 O O . LEU A 1 398 ? -20.594 -11.203 3.641 1 93.12 398 LEU A O 1
ATOM 3175 N N . SER A 1 399 ? -19.531 -10.891 5.547 1 95.81 399 SER A N 1
ATOM 3176 C CA . SER A 1 399 ? -18.328 -10.289 4.953 1 95.81 399 SER A CA 1
ATOM 3177 C C . SER A 1 399 ? -17.078 -11.055 5.344 1 95.81 399 SER A C 1
ATOM 3179 O O . SER A 1 399 ? -17.125 -11.953 6.184 1 95.81 399 SER A O 1
ATOM 3181 N N . LEU A 1 400 ? -15.977 -10.773 4.691 1 96.88 400 LEU A N 1
ATOM 3182 C CA . LEU A 1 400 ? -14.703 -11.383 5.059 1 96.88 400 LEU A CA 1
ATOM 3183 C C . LEU A 1 400 ? -14.375 -11.117 6.523 1 96.88 400 LEU A C 1
ATOM 3185 O O . LEU A 1 400 ? -13.875 -12 7.223 1 96.88 400 LEU A O 1
ATOM 3189 N N . ARG A 1 401 ? -14.578 -9.875 6.961 1 95.12 401 ARG A N 1
ATOM 3190 C CA . ARG A 1 401 ? -14.305 -9.516 8.352 1 95.12 401 ARG A CA 1
ATOM 3191 C C . ARG A 1 401 ? -15.062 -10.43 9.305 1 95.12 401 ARG A C 1
ATOM 3193 O O . ARG A 1 401 ? -14.523 -10.836 10.344 1 95.12 401 ARG A O 1
ATOM 3200 N N . ASP A 1 402 ? -16.281 -10.789 8.961 1 93.69 402 ASP A N 1
ATOM 3201 C CA . ASP A 1 402 ? -17.078 -11.695 9.773 1 93.69 402 ASP A CA 1
ATOM 3202 C C . ASP A 1 402 ? -16.469 -13.094 9.812 1 93.69 402 ASP A C 1
ATOM 3204 O O . ASP A 1 402 ? -16.422 -13.734 10.867 1 93.69 402 ASP A O 1
ATOM 3208 N N . LEU A 1 403 ? -16.047 -13.531 8.664 1 94.19 403 LEU A N 1
ATOM 3209 C CA . LEU A 1 403 ? -15.453 -14.859 8.57 1 94.19 403 LEU A CA 1
ATOM 3210 C C . LEU A 1 403 ? -14.172 -14.945 9.398 1 94.19 403 LEU A C 1
ATOM 3212 O O . LEU A 1 403 ? -13.859 -16 9.961 1 94.19 403 LEU A O 1
ATOM 3216 N N . LEU A 1 404 ? -13.414 -13.875 9.414 1 94.75 404 LEU A N 1
ATOM 3217 C CA . LEU A 1 404 ? -12.172 -13.852 10.18 1 94.75 404 LEU A CA 1
ATOM 3218 C C . LEU A 1 404 ? -12.461 -13.781 11.68 1 94.75 404 LEU A C 1
ATOM 3220 O O . LEU A 1 404 ? -11.664 -14.266 12.484 1 94.75 404 LEU A O 1
ATOM 3224 N N . ALA A 1 405 ? -13.578 -13.172 12 1 92.06 405 ALA A N 1
ATOM 3225 C CA . ALA A 1 405 ? -13.977 -13.086 13.406 1 92.06 405 ALA A CA 1
ATOM 3226 C C . ALA A 1 405 ? -14.43 -14.445 13.93 1 92.06 405 ALA A C 1
ATOM 3228 O O . ALA A 1 405 ? -14.156 -14.797 15.078 1 92.06 405 ALA A O 1
ATOM 3229 N N . ASP A 1 406 ? -15.102 -15.148 13.039 1 91.31 406 ASP A N 1
ATOM 3230 C CA . ASP A 1 406 ? -15.562 -16.484 13.375 1 91.31 406 ASP A CA 1
ATOM 3231 C C . ASP A 1 406 ? -15.438 -17.438 12.18 1 91.31 406 ASP A C 1
ATOM 3233 O O . ASP A 1 406 ? -16.328 -17.5 11.336 1 91.31 406 ASP A O 1
ATOM 3237 N N . GLY A 1 407 ? -14.438 -18.281 12.227 1 88.56 407 GLY A N 1
ATOM 3238 C CA . GLY A 1 407 ? -14.164 -19.203 11.141 1 88.56 407 GLY A CA 1
ATOM 3239 C C . GLY A 1 407 ? -15.227 -20.281 10.992 1 88.56 407 GLY A C 1
ATOM 3240 O O . GLY A 1 407 ? -15.328 -20.922 9.945 1 88.56 407 GLY A O 1
ATOM 3241 N N . GLU A 1 408 ? -16.094 -20.453 11.984 1 88.38 408 GLU A N 1
ATOM 3242 C CA . GLU A 1 408 ? -17.109 -21.5 11.961 1 88.38 408 GLU A CA 1
ATOM 3243 C C . GLU A 1 408 ? -18.234 -21.141 10.992 1 88.38 408 GLU A C 1
ATOM 3245 O O . GLU A 1 408 ? -18.969 -22.031 10.547 1 88.38 408 GLU A O 1
ATOM 3250 N N . LEU A 1 409 ? -18.281 -19.891 10.695 1 89.88 409 LEU A N 1
ATOM 3251 C CA . LEU A 1 409 ? -19.312 -19.438 9.758 1 89.88 409 LEU A CA 1
ATOM 3252 C C . LEU A 1 409 ? -19.109 -20.094 8.391 1 89.88 409 LEU A C 1
ATOM 3254 O O . LEU A 1 409 ? -20.062 -20.219 7.617 1 89.88 409 LEU A O 1
ATOM 3258 N N . LEU A 1 410 ? -17.922 -20.516 8.062 1 90.31 410 LEU A N 1
ATOM 3259 C CA . LEU A 1 410 ? -17.625 -21.141 6.773 1 90.31 410 LEU A CA 1
ATOM 3260 C C . LEU A 1 410 ? -18.312 -22.5 6.645 1 90.31 410 LEU A C 1
ATOM 3262 O O . LEU A 1 410 ? -18.547 -22.969 5.535 1 90.31 410 LEU A O 1
ATOM 3266 N N . ARG A 1 411 ? -18.656 -23.062 7.758 1 87 411 ARG A N 1
ATOM 3267 C CA . ARG A 1 411 ? -19.312 -24.375 7.75 1 87 411 ARG A CA 1
ATOM 3268 C C . ARG A 1 411 ? -20.797 -24.234 7.445 1 87 411 ARG A C 1
ATOM 3270 O O . ARG A 1 411 ? -21.422 -25.156 6.918 1 87 411 ARG A O 1
ATOM 3277 N N . CYS A 1 412 ? -21.328 -23.031 7.758 1 87.31 412 CYS A N 1
ATOM 3278 C CA . CYS A 1 412 ? -22.766 -22.828 7.613 1 87.31 412 CYS A CA 1
ATOM 3279 C C . CYS A 1 412 ? -23.047 -21.672 6.664 1 87.31 412 CYS A C 1
ATOM 3281 O O . CYS A 1 412 ? -23.938 -20.844 6.93 1 87.31 412 CYS A O 1
ATOM 3283 N N . LEU A 1 413 ? -22.328 -21.672 5.566 1 89.06 413 LEU A N 1
ATOM 3284 C CA . LEU A 1 413 ? -22.578 -20.594 4.617 1 89.06 413 LEU A CA 1
ATOM 3285 C C . LEU A 1 413 ? -23.938 -20.75 3.951 1 89.06 413 LEU A C 1
ATOM 3287 O O . LEU A 1 413 ? -24.344 -21.859 3.619 1 89.06 413 LEU A O 1
ATOM 3291 N N . PRO A 1 414 ? -24.656 -19.672 3.842 1 88.38 414 PRO A N 1
ATOM 3292 C CA . PRO A 1 414 ? -25.922 -19.75 3.115 1 88.38 414 PRO A CA 1
ATOM 3293 C C . PRO A 1 414 ? -25.75 -20.219 1.671 1 88.38 414 PRO A C 1
ATOM 3295 O O . PRO A 1 414 ? -24.703 -19.953 1.061 1 88.38 414 PRO A O 1
ATOM 3298 N N . ASP A 1 415 ? -26.734 -20.797 1.067 1 87.94 415 ASP A N 1
ATOM 3299 C CA . ASP A 1 415 ? -26.688 -21.312 -0.296 1 87.94 415 ASP A CA 1
ATOM 3300 C C . ASP A 1 415 ? -26.516 -20.188 -1.31 1 87.94 415 ASP A C 1
ATOM 3302 O O . ASP A 1 415 ? -26 -20.406 -2.408 1 87.94 415 ASP A O 1
ATOM 3306 N N . GLY A 1 416 ? -26.953 -19.047 -0.895 1 90.12 416 GLY A N 1
ATOM 3307 C CA . GLY A 1 416 ? -26.891 -17.922 -1.815 1 90.12 416 GLY A CA 1
ATOM 3308 C C . GLY A 1 416 ? -25.516 -17.297 -1.893 1 90.12 416 GLY A C 1
ATOM 3309 O O . GLY A 1 416 ? -25.328 -16.297 -2.6 1 90.12 416 GLY A O 1
ATOM 3310 N N . VAL A 1 417 ? -24.531 -17.891 -1.177 1 93.31 417 VAL A N 1
ATOM 3311 C CA . VAL A 1 417 ? -23.172 -17.344 -1.152 1 93.31 417 VAL A CA 1
ATOM 3312 C C . VAL A 1 417 ? -22.234 -18.266 -1.915 1 93.31 417 VAL A C 1
ATOM 3314 O O . VAL A 1 417 ? -22.391 -19.5 -1.882 1 93.31 417 VAL A O 1
ATOM 3317 N N . ASP A 1 418 ? -21.359 -17.734 -2.697 1 92.56 418 ASP A N 1
ATOM 3318 C CA . ASP A 1 418 ? -20.328 -18.516 -3.373 1 92.56 418 ASP A CA 1
ATOM 3319 C C . ASP A 1 418 ? -19.312 -19.062 -2.373 1 92.56 418 ASP A C 1
ATOM 3321 O O . ASP A 1 418 ? -18.391 -18.344 -1.953 1 92.56 418 ASP A O 1
ATOM 3325 N N . ALA A 1 419 ? -19.312 -20.297 -2.061 1 90.38 419 ALA A N 1
ATOM 3326 C CA . ALA A 1 419 ? -18.516 -20.906 -1.008 1 90.38 419 ALA A CA 1
ATOM 3327 C C . ALA A 1 419 ? -17.031 -20.906 -1.376 1 90.38 419 ALA A C 1
ATOM 3329 O O . ALA A 1 419 ? -16.172 -20.719 -0.51 1 90.38 419 ALA A O 1
ATOM 3330 N N . SER A 1 420 ? -16.734 -21.125 -2.658 1 88.19 420 SER A N 1
ATOM 3331 C CA . SER A 1 420 ? -15.344 -21.156 -3.09 1 88.19 420 SER A CA 1
ATOM 3332 C C . SER A 1 420 ? -14.68 -19.797 -2.908 1 88.19 420 SER A C 1
ATOM 3334 O O . SER A 1 420 ? -13.539 -19.719 -2.443 1 88.19 420 SER A O 1
ATOM 3336 N N . VAL A 1 421 ? -15.398 -18.719 -3.232 1 91.69 421 VAL A N 1
ATOM 3337 C CA . VAL A 1 421 ? -14.852 -17.375 -3.088 1 91.69 421 VAL A CA 1
ATOM 3338 C C . VAL A 1 421 ? -14.711 -17.031 -1.605 1 91.69 421 VAL A C 1
ATOM 3340 O O . VAL A 1 421 ? -13.727 -16.406 -1.198 1 91.69 421 VAL A O 1
ATOM 3343 N N . ALA A 1 422 ? -15.664 -17.453 -0.816 1 93.62 422 ALA A N 1
ATOM 3344 C CA . ALA A 1 422 ? -15.625 -17.188 0.619 1 93.62 422 ALA A CA 1
ATOM 3345 C C . ALA A 1 422 ? -14.422 -17.859 1.273 1 93.62 422 ALA A C 1
ATOM 3347 O O . ALA A 1 422 ? -13.719 -17.234 2.072 1 93.62 422 ALA A O 1
ATOM 3348 N N . ARG A 1 423 ? -14.195 -19.094 0.921 1 92.44 423 ARG A N 1
ATOM 3349 C CA . ARG A 1 423 ? -13.078 -19.844 1.487 1 92.44 423 ARG A CA 1
ATOM 3350 C C . ARG A 1 423 ? -11.742 -19.25 1.052 1 92.44 423 ARG A C 1
ATOM 3352 O O . ARG A 1 423 ? -10.812 -19.141 1.854 1 92.44 423 ARG A O 1
ATOM 3359 N N . ALA A 1 424 ? -11.68 -18.922 -0.224 1 91.94 424 ALA A N 1
ATOM 3360 C CA . ALA A 1 424 ? -10.461 -18.297 -0.727 1 91.94 424 ALA A CA 1
ATOM 3361 C C . ALA A 1 424 ? -10.211 -16.953 -0.032 1 91.94 424 ALA A C 1
ATOM 3363 O O . ALA A 1 424 ? -9.078 -16.656 0.346 1 91.94 424 ALA A O 1
ATOM 3364 N N . ALA A 1 425 ? -11.242 -16.172 0.097 1 94.81 425 ALA A N 1
ATOM 3365 C CA . ALA A 1 425 ? -11.117 -14.883 0.765 1 94.81 425 ALA A CA 1
ATOM 3366 C C . ALA A 1 425 ? -10.656 -15.055 2.209 1 94.81 425 ALA A C 1
ATOM 3368 O O . ALA A 1 425 ? -9.789 -14.312 2.68 1 94.81 425 ALA A O 1
ATOM 3369 N N . HIS A 1 426 ? -11.258 -16 2.896 1 96.38 426 HIS A N 1
ATOM 3370 C CA . HIS A 1 426 ? -10.883 -16.281 4.281 1 96.38 426 HIS A CA 1
ATOM 3371 C C . HIS A 1 426 ? -9.406 -16.656 4.387 1 96.38 426 HIS A C 1
ATOM 3373 O O . HIS A 1 426 ? -8.703 -16.172 5.266 1 96.38 426 HIS A O 1
ATOM 3379 N N . LEU A 1 427 ? -8.969 -17.516 3.51 1 96.75 427 LEU A N 1
ATOM 3380 C CA . LEU A 1 427 ? -7.574 -17.938 3.51 1 96.75 427 LEU A CA 1
ATOM 3381 C C . LEU A 1 427 ? -6.648 -16.766 3.271 1 96.75 427 LEU A C 1
ATOM 3383 O O . LEU A 1 427 ? -5.613 -16.625 3.932 1 96.75 427 LEU A O 1
ATOM 3387 N N . HIS A 1 428 ? -7.012 -15.93 2.334 1 97.31 428 HIS A N 1
ATOM 3388 C CA . HIS A 1 428 ? -6.195 -14.75 2.07 1 97.31 428 HIS A CA 1
ATOM 3389 C C . HIS A 1 428 ? -6.223 -13.781 3.248 1 97.31 428 HIS A C 1
ATOM 3391 O O . HIS A 1 428 ? -5.254 -13.055 3.486 1 97.31 428 HIS A O 1
ATOM 3397 N N . GLY A 1 429 ? -7.371 -13.695 3.951 1 97.88 429 GLY A N 1
ATOM 3398 C CA . GLY A 1 429 ? -7.402 -12.938 5.191 1 97.88 429 GLY A CA 1
ATOM 3399 C C . GLY A 1 429 ? -6.43 -13.461 6.234 1 97.88 429 GLY A C 1
ATOM 3400 O O . GLY A 1 429 ? -5.77 -12.68 6.922 1 97.88 429 GLY A O 1
ATOM 3401 N N . LEU A 1 430 ? -6.328 -14.758 6.328 1 97.5 430 LEU A N 1
ATOM 3402 C CA . LEU A 1 430 ? -5.363 -15.367 7.234 1 97.5 430 LEU A CA 1
ATOM 3403 C C . LEU A 1 430 ? -3.934 -15.102 6.773 1 97.5 430 LEU A C 1
ATOM 3405 O O . LEU A 1 430 ? -3.035 -14.914 7.594 1 97.5 430 LEU A O 1
ATOM 3409 N N . ALA A 1 431 ? -3.77 -15.164 5.422 1 98.25 431 ALA A N 1
ATOM 3410 C CA . ALA A 1 431 ? -2.457 -14.82 4.879 1 98.25 431 ALA A CA 1
ATOM 3411 C C . ALA A 1 431 ? -2.018 -13.43 5.332 1 98.25 431 ALA A C 1
ATOM 3413 O O . ALA A 1 431 ? -0.848 -13.219 5.656 1 98.25 431 ALA A O 1
ATOM 3414 N N . ALA A 1 432 ? -2.941 -12.477 5.352 1 98.06 432 ALA A N 1
ATOM 3415 C CA . ALA A 1 432 ? -2.65 -11.117 5.801 1 98.06 432 ALA A CA 1
ATOM 3416 C C . ALA A 1 432 ? -2.219 -11.109 7.266 1 98.06 432 ALA A C 1
ATOM 3418 O O . ALA A 1 432 ? -1.306 -10.367 7.645 1 98.06 432 ALA A O 1
ATOM 3419 N N . GLN A 1 433 ? -2.855 -11.898 8.055 1 96.38 433 GLN A N 1
ATOM 3420 C CA . GLN A 1 433 ? -2.518 -11.961 9.477 1 96.38 433 GLN A CA 1
ATOM 3421 C C . GLN A 1 433 ? -1.167 -12.641 9.688 1 96.38 433 GLN A C 1
ATOM 3423 O O . GLN A 1 433 ? -0.413 -12.258 10.586 1 96.38 433 GLN A O 1
ATOM 3428 N N . THR A 1 434 ? -0.877 -13.68 8.906 1 96.94 434 THR A N 1
ATOM 3429 C CA . THR A 1 434 ? 0.438 -14.305 8.977 1 96.94 434 THR A CA 1
ATOM 3430 C C . THR A 1 434 ? 1.53 -13.312 8.586 1 96.94 434 THR A C 1
ATOM 3432 O O . THR A 1 434 ? 2.623 -13.328 9.156 1 96.94 434 THR A O 1
ATOM 3435 N N . TRP A 1 435 ? 1.259 -12.492 7.594 1 96.75 435 TRP A N 1
ATOM 3436 C CA . TRP A 1 435 ? 2.195 -11.445 7.191 1 96.75 435 TRP A CA 1
ATOM 3437 C C . TRP A 1 435 ? 2.461 -10.477 8.336 1 96.75 435 TRP A C 1
ATOM 3439 O O . TRP A 1 435 ? 3.609 -10.102 8.586 1 96.75 435 TRP A O 1
ATOM 3449 N N . GLU A 1 436 ? 1.39 -10.047 9.023 1 95.44 436 GLU A N 1
ATOM 3450 C CA . GLU A 1 436 ? 1.524 -9.164 10.172 1 95.44 436 GLU A CA 1
ATOM 3451 C C . GLU A 1 436 ? 2.395 -9.789 11.258 1 95.44 436 GLU A C 1
ATOM 3453 O O . GLU A 1 436 ? 3.242 -9.117 11.852 1 95.44 436 GLU A O 1
ATOM 3458 N N . HIS A 1 437 ? 2.115 -11.047 11.484 1 94.69 437 HIS A N 1
ATOM 3459 C CA . HIS A 1 437 ? 2.912 -11.773 12.469 1 94.69 437 HIS A CA 1
ATOM 3460 C C . HIS A 1 437 ? 4.387 -11.789 12.078 1 94.69 437 HIS A C 1
ATOM 3462 O O . HIS A 1 437 ? 5.262 -11.641 12.93 1 94.69 437 HIS A O 1
ATOM 3468 N N . PHE A 1 438 ? 4.605 -12 10.844 1 94.88 438 PHE A N 1
ATOM 3469 C CA . PHE A 1 438 ? 5.973 -12.031 10.328 1 94.88 438 PHE A CA 1
ATOM 3470 C C . PHE A 1 438 ? 6.668 -10.695 10.57 1 94.88 438 PHE A C 1
ATOM 3472 O O . PHE A 1 438 ? 7.832 -10.664 10.977 1 94.88 438 PHE A O 1
ATOM 3479 N N . GLN A 1 439 ? 6.023 -9.578 10.328 1 93.94 439 GLN A N 1
ATOM 3480 C CA . GLN A 1 439 ? 6.594 -8.258 10.547 1 93.94 439 GLN A CA 1
ATOM 3481 C C . GLN A 1 439 ? 6.922 -8.039 12.023 1 93.94 439 GLN A C 1
ATOM 3483 O O . GLN A 1 439 ? 8 -7.547 12.352 1 93.94 439 GLN A O 1
ATOM 3488 N N . GLN A 1 440 ? 6.027 -8.406 12.891 1 93.12 440 GLN A N 1
ATOM 3489 C CA . GLN A 1 440 ? 6.223 -8.242 14.328 1 93.12 440 GLN A CA 1
ATOM 3490 C C . GLN A 1 440 ? 7.391 -9.102 14.82 1 93.12 440 GLN A C 1
ATOM 3492 O O . GLN A 1 440 ? 8.203 -8.641 15.625 1 93.12 440 GLN A O 1
ATOM 3497 N N . SER A 1 441 ? 7.438 -10.32 14.305 1 92.44 441 SER A N 1
ATOM 3498 C CA . SER A 1 441 ? 8.5 -11.242 14.688 1 92.44 441 SER A CA 1
ATOM 3499 C C . SER A 1 441 ? 9.867 -10.727 14.258 1 92.44 441 SER A C 1
ATOM 3501 O O . SER A 1 441 ? 10.859 -10.914 14.969 1 92.44 441 SER A O 1
ATOM 3503 N N . SER A 1 442 ? 9.938 -10.094 13.109 1 91.31 442 SER A N 1
ATOM 3504 C CA . SER A 1 442 ? 11.195 -9.555 12.594 1 91.31 442 SER A CA 1
ATOM 3505 C C . SER A 1 442 ? 11.734 -8.453 13.5 1 91.31 442 SER A C 1
ATOM 3507 O O . SER A 1 442 ? 12.953 -8.281 13.609 1 91.31 442 SER A O 1
ATOM 3509 N N . VAL A 1 443 ? 10.891 -7.711 14.148 1 91.56 443 VAL A N 1
ATOM 3510 C CA . VAL A 1 443 ? 11.297 -6.625 15.031 1 91.56 443 VAL A CA 1
ATOM 3511 C C . VAL A 1 443 ? 11.727 -7.191 16.375 1 91.56 443 VAL A C 1
ATOM 3513 O O . VAL A 1 443 ? 12.773 -6.824 16.906 1 91.56 443 VAL A O 1
ATOM 3516 N N . VAL A 1 444 ? 10.961 -8.109 16.891 1 88 444 VAL A N 1
ATOM 3517 C CA . VAL A 1 444 ? 11.188 -8.656 18.219 1 88 444 VAL A CA 1
ATOM 3518 C C . VAL A 1 444 ? 12.477 -9.477 18.234 1 88 444 VAL A C 1
ATOM 3520 O O . VAL A 1 444 ? 13.195 -9.516 19.234 1 88 444 VAL A O 1
ATOM 3523 N N . HIS A 1 445 ? 12.812 -10.07 17.094 1 82.69 445 HIS A N 1
ATOM 3524 C CA . HIS A 1 445 ? 13.977 -10.945 17.031 1 82.69 445 HIS A CA 1
ATOM 3525 C C . HIS A 1 445 ? 15.18 -10.219 16.438 1 82.69 445 HIS A C 1
ATOM 3527 O O . HIS A 1 445 ? 16.188 -10.844 16.109 1 82.69 445 HIS A O 1
ATOM 3533 N N . SER A 1 446 ? 15.047 -8.945 16.312 1 82.44 446 SER A N 1
ATOM 3534 C CA . SER A 1 446 ? 16.188 -8.164 15.867 1 82.44 446 SER A CA 1
ATOM 3535 C C . SER A 1 446 ? 17.375 -8.344 16.812 1 82.44 446 SER A C 1
ATOM 3537 O O . SER A 1 446 ? 17.203 -8.523 18.016 1 82.44 446 SER A O 1
ATOM 3539 N N . PRO A 1 447 ? 18.594 -8.391 16.312 1 77.25 447 PRO A N 1
ATOM 3540 C CA . PRO A 1 447 ? 19.781 -8.641 17.141 1 77.25 447 PRO A CA 1
ATOM 3541 C C . PRO A 1 447 ? 19.938 -7.652 18.281 1 77.25 447 PRO A C 1
ATOM 3543 O O . PRO A 1 447 ? 20.531 -7.98 19.312 1 77.25 447 PRO A O 1
ATOM 3546 N N . LEU A 1 448 ? 19.438 -6.484 18.125 1 76.38 448 LEU A N 1
ATOM 3547 C CA . LEU A 1 448 ? 19.609 -5.469 19.156 1 76.38 448 LEU A CA 1
ATOM 3548 C C . LEU A 1 448 ? 18.438 -5.469 20.141 1 76.38 448 LEU A C 1
ATOM 3550 O O . LEU A 1 448 ? 18.359 -4.625 21.031 1 76.38 448 LEU A O 1
ATOM 3554 N N . ALA A 1 449 ? 17.578 -6.43 19.859 1 71.12 449 ALA A N 1
ATOM 3555 C CA . ALA A 1 449 ? 16.453 -6.543 20.781 1 71.12 449 ALA A CA 1
ATOM 3556 C C . ALA A 1 449 ? 16.906 -6.973 22.172 1 71.12 449 ALA A C 1
ATOM 3558 O O . ALA A 1 449 ? 17.75 -7.863 22.297 1 71.12 449 ALA A O 1
ATOM 3559 N N . SER A 1 450 ? 16.828 -6.055 23.125 1 62.44 450 SER A N 1
ATOM 3560 C CA . SER A 1 450 ? 17.281 -6.391 24.484 1 62.44 450 SER A CA 1
ATOM 3561 C C . SER A 1 450 ? 16.594 -7.645 25 1 62.44 450 SER A C 1
ATOM 3563 O O . SER A 1 450 ? 15.406 -7.863 24.734 1 62.44 450 SER A O 1
ATOM 3565 N N . HIS A 1 451 ? 17.297 -8.695 25.25 1 57.03 451 HIS A N 1
ATOM 3566 C CA . HIS A 1 451 ? 16.812 -9.945 25.828 1 57.03 451 HIS A CA 1
ATOM 3567 C C . HIS A 1 451 ? 15.727 -9.695 26.859 1 57.03 451 HIS A C 1
ATOM 3569 O O . HIS A 1 451 ? 14.781 -10.477 26.969 1 57.03 451 HIS A O 1
ATOM 3575 N N . SER A 1 452 ? 15.953 -8.758 27.719 1 51.28 452 SER A N 1
ATOM 3576 C CA . SER A 1 452 ? 15.086 -8.516 28.859 1 51.28 452 SER A CA 1
ATOM 3577 C C . SER A 1 452 ? 13.828 -7.754 28.453 1 51.28 452 SER A C 1
ATOM 3579 O O . SER A 1 452 ? 12.797 -7.836 29.125 1 51.28 452 SER A O 1
ATOM 3581 N N . SER A 1 453 ? 13.875 -6.914 27.438 1 56.91 453 SER A N 1
ATOM 3582 C CA . SER A 1 453 ? 12.938 -5.801 27.312 1 56.91 453 SER A CA 1
ATOM 3583 C C . SER A 1 453 ? 11.57 -6.27 26.828 1 56.91 453 SER A C 1
ATOM 3585 O O . SER A 1 453 ? 10.539 -5.719 27.234 1 56.91 453 SER A O 1
ATOM 3587 N N . ASP A 1 454 ? 11.531 -7.418 25.969 1 69.75 454 ASP A N 1
ATOM 3588 C CA . ASP A 1 454 ? 10.133 -7.574 25.562 1 69.75 454 ASP A CA 1
ATOM 3589 C C . ASP A 1 454 ? 9.68 -9.023 25.703 1 69.75 454 ASP A C 1
ATOM 3591 O O . ASP A 1 454 ? 9.203 -9.633 24.75 1 69.75 454 ASP A O 1
ATOM 3595 N N . ALA A 1 455 ? 9.992 -9.648 27.016 1 74.62 455 ALA A N 1
ATOM 3596 C CA . ALA A 1 455 ? 9.555 -11.016 27.281 1 74.62 455 ALA A CA 1
ATOM 3597 C C . ALA A 1 455 ? 8.07 -11.18 27 1 74.62 455 ALA A C 1
ATOM 3599 O O . ALA A 1 455 ? 7.652 -12.188 26.422 1 74.62 455 ALA A O 1
ATOM 3600 N N . SER A 1 456 ? 7.398 -10.18 27.375 1 76.19 456 SER A N 1
ATOM 3601 C CA . SER A 1 456 ? 5.961 -10.242 27.125 1 76.19 456 SER A CA 1
ATOM 3602 C C . SER A 1 456 ? 5.648 -10.25 25.641 1 76.19 456 SER A C 1
ATOM 3604 O O . SER A 1 456 ? 4.742 -10.953 25.188 1 76.19 456 SER A O 1
ATOM 3606 N N . GLY A 1 457 ? 6.453 -9.516 24.922 1 77.62 457 GLY A N 1
ATOM 3607 C CA . GLY A 1 457 ? 6.266 -9.492 23.484 1 77.62 457 GLY A CA 1
ATOM 3608 C C . GLY A 1 457 ? 6.574 -10.82 22.812 1 77.62 457 GLY A C 1
ATOM 3609 O O . GLY A 1 457 ? 5.852 -11.242 21.922 1 77.62 457 GLY A O 1
ATOM 3610 N N . LYS A 1 458 ? 7.57 -11.484 23.297 1 83.5 458 LYS A N 1
ATOM 3611 C CA . LYS A 1 458 ? 7.945 -12.789 22.75 1 83.5 458 LYS A CA 1
ATOM 3612 C C . LYS A 1 458 ? 6.887 -13.844 23.062 1 83.5 458 LYS A C 1
ATOM 3614 O O . LYS A 1 458 ? 6.562 -14.672 22.203 1 83.5 458 LYS A O 1
ATOM 3619 N N . LEU A 1 459 ? 6.375 -13.773 24.234 1 83.69 459 LEU A N 1
ATOM 3620 C CA . LEU A 1 459 ? 5.336 -14.719 24.625 1 83.69 459 LEU A CA 1
ATOM 3621 C C . LEU A 1 459 ? 4.066 -14.5 23.797 1 83.69 459 LEU A C 1
ATOM 3623 O O . LEU A 1 459 ? 3.412 -15.469 23.406 1 83.69 459 LEU A O 1
ATOM 3627 N N . TRP A 1 460 ? 3.818 -13.305 23.609 1 84.25 460 TRP A N 1
ATOM 3628 C CA . TRP A 1 460 ? 2.65 -12.977 22.797 1 84.25 460 TRP A CA 1
ATOM 3629 C C . TRP A 1 460 ? 2.83 -13.477 21.375 1 84.25 460 TRP A C 1
ATOM 3631 O O . TRP A 1 460 ? 1.896 -14.016 20.766 1 84.25 460 TRP A O 1
ATOM 3641 N N . LEU A 1 461 ? 3.938 -13.273 20.859 1 88.5 461 LEU A N 1
ATOM 3642 C CA . LEU A 1 461 ? 4.203 -13.688 19.484 1 88.5 461 LEU A CA 1
ATOM 3643 C C . LEU A 1 461 ? 4.105 -15.203 19.344 1 88.5 461 LEU A C 1
ATOM 3645 O O . LEU A 1 461 ? 3.645 -15.711 18.328 1 88.5 461 LEU A O 1
ATOM 3649 N N . GLN A 1 462 ? 4.508 -15.859 20.375 1 90.62 462 GLN A N 1
ATOM 3650 C CA . GLN A 1 462 ? 4.43 -17.312 20.359 1 90.62 462 GLN A CA 1
ATOM 3651 C C . GLN A 1 462 ? 2.98 -17.797 20.406 1 90.62 462 GLN A C 1
ATOM 3653 O O . GLN A 1 462 ? 2.605 -18.734 19.703 1 90.62 462 GLN A O 1
ATOM 3658 N N . THR A 1 463 ? 2.195 -17.172 21.219 1 89 463 THR A N 1
ATOM 3659 C CA . THR A 1 463 ? 0.784 -17.531 21.312 1 89 463 THR A CA 1
ATOM 3660 C C . THR A 1 463 ? 0.066 -17.25 20 1 89 463 THR A C 1
ATOM 3662 O O . THR A 1 463 ? -0.757 -18.047 19.547 1 89 463 THR A O 1
ATOM 3665 N N . ARG A 1 464 ? 0.35 -16.125 19.469 1 90.81 464 ARG A N 1
ATOM 3666 C CA . ARG A 1 464 ? -0.257 -15.766 18.203 1 90.81 464 ARG A CA 1
ATOM 3667 C C . ARG A 1 464 ? 0.147 -16.734 17.094 1 90.81 464 ARG A C 1
ATOM 3669 O O . ARG A 1 464 ? -0.663 -17.078 16.234 1 90.81 464 ARG A O 1
ATOM 3676 N N . HIS A 1 465 ? 1.391 -17.156 17.109 1 94.06 465 HIS A N 1
ATOM 3677 C CA . HIS A 1 465 ? 1.871 -18.141 16.156 1 94.06 465 HIS A CA 1
ATOM 3678 C C . HIS A 1 465 ? 1.054 -19.438 16.234 1 94.06 465 HIS A C 1
ATOM 3680 O O . HIS A 1 465 ? 0.621 -19.969 15.211 1 94.06 465 HIS A O 1
ATOM 3686 N N . GLN A 1 466 ? 0.832 -19.891 17.438 1 93.94 466 GLN A N 1
ATOM 3687 C CA . GLN A 1 466 ? 0.091 -21.125 17.641 1 93.94 466 GLN A CA 1
ATOM 3688 C C . GLN A 1 466 ? -1.358 -20.984 17.188 1 93.94 466 GLN A C 1
ATOM 3690 O O . GLN A 1 466 ? -1.915 -21.906 16.578 1 93.94 466 GLN A O 1
ATOM 3695 N N . GLN A 1 467 ? -1.888 -19.859 17.453 1 91.81 467 GLN A N 1
ATOM 3696 C CA . GLN A 1 467 ? -3.27 -19.609 17.047 1 91.81 467 GLN A CA 1
ATOM 3697 C C . GLN A 1 467 ? -3.412 -19.625 15.531 1 91.81 467 GLN A C 1
ATOM 3699 O O . GLN A 1 467 ? -4.316 -20.25 14.984 1 91.81 467 GLN A O 1
ATOM 3704 N N . LEU A 1 468 ? -2.559 -18.875 14.852 1 94.69 468 LEU A N 1
ATOM 3705 C CA . LEU A 1 468 ? -2.625 -18.781 13.398 1 94.69 468 LEU A CA 1
ATOM 3706 C C . LEU A 1 468 ? -2.355 -20.141 12.75 1 94.69 468 LEU A C 1
ATOM 3708 O O . LEU A 1 468 ? -3.035 -20.516 11.797 1 94.69 468 LEU A O 1
ATOM 3712 N N . TYR A 1 469 ? -1.357 -20.844 13.297 1 96.69 469 TYR A N 1
ATOM 3713 C CA . TYR A 1 469 ? -1.041 -22.172 12.766 1 96.69 469 TYR A CA 1
ATOM 3714 C C . TYR A 1 469 ? -2.223 -23.125 12.922 1 96.69 469 TYR A C 1
ATOM 3716 O O . TYR A 1 469 ? -2.535 -23.891 12.016 1 96.69 469 TYR A O 1
ATOM 3724 N N . HIS A 1 470 ? -2.877 -23.047 14.055 1 94.62 470 HIS A N 1
ATOM 3725 C CA . HIS A 1 470 ? -4.051 -23.875 14.289 1 94.62 470 HIS A CA 1
ATOM 3726 C C . HIS A 1 470 ? -5.176 -23.531 13.32 1 94.62 470 HIS A C 1
ATOM 3728 O O . HIS A 1 470 ? -5.844 -24.422 12.789 1 94.62 470 HIS A O 1
ATOM 3734 N N . MET A 1 471 ? -5.387 -22.297 13.117 1 93.62 471 MET A N 1
ATOM 3735 C CA . MET A 1 471 ? -6.422 -21.859 12.18 1 93.62 471 MET A CA 1
ATOM 3736 C C . MET A 1 471 ? -6.145 -22.391 10.781 1 93.62 471 MET A C 1
ATOM 3738 O O . MET A 1 471 ? -7.066 -22.812 10.078 1 93.62 471 MET A O 1
ATOM 3742 N N . LEU A 1 472 ? -4.902 -22.328 10.352 1 96.69 472 LEU A N 1
ATOM 3743 C CA . LEU A 1 472 ? -4.531 -22.812 9.023 1 96.69 472 LEU A CA 1
ATOM 3744 C C . LEU A 1 472 ? -4.723 -24.328 8.938 1 96.69 472 LEU A C 1
ATOM 3746 O O . LEU A 1 472 ? -5.082 -24.859 7.883 1 96.69 472 LEU A O 1
ATOM 3750 N N . GLN A 1 473 ? -4.484 -25.062 10.047 1 95.38 473 GLN A N 1
ATOM 3751 C CA . GLN A 1 473 ? -4.742 -26.5 10.094 1 95.38 473 GLN A CA 1
ATOM 3752 C C . GLN A 1 473 ? -6.23 -26.797 9.922 1 95.38 473 GLN A C 1
ATOM 3754 O O . GLN A 1 473 ? -6.602 -27.75 9.242 1 95.38 473 GLN A O 1
ATOM 3759 N N . VAL A 1 474 ? -7.02 -25.969 10.523 1 93.12 474 VAL A N 1
ATOM 3760 C CA . VAL A 1 474 ? -8.461 -26.125 10.391 1 93.12 474 VAL A CA 1
ATOM 3761 C C . VAL A 1 474 ? -8.883 -25.891 8.945 1 93.12 474 VAL A C 1
ATOM 3763 O O . VAL A 1 474 ? -9.727 -26.609 8.406 1 93.12 474 VAL A O 1
ATOM 3766 N N . VAL A 1 475 ? -8.312 -24.891 8.328 1 93.12 475 VAL A N 1
ATOM 3767 C CA . VAL A 1 475 ? -8.609 -24.594 6.93 1 93.12 475 VAL A CA 1
ATOM 3768 C C . VAL A 1 475 ? -8.219 -25.781 6.051 1 93.12 475 VAL A C 1
ATOM 3770 O O . VAL A 1 475 ? -8.922 -26.094 5.086 1 93.12 475 VAL A O 1
ATOM 3773 N N . ARG A 1 476 ? -7.109 -26.406 6.328 1 90.25 476 ARG A N 1
ATOM 3774 C CA . ARG A 1 476 ? -6.641 -27.547 5.562 1 90.25 476 ARG A CA 1
ATOM 3775 C C . ARG A 1 476 ? -7.715 -28.625 5.48 1 90.25 476 ARG A C 1
ATOM 3777 O O . ARG A 1 476 ? -7.926 -29.219 4.422 1 90.25 476 ARG A O 1
ATOM 3784 N N . SER A 1 477 ? -8.406 -28.844 6.531 1 85.81 477 SER A N 1
ATOM 3785 C CA . SER A 1 477 ? -9.445 -29.875 6.586 1 85.81 477 SER A CA 1
ATOM 3786 C C . SER A 1 477 ? -10.695 -29.438 5.828 1 85.81 477 SER A C 1
ATOM 3788 O O . SER A 1 477 ? -11.43 -30.281 5.309 1 85.81 477 SER A O 1
ATOM 3790 N N . ARG A 1 478 ? -10.797 -28.172 5.641 1 81.31 478 ARG A N 1
ATOM 3791 C CA . ARG A 1 478 ? -12.023 -27.656 5.055 1 81.31 478 ARG A CA 1
ATOM 3792 C C . ARG A 1 478 ? -11.867 -27.422 3.557 1 81.31 478 ARG A C 1
ATOM 3794 O O . ARG A 1 478 ? -12.859 -27.297 2.834 1 81.31 478 ARG A O 1
ATOM 3801 N N . VAL A 1 479 ? -10.672 -27.312 3.105 1 78.19 479 VAL A N 1
ATOM 3802 C CA . VAL A 1 479 ? -10.445 -26.938 1.713 1 78.19 479 VAL A CA 1
ATOM 3803 C C . VAL A 1 479 ? -10.102 -28.172 0.895 1 78.19 479 VAL A C 1
ATOM 3805 O O . VAL A 1 479 ? -9.656 -28.078 -0.25 1 78.19 479 VAL A O 1
ATOM 3808 N N . GLN A 1 480 ? -10.312 -29.328 1.353 1 74.94 480 GLN A N 1
ATOM 3809 C CA . GLN A 1 480 ? -9.93 -30.562 0.668 1 74.94 480 GLN A CA 1
ATOM 3810 C C . GLN A 1 480 ? -10.68 -30.703 -0.65 1 74.94 480 GLN A C 1
ATOM 3812 O O . GLN A 1 480 ? -10.133 -31.234 -1.627 1 74.94 480 GLN A O 1
ATOM 3817 N N . ASP A 1 481 ? -11.82 -30.078 -0.695 1 73.81 481 ASP A N 1
ATOM 3818 C CA . ASP A 1 481 ? -12.625 -30.219 -1.901 1 73.81 481 ASP A CA 1
ATOM 3819 C C . ASP A 1 481 ? -12.523 -28.969 -2.779 1 73.81 481 ASP A C 1
ATOM 3821 O O . ASP A 1 481 ? -13.289 -28.812 -3.73 1 73.81 481 ASP A O 1
ATOM 3825 N N . THR A 1 482 ? -11.57 -28.203 -2.406 1 78.81 482 THR A N 1
ATOM 3826 C CA . THR A 1 482 ? -11.422 -26.969 -3.164 1 78.81 482 THR A CA 1
ATOM 3827 C C . THR A 1 482 ? -10.336 -27.125 -4.23 1 78.81 482 THR A C 1
ATOM 3829 O O . THR A 1 482 ? -9.836 -28.219 -4.465 1 78.81 482 THR A O 1
ATOM 3832 N N . TRP A 1 483 ? -9.992 -26.016 -4.871 1 81.19 483 TRP A N 1
ATOM 3833 C CA . TRP A 1 483 ? -8.992 -25.969 -5.93 1 81.19 483 TRP A CA 1
ATOM 3834 C C . TRP A 1 483 ? -7.605 -26.281 -5.379 1 81.19 483 TRP A C 1
ATOM 3836 O O . TRP A 1 483 ? -7.27 -25.891 -4.258 1 81.19 483 TRP A O 1
ATOM 3846 N N . ALA A 1 484 ? -6.797 -27.031 -6.137 1 86.06 484 ALA A N 1
ATOM 3847 C CA . ALA A 1 484 ? -5.445 -27.422 -5.742 1 86.06 484 ALA A CA 1
ATOM 3848 C C . ALA A 1 484 ? -4.605 -26.188 -5.406 1 86.06 484 ALA A C 1
ATOM 3850 O O . ALA A 1 484 ? -3.783 -26.219 -4.488 1 86.06 484 ALA A O 1
ATOM 3851 N N . VAL A 1 485 ? -4.895 -25.141 -6.133 1 88.44 485 VAL A N 1
ATOM 3852 C CA . VAL A 1 485 ? -4.098 -23.922 -5.938 1 88.44 485 VAL A CA 1
ATOM 3853 C C . VAL A 1 485 ? -4.398 -23.328 -4.566 1 88.44 485 VAL A C 1
ATOM 3855 O O . VAL A 1 485 ? -3.514 -22.75 -3.928 1 88.44 485 VAL A O 1
ATOM 3858 N N . THR A 1 486 ? -5.594 -23.422 -4.051 1 90.5 486 THR A N 1
ATOM 3859 C CA . THR A 1 486 ? -5.957 -22.938 -2.723 1 90.5 486 THR A CA 1
ATOM 3860 C C . THR A 1 486 ? -5.281 -23.766 -1.637 1 90.5 486 THR A C 1
ATOM 3862 O O . THR A 1 486 ? -4.777 -23.219 -0.652 1 90.5 486 THR A O 1
ATOM 3865 N N . ARG A 1 487 ? -5.238 -25.078 -1.849 1 94.06 487 ARG A N 1
ATOM 3866 C CA . ARG A 1 487 ? -4.57 -25.969 -0.9 1 94.06 487 ARG A CA 1
ATOM 3867 C C . ARG A 1 487 ? -3.066 -25.719 -0.888 1 94.06 487 ARG A C 1
ATOM 3869 O O . ARG A 1 487 ? -2.434 -25.766 0.168 1 94.06 487 ARG A O 1
ATOM 3876 N N . LEU A 1 488 ? -2.617 -25.516 -2.123 1 95.44 488 LEU A N 1
ATOM 3877 C CA . LEU A 1 488 ? -1.202 -25.188 -2.275 1 95.44 488 LEU A CA 1
ATOM 3878 C C . LEU A 1 488 ? -0.843 -23.938 -1.482 1 95.44 488 LEU A C 1
ATOM 3880 O O . LEU A 1 488 ? 0.176 -23.922 -0.789 1 95.44 488 LEU A O 1
ATOM 3884 N N . LEU A 1 489 ? -1.653 -22.906 -1.557 1 96.25 489 LEU A N 1
ATOM 3885 C CA . LEU A 1 489 ? -1.427 -21.672 -0.828 1 96.25 489 LEU A CA 1
ATOM 3886 C C . LEU A 1 489 ? -1.459 -21.906 0.678 1 96.25 489 LEU A C 1
ATOM 3888 O O . LEU A 1 489 ? -0.639 -21.359 1.416 1 96.25 489 LEU A O 1
ATOM 3892 N N . ASN A 1 490 ? -2.387 -22.672 1.146 1 97.44 490 ASN A N 1
ATOM 3893 C CA . ASN A 1 490 ? -2.49 -22.969 2.572 1 97.44 490 ASN A CA 1
ATOM 3894 C C . ASN A 1 490 ? -1.217 -23.625 3.104 1 97.44 490 ASN A C 1
ATOM 3896 O O . ASN A 1 490 ? -0.726 -23.25 4.172 1 97.44 490 ASN A O 1
ATOM 3900 N N . GLU A 1 491 ? -0.677 -24.578 2.375 1 97.56 491 GLU A N 1
ATOM 3901 C CA . GLU A 1 491 ? 0.553 -25.25 2.793 1 97.56 491 GLU A CA 1
ATOM 3902 C C . GLU A 1 491 ? 1.73 -24.281 2.801 1 97.56 491 GLU A C 1
ATOM 3904 O O . GLU A 1 491 ? 2.602 -24.359 3.67 1 97.56 491 GLU A O 1
ATOM 3909 N N . PHE A 1 492 ? 1.72 -23.5 1.802 1 98.06 492 PHE A N 1
ATOM 3910 C CA . PHE A 1 492 ? 2.77 -22.484 1.731 1 98.06 492 PHE A CA 1
ATOM 3911 C C . PHE A 1 492 ? 2.729 -21.578 2.953 1 98.06 492 PHE A C 1
ATOM 3913 O O . PHE A 1 492 ? 3.771 -21.234 3.512 1 98.06 492 PHE A O 1
ATOM 3920 N N . LEU A 1 493 ? 1.51 -21.109 3.336 1 98.25 493 LEU A N 1
ATOM 3921 C CA . LEU A 1 493 ? 1.372 -20.25 4.508 1 98.25 493 LEU A CA 1
ATOM 3922 C C . LEU A 1 493 ? 1.845 -20.969 5.766 1 98.25 493 LEU A C 1
ATOM 3924 O O . LEU A 1 493 ? 2.533 -20.375 6.602 1 98.25 493 LEU A O 1
ATOM 3928 N N . MET A 1 494 ? 1.511 -22.219 5.883 1 97.94 494 MET A N 1
ATOM 3929 C CA . MET A 1 494 ? 1.959 -23.016 7.027 1 97.94 494 MET A CA 1
ATOM 3930 C C . MET A 1 494 ? 3.479 -23.156 7.031 1 97.94 494 MET A C 1
ATOM 3932 O O . MET A 1 494 ? 4.109 -23.094 8.086 1 97.94 494 MET A O 1
ATOM 3936 N N . MET A 1 495 ? 4.059 -23.312 5.887 1 98.06 495 MET A N 1
ATOM 3937 C CA . MET A 1 495 ? 5.512 -23.344 5.75 1 98.06 495 MET A CA 1
ATOM 3938 C C . MET A 1 495 ? 6.129 -22.031 6.211 1 98.06 495 MET A C 1
ATOM 3940 O O . MET A 1 495 ? 7.078 -22.031 6.996 1 98.06 495 MET A O 1
ATOM 3944 N N . SER A 1 496 ? 5.57 -20.922 5.762 1 96.75 496 SER A N 1
ATOM 3945 C CA . SER A 1 496 ? 6.133 -19.594 5.977 1 96.75 496 SER A CA 1
ATOM 3946 C C . SER A 1 496 ? 6.117 -19.219 7.457 1 96.75 496 SER A C 1
ATOM 3948 O O . SER A 1 496 ? 6.863 -18.344 7.887 1 96.75 496 SER A O 1
ATOM 3950 N N . MET A 1 497 ? 5.312 -19.891 8.258 1 97.06 497 MET A N 1
ATOM 3951 C CA . MET A 1 497 ? 5.246 -19.641 9.695 1 97.06 497 MET A CA 1
ATOM 3952 C C . MET A 1 497 ? 6.453 -20.234 10.414 1 97.06 497 MET A C 1
ATOM 3954 O O . MET A 1 497 ? 6.73 -19.891 11.562 1 97.06 497 MET A O 1
ATOM 3958 N N . HIS A 1 498 ? 7.242 -21.078 9.727 1 97.5 498 HIS A N 1
ATOM 3959 C CA . HIS A 1 498 ? 8.312 -21.797 10.406 1 97.5 498 HIS A CA 1
ATOM 3960 C C . HIS A 1 498 ? 9.672 -21.469 9.805 1 97.5 498 HIS A C 1
ATOM 3962 O O . HIS A 1 498 ? 10.672 -22.094 10.133 1 97.5 498 HIS A O 1
ATOM 3968 N N . VAL A 1 499 ? 9.672 -20.562 8.922 1 96.19 499 VAL A N 1
ATOM 3969 C CA . VAL A 1 499 ? 10.93 -20.156 8.312 1 96.19 499 VAL A CA 1
ATOM 3970 C C . VAL A 1 499 ? 10.891 -18.672 7.996 1 96.19 499 VAL A C 1
ATOM 3972 O O . VAL A 1 499 ? 9.82 -18.094 7.777 1 96.19 499 VAL A O 1
ATOM 3975 N N . ASN A 1 500 ? 11.961 -18 8.094 1 92 500 ASN A N 1
ATOM 3976 C CA . ASN A 1 500 ? 12.102 -16.641 7.594 1 92 500 ASN A CA 1
ATOM 3977 C C . ASN A 1 500 ? 12.484 -16.609 6.117 1 92 500 ASN A C 1
ATOM 3979 O O . ASN A 1 500 ? 13.648 -16.828 5.77 1 92 500 ASN A O 1
ATOM 3983 N N . PRO A 1 501 ? 11.578 -16.312 5.293 1 89.75 501 PRO A N 1
ATOM 3984 C CA . PRO A 1 501 ? 11.859 -16.359 3.854 1 89.75 501 PRO A CA 1
ATOM 3985 C C . PRO A 1 501 ? 12.945 -15.383 3.428 1 89.75 501 PRO A C 1
ATOM 3987 O O . PRO A 1 501 ? 13.664 -15.641 2.457 1 89.75 501 PRO A O 1
ATOM 3990 N N . ASP A 1 502 ? 13.094 -14.336 4.102 1 89 502 ASP A N 1
ATOM 3991 C CA . ASP A 1 502 ? 14.125 -13.352 3.775 1 89 502 ASP A CA 1
ATOM 3992 C C . ASP A 1 502 ? 15.523 -13.938 3.973 1 89 502 ASP A C 1
ATOM 3994 O O . ASP A 1 502 ? 16.422 -13.672 3.18 1 89 502 ASP A O 1
ATOM 3998 N N . ASP A 1 503 ? 15.695 -14.68 5.016 1 93 503 ASP A N 1
ATOM 3999 C CA . ASP A 1 503 ? 16.984 -15.312 5.281 1 93 503 ASP A CA 1
ATOM 4000 C C . ASP A 1 503 ? 17.344 -16.297 4.172 1 93 503 ASP A C 1
ATOM 4002 O O . ASP A 1 503 ? 18.5 -16.391 3.775 1 93 503 ASP A O 1
ATOM 4006 N N . VAL A 1 504 ? 16.344 -16.984 3.721 1 95.12 504 VAL A N 1
ATOM 4007 C CA . VAL A 1 504 ? 16.578 -17.969 2.666 1 95.12 504 VAL A CA 1
ATOM 4008 C C . VAL A 1 504 ? 17.016 -17.266 1.389 1 95.12 504 VAL A C 1
ATOM 4010 O O . VAL A 1 504 ? 17.969 -17.688 0.735 1 95.12 504 VAL A O 1
ATOM 4013 N N . THR A 1 505 ? 16.406 -16.188 1.063 1 92 505 THR A N 1
ATOM 4014 C CA . THR A 1 505 ? 16.719 -15.438 -0.149 1 92 505 THR A CA 1
ATOM 4015 C C . THR A 1 505 ? 18.094 -14.773 -0.034 1 92 505 THR A C 1
ATOM 4017 O O . THR A 1 505 ? 18.844 -14.711 -1.01 1 92 505 THR A O 1
ATOM 4020 N N . ARG A 1 506 ? 18.375 -14.289 1.142 1 92.62 506 ARG A N 1
ATOM 4021 C CA . ARG A 1 506 ? 19.688 -13.688 1.374 1 92.62 506 ARG A CA 1
ATOM 4022 C C . ARG A 1 506 ? 20.797 -14.734 1.292 1 92.62 506 ARG A C 1
ATOM 4024 O O . ARG A 1 506 ? 21.859 -14.469 0.738 1 92.62 506 ARG A O 1
ATOM 4031 N N . PHE A 1 507 ? 20.547 -15.898 1.891 1 94.31 507 PHE A N 1
ATOM 4032 C CA . PHE A 1 507 ? 21.5 -16.984 1.823 1 94.31 507 PHE A CA 1
ATOM 4033 C C . PHE A 1 507 ? 21.75 -17.406 0.377 1 94.31 507 PHE A C 1
ATOM 4035 O O . PHE A 1 507 ? 22.875 -17.75 0.01 1 94.31 507 PHE A O 1
ATOM 4042 N N . ALA A 1 508 ? 20.672 -17.281 -0.441 1 91.62 508 ALA A N 1
ATOM 4043 C CA . ALA A 1 508 ? 20.781 -17.672 -1.847 1 91.62 508 ALA A CA 1
ATOM 4044 C C . ALA A 1 508 ? 21.625 -16.672 -2.631 1 91.62 508 ALA A C 1
ATOM 4046 O O . ALA A 1 508 ? 22.031 -16.953 -3.76 1 91.62 508 ALA A O 1
ATOM 4047 N N . GLY A 1 509 ? 21.859 -15.492 -2.096 1 88.69 509 GLY A N 1
ATOM 4048 C CA . GLY A 1 509 ? 22.812 -14.57 -2.705 1 88.69 509 GLY A CA 1
ATOM 4049 C C . GLY A 1 509 ? 22.156 -13.359 -3.324 1 88.69 509 GLY A C 1
ATOM 4050 O O . GLY A 1 509 ? 22.797 -12.594 -4.051 1 88.69 509 GLY A O 1
ATOM 4051 N N . LYS A 1 510 ? 20.938 -13.148 -3.096 1 86.38 510 LYS A N 1
ATOM 4052 C CA . LYS A 1 510 ? 20.219 -12.023 -3.695 1 86.38 510 LYS A CA 1
ATOM 4053 C C . LYS A 1 510 ? 20.828 -10.695 -3.275 1 86.38 510 LYS A C 1
ATOM 4055 O O . LYS A 1 510 ? 20.891 -9.758 -4.074 1 86.38 510 LYS A O 1
ATOM 4060 N N . CYS A 1 511 ? 21.312 -10.617 -1.981 1 86.69 511 CYS A N 1
ATOM 4061 C CA . CYS A 1 511 ? 21.766 -9.352 -1.431 1 86.69 511 CYS A CA 1
ATOM 4062 C C . CYS A 1 511 ? 23.281 -9.312 -1.331 1 86.69 511 CYS A C 1
ATOM 4064 O O . CYS A 1 511 ? 23.844 -8.523 -0.565 1 86.69 511 CYS A O 1
ATOM 4066 N N . GLY A 1 512 ? 23.984 -10.188 -1.935 1 86.5 512 GLY A N 1
ATOM 4067 C CA . GLY A 1 512 ? 25.438 -10.148 -1.938 1 86.5 512 GLY A CA 1
ATOM 4068 C C . GLY A 1 512 ? 26.062 -11.188 -1.029 1 86.5 512 GLY A C 1
ATOM 4069 O O . GLY A 1 512 ? 25.359 -11.922 -0.34 1 86.5 512 GLY A O 1
ATOM 4070 N N . GLU A 1 513 ? 27.391 -11.164 -1.008 1 89.31 513 GLU A N 1
ATOM 4071 C CA . GLU A 1 513 ? 28.156 -12.195 -0.318 1 89.31 513 GLU A CA 1
ATOM 4072 C C . GLU A 1 513 ? 28.109 -12 1.194 1 89.31 513 GLU A C 1
ATOM 4074 O O . GLU A 1 513 ? 27.922 -12.961 1.943 1 89.31 513 GLU A O 1
ATOM 4079 N N . THR A 1 514 ? 28.203 -10.805 1.623 1 88.75 514 THR A N 1
ATOM 4080 C CA . THR A 1 514 ? 28.234 -10.516 3.053 1 88.75 514 THR A CA 1
ATOM 4081 C C . THR A 1 514 ? 26.922 -10.906 3.707 1 88.75 514 THR A C 1
ATOM 4083 O O . THR A 1 514 ? 26.906 -11.508 4.785 1 88.75 514 THR A O 1
ATOM 4086 N N . GLU A 1 515 ? 25.891 -10.594 3.012 1 90.88 515 GLU A N 1
ATOM 4087 C CA . GLU A 1 515 ? 24.562 -10.922 3.543 1 90.88 515 GLU A CA 1
ATOM 4088 C C . GLU A 1 515 ? 24.312 -12.422 3.496 1 90.88 515 GLU A C 1
ATOM 4090 O O . GLU A 1 515 ? 23.625 -12.969 4.363 1 90.88 515 GLU A O 1
ATOM 4095 N N . ALA A 1 516 ? 24.812 -13.078 2.463 1 93.25 516 ALA A N 1
ATOM 4096 C CA . ALA A 1 516 ? 24.672 -14.523 2.377 1 93.25 516 ALA A CA 1
ATOM 4097 C C . ALA A 1 516 ? 25.344 -15.211 3.566 1 93.25 516 ALA A C 1
ATOM 4099 O O . ALA A 1 516 ? 24.812 -16.188 4.102 1 93.25 516 ALA A O 1
ATOM 4100 N N . HIS A 1 517 ? 26.438 -14.648 4.016 1 92.5 517 HIS A N 1
ATOM 4101 C CA . HIS A 1 517 ? 27.156 -15.203 5.156 1 92.5 517 HIS A CA 1
ATOM 4102 C C . HIS A 1 517 ? 26.391 -14.977 6.453 1 92.5 517 HIS A C 1
ATOM 4104 O O . HIS A 1 517 ? 26.344 -15.859 7.312 1 92.5 517 HIS A O 1
ATOM 4110 N N . ARG A 1 518 ? 25.859 -13.844 6.539 1 90.12 518 ARG A N 1
ATOM 4111 C CA . ARG A 1 518 ? 25.062 -13.555 7.727 1 90.12 518 ARG A CA 1
ATOM 4112 C C . ARG A 1 518 ? 23.844 -14.461 7.805 1 90.12 518 ARG A C 1
ATOM 4114 O O . ARG A 1 518 ? 23.516 -14.977 8.875 1 90.12 518 ARG A O 1
ATOM 4121 N N . ALA A 1 519 ? 23.203 -14.602 6.688 1 93.31 519 ALA A N 1
ATOM 4122 C CA . ALA A 1 519 ? 22.031 -15.469 6.625 1 93.31 519 ALA A CA 1
ATOM 4123 C C . ALA A 1 519 ? 22.406 -16.922 6.914 1 93.31 519 ALA A C 1
ATOM 4125 O O . ALA A 1 519 ? 21.609 -17.656 7.508 1 93.31 519 ALA A O 1
ATOM 4126 N N . TYR A 1 520 ? 23.562 -17.281 6.465 1 93.88 520 TYR A N 1
ATOM 4127 C CA . TYR A 1 520 ? 24.047 -18.641 6.719 1 93.88 520 TYR A CA 1
ATOM 4128 C C . TYR A 1 520 ? 24.125 -18.922 8.211 1 93.88 520 TYR A C 1
ATOM 4130 O O . TYR A 1 520 ? 23.703 -19.984 8.672 1 93.88 520 TYR A O 1
ATOM 4138 N N . GLN A 1 521 ? 24.562 -17.938 8.93 1 92.19 521 GLN A N 1
ATOM 4139 C CA . GLN A 1 521 ? 24.688 -18.109 10.375 1 92.19 521 GLN A CA 1
ATOM 4140 C C . GLN A 1 521 ? 23.328 -18.266 11.039 1 92.19 521 GLN A C 1
ATOM 4142 O O . GLN A 1 521 ? 23.156 -19.094 11.938 1 92.19 521 GLN A O 1
ATOM 4147 N N . GLU A 1 522 ? 22.422 -17.547 10.586 1 91.38 522 GLU A N 1
ATOM 4148 C CA . GLU A 1 522 ? 21.062 -17.625 11.133 1 91.38 522 GLU A CA 1
ATOM 4149 C C . GLU A 1 522 ? 20.406 -18.953 10.773 1 91.38 522 GLU A C 1
ATOM 4151 O O . GLU A 1 522 ? 19.703 -19.547 11.602 1 91.38 522 GLU A O 1
ATOM 4156 N N . LEU A 1 523 ? 20.625 -19.391 9.555 1 95.38 523 LEU A N 1
ATOM 4157 C CA . LEU A 1 523 ? 19.969 -20.594 9.055 1 95.38 523 LEU A CA 1
ATOM 4158 C C . LEU A 1 523 ? 20.594 -21.844 9.648 1 95.38 523 LEU A C 1
ATOM 4160 O O . LEU A 1 523 ? 19.969 -22.906 9.68 1 95.38 523 LEU A O 1
ATOM 4164 N N . GLN A 1 524 ? 21.844 -21.75 10.07 1 93.56 524 GLN A N 1
ATOM 4165 C CA . GLN A 1 524 ? 22.5 -22.891 10.688 1 93.56 524 GLN A CA 1
ATOM 4166 C C . GLN A 1 524 ? 21.781 -23.328 11.961 1 93.56 524 GLN A C 1
ATOM 4168 O O . GLN A 1 524 ? 21.516 -24.516 12.156 1 93.56 524 GLN A O 1
ATOM 4173 N N . GLY A 1 525 ? 21.453 -22.359 12.773 1 92.56 525 GLY A N 1
ATOM 4174 C CA . GLY A 1 525 ? 20.703 -22.656 13.977 1 92.56 525 GLY A CA 1
ATOM 4175 C C . GLY A 1 525 ? 19.281 -23.125 13.68 1 92.56 525 GLY A C 1
ATOM 4176 O O . GLY A 1 525 ? 18.781 -24.062 14.328 1 92.56 525 GLY A O 1
ATOM 4177 N N . TRP A 1 526 ? 18.656 -22.516 12.742 1 95 526 TRP A N 1
ATOM 4178 C CA . TRP A 1 526 ? 17.297 -22.875 12.32 1 95 526 TRP A CA 1
ATOM 4179 C C . TRP A 1 526 ? 17.234 -24.297 11.797 1 95 526 TRP A C 1
ATOM 4181 O O . TRP A 1 526 ? 16.312 -25.047 12.133 1 95 526 TRP A O 1
ATOM 4191 N N . SER A 1 527 ? 18.203 -24.828 10.992 1 95.31 527 SER A N 1
ATOM 4192 C CA . SER A 1 527 ? 18.172 -26.094 10.266 1 95.31 527 SER A CA 1
ATOM 4193 C C . SER A 1 527 ? 18.156 -27.281 11.219 1 95.31 527 SER A C 1
ATOM 4195 O O . SER A 1 527 ? 17.75 -28.391 10.844 1 95.31 527 SER A O 1
ATOM 4197 N N . GLN A 1 528 ? 18.531 -27.031 12.461 1 93.5 528 GLN A N 1
ATOM 4198 C CA . GLN A 1 528 ? 18.609 -28.109 13.43 1 93.5 528 GLN A CA 1
ATOM 4199 C C . GLN A 1 528 ? 17.391 -28.141 14.336 1 93.5 528 GLN A C 1
ATOM 4201 O O . GLN A 1 528 ? 17.234 -29.047 15.156 1 93.5 528 GLN A O 1
ATOM 4206 N N . SER A 1 529 ? 16.531 -27.312 14.07 1 95.06 529 SER A N 1
ATOM 4207 C CA . SER A 1 529 ? 15.383 -27.172 14.961 1 95.06 529 SER A CA 1
ATOM 4208 C C . SER A 1 529 ? 14.18 -27.938 14.43 1 95.06 529 SER A C 1
ATOM 4210 O O . SER A 1 529 ? 14.156 -28.344 13.273 1 95.06 529 SER A O 1
ATOM 4212 N N . LYS A 1 530 ? 13.203 -28.188 15.312 1 96.31 530 LYS A N 1
ATOM 4213 C CA . LYS A 1 530 ? 11.922 -28.766 14.922 1 96.31 530 LYS A CA 1
ATOM 4214 C C . LYS A 1 530 ? 11.18 -27.875 13.938 1 96.31 530 LYS A C 1
ATOM 4216 O O . LYS A 1 530 ? 10.492 -28.359 13.047 1 96.31 530 LYS A O 1
ATOM 4221 N N . ARG A 1 531 ? 11.375 -26.594 14.094 1 95.94 531 ARG A N 1
ATOM 4222 C CA . ARG A 1 531 ? 10.742 -25.625 13.203 1 95.94 531 ARG A CA 1
ATOM 4223 C C . ARG A 1 531 ? 11.195 -25.828 11.766 1 95.94 531 ARG A C 1
ATOM 4225 O O . ARG A 1 531 ? 10.391 -25.734 10.836 1 95.94 531 ARG A O 1
ATOM 4232 N N . ALA A 1 532 ? 12.43 -26.125 11.609 1 97.62 532 ALA A N 1
ATOM 4233 C CA . ALA A 1 532 ? 12.961 -26.375 10.266 1 97.62 532 ALA A CA 1
ATOM 4234 C C . ALA A 1 532 ? 12.344 -27.625 9.648 1 97.62 532 ALA A C 1
ATOM 4236 O O . ALA A 1 532 ? 11.969 -27.625 8.477 1 97.62 532 ALA A O 1
ATOM 4237 N N . ARG A 1 533 ? 12.242 -28.672 10.438 1 97.94 533 ARG A N 1
ATOM 4238 C CA . ARG A 1 533 ? 11.672 -29.922 9.953 1 97.94 533 ARG A CA 1
ATOM 4239 C C . ARG A 1 533 ? 10.195 -29.75 9.594 1 97.94 533 ARG A C 1
ATOM 4241 O O . ARG A 1 533 ? 9.719 -30.328 8.617 1 97.94 533 ARG A O 1
ATOM 4248 N N . THR A 1 534 ? 9.5 -28.953 10.398 1 98 534 THR A N 1
ATOM 4249 C CA . THR A 1 534 ? 8.109 -28.656 10.086 1 98 534 THR A CA 1
ATOM 4250 C C . THR A 1 534 ? 8.008 -27.859 8.789 1 98 534 THR A C 1
ATOM 4252 O O . THR A 1 534 ? 7.117 -28.094 7.973 1 98 534 THR A O 1
ATOM 4255 N N . ALA A 1 535 ? 8.875 -26.875 8.602 1 98.31 535 ALA A N 1
ATOM 4256 C CA . ALA A 1 535 ? 8.883 -26.047 7.402 1 98.31 535 ALA A CA 1
ATOM 4257 C C . ALA A 1 535 ? 9.086 -26.891 6.152 1 98.31 535 ALA A C 1
ATOM 4259 O O . ALA A 1 535 ? 8.367 -26.734 5.16 1 98.31 535 ALA A O 1
ATOM 4260 N N . ILE A 1 536 ? 10.078 -27.828 6.141 1 98 536 ILE A N 1
ATOM 4261 C CA . ILE A 1 536 ? 10.375 -28.594 4.938 1 98 536 ILE A CA 1
ATOM 4262 C C . ILE A 1 536 ? 9.273 -29.625 4.699 1 98 536 ILE A C 1
ATOM 4264 O O . ILE A 1 536 ? 9.016 -30.016 3.557 1 98 536 ILE A O 1
ATOM 4268 N N . TRP A 1 537 ? 8.625 -30.094 5.824 1 98.12 537 TRP A N 1
ATOM 4269 C CA . TRP A 1 537 ? 7.449 -30.938 5.637 1 98.12 537 TRP A CA 1
ATOM 4270 C C . TRP A 1 537 ? 6.391 -30.203 4.809 1 98.12 537 TRP A C 1
ATOM 4272 O O . TRP A 1 537 ? 5.883 -30.75 3.826 1 98.12 537 TRP A O 1
ATOM 4282 N N . HIS A 1 538 ? 6.043 -29.016 5.203 1 98.25 538 HIS A N 1
ATOM 4283 C CA . HIS A 1 538 ? 5.043 -28.25 4.477 1 98.25 538 HIS A CA 1
ATOM 4284 C C . HIS A 1 538 ? 5.527 -27.906 3.072 1 98.25 538 HIS A C 1
ATOM 4286 O O . HIS A 1 538 ? 4.73 -27.844 2.135 1 98.25 538 HIS A O 1
ATOM 4292 N N . ALA A 1 539 ? 6.824 -27.578 2.891 1 98.44 539 ALA A N 1
ATOM 4293 C CA . ALA A 1 539 ? 7.375 -27.344 1.558 1 98.44 539 ALA A CA 1
ATOM 4294 C C . ALA A 1 539 ? 7.168 -28.547 0.655 1 98.44 539 ALA A C 1
ATOM 4296 O O . ALA A 1 539 ? 6.832 -28.406 -0.524 1 98.44 539 ALA A O 1
ATOM 4297 N N . GLY A 1 540 ? 7.41 -29.766 1.242 1 98 540 GLY A N 1
ATOM 4298 C CA . GLY A 1 540 ? 7.129 -31 0.504 1 98 540 GLY A CA 1
ATOM 4299 C C . GLY A 1 540 ? 5.676 -31.125 0.086 1 98 540 GLY A C 1
ATOM 4300 O O . GLY A 1 540 ? 5.379 -31.578 -1.02 1 98 540 GLY A O 1
ATOM 4301 N N . GLN A 1 541 ? 4.82 -30.688 0.987 1 97.31 541 GLN A N 1
ATOM 4302 C CA . GLN A 1 541 ? 3.398 -30.734 0.661 1 97.31 541 GLN A CA 1
ATOM 4303 C C . GLN A 1 541 ? 3.059 -29.766 -0.461 1 97.31 541 GLN A C 1
ATOM 4305 O O . GLN A 1 541 ? 2.176 -30.031 -1.278 1 97.31 541 GLN A O 1
ATOM 4310 N N . VAL A 1 542 ? 3.693 -28.594 -0.504 1 97.81 542 VAL A N 1
ATOM 4311 C CA . VAL A 1 542 ? 3.5 -27.656 -1.602 1 97.81 542 VAL A CA 1
ATOM 4312 C C . VAL A 1 542 ? 3.848 -28.328 -2.928 1 97.81 542 VAL A C 1
ATOM 4314 O O . VAL A 1 542 ? 3.115 -28.188 -3.91 1 97.81 542 VAL A O 1
ATOM 4317 N N . ILE A 1 543 ? 4.926 -29.062 -2.975 1 96.75 543 ILE A N 1
ATOM 4318 C CA . ILE A 1 543 ? 5.367 -29.766 -4.18 1 96.75 543 ILE A CA 1
ATOM 4319 C C . ILE A 1 543 ? 4.348 -30.828 -4.555 1 96.75 543 ILE A C 1
ATOM 4321 O O . ILE A 1 543 ? 3.994 -30.984 -5.73 1 96.75 543 ILE A O 1
ATOM 4325 N N . ARG A 1 544 ? 3.902 -31.578 -3.57 1 96.06 544 ARG A N 1
ATOM 4326 C CA . ARG A 1 544 ? 2.891 -32.594 -3.811 1 96.06 544 ARG A CA 1
ATOM 4327 C C . ARG A 1 544 ? 1.641 -32 -4.441 1 96.06 544 ARG A C 1
ATOM 4329 O O . ARG A 1 544 ? 1.135 -32.531 -5.441 1 96.06 544 ARG A O 1
ATOM 4336 N N . LEU A 1 545 ? 1.147 -30.938 -3.869 1 95.69 545 LEU A N 1
ATOM 4337 C CA . LEU A 1 545 ? -0.08 -30.312 -4.332 1 95.69 545 LEU A CA 1
ATOM 4338 C C . LEU A 1 545 ? 0.135 -29.625 -5.684 1 95.69 545 LEU A C 1
ATOM 4340 O O . LEU A 1 545 ? -0.792 -29.547 -6.492 1 95.69 545 LEU A O 1
ATOM 4344 N N . ALA A 1 546 ? 1.334 -29.109 -5.91 1 96.06 546 ALA A N 1
ATOM 4345 C CA . ALA A 1 546 ? 1.653 -28.516 -7.207 1 96.06 546 ALA A CA 1
ATOM 4346 C C . ALA A 1 546 ? 1.471 -29.547 -8.328 1 96.06 546 ALA A C 1
ATOM 4348 O O . ALA A 1 546 ? 1.046 -29.188 -9.43 1 96.06 546 ALA A O 1
ATOM 4349 N N . ARG A 1 547 ? 1.76 -30.812 -8.07 1 92.94 547 ARG A N 1
ATOM 4350 C CA . ARG A 1 547 ? 1.616 -31.875 -9.055 1 92.94 547 ARG A CA 1
ATOM 4351 C C . ARG A 1 547 ? 0.146 -32.188 -9.32 1 92.94 547 ARG A C 1
ATOM 4353 O O . ARG A 1 547 ? -0.2 -32.75 -10.359 1 92.94 547 ARG A O 1
ATOM 4360 N N . GLU A 1 548 ? -0.676 -31.781 -8.344 1 91.88 548 GLU A N 1
ATOM 4361 C CA . GLU A 1 548 ? -2.107 -32.031 -8.469 1 91.88 548 GLU A CA 1
ATOM 4362 C C . GLU A 1 548 ? -2.805 -30.938 -9.25 1 91.88 548 GLU A C 1
ATOM 4364 O O . GLU A 1 548 ? -3.953 -31.094 -9.664 1 91.88 548 GLU A O 1
ATOM 4369 N N . VAL A 1 549 ? -2.148 -29.828 -9.484 1 90.94 549 VAL A N 1
ATOM 4370 C CA . VAL A 1 549 ? -2.754 -28.734 -10.25 1 90.94 549 VAL A CA 1
ATOM 4371 C C . VAL A 1 549 ? -2.932 -29.172 -11.703 1 90.94 549 VAL A C 1
ATOM 4373 O O . VAL A 1 549 ? -1.987 -29.656 -12.336 1 90.94 549 VAL A O 1
ATOM 4376 N N . PRO A 1 550 ? -4.137 -29.016 -12.227 1 85.06 550 PRO A N 1
ATOM 4377 C CA . PRO A 1 550 ? -4.359 -29.406 -13.625 1 85.06 550 PRO A CA 1
ATOM 4378 C C . PRO A 1 550 ? -3.418 -28.688 -14.594 1 85.06 550 PRO A C 1
ATOM 4380 O O . PRO A 1 550 ? -2.906 -27.609 -14.281 1 85.06 550 PRO A O 1
ATOM 4383 N N . PRO A 1 551 ? -3.207 -29.281 -15.719 1 81.75 551 PRO A N 1
ATOM 4384 C CA . PRO A 1 551 ? -2.287 -28.703 -16.703 1 81.75 551 PRO A CA 1
ATOM 4385 C C . PRO A 1 551 ? -2.672 -27.281 -17.094 1 81.75 551 PRO A C 1
ATOM 4387 O O . PRO A 1 551 ? -3.855 -26.984 -17.297 1 81.75 551 PRO A O 1
ATOM 4390 N N . TYR A 1 552 ? -1.73 -26.422 -17.141 1 79.94 552 TYR A N 1
ATOM 4391 C CA . TYR A 1 552 ? -1.819 -25.031 -17.609 1 79.94 552 TYR A CA 1
ATOM 4392 C C . TYR A 1 552 ? -2.611 -24.172 -16.625 1 79.94 552 TYR A C 1
ATOM 4394 O O . TYR A 1 552 ? -3.146 -23.125 -17 1 79.94 552 TYR A O 1
ATOM 4402 N N . GLN A 1 553 ? -2.678 -24.703 -15.367 1 82.75 553 GLN A N 1
ATOM 4403 C CA . GLN A 1 553 ? -3.473 -23.938 -14.414 1 82.75 553 GLN A CA 1
ATOM 4404 C C . GLN A 1 553 ? -2.6 -23.375 -13.297 1 82.75 553 GLN A C 1
ATOM 4406 O O . GLN A 1 553 ? -3.094 -22.688 -12.398 1 82.75 553 GLN A O 1
ATOM 4411 N N . VAL A 1 554 ? -1.312 -23.672 -13.414 1 86.88 554 VAL A N 1
ATOM 4412 C CA . VAL A 1 554 ? -0.39 -23 -12.508 1 86.88 554 VAL A CA 1
ATOM 4413 C C . VAL A 1 554 ? -0.233 -21.547 -12.906 1 86.88 554 VAL A C 1
ATOM 4415 O O . VAL A 1 554 ? 0.233 -21.234 -14.008 1 86.88 554 VAL A O 1
ATOM 4418 N N . ARG A 1 555 ? -0.704 -20.75 -12.148 1 83.25 555 ARG A N 1
ATOM 4419 C CA . ARG A 1 555 ? -0.615 -19.312 -12.391 1 83.25 555 ARG A CA 1
ATOM 4420 C C . ARG A 1 555 ? 0.759 -18.781 -12 1 83.25 555 ARG A C 1
ATOM 4422 O O . ARG A 1 555 ? 1.554 -19.484 -11.383 1 83.25 555 ARG A O 1
ATOM 4429 N N . GLY A 1 556 ? 0.962 -17.484 -12.375 1 85.06 556 GLY A N 1
ATOM 4430 C CA . GLY A 1 556 ? 2.24 -16.859 -12.07 1 85.06 556 GLY A CA 1
ATOM 4431 C C . GLY A 1 556 ? 2.535 -16.812 -10.578 1 85.06 556 GLY A C 1
ATOM 4432 O O . GLY A 1 556 ? 3.645 -17.141 -10.148 1 85.06 556 GLY A O 1
ATOM 4433 N N . ALA A 1 557 ? 1.628 -16.453 -9.82 1 91 557 ALA A N 1
ATOM 4434 C CA . ALA A 1 557 ? 1.819 -16.359 -8.375 1 91 557 ALA A CA 1
ATOM 4435 C C . ALA A 1 557 ? 2.08 -17.75 -7.773 1 91 557 ALA A C 1
ATOM 4437 O O . ALA A 1 557 ? 2.887 -17.875 -6.852 1 91 557 ALA A O 1
ATOM 4438 N N . ASP A 1 558 ? 1.403 -18.734 -8.305 1 94.31 558 ASP A N 1
ATOM 4439 C CA . ASP A 1 558 ? 1.614 -20.094 -7.836 1 94.31 558 ASP A CA 1
ATOM 4440 C C . ASP A 1 558 ? 3.037 -20.562 -8.133 1 94.31 558 ASP A C 1
ATOM 4442 O O . ASP A 1 558 ? 3.641 -21.281 -7.328 1 94.31 558 ASP A O 1
ATOM 4446 N N . ALA A 1 559 ? 3.496 -20.172 -9.281 1 94.62 559 ALA A N 1
ATOM 4447 C CA . ALA A 1 559 ? 4.863 -20.531 -9.641 1 94.62 559 ALA A CA 1
ATOM 4448 C C . ALA A 1 559 ? 5.867 -19.953 -8.648 1 94.62 559 ALA A C 1
ATOM 4450 O O . ALA A 1 559 ? 6.828 -20.625 -8.266 1 94.62 559 ALA A O 1
ATOM 4451 N N . PHE A 1 560 ? 5.676 -18.766 -8.219 1 94.81 560 PHE A N 1
ATOM 4452 C CA . PHE A 1 560 ? 6.535 -18.141 -7.219 1 94.81 560 PHE A CA 1
ATOM 4453 C C . PHE A 1 560 ? 6.438 -18.875 -5.891 1 94.81 560 PHE A C 1
ATOM 4455 O O . PHE A 1 560 ? 7.441 -19.047 -5.191 1 94.81 560 PHE A O 1
ATOM 4462 N N . ILE A 1 561 ? 5.234 -19.25 -5.535 1 96.81 561 ILE A N 1
ATOM 4463 C CA . ILE A 1 561 ? 5.012 -19.984 -4.289 1 96.81 561 ILE A CA 1
ATOM 4464 C C . ILE A 1 561 ? 5.773 -21.297 -4.32 1 96.81 561 ILE A C 1
ATOM 4466 O O . ILE A 1 561 ? 6.453 -21.656 -3.352 1 96.81 561 ILE A O 1
ATOM 4470 N N . ILE A 1 562 ? 5.715 -21.969 -5.43 1 97.19 562 ILE A N 1
ATOM 4471 C CA . ILE A 1 562 ? 6.434 -23.234 -5.605 1 97.19 562 ILE A CA 1
ATOM 4472 C C . ILE A 1 562 ? 7.938 -22.984 -5.535 1 97.19 562 ILE A C 1
ATOM 4474 O O . ILE A 1 562 ? 8.656 -23.703 -4.844 1 97.19 562 ILE A O 1
ATOM 4478 N N . TYR A 1 563 ? 8.398 -22 -6.215 1 95.81 563 TYR A N 1
ATOM 4479 C CA . TYR A 1 563 ? 9.812 -21.625 -6.188 1 95.81 563 TYR A CA 1
ATOM 4480 C C . TYR A 1 563 ? 10.289 -21.406 -4.758 1 95.81 563 TYR A C 1
ATOM 4482 O O . TYR A 1 563 ? 11.344 -21.906 -4.363 1 95.81 563 TYR A O 1
ATOM 4490 N N . HIS A 1 564 ? 9.531 -20.641 -3.977 1 96.25 564 HIS A N 1
ATOM 4491 C CA . HIS A 1 564 ? 9.922 -20.375 -2.6 1 96.25 564 HIS A CA 1
ATOM 4492 C C . HIS A 1 564 ? 9.984 -21.656 -1.773 1 96.25 564 HIS A C 1
ATOM 4494 O O . HIS A 1 564 ? 10.852 -21.797 -0.912 1 96.25 564 HIS A O 1
ATOM 4500 N N . ALA A 1 565 ? 9.016 -22.469 -2.004 1 97.94 565 ALA A N 1
ATOM 4501 C CA . ALA A 1 565 ? 9.031 -23.75 -1.288 1 97.94 565 ALA A CA 1
ATOM 4502 C C . ALA A 1 565 ? 10.273 -24.562 -1.627 1 97.94 565 ALA A C 1
ATOM 4504 O O . ALA A 1 565 ? 10.906 -25.141 -0.741 1 97.94 565 ALA A O 1
ATOM 4505 N N . VAL A 1 566 ? 10.656 -24.594 -2.887 1 97.69 566 VAL A N 1
ATOM 4506 C CA . VAL A 1 566 ? 11.844 -25.312 -3.33 1 97.69 566 VAL A CA 1
ATOM 4507 C C . VAL A 1 566 ? 13.086 -24.688 -2.695 1 97.69 566 VAL A C 1
ATOM 4509 O O . VAL A 1 566 ? 14.008 -25.406 -2.283 1 97.69 566 VAL A O 1
ATOM 4512 N N . MET A 1 567 ? 13.07 -23.375 -2.562 1 96.88 567 MET A N 1
ATOM 4513 C CA . MET A 1 567 ? 14.211 -22.672 -1.987 1 96.88 567 MET A CA 1
ATOM 4514 C C . MET A 1 567 ? 14.375 -23.016 -0.512 1 96.88 567 MET A C 1
ATOM 4516 O O . MET A 1 567 ? 15.5 -23.078 -0.007 1 96.88 567 MET A O 1
ATOM 4520 N N . VAL A 1 568 ? 13.281 -23.203 0.167 1 98 568 VAL A N 1
ATOM 4521 C CA . VAL A 1 568 ? 13.359 -23.594 1.571 1 98 568 VAL A CA 1
ATOM 4522 C C . VAL A 1 568 ? 13.961 -24.984 1.688 1 98 568 VAL A C 1
ATOM 4524 O O . VAL A 1 568 ? 14.805 -25.234 2.551 1 98 568 VAL A O 1
ATOM 4527 N N . LEU A 1 569 ? 13.531 -25.906 0.803 1 98 569 LEU A N 1
ATOM 4528 C CA . LEU A 1 569 ? 14.094 -27.25 0.774 1 98 569 LEU A CA 1
ATOM 4529 C C . LEU A 1 569 ? 15.578 -27.203 0.439 1 98 569 LEU A C 1
ATOM 4531 O O . LEU A 1 569 ? 16.375 -27.906 1.063 1 98 569 LEU A O 1
ATOM 4535 N N . TRP A 1 570 ? 15.891 -26.391 -0.516 1 97.06 570 TRP A N 1
ATOM 4536 C CA . TRP A 1 570 ? 17.266 -26.203 -0.942 1 97.06 570 TRP A CA 1
ATOM 4537 C C . TRP A 1 570 ? 18.125 -25.672 0.2 1 97.06 570 TRP A C 1
ATOM 4539 O O . TRP A 1 570 ? 19.234 -26.172 0.447 1 97.06 570 TRP A O 1
ATOM 4549 N N . ALA A 1 571 ? 17.656 -24.641 0.888 1 96.62 571 ALA A N 1
ATOM 4550 C CA . ALA A 1 571 ? 18.406 -24.047 1.996 1 96.62 571 ALA A CA 1
ATOM 4551 C C . ALA A 1 571 ? 18.625 -25.062 3.115 1 96.62 571 ALA A C 1
ATOM 4553 O O . ALA A 1 571 ? 19.719 -25.172 3.666 1 96.62 571 ALA A O 1
ATOM 4554 N N . TYR A 1 572 ? 17.578 -25.781 3.477 1 96.81 572 TYR A N 1
ATOM 4555 C CA . TYR A 1 572 ? 17.688 -26.828 4.492 1 96.81 572 TYR A CA 1
ATOM 4556 C C . TYR A 1 572 ? 18.719 -27.875 4.094 1 96.81 572 TYR A C 1
ATOM 4558 O O . TYR A 1 572 ? 19.562 -28.266 4.902 1 96.81 572 TYR A O 1
ATOM 4566 N N . GLY A 1 573 ? 18.625 -28.375 2.85 1 95 573 GLY A N 1
ATOM 4567 C CA . GLY A 1 573 ? 19.578 -29.375 2.354 1 95 573 GLY A CA 1
ATOM 4568 C C . GLY A 1 573 ? 21.016 -28.891 2.389 1 95 573 GLY A C 1
ATOM 4569 O O . GLY A 1 573 ? 21.906 -29.641 2.795 1 95 573 GLY A O 1
ATOM 4570 N N . MET A 1 574 ? 21.234 -27.672 2.023 1 93.75 574 MET A N 1
ATOM 4571 C CA . MET A 1 574 ? 22.578 -27.094 2.027 1 93.75 574 MET A CA 1
ATOM 4572 C C . MET A 1 574 ? 23.141 -27.016 3.445 1 93.75 574 MET A C 1
ATOM 4574 O O . MET A 1 574 ? 24.312 -27.281 3.67 1 93.75 574 MET A O 1
ATOM 4578 N N . MET A 1 575 ? 22.312 -26.672 4.379 1 94.31 575 MET A N 1
ATOM 4579 C CA . MET A 1 575 ? 22.734 -26.562 5.773 1 94.31 575 MET A CA 1
ATOM 4580 C C . MET A 1 575 ? 23.094 -27.938 6.336 1 94.31 575 MET A C 1
ATOM 4582 O O . MET A 1 575 ? 24.094 -28.094 7.043 1 94.31 575 MET A O 1
ATOM 4586 N N . GLN A 1 576 ? 22.234 -28.906 6.031 1 92.19 576 GLN A N 1
ATOM 4587 C CA . GLN A 1 576 ? 22.453 -30.266 6.539 1 92.19 576 GLN A CA 1
ATOM 4588 C C . GLN A 1 576 ? 23.734 -30.859 5.961 1 92.19 576 GLN A C 1
ATOM 4590 O O . GLN A 1 576 ? 24.453 -31.578 6.652 1 92.19 576 GLN A O 1
ATOM 4595 N N . ARG A 1 577 ? 23.984 -30.594 4.766 1 89.88 577 ARG A N 1
ATOM 4596 C CA . ARG A 1 577 ? 25.203 -31.062 4.129 1 89.88 577 ARG A CA 1
ATOM 4597 C C . ARG A 1 577 ? 26.438 -30.438 4.773 1 89.88 577 ARG A C 1
ATOM 4599 O O . ARG A 1 577 ? 27.453 -31.125 4.973 1 89.88 577 ARG A O 1
ATOM 4606 N N . ASP A 1 578 ? 26.359 -29.203 5.047 1 88.75 578 ASP A N 1
ATOM 4607 C CA . ASP A 1 578 ? 27.484 -28.5 5.676 1 88.75 578 ASP A CA 1
ATOM 4608 C C . ASP A 1 578 ? 27.734 -29.031 7.082 1 88.75 578 ASP A C 1
ATOM 4610 O O . ASP A 1 578 ? 28.891 -29.156 7.5 1 88.75 578 ASP A O 1
ATOM 4614 N N . ILE A 1 579 ? 26.719 -29.281 7.809 1 87.56 579 ILE A N 1
ATOM 4615 C CA . ILE A 1 579 ? 26.844 -29.828 9.156 1 87.56 579 ILE A CA 1
ATOM 4616 C C . ILE A 1 579 ? 27.516 -31.203 9.094 1 87.56 579 ILE A C 1
ATOM 4618 O O . ILE A 1 579 ? 28.391 -31.5 9.906 1 87.56 579 ILE A O 1
ATOM 4622 N N . ALA A 1 580 ? 27.109 -31.984 8.141 1 83.88 580 ALA A N 1
ATOM 4623 C CA . ALA A 1 580 ? 27.688 -33.312 7.977 1 83.88 580 ALA A CA 1
ATOM 4624 C C . ALA A 1 580 ? 29.156 -33.219 7.59 1 83.88 580 ALA A C 1
ATOM 4626 O O . ALA A 1 580 ? 29.969 -34.031 8.055 1 83.88 580 ALA A O 1
ATOM 4627 N N . ARG A 1 581 ? 29.531 -32.344 6.816 1 83.75 581 ARG A N 1
ATOM 4628 C CA . ARG A 1 581 ? 30.906 -32.125 6.383 1 83.75 581 ARG A CA 1
ATOM 4629 C C . ARG A 1 581 ? 31.781 -31.703 7.551 1 83.75 581 ARG A C 1
ATOM 4631 O O . ARG A 1 581 ? 32.906 -32.156 7.695 1 83.75 581 ARG A O 1
ATOM 4638 N N . ARG A 1 582 ? 31.297 -30.859 8.367 1 83.81 582 ARG A N 1
ATOM 4639 C CA . ARG A 1 582 ? 32.062 -30.359 9.516 1 83.81 582 ARG A CA 1
ATOM 4640 C C . ARG A 1 582 ? 32.219 -31.453 10.57 1 83.81 582 ARG A C 1
ATOM 4642 O O . ARG A 1 582 ? 33.25 -31.516 11.234 1 83.81 582 ARG A O 1
ATOM 4649 N N . ALA A 1 583 ? 31.266 -32.188 10.758 1 78.69 583 ALA A N 1
ATOM 4650 C CA . ALA A 1 583 ? 31.344 -33.312 11.719 1 78.69 583 ALA A CA 1
ATOM 4651 C C . ALA A 1 583 ? 32.375 -34.344 11.273 1 78.69 583 ALA A C 1
ATOM 4653 O O . ALA A 1 583 ? 33.094 -34.906 12.109 1 78.69 583 ALA A O 1
ATOM 4654 N N . ARG A 1 584 ? 32.562 -34.594 10.023 1 73.5 584 ARG A N 1
ATOM 4655 C CA . ARG A 1 584 ? 33.531 -35.531 9.484 1 73.5 584 ARG A CA 1
ATOM 4656 C C . ARG A 1 584 ? 34.938 -34.969 9.617 1 73.5 584 ARG A C 1
ATOM 4658 O O . ARG A 1 584 ? 35.906 -35.719 9.891 1 73.5 584 ARG A O 1
ATOM 4665 N N . SER A 1 585 ? 35.031 -33.688 9.523 1 71 585 SER A N 1
ATOM 4666 C CA . SER A 1 585 ? 36.344 -33.062 9.602 1 71 585 SER A CA 1
ATOM 4667 C C . SER A 1 585 ? 36.844 -33 11.047 1 71 585 SER A C 1
ATOM 4669 O O . SER A 1 585 ? 38.062 -33 11.297 1 71 585 SER A O 1
ATOM 4671 N N . SER A 1 586 ? 36.062 -32.875 12.062 1 63.91 586 SER A N 1
ATOM 4672 C CA . SER A 1 586 ? 36.469 -32.781 13.461 1 63.91 586 SER A CA 1
ATOM 4673 C C . SER A 1 586 ? 36.812 -34.188 14.023 1 63.91 586 SER A C 1
ATOM 4675 O O . SER A 1 586 ? 37.344 -34.281 15.133 1 63.91 586 SER A O 1
ATOM 4677 N N . SER A 1 587 ? 36.438 -35.219 13.445 1 55.38 587 SER A N 1
ATOM 4678 C CA . SER A 1 587 ? 36.844 -36.5 13.938 1 55.38 587 SER A CA 1
ATOM 4679 C C . SER A 1 587 ? 38.312 -36.812 13.578 1 55.38 587 SER A C 1
ATOM 4681 O O . SER A 1 587 ? 38.688 -36.688 12.414 1 55.38 587 SER A O 1
ATOM 4683 N N . PRO A 1 588 ? 39.25 -36.75 14.523 1 46.59 588 PRO A N 1
ATOM 4684 C CA . PRO A 1 588 ? 40.656 -37.031 14.273 1 46.59 588 PRO A CA 1
ATOM 4685 C C . PRO A 1 588 ? 40.875 -38.25 13.398 1 46.59 588 PRO A C 1
ATOM 4687 O O . PRO A 1 588 ? 40.188 -39.25 13.555 1 46.59 588 PRO A O 1
ATOM 4690 N N . ARG A 1 589 ? 41.469 -38.031 12.227 1 42.09 589 ARG A N 1
ATOM 4691 C CA . ARG A 1 589 ? 41.938 -39.156 11.43 1 42.09 589 ARG A CA 1
ATOM 4692 C C . ARG A 1 589 ? 42.625 -40.219 12.305 1 42.09 589 ARG A C 1
ATOM 4694 O O . ARG A 1 589 ? 43.562 -39.906 13.031 1 42.09 589 ARG A O 1
ATOM 4701 N N . PRO A 1 590 ? 42 -41.219 12.695 1 38.69 590 PRO A N 1
ATOM 4702 C CA . PRO A 1 590 ? 42.938 -42.156 13.281 1 38.69 590 PRO A CA 1
ATOM 4703 C C . PRO A 1 590 ? 44.219 -42.312 12.445 1 38.69 590 PRO A C 1
ATOM 4705 O O . PRO A 1 590 ? 44.188 -42.031 11.242 1 38.69 590 PRO A O 1
ATOM 4708 N N . GLY A 1 591 ? 45.406 -42.188 12.984 1 34.03 591 GLY A N 1
ATOM 4709 C CA . GLY A 1 591 ? 46.688 -42.5 12.375 1 34.03 591 GLY A CA 1
ATOM 4710 C C . GLY A 1 591 ? 46.625 -43.688 11.422 1 34.03 591 GLY A C 1
ATOM 4711 O O . GLY A 1 591 ? 45.812 -44.594 11.602 1 34.03 591 GLY A O 1
ATOM 4712 N N . ARG A 1 592 ? 47.125 -43.469 10.148 1 34.56 592 ARG A N 1
ATOM 4713 C CA . ARG A 1 592 ? 47.375 -44.469 9.109 1 34.56 592 ARG A CA 1
ATOM 4714 C C . ARG A 1 592 ? 47.938 -45.75 9.711 1 34.56 592 ARG A C 1
ATOM 4716 O O . ARG A 1 592 ? 49.156 -45.906 9.883 1 34.56 592 ARG A O 1
ATOM 4723 N N . SER A 1 593 ? 47.531 -46.281 10.812 1 31.89 593 SER A N 1
ATOM 4724 C CA . SER A 1 593 ? 48.125 -47.594 10.797 1 31.89 593 SER A CA 1
ATOM 4725 C C . SER A 1 593 ? 47.812 -48.344 9.492 1 31.89 593 SER A C 1
ATOM 4727 O O . SER A 1 593 ? 46.719 -48.219 8.961 1 31.89 593 SER A O 1
ATOM 4729 N N . VAL A 1 594 ? 48.906 -48.719 8.617 1 32 594 VAL A N 1
ATOM 4730 C CA . VAL A 1 594 ? 49.25 -49.406 7.363 1 32 594 VAL A CA 1
ATOM 4731 C C . VAL A 1 594 ? 48.344 -50.625 7.188 1 32 594 VAL A C 1
ATOM 4733 O O . VAL A 1 594 ? 48.562 -51.438 6.293 1 32 594 VAL A O 1
ATOM 4736 N N . GLY A 1 595 ? 47.656 -51.156 8.25 1 29.45 595 GLY A N 1
ATOM 4737 C CA . GLY A 1 595 ? 47.25 -52.469 7.785 1 29.45 595 GLY A CA 1
ATOM 4738 C C . GLY A 1 595 ? 46.219 -52.406 6.668 1 29.45 595 GLY A C 1
ATOM 4739 O O . GLY A 1 595 ? 45.5 -51.406 6.531 1 29.45 595 GLY A O 1
ATOM 4740 N N . VAL A 1 596 ? 46.469 -53.219 5.547 1 32.06 596 VAL A N 1
ATOM 4741 C CA . VAL A 1 596 ? 45.906 -53.531 4.227 1 32.06 596 VAL A CA 1
ATOM 4742 C C . VAL A 1 596 ? 44.375 -53.5 4.289 1 32.06 596 VAL A C 1
ATOM 4744 O O . VAL A 1 596 ? 43.719 -53.219 3.295 1 32.06 596 VAL A O 1
ATOM 4747 N N . GLY A 1 597 ? 43.844 -54.188 5.32 1 29.17 597 GLY A N 1
ATOM 4748 C CA . GLY A 1 597 ? 42.562 -54.812 5.004 1 29.17 597 GLY A CA 1
ATOM 4749 C C . GLY A 1 597 ? 41.406 -53.844 5.012 1 29.17 597 GLY A C 1
ATOM 4750 O O . GLY A 1 597 ? 40.312 -54.188 4.582 1 29.17 597 GLY A O 1
ATOM 4751 N N . GLY A 1 598 ? 41.344 -52.969 6.035 1 29.38 598 GLY A N 1
ATOM 4752 C CA . GLY A 1 598 ? 40.031 -52.594 6.469 1 29.38 598 GLY A CA 1
ATOM 4753 C C . GLY A 1 598 ? 39.406 -51.469 5.645 1 29.38 598 GLY A C 1
ATOM 4754 O O . GLY A 1 598 ? 38.969 -50.469 6.188 1 29.38 598 GLY A O 1
ATOM 4755 N N . GLU A 1 599 ? 40.031 -51.219 4.504 1 34.34 599 GLU A N 1
ATOM 4756 C CA . GLU A 1 599 ? 39.344 -50.188 3.756 1 34.34 599 GLU A CA 1
ATOM 4757 C C . GLU A 1 599 ? 37.875 -50.562 3.52 1 34.34 599 GLU A C 1
ATOM 4759 O O . GLU A 1 599 ? 37.062 -49.719 3.213 1 34.34 599 GLU A O 1
ATOM 4764 N N . GLN A 1 600 ? 37.719 -51.969 3.436 1 33.97 600 GLN A N 1
ATOM 4765 C CA . GLN A 1 600 ? 36.375 -52.375 3.117 1 33.97 600 GLN A CA 1
ATOM 4766 C C . GLN A 1 600 ? 35.406 -51.969 4.23 1 33.97 600 GLN A C 1
ATOM 4768 O O . GLN A 1 600 ? 34.219 -51.781 3.979 1 33.97 600 GLN A O 1
ATOM 4773 N N . GLU A 1 601 ? 35.938 -52.031 5.477 1 33.03 601 GLU A N 1
ATOM 4774 C CA . GLU A 1 601 ? 34.969 -51.875 6.57 1 33.03 601 GLU A CA 1
ATOM 4775 C C . GLU A 1 601 ? 34.469 -50.438 6.652 1 33.03 601 GLU A C 1
ATOM 4777 O O . GLU A 1 601 ? 33.375 -50.156 7.133 1 33.03 601 GLU A O 1
ATOM 4782 N N . GLN A 1 602 ? 35.406 -49.5 6.371 1 33.75 602 GLN A N 1
ATOM 4783 C CA . GLN A 1 602 ? 34.875 -48.156 6.508 1 33.75 602 GLN A CA 1
ATOM 4784 C C . GLN A 1 602 ? 33.812 -47.875 5.477 1 33.75 602 GLN A C 1
ATOM 4786 O O . GLN A 1 602 ? 32.938 -47.031 5.703 1 33.75 602 GLN A O 1
ATOM 4791 N N . GLN A 1 603 ? 34 -48.438 4.262 1 34.12 603 GLN A N 1
ATOM 4792 C CA . GLN A 1 603 ? 32.938 -48.281 3.293 1 34.12 603 GLN A CA 1
ATOM 4793 C C . GLN A 1 603 ? 31.656 -49 3.764 1 34.12 603 GLN A C 1
ATOM 4795 O O . GLN A 1 603 ? 30.547 -48.594 3.402 1 34.12 603 GLN A O 1
ATOM 4800 N N . GLU A 1 604 ? 31.797 -50.188 4.469 1 33.72 604 GLU A N 1
ATOM 4801 C CA . GLU A 1 604 ? 30.641 -50.938 4.973 1 33.72 604 GLU A CA 1
ATOM 4802 C C . GLU A 1 604 ? 29.984 -50.188 6.145 1 33.72 604 GLU A C 1
ATOM 4804 O O . GLU A 1 604 ? 28.781 -50.344 6.375 1 33.72 604 GLU A O 1
ATOM 4809 N N . GLN A 1 605 ? 30.781 -49.688 7.176 1 32.75 605 GLN A N 1
ATOM 4810 C CA . GLN A 1 605 ? 30.141 -48.969 8.266 1 32.75 605 GLN A CA 1
ATOM 4811 C C . GLN A 1 605 ? 29.453 -47.688 7.75 1 32.75 605 GLN A C 1
ATOM 4813 O O . GLN A 1 605 ? 28.578 -47.156 8.422 1 32.75 605 GLN A O 1
ATOM 4818 N N . GLU A 1 606 ? 30.031 -46.938 6.895 1 35.97 606 GLU A N 1
ATOM 4819 C CA . GLU A 1 606 ? 29.234 -45.906 6.262 1 35.97 606 GLU A CA 1
ATOM 4820 C C . GLU A 1 606 ? 27.984 -46.469 5.617 1 35.97 606 GLU A C 1
ATOM 4822 O O . GLU A 1 606 ? 27.031 -45.75 5.348 1 35.97 606 GLU A O 1
ATOM 4827 N N . GLN A 1 607 ? 28 -47.719 5.125 1 33.91 607 GLN A N 1
ATOM 4828 C CA . GLN A 1 607 ? 26.828 -48.438 4.656 1 33.91 607 GLN A CA 1
ATOM 4829 C C . GLN A 1 607 ? 25.922 -48.844 5.82 1 33.91 607 GLN A C 1
ATOM 4831 O O . GLN A 1 607 ? 24.703 -48.969 5.645 1 33.91 607 GLN A O 1
ATOM 4836 N N . ASP A 1 608 ? 26.391 -49.562 6.902 1 34.41 608 ASP A N 1
ATOM 4837 C CA . ASP A 1 608 ? 25.609 -50.062 8.031 1 34.41 608 ASP A CA 1
ATOM 4838 C C . ASP A 1 608 ? 25.156 -48.938 8.938 1 34.41 608 ASP A C 1
ATOM 4840 O O . ASP A 1 608 ? 24.688 -49.188 10.055 1 34.41 608 ASP A O 1
ATOM 4844 N N . GLY A 1 609 ? 25.984 -47.875 9.148 1 36.44 609 GLY A N 1
ATOM 4845 C CA . GLY A 1 609 ? 25.25 -46.906 9.914 1 36.44 609 GLY A CA 1
ATOM 4846 C C . GLY A 1 609 ? 23.797 -46.781 9.5 1 36.44 609 GLY A C 1
ATOM 4847 O O . GLY A 1 609 ? 23.469 -46.875 8.312 1 36.44 609 GLY A O 1
ATOM 4848 N N . GLY A 1 610 ? 22.875 -47.188 10.305 1 40.97 610 GLY A N 1
ATOM 4849 C CA . GLY A 1 610 ? 21.453 -47.406 10.102 1 40.97 610 GLY A CA 1
ATOM 4850 C C . GLY A 1 610 ? 20.875 -46.5 9.031 1 40.97 610 GLY A C 1
ATOM 4851 O O . GLY A 1 610 ? 20.875 -45.281 9.172 1 40.97 610 GLY A O 1
ATOM 4852 N N . ARG A 1 611 ? 21.047 -46.844 7.781 1 50.16 611 ARG A N 1
ATOM 4853 C CA . ARG A 1 611 ? 20.438 -46.219 6.605 1 50.16 611 ARG A CA 1
ATOM 4854 C C . ARG A 1 611 ? 19.141 -45.5 6.969 1 50.16 611 ARG A C 1
ATOM 4856 O O . ARG A 1 611 ? 18.141 -46.125 7.293 1 50.16 611 ARG A O 1
ATOM 4863 N N . ALA A 1 612 ? 19.234 -44.438 7.617 1 69.5 612 ALA A N 1
ATOM 4864 C CA . ALA A 1 612 ? 18.031 -43.656 7.934 1 69.5 612 ALA A CA 1
ATOM 4865 C C . ALA A 1 612 ? 16.984 -43.812 6.836 1 69.5 612 ALA A C 1
ATOM 4867 O O . ALA A 1 612 ? 17.297 -43.719 5.645 1 69.5 612 ALA A O 1
ATOM 4868 N N . SER A 1 613 ? 15.922 -44.562 7.176 1 86 613 SER A N 1
ATOM 4869 C CA . SER A 1 613 ? 14.789 -44.812 6.293 1 86 613 SER A CA 1
ATOM 4870 C C . SER A 1 613 ? 14.375 -43.531 5.562 1 86 613 SER A C 1
ATOM 4872 O O . SER A 1 613 ? 14.438 -42.438 6.125 1 86 613 SER A O 1
ATOM 4874 N N . CYS A 1 614 ? 14.219 -43.688 4.301 1 90.06 614 CYS A N 1
ATOM 4875 C CA . CYS A 1 614 ? 13.773 -42.562 3.475 1 90.06 614 CYS A CA 1
ATOM 4876 C C . CYS A 1 614 ? 12.383 -42.094 3.893 1 90.06 614 CYS A C 1
ATOM 4878 O O . CYS A 1 614 ? 11.461 -42.906 4.02 1 90.06 614 CYS A O 1
ATOM 4880 N N . VAL A 1 615 ? 12.297 -40.875 4.234 1 94.81 615 VAL A N 1
ATOM 4881 C CA . VAL A 1 615 ? 11.016 -40.25 4.562 1 94.81 615 VAL A CA 1
ATOM 4882 C C . VAL A 1 615 ? 10.578 -39.312 3.43 1 94.81 615 VAL A C 1
ATOM 4884 O O . VAL A 1 615 ? 11.18 -38.25 3.223 1 94.81 615 VAL A O 1
ATOM 4887 N N . TYR A 1 616 ? 9.555 -39.688 2.725 1 95 616 TYR A N 1
ATOM 4888 C CA . TYR A 1 616 ? 9.086 -38.875 1.599 1 95 616 TYR A CA 1
ATOM 4889 C C . TYR A 1 616 ? 8.203 -37.719 2.074 1 95 616 TYR A C 1
ATOM 4891 O O . TYR A 1 616 ? 7.113 -37.938 2.6 1 95 616 TYR A O 1
ATOM 4899 N N . LEU A 1 617 ? 8.695 -36.5 1.824 1 96.31 617 LEU A N 1
ATOM 4900 C CA . LEU A 1 617 ? 8.016 -35.312 2.303 1 96.31 617 LEU A CA 1
ATOM 4901 C C . LEU A 1 617 ? 6.832 -34.969 1.405 1 96.31 617 LEU A C 1
ATOM 4903 O O . LEU A 1 617 ? 5.938 -34.219 1.813 1 96.31 617 LEU A O 1
ATOM 4907 N N . ASP A 1 618 ? 6.805 -35.344 0.109 1 95.69 618 ASP A N 1
ATOM 4908 C CA . ASP A 1 618 ? 5.766 -35 -0.855 1 95.69 618 ASP A CA 1
ATOM 4909 C C . ASP A 1 618 ? 4.703 -36.094 -0.926 1 95.69 618 ASP A C 1
ATOM 4911 O O . ASP A 1 618 ? 4.195 -36.406 -2.006 1 95.69 618 ASP A O 1
ATOM 4915 N N . GLU A 1 619 ? 4.523 -36.781 0.174 1 92.44 619 GLU A N 1
ATOM 4916 C CA . GLU A 1 619 ? 3.455 -37.781 0.342 1 92.44 619 GLU A CA 1
ATOM 4917 C C . GLU A 1 619 ? 2.559 -37.406 1.524 1 92.44 619 GLU A C 1
ATOM 4919 O O . GLU A 1 619 ? 2.754 -36.375 2.166 1 92.44 619 GLU A O 1
ATOM 4924 N N . GLU A 1 620 ? 1.51 -38.219 1.714 1 91.12 620 GLU A N 1
ATOM 4925 C CA . GLU A 1 620 ? 0.615 -37.969 2.84 1 91.12 620 GLU A CA 1
ATOM 4926 C C . GLU A 1 620 ? 1.318 -38.188 4.172 1 91.12 620 GLU A C 1
ATOM 4928 O O . GLU A 1 620 ? 2.354 -38.875 4.219 1 91.12 620 GLU A O 1
ATOM 4933 N N . ARG A 1 621 ? 0.692 -37.656 5.094 1 90.56 621 ARG A N 1
ATOM 4934 C CA . ARG A 1 621 ? 1.294 -37.75 6.418 1 90.56 621 ARG A CA 1
ATOM 4935 C C . ARG A 1 621 ? 1.311 -39.188 6.914 1 90.56 621 ARG A C 1
ATOM 4937 O O . ARG A 1 621 ? 0.259 -39.812 7.051 1 90.56 621 ARG A O 1
ATOM 4944 N N . THR A 1 622 ? 2.574 -39.75 7.133 1 91.5 622 THR A N 1
ATOM 4945 C CA . THR A 1 622 ? 2.781 -41.094 7.641 1 91.5 622 THR A CA 1
ATOM 4946 C C . THR A 1 622 ? 3.465 -41.062 9.008 1 91.5 622 THR A C 1
ATOM 4948 O O . THR A 1 622 ? 3.854 -40 9.484 1 91.5 622 THR A O 1
ATOM 4951 N N . ALA A 1 623 ? 3.635 -42.188 9.633 1 92.56 623 ALA A N 1
ATOM 4952 C CA . ALA A 1 623 ? 4.324 -42.281 10.914 1 92.56 623 ALA A CA 1
ATOM 4953 C C . ALA A 1 623 ? 5.801 -41.938 10.781 1 92.56 623 ALA A C 1
ATOM 4955 O O . ALA A 1 623 ? 6.391 -41.344 11.695 1 92.56 623 ALA A O 1
ATOM 4956 N N . ALA A 1 624 ? 6.273 -42.312 9.664 1 92.19 624 ALA A N 1
ATOM 4957 C CA . ALA A 1 624 ? 7.676 -42 9.414 1 92.19 624 ALA A CA 1
ATOM 4958 C C . ALA A 1 624 ? 7.895 -40.5 9.344 1 92.19 624 ALA A C 1
ATOM 4960 O O . ALA A 1 624 ? 8.898 -39.969 9.836 1 92.19 624 ALA A O 1
ATOM 4961 N N . VAL A 1 625 ? 6.945 -39.75 8.727 1 94.62 625 VAL A N 1
ATOM 4962 C CA . VAL A 1 625 ? 7.035 -38.312 8.617 1 94.62 625 VAL A CA 1
ATOM 4963 C C . VAL A 1 625 ? 6.906 -37.688 10 1 94.62 625 VAL A C 1
ATOM 4965 O O . VAL A 1 625 ? 7.621 -36.719 10.328 1 94.62 625 VAL A O 1
ATOM 4968 N N . GLU A 1 626 ? 6.047 -38.219 10.852 1 95.06 626 GLU A N 1
ATOM 4969 C CA . GLU A 1 626 ? 5.859 -37.719 12.203 1 95.06 626 GLU A CA 1
ATOM 4970 C C . GLU A 1 626 ? 7.121 -37.875 13.039 1 95.06 626 GLU A C 1
ATOM 4972 O O . GLU A 1 626 ? 7.496 -37 13.812 1 95.06 626 GLU A O 1
ATOM 4977 N N . ALA A 1 627 ? 7.727 -39.062 12.867 1 94.62 627 ALA A N 1
ATOM 4978 C CA . ALA A 1 627 ? 8.969 -39.312 13.594 1 94.62 627 ALA A CA 1
ATOM 4979 C C . ALA A 1 627 ? 10.07 -38.375 13.156 1 94.62 627 ALA A C 1
ATOM 4981 O O . ALA A 1 627 ? 10.859 -37.906 13.984 1 94.62 627 ALA A O 1
ATOM 4982 N N . PHE A 1 628 ? 10.094 -38.094 11.922 1 95.19 628 PHE A N 1
ATOM 4983 C CA . PHE A 1 628 ? 11.086 -37.156 11.398 1 95.19 628 PHE A CA 1
ATOM 4984 C C . PHE A 1 628 ? 10.852 -35.75 11.938 1 95.19 628 PHE A C 1
ATOM 4986 O O . PHE A 1 628 ? 11.789 -35.094 12.383 1 95.19 628 PHE A O 1
ATOM 4993 N N . VAL A 1 629 ? 9.617 -35.219 11.945 1 96.31 629 VAL A N 1
ATOM 4994 C CA . VAL A 1 629 ? 9.289 -33.844 12.328 1 96.31 629 VAL A CA 1
ATOM 4995 C C . VAL A 1 629 ? 9.516 -33.656 13.828 1 96.31 629 VAL A C 1
ATOM 4997 O O . VAL A 1 629 ? 10.047 -32.625 14.258 1 96.31 629 VAL A O 1
ATOM 5000 N N . VAL A 1 630 ? 9.203 -34.688 14.648 1 94.44 630 VAL A N 1
ATOM 5001 C CA . VAL A 1 630 ? 9.25 -34.531 16.094 1 94.44 630 VAL A CA 1
ATOM 5002 C C . VAL A 1 630 ? 10.656 -34.875 16.609 1 94.44 630 VAL A C 1
ATOM 5004 O O . VAL A 1 630 ? 11.203 -34.156 17.453 1 94.44 630 VAL A O 1
ATOM 5007 N N . MET A 1 631 ? 11.344 -35.938 15.961 1 92.94 631 MET A N 1
ATOM 5008 C CA . MET A 1 631 ? 12.586 -36.438 16.547 1 92.94 631 MET A CA 1
ATOM 5009 C C . MET A 1 631 ? 13.758 -36.25 15.586 1 92.94 631 MET A C 1
ATOM 5011 O O . MET A 1 631 ? 14.914 -36.375 15.992 1 92.94 631 MET A O 1
ATOM 5015 N N . GLY A 1 632 ? 13.469 -36 14.375 1 92.19 632 GLY A N 1
ATOM 5016 C CA . GLY A 1 632 ? 14.547 -35.812 13.406 1 92.19 632 GLY A CA 1
ATOM 5017 C C . GLY A 1 632 ? 15.094 -37.156 12.906 1 92.19 632 GLY A C 1
ATOM 5018 O O . GLY A 1 632 ? 16.234 -37.219 12.438 1 92.19 632 GLY A O 1
ATOM 5019 N N . THR A 1 633 ? 14.227 -38.156 12.984 1 91.31 633 THR A N 1
ATOM 5020 C CA . THR A 1 633 ? 14.648 -39.5 12.57 1 91.31 633 THR A CA 1
ATOM 5021 C C . THR A 1 633 ? 14.336 -39.719 11.094 1 91.31 633 THR A C 1
ATOM 5023 O O . THR A 1 633 ? 13.266 -39.344 10.609 1 91.31 633 THR A O 1
ATOM 5026 N N . GLY A 1 634 ? 15.336 -40.156 10.391 1 91.69 634 GLY A N 1
ATOM 5027 C CA . GLY A 1 634 ? 15.141 -40.469 8.984 1 91.69 634 GLY A CA 1
ATOM 5028 C C . GLY A 1 634 ? 15.789 -39.469 8.062 1 91.69 634 GLY A C 1
ATOM 5029 O O . GLY A 1 634 ? 16.328 -38.438 8.516 1 91.69 634 GLY A O 1
ATOM 5030 N N . ARG A 1 635 ? 15.789 -39.844 6.82 1 92.81 635 ARG A N 1
ATOM 5031 C CA . ARG A 1 635 ? 16.359 -39 5.789 1 92.81 635 ARG A CA 1
ATOM 5032 C C . ARG A 1 635 ? 15.266 -38.406 4.906 1 92.81 635 ARG A C 1
ATOM 5034 O O . ARG A 1 635 ? 14.602 -39.125 4.16 1 92.81 635 ARG A O 1
ATOM 5041 N N . PRO A 1 636 ? 15.07 -37.094 5.023 1 95.31 636 PRO A N 1
ATOM 5042 C CA . PRO A 1 636 ? 14.016 -36.5 4.207 1 95.31 636 PRO A CA 1
ATOM 5043 C C . PRO A 1 636 ? 14.297 -36.562 2.711 1 95.31 636 PRO A C 1
ATOM 5045 O O . PRO A 1 636 ? 15.398 -36.219 2.268 1 95.31 636 PRO A O 1
ATOM 5048 N N . CYS A 1 637 ? 13.367 -37 1.941 1 95.81 637 CYS A N 1
ATOM 5049 C CA . CYS A 1 637 ? 13.508 -37.219 0.504 1 95.81 637 CYS A CA 1
ATOM 5050 C C . CYS A 1 637 ? 12.273 -36.719 -0.244 1 95.81 637 CYS A C 1
ATOM 5052 O O . CYS A 1 637 ? 11.25 -36.438 0.369 1 95.81 637 CYS A O 1
ATOM 5054 N N . LEU A 1 638 ? 12.422 -36.438 -1.554 1 95.81 638 LEU A N 1
ATOM 5055 C CA . LEU A 1 638 ? 11.359 -36.125 -2.486 1 95.81 638 LEU A CA 1
ATOM 5056 C C . LEU A 1 638 ? 11.297 -37.125 -3.629 1 95.81 638 LEU A C 1
ATOM 5058 O O . LEU A 1 638 ? 12.281 -37.812 -3.908 1 95.81 638 LEU A O 1
ATOM 5062 N N . ARG A 1 639 ? 10.211 -37.219 -4.203 1 90.38 639 ARG A N 1
ATOM 5063 C CA . ARG A 1 639 ? 10.078 -38.094 -5.363 1 90.38 639 ARG A CA 1
ATOM 5064 C C . ARG A 1 639 ? 10.383 -37.344 -6.652 1 90.38 639 ARG A C 1
ATOM 5066 O O . ARG A 1 639 ? 9.977 -36.219 -6.82 1 90.38 639 ARG A O 1
ATOM 5073 N N . MET A 1 640 ? 11.211 -37.906 -7.453 1 86.06 640 MET A N 1
ATOM 5074 C CA . MET A 1 640 ? 11.547 -37.312 -8.75 1 86.06 640 MET A CA 1
ATOM 5075 C C . MET A 1 640 ? 11.234 -38.281 -9.883 1 86.06 640 MET A C 1
ATOM 5077 O O . MET A 1 640 ? 11.5 -39.469 -9.773 1 86.06 640 MET A O 1
ATOM 5081 N N . ARG A 1 641 ? 10.602 -37.875 -10.922 1 73.31 641 ARG A N 1
ATOM 5082 C CA . ARG A 1 641 ? 10.289 -38.719 -12.078 1 73.31 641 ARG A CA 1
ATOM 5083 C C . ARG A 1 641 ? 11.531 -38.938 -12.938 1 73.31 641 ARG A C 1
ATOM 5085 O O . ARG A 1 641 ? 12.297 -38 -13.188 1 73.31 641 ARG A O 1
ATOM 5092 N N . ARG A 1 642 ? 12.078 -40.219 -13.07 1 59.25 642 ARG A N 1
ATOM 5093 C CA . ARG A 1 642 ? 13.227 -40.531 -13.914 1 59.25 642 ARG A CA 1
ATOM 5094 C C . ARG A 1 642 ? 12.906 -40.281 -15.383 1 59.25 642 ARG A C 1
ATOM 5096 O O . ARG A 1 642 ? 11.875 -40.75 -15.883 1 59.25 642 ARG A O 1
ATOM 5103 N N . ARG A 1 643 ? 13.477 -39.219 -15.977 1 52.41 643 ARG A N 1
ATOM 5104 C CA . ARG A 1 643 ? 13.375 -39.125 -17.422 1 52.41 643 ARG A CA 1
ATOM 5105 C C . ARG A 1 643 ? 14.078 -40.312 -18.094 1 52.41 643 ARG A C 1
ATOM 5107 O O . ARG A 1 643 ? 15.227 -40.625 -17.766 1 52.41 643 ARG A O 1
ATOM 5114 N N . ARG A 1 644 ? 13.484 -41.312 -18.625 1 41.59 644 ARG A N 1
ATOM 5115 C CA . ARG A 1 644 ? 14.172 -42.312 -19.422 1 41.59 644 ARG A CA 1
ATOM 5116 C C . ARG A 1 644 ? 15.141 -41.656 -20.406 1 41.59 644 ARG A C 1
ATOM 5118 O O . ARG A 1 644 ? 14.758 -40.75 -21.141 1 41.59 644 ARG A O 1
ATOM 5125 N N . ALA A 1 645 ? 16.406 -41.781 -20.219 1 37.47 645 ALA A N 1
ATOM 5126 C CA . ALA A 1 645 ? 17.344 -41.531 -21.312 1 37.47 645 ALA A CA 1
ATOM 5127 C C . ALA A 1 645 ? 16.828 -42.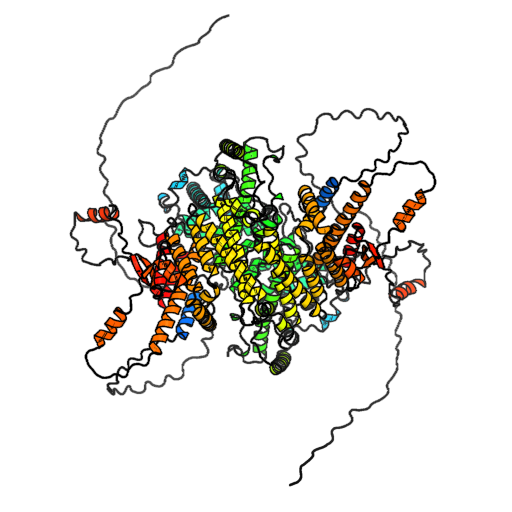156 -22.609 1 37.47 645 ALA A C 1
ATOM 5129 O O . ALA A 1 645 ? 16.453 -43.344 -22.641 1 37.47 645 ALA A O 1
ATOM 5130 N N . GLU A 1 646 ? 16.406 -41.406 -23.469 1 35.25 646 GLU A N 1
ATOM 5131 C CA . GLU A 1 646 ? 16.438 -41.969 -24.828 1 35.25 646 GLU A CA 1
ATOM 5132 C C . GLU A 1 646 ? 17.719 -42.719 -25.094 1 35.25 646 GLU A C 1
ATOM 5134 O O . GLU A 1 646 ? 18.828 -42.188 -24.922 1 35.25 646 GLU A O 1
ATOM 5139 N N . THR A 1 647 ? 17.859 -43.969 -24.812 1 29.83 647 THR A N 1
ATOM 5140 C CA . THR A 1 647 ? 18.828 -44.719 -25.578 1 29.83 647 THR A CA 1
ATOM 5141 C C . THR A 1 647 ? 18.844 -44.281 -27.047 1 29.83 647 THR A C 1
ATOM 5143 O O . THR A 1 647 ? 17.812 -44.281 -27.703 1 29.83 647 THR A O 1
ATOM 5146 N N . GLY A 1 648 ? 19.75 -43.469 -27.469 1 31.25 648 GLY A N 1
ATOM 5147 C CA . GLY A 1 648 ? 20.172 -43.312 -28.844 1 31.25 648 GLY A CA 1
ATOM 5148 C C . GLY A 1 648 ? 20.234 -44.625 -29.609 1 31.25 648 GLY A C 1
ATOM 5149 O O . GLY A 1 648 ? 21.188 -44.875 -30.359 1 31.25 648 GLY A O 1
ATOM 5150 N N . SER A 1 649 ? 19.797 -45.719 -29.25 1 28.34 649 SER A N 1
ATOM 5151 C CA . SER A 1 649 ? 20.031 -46.688 -30.312 1 28.34 649 SER A CA 1
ATOM 5152 C C . SER A 1 649 ? 19.531 -46.156 -31.656 1 28.34 649 SER A C 1
ATOM 5154 O O . SER A 1 649 ? 18.734 -45.219 -31.703 1 28.34 649 SER A O 1
ATOM 5156 N N . CYS A 1 650 ? 20.031 -46.906 -32.906 1 27 650 CYS A N 1
ATOM 5157 C CA . CYS A 1 650 ? 20.062 -46.906 -34.375 1 27 650 CYS A CA 1
ATOM 5158 C C . CYS A 1 650 ? 18.641 -46.781 -34.938 1 27 650 CYS A C 1
ATOM 5160 O O . CYS A 1 650 ? 17.859 -47.719 -34.844 1 27 650 CYS A O 1
ATOM 5162 N N . TRP A 1 651 ? 17.984 -45.75 -34.875 1 25.31 651 TRP A N 1
ATOM 5163 C CA . TRP A 1 651 ? 17.016 -45.5 -35.938 1 25.31 651 TRP A CA 1
ATOM 5164 C C . TRP A 1 651 ? 17.625 -45.719 -37.312 1 25.31 651 TRP A C 1
ATOM 5166 O O . TRP A 1 651 ? 18.375 -44.844 -37.781 1 25.31 651 TRP A O 1
ATOM 5176 N N . ARG A 1 652 ? 18.297 -46.969 -37.438 1 26.97 652 ARG A N 1
ATOM 5177 C CA . ARG A 1 652 ? 18.266 -47.344 -38.875 1 26.97 652 ARG A CA 1
ATOM 5178 C C . ARG A 1 652 ? 16.891 -47.094 -39.469 1 26.97 652 ARG A C 1
ATOM 5180 O O . ARG A 1 652 ? 15.875 -47.219 -38.781 1 26.97 652 ARG A O 1
ATOM 5187 N N . SER A 1 653 ? 16.812 -46.469 -40.719 1 27.39 653 SER A N 1
ATOM 5188 C CA . SER A 1 653 ? 15.836 -46.188 -41.781 1 27.39 653 SER A CA 1
ATOM 5189 C C . SER A 1 653 ? 14.898 -47.344 -42 1 27.39 653 SER A C 1
ATOM 5191 O O . SER A 1 653 ? 14.203 -47.438 -43 1 27.39 653 SER A O 1
ATOM 5193 N N . SER A 1 654 ? 14.922 -48.469 -41.281 1 26.11 654 SER A N 1
ATOM 5194 C CA . SER A 1 654 ? 13.945 -49.312 -41.969 1 26.11 654 SER A CA 1
ATOM 5195 C C . SER A 1 654 ? 12.547 -48.719 -41.875 1 26.11 654 SER A C 1
ATOM 5197 O O . SER A 1 654 ? 12.18 -48.125 -40.875 1 26.11 654 SER A O 1
ATOM 5199 N N . SER A 1 655 ? 11.727 -48.594 -43.062 1 27.66 655 SER A N 1
ATOM 5200 C CA . SER A 1 655 ? 10.531 -47.969 -43.625 1 27.66 655 SER A CA 1
ATOM 5201 C C . SER A 1 655 ? 9.336 -48.094 -42.688 1 27.66 655 SER A C 1
ATOM 5203 O O . SER A 1 655 ? 8.664 -47.094 -42.406 1 27.66 655 SER A O 1
ATOM 5205 N N . SER A 1 656 ? 8.516 -49.156 -42.906 1 29.53 656 SER A N 1
ATOM 5206 C CA . SER A 1 656 ? 7.062 -49.219 -43 1 29.53 656 SER A CA 1
ATOM 5207 C C . SER A 1 656 ? 6.402 -49.125 -41.625 1 29.53 656 SER A C 1
ATOM 5209 O O . SER A 1 656 ? 5.422 -48.406 -41.469 1 29.53 656 SER A O 1
ATOM 5211 N N . SER A 1 657 ? 6.402 -50.25 -40.875 1 28.94 657 SER A N 1
ATOM 5212 C CA . SER A 1 657 ? 5.344 -50.75 -39.969 1 28.94 657 SER A CA 1
ATOM 5213 C C . SER A 1 657 ? 5.434 -50.062 -38.594 1 28.94 657 SER A C 1
ATOM 5215 O O . SER A 1 657 ? 4.59 -50.312 -37.75 1 28.94 657 SER A O 1
ATOM 5217 N N . SER A 1 658 ? 6.566 -49.594 -38.188 1 31.39 658 SER A N 1
ATOM 5218 C CA . SER A 1 658 ? 6.828 -49.438 -36.781 1 31.39 658 SER A CA 1
ATOM 5219 C C . SER A 1 658 ? 6.281 -48.094 -36.25 1 31.39 658 SER A C 1
ATOM 5221 O O . SER A 1 658 ? 6.57 -47.688 -35.125 1 31.39 658 SER A O 1
ATOM 5223 N N . ASN A 1 659 ? 5.793 -47.281 -37.156 1 33.91 659 ASN A N 1
ATOM 5224 C CA . ASN A 1 659 ? 5.281 -46 -36.688 1 33.91 659 ASN A CA 1
ATOM 5225 C C . ASN A 1 659 ? 4.102 -46.188 -35.75 1 33.91 659 ASN A C 1
ATOM 5227 O O . ASN A 1 659 ? 3.678 -45.219 -35.094 1 33.91 659 ASN A O 1
ATOM 5231 N N . LYS A 1 660 ? 3.336 -47.25 -36 1 37.19 660 LYS A N 1
ATOM 5232 C CA . LYS A 1 660 ? 2.104 -47.5 -35.281 1 37.19 660 LYS A CA 1
ATOM 5233 C C . LYS A 1 660 ? 2.398 -47.844 -33.812 1 37.19 660 LYS A C 1
ATOM 5235 O O . LYS A 1 660 ? 1.599 -47.531 -32.938 1 37.19 660 LYS A O 1
ATOM 5240 N N . LEU A 1 661 ? 3.465 -48.625 -33.688 1 33.53 661 LEU A N 1
ATOM 5241 C CA . LEU A 1 661 ? 3.656 -49.125 -32.344 1 33.53 661 LEU A CA 1
ATOM 5242 C C . LEU A 1 661 ? 4.062 -47.969 -31.422 1 33.53 661 LEU A C 1
ATOM 5244 O O . LEU A 1 661 ? 3.682 -47.938 -30.234 1 33.53 661 LEU A O 1
ATOM 5248 N N . GLU A 1 662 ? 4.852 -47 -31.984 1 34.72 662 GLU A N 1
ATOM 5249 C CA . GLU A 1 662 ? 5.293 -45.938 -31.109 1 34.72 662 GLU A CA 1
ATOM 5250 C C . GLU A 1 662 ? 4.113 -45.094 -30.625 1 34.72 662 GLU A C 1
ATOM 5252 O O . GLU A 1 662 ? 4.078 -44.656 -29.469 1 34.72 662 GLU A O 1
ATOM 5257 N N . LEU A 1 663 ? 3.141 -44.938 -31.625 1 33.94 663 LEU A N 1
ATOM 5258 C CA . LEU A 1 663 ? 1.919 -44.25 -31.234 1 33.94 663 LEU A CA 1
ATOM 5259 C C . LEU A 1 663 ? 1.104 -45.062 -30.25 1 33.94 663 LEU A C 1
ATOM 5261 O O . LEU A 1 663 ? 0.489 -44.5 -29.328 1 33.94 663 LEU A O 1
ATOM 5265 N N . GLU A 1 664 ? 0.91 -46.438 -30.562 1 34.25 664 GLU A N 1
ATOM 5266 C CA . GLU A 1 664 ? 0.137 -47.312 -29.672 1 34.25 664 GLU A CA 1
ATOM 5267 C C . GLU A 1 664 ? 0.74 -47.344 -28.266 1 34.25 664 GLU A C 1
ATOM 5269 O O . GLU A 1 664 ? 0.013 -47.406 -27.281 1 34.25 664 GLU A O 1
ATOM 5274 N N . LEU A 1 665 ? 2.068 -47.469 -28.219 1 32.62 665 LEU A N 1
ATOM 5275 C CA . LEU A 1 665 ? 2.635 -47.469 -26.875 1 32.62 665 LEU A CA 1
ATOM 5276 C C . LEU A 1 665 ? 2.408 -46.125 -26.188 1 32.62 665 LEU A C 1
ATOM 5278 O O . LEU A 1 665 ? 2.244 -46.062 -24.969 1 32.62 665 LEU A O 1
ATOM 5282 N N . MET A 1 666 ? 2.398 -44.969 -26.922 1 33.41 666 MET A N 1
ATOM 5283 C CA . MET A 1 666 ? 2.078 -43.656 -26.344 1 33.41 666 MET A CA 1
ATOM 5284 C C . MET A 1 666 ? 0.625 -43.625 -25.875 1 33.41 666 MET A C 1
ATOM 5286 O O . MET A 1 666 ? 0.308 -42.969 -24.875 1 33.41 666 MET A O 1
ATOM 5290 N N . VAL A 1 667 ? -0.405 -44.156 -26.703 1 33.41 667 VAL A N 1
ATOM 5291 C CA . VAL A 1 667 ? -1.818 -44.281 -26.359 1 33.41 667 VAL A CA 1
ATOM 5292 C C . VAL A 1 667 ? -2.035 -45.469 -25.453 1 33.41 667 VAL A C 1
ATOM 5294 O O . VAL A 1 667 ? -3.104 -45.625 -24.844 1 33.41 667 VAL A O 1
ATOM 5297 N N . SER A 1 668 ? -1.504 -46.656 -25.859 1 30.39 668 SER A N 1
ATOM 5298 C CA . SER A 1 668 ? -1.842 -47.781 -25 1 30.39 668 SER A CA 1
ATOM 5299 C C . SER A 1 668 ? -1.424 -47.531 -23.547 1 30.39 668 SER A C 1
ATOM 5301 O O . SER A 1 668 ? -0.373 -46.938 -23.297 1 30.39 668 SER A O 1
ATOM 5303 N N . GLY A 1 669 ? -2.277 -47.188 -22.578 1 32.94 669 GLY A N 1
ATOM 5304 C CA . GLY A 1 669 ? -2.357 -47.031 -21.141 1 32.94 669 GLY A CA 1
ATOM 5305 C C . GLY A 1 669 ? -1.128 -47.531 -20.406 1 32.94 669 GLY A C 1
ATOM 5306 O O . GLY A 1 669 ? -1.197 -47.844 -19.219 1 32.94 669 GLY A O 1
ATOM 5307 N N . GLN A 1 670 ? -0.334 -48.312 -21.219 1 32.88 670 GLN A N 1
ATOM 5308 C CA . GLN A 1 670 ? 0.757 -48.719 -20.344 1 32.88 670 GLN A CA 1
ATOM 5309 C C . GLN A 1 670 ? 1.383 -47.562 -19.609 1 32.88 670 GLN A C 1
ATOM 5311 O O . GLN A 1 670 ? 1.904 -46.625 -20.25 1 32.88 670 GLN A O 1
ATOM 5316 N N . ALA A 1 671 ? 0.894 -47.25 -18.562 1 34.88 671 ALA A N 1
ATOM 5317 C CA . ALA A 1 671 ? 1.158 -46.438 -17.391 1 34.88 671 ALA A CA 1
ATOM 5318 C C . ALA A 1 671 ? 2.648 -46.156 -17.25 1 34.88 671 ALA A C 1
ATOM 5320 O O . ALA A 1 671 ? 3.48 -47.062 -17.328 1 34.88 671 ALA A O 1
ATOM 5321 N N . TRP A 1 672 ? 3.221 -45.094 -17.812 1 35.75 672 TRP A N 1
ATOM 5322 C CA . TRP A 1 672 ? 4.414 -44.469 -17.266 1 35.75 672 TRP A CA 1
ATOM 5323 C C . TRP A 1 672 ? 4.719 -44.969 -15.867 1 35.75 672 TRP A C 1
ATOM 5325 O O . TRP A 1 672 ? 4.043 -44.625 -14.906 1 35.75 672 TRP A O 1
ATOM 5335 N N . GLN A 1 673 ? 4.734 -46.156 -15.672 1 38.31 673 GLN A N 1
ATOM 5336 C CA . GLN A 1 673 ? 5.277 -46.594 -14.391 1 38.31 673 GLN A CA 1
ATOM 5337 C C . GLN A 1 673 ? 6.445 -45.719 -13.961 1 38.31 673 GLN A C 1
ATOM 5339 O O . GLN A 1 673 ? 7.57 -45.906 -14.43 1 38.31 673 GLN A O 1
ATOM 5344 N N . SER A 1 674 ? 6.324 -44.406 -13.977 1 47.12 674 SER A N 1
ATOM 5345 C CA . SER A 1 674 ? 7.215 -43.375 -13.477 1 47.12 674 SER A CA 1
ATOM 5346 C C . SER A 1 674 ? 8.047 -43.844 -12.297 1 47.12 674 SER A C 1
ATOM 5348 O O . SER A 1 674 ? 7.5 -44.188 -11.242 1 47.12 674 SER A O 1
ATOM 5350 N N . GLN A 1 675 ? 8.992 -44.656 -12.578 1 58.78 675 GLN A N 1
ATOM 5351 C CA . GLN A 1 675 ? 9.922 -45 -11.516 1 58.78 675 GLN A CA 1
ATOM 5352 C C . GLN A 1 675 ? 10.414 -43.781 -10.773 1 58.78 675 GLN A C 1
ATOM 5354 O O . GLN A 1 675 ? 10.906 -42.812 -11.391 1 58.78 675 GLN A O 1
ATOM 5359 N N . TRP A 1 676 ? 9.734 -43.5 -9.68 1 72.44 676 TRP A N 1
ATOM 5360 C CA . TRP A 1 676 ? 10.148 -42.406 -8.789 1 72.44 676 TRP A CA 1
ATOM 5361 C C . TRP A 1 676 ? 11.531 -42.688 -8.203 1 72.44 676 TRP A C 1
ATOM 5363 O O . TRP A 1 676 ? 11.828 -43.812 -7.82 1 72.44 676 TRP A O 1
ATOM 5373 N N . GLN A 1 677 ? 12.422 -41.844 -8.609 1 81.94 677 GLN A N 1
ATOM 5374 C CA . GLN A 1 677 ? 13.727 -41.875 -7.949 1 81.94 677 GLN A CA 1
ATOM 5375 C C . GLN A 1 677 ? 13.703 -41.062 -6.656 1 81.94 677 GLN A C 1
ATOM 5377 O O . GLN A 1 677 ? 13.008 -40.031 -6.562 1 81.94 677 GLN A O 1
ATOM 5382 N N . CYS A 1 678 ? 14.258 -41.594 -5.719 1 87.31 678 CYS A N 1
ATOM 5383 C CA . CYS A 1 678 ? 14.352 -40.938 -4.426 1 87.31 678 CYS A CA 1
ATOM 5384 C C . CYS A 1 678 ? 15.383 -39.812 -4.461 1 87.31 678 CYS A C 1
ATOM 5386 O O . CYS A 1 678 ? 16.547 -40.062 -4.797 1 87.31 678 CYS A O 1
ATOM 5388 N N . CYS A 1 679 ? 14.93 -38.656 -4.23 1 91.44 679 CYS A N 1
ATOM 5389 C CA . CYS A 1 679 ? 15.797 -37.469 -4.164 1 91.44 679 CYS A CA 1
ATOM 5390 C C . CYS A 1 679 ? 16.031 -37.062 -2.721 1 91.44 679 CYS A C 1
ATOM 5392 O O . CYS A 1 679 ? 15.125 -36.5 -2.078 1 91.44 679 CYS A O 1
ATOM 5394 N N . ASP A 1 680 ? 17.219 -37.25 -2.309 1 92.88 680 ASP A N 1
ATOM 5395 C CA . ASP A 1 680 ? 17.594 -36.781 -0.98 1 92.88 680 ASP A CA 1
ATOM 5396 C C . ASP A 1 680 ? 17.688 -35.25 -0.938 1 92.88 680 ASP A C 1
ATOM 5398 O O . ASP A 1 680 ? 18.312 -34.625 -1.795 1 92.88 680 ASP A O 1
ATOM 5402 N N . VAL A 1 681 ? 17.094 -34.625 0.051 1 94.75 681 VAL A N 1
ATOM 5403 C CA . VAL A 1 681 ? 17 -33.156 0.136 1 94.75 681 VAL A CA 1
ATOM 5404 C C . VAL A 1 681 ? 18.391 -32.562 0.295 1 94.75 681 VAL A C 1
ATOM 5406 O O . VAL A 1 681 ? 18.609 -31.391 -0.024 1 94.75 681 VAL A O 1
ATOM 5409 N N . ARG A 1 682 ? 19.391 -33.344 0.822 1 91.69 682 ARG A N 1
ATOM 5410 C CA . ARG A 1 682 ? 20.766 -32.875 1.018 1 91.69 682 ARG A CA 1
ATOM 5411 C C . ARG A 1 682 ? 21.469 -32.656 -0.319 1 91.69 682 ARG A C 1
ATOM 5413 O O . ARG A 1 682 ? 22.5 -32 -0.384 1 91.69 682 ARG A O 1
ATOM 5420 N N . HIS A 1 683 ? 20.859 -33.25 -1.365 1 91.38 683 HIS A N 1
ATOM 5421 C CA . HIS A 1 683 ? 21.391 -33.031 -2.705 1 91.38 683 HIS A CA 1
ATOM 5422 C C . HIS A 1 683 ? 20.734 -31.812 -3.355 1 91.38 683 HIS A C 1
ATOM 5424 O O . HIS A 1 683 ? 19.688 -31.922 -4 1 91.38 683 HIS A O 1
ATOM 5430 N N . ALA A 1 684 ? 21.359 -30.719 -3.254 1 88.88 684 ALA A N 1
ATOM 5431 C CA . ALA A 1 684 ? 20.844 -29.406 -3.658 1 88.88 684 ALA A CA 1
ATOM 5432 C C . ALA A 1 684 ? 20.422 -29.422 -5.125 1 88.88 684 ALA A C 1
ATOM 5434 O O . ALA A 1 684 ? 19.359 -28.891 -5.473 1 88.88 684 ALA A O 1
ATOM 5435 N N . GLN A 1 685 ? 21.234 -29.969 -5.984 1 90.5 685 GLN A N 1
ATOM 5436 C CA . GLN A 1 685 ? 20.938 -30 -7.414 1 90.5 685 GLN A CA 1
ATOM 5437 C C . GLN A 1 685 ? 19.688 -30.812 -7.707 1 90.5 685 GLN A C 1
ATOM 5439 O O . GLN A 1 685 ? 18.875 -30.438 -8.555 1 90.5 685 GLN A O 1
ATOM 5444 N N . ALA A 1 686 ? 19.609 -31.906 -7.051 1 92.12 686 ALA A N 1
ATOM 5445 C CA . ALA A 1 686 ? 18.438 -32.75 -7.25 1 92.12 686 ALA A CA 1
ATOM 5446 C C . ALA A 1 686 ? 17.156 -32.062 -6.793 1 92.12 686 ALA A C 1
ATOM 5448 O O . ALA A 1 686 ? 16.109 -32.219 -7.426 1 92.12 686 ALA A O 1
ATOM 5449 N N . VAL A 1 687 ? 17.25 -31.359 -5.684 1 95.5 687 VAL A N 1
ATOM 5450 C CA . VAL A 1 687 ? 16.094 -30.641 -5.172 1 95.5 687 VAL A CA 1
ATOM 5451 C C . VAL A 1 687 ? 15.648 -29.594 -6.188 1 95.5 687 VAL A C 1
ATOM 5453 O O . VAL A 1 687 ? 14.453 -29.438 -6.453 1 95.5 687 VAL A O 1
ATOM 5456 N N . MET A 1 688 ? 16.609 -28.844 -6.777 1 95.75 688 MET A N 1
ATOM 5457 C CA . MET A 1 688 ? 16.297 -27.844 -7.793 1 95.75 688 MET A CA 1
ATOM 5458 C C . MET A 1 688 ? 15.688 -28.5 -9.023 1 95.75 688 MET A C 1
ATOM 5460 O O . MET A 1 688 ? 14.773 -27.938 -9.641 1 95.75 688 MET A O 1
ATOM 5464 N N . GLN A 1 689 ? 16.156 -29.688 -9.328 1 94.06 689 GLN A N 1
ATOM 5465 C CA . GLN A 1 689 ? 15.625 -30.391 -10.484 1 94.06 689 GLN A CA 1
ATOM 5466 C C . GLN A 1 689 ? 14.18 -30.812 -10.25 1 94.06 689 GLN A C 1
ATOM 5468 O O . GLN A 1 689 ? 13.375 -30.844 -11.188 1 94.06 689 GLN A O 1
ATOM 5473 N N . VAL A 1 690 ? 13.891 -31.188 -9.039 1 95.25 690 VAL A N 1
ATOM 5474 C CA . VAL A 1 690 ? 12.508 -31.5 -8.703 1 95.25 690 VAL A CA 1
ATOM 5475 C C . VAL A 1 690 ? 11.625 -30.281 -8.938 1 95.25 690 VAL A C 1
ATOM 5477 O O . VAL A 1 690 ? 10.539 -30.391 -9.516 1 95.25 690 VAL A O 1
ATOM 5480 N N . GLY A 1 691 ? 12.07 -29.094 -8.453 1 95.75 691 GLY A N 1
ATOM 5481 C CA . GLY A 1 691 ? 11.32 -27.875 -8.672 1 95.75 691 GLY A CA 1
ATOM 5482 C C . GLY A 1 691 ? 11.109 -27.562 -10.141 1 95.75 691 GLY A C 1
ATOM 5483 O O . GLY A 1 691 ? 10.008 -27.203 -10.555 1 95.75 691 GLY A O 1
ATOM 5484 N N . VAL A 1 692 ? 12.133 -27.703 -10.93 1 94.62 692 VAL A N 1
ATOM 5485 C CA . VAL A 1 692 ? 12.07 -27.453 -12.367 1 94.62 692 VAL A CA 1
ATOM 5486 C C . VAL A 1 692 ? 11.086 -28.406 -13.023 1 94.62 692 VAL A C 1
ATOM 5488 O O . VAL A 1 692 ? 10.258 -28 -13.836 1 94.62 692 VAL A O 1
ATOM 5491 N N . ALA A 1 693 ? 11.117 -29.641 -12.609 1 92.81 693 ALA A N 1
ATOM 5492 C CA . ALA A 1 693 ? 10.258 -30.656 -13.203 1 92.81 693 ALA A CA 1
ATOM 5493 C C . ALA A 1 693 ? 8.789 -30.375 -12.914 1 92.81 693 ALA A C 1
ATOM 5495 O O . ALA A 1 693 ? 7.938 -30.516 -13.797 1 92.81 693 ALA A O 1
ATOM 5496 N N . VAL A 1 694 ? 8.523 -30 -11.734 1 93.44 694 VAL A N 1
ATOM 5497 C CA . VAL A 1 694 ? 7.148 -29.734 -11.336 1 93.44 694 VAL A CA 1
ATOM 5498 C C . VAL A 1 694 ? 6.586 -28.578 -12.148 1 93.44 694 VAL A C 1
ATOM 5500 O O . VAL A 1 694 ? 5.434 -28.609 -12.586 1 93.44 694 VAL A O 1
ATOM 5503 N N . LEU A 1 695 ? 7.367 -27.516 -12.352 1 93.31 695 LEU A N 1
ATOM 5504 C CA . LEU A 1 695 ? 6.918 -26.344 -13.102 1 93.31 695 LEU A CA 1
ATOM 5505 C C . LEU A 1 695 ? 6.789 -26.688 -14.586 1 93.31 695 LEU A C 1
ATOM 5507 O O . LEU A 1 695 ? 5.793 -26.328 -15.219 1 93.31 695 LEU A O 1
ATOM 5511 N N . GLU A 1 696 ? 7.691 -27.422 -15.125 1 89.81 696 GLU A N 1
ATOM 5512 C CA . GLU A 1 696 ? 7.695 -27.75 -16.547 1 89.81 696 GLU A CA 1
ATOM 5513 C C . GLU A 1 696 ? 6.594 -28.75 -16.891 1 89.81 696 GLU A C 1
ATOM 5515 O O . GLU A 1 696 ? 5.988 -28.672 -17.969 1 89.81 696 GLU A O 1
ATOM 5520 N N . GLU A 1 697 ? 6.359 -29.656 -16.031 1 86.88 697 GLU A N 1
ATOM 5521 C CA . GLU A 1 697 ? 5.375 -30.703 -16.281 1 86.88 697 GLU A CA 1
ATOM 5522 C C . GLU A 1 697 ? 3.969 -30.125 -16.406 1 86.88 697 GLU A C 1
ATOM 5524 O O . GLU A 1 697 ? 3.107 -30.688 -17.078 1 86.88 697 GLU A O 1
ATOM 5529 N N . ASN A 1 698 ? 3.744 -29.031 -15.766 1 87.88 698 ASN A N 1
ATOM 5530 C CA . ASN A 1 698 ? 2.422 -28.422 -15.836 1 87.88 698 ASN A CA 1
ATOM 5531 C C . ASN A 1 698 ? 2.164 -27.797 -17.219 1 87.88 698 ASN A C 1
ATOM 5533 O O . ASN A 1 698 ? 1.014 -27.547 -17.578 1 87.88 698 ASN A O 1
ATOM 5537 N N . TYR A 1 699 ? 3.182 -27.531 -18.016 1 79.12 699 TYR A N 1
ATOM 5538 C CA . TYR A 1 699 ? 2.992 -26.891 -19.297 1 79.12 699 TYR A CA 1
ATOM 5539 C C . TYR A 1 699 ? 3.395 -27.812 -20.438 1 79.12 699 TYR A C 1
ATOM 5541 O O . TYR A 1 699 ? 3.666 -27.359 -21.562 1 79.12 699 TYR A O 1
ATOM 5549 N N . MET A 1 700 ? 3.6 -29.016 -20.203 1 69.56 700 MET A N 1
ATOM 5550 C CA . MET A 1 700 ? 3.973 -29.953 -21.25 1 69.56 700 MET A CA 1
ATOM 5551 C C . MET A 1 700 ? 2.74 -30.453 -22.016 1 69.56 700 MET A C 1
ATOM 5553 O O . MET A 1 700 ? 1.75 -30.844 -21.391 1 69.56 700 MET A O 1
ATOM 5557 N N . TYR A 1 701 ? 2.619 -29.812 -23.297 1 55.44 701 TYR A N 1
ATOM 5558 C CA . TYR A 1 701 ? 1.582 -30.344 -24.188 1 55.44 701 TYR A CA 1
ATOM 5559 C C . TYR A 1 701 ? 1.921 -31.75 -24.641 1 55.44 701 TYR A C 1
ATOM 5561 O O . TYR A 1 701 ? 3.092 -32.094 -24.844 1 55.44 701 TYR A O 1
ATOM 5569 N N . PRO A 1 702 ? 1.067 -32.844 -24.516 1 48 702 PRO A N 1
ATOM 5570 C CA . PRO A 1 702 ? 1.371 -34.219 -24.953 1 48 702 PRO A CA 1
ATOM 5571 C C . PRO A 1 702 ? 2.051 -34.281 -26.312 1 48 702 PRO A C 1
ATOM 5573 O O . PRO A 1 702 ? 2.832 -35.188 -26.578 1 48 702 PRO A O 1
ATOM 5576 N N . THR A 1 703 ? 1.604 -33.469 -27.297 1 43.75 703 THR A N 1
ATOM 5577 C CA . THR A 1 703 ? 2.002 -33.688 -28.672 1 43.75 703 THR A CA 1
ATOM 5578 C C . THR A 1 703 ? 3.33 -33 -28.984 1 43.75 703 THR A C 1
ATOM 5580 O O . THR A 1 703 ? 3.969 -33.312 -30 1 43.75 703 THR A O 1
ATOM 5583 N N . GLU A 1 704 ? 3.65 -31.781 -28.719 1 46.41 704 GLU A N 1
ATOM 5584 C CA . GLU A 1 704 ? 4.801 -31.047 -29.234 1 46.41 704 GLU A CA 1
ATOM 5585 C C . GLU A 1 704 ? 5.949 -31.047 -28.234 1 46.41 704 GLU A C 1
ATOM 5587 O O . GLU A 1 704 ? 5.742 -30.812 -27.047 1 46.41 704 GLU A O 1
ATOM 5592 N N . LEU A 1 705 ? 7.082 -31.719 -28.531 1 42.53 705 LEU A N 1
ATOM 5593 C CA . LEU A 1 705 ? 8.312 -31.922 -27.766 1 42.53 705 LEU A CA 1
ATOM 5594 C C . LEU A 1 705 ? 8.711 -30.656 -27.031 1 42.53 705 LEU A C 1
ATOM 5596 O O . LEU A 1 705 ? 9.305 -30.719 -25.953 1 42.53 705 LEU A O 1
ATOM 5600 N N . ARG A 1 706 ? 9.391 -29.562 -27.906 1 48.06 706 ARG A N 1
ATOM 5601 C CA . ARG A 1 706 ? 10.211 -28.516 -27.297 1 48.06 706 ARG A CA 1
ATOM 5602 C C . ARG A 1 706 ? 9.352 -27.438 -26.656 1 48.06 706 ARG A C 1
ATOM 5604 O O . ARG A 1 706 ? 8.555 -26.781 -27.344 1 48.06 706 ARG A O 1
ATOM 5611 N N . PRO A 1 707 ? 9.109 -27.422 -25.266 1 54.22 707 PRO A N 1
ATOM 5612 C CA . PRO A 1 707 ? 8.117 -26.797 -24.391 1 54.22 707 PRO A CA 1
ATOM 5613 C C . PRO A 1 707 ? 8.172 -25.281 -24.422 1 54.22 707 PRO A C 1
ATOM 5615 O O . PRO A 1 707 ? 9.258 -24.688 -24.375 1 54.22 707 PRO A O 1
ATOM 5618 N N . ASN A 1 708 ? 7.453 -24.547 -25.266 1 69.62 708 ASN A N 1
ATOM 5619 C CA . ASN A 1 708 ? 7.176 -23.109 -25.188 1 69.62 708 ASN A CA 1
ATOM 5620 C C . ASN A 1 708 ? 6.664 -22.719 -23.812 1 69.62 708 ASN A C 1
ATOM 5622 O O . ASN A 1 708 ? 5.477 -22.422 -23.641 1 69.62 708 ASN A O 1
ATOM 5626 N N . LEU A 1 709 ? 7.535 -22.766 -22.891 1 82.38 709 LEU A N 1
ATOM 5627 C CA . LEU A 1 709 ? 7.191 -22.391 -21.531 1 82.38 709 LEU A CA 1
ATOM 5628 C C . LEU A 1 709 ? 6.98 -20.875 -21.422 1 82.38 709 LEU A C 1
ATOM 5630 O O . LEU A 1 709 ? 7.684 -20.109 -22.078 1 82.38 709 LEU A O 1
ATOM 5634 N N . PRO A 1 710 ? 5.934 -20.516 -20.719 1 85.75 710 PRO A N 1
ATOM 5635 C CA . PRO A 1 710 ? 5.805 -19.078 -20.438 1 85.75 710 PRO A CA 1
ATOM 5636 C C . PRO A 1 710 ? 7.082 -18.469 -19.859 1 85.75 710 PRO A C 1
ATOM 5638 O O . PRO A 1 710 ? 7.855 -19.172 -19.188 1 85.75 710 PRO A O 1
ATOM 5641 N N . GLN A 1 711 ? 7.32 -17.266 -20.094 1 87.12 711 GLN A N 1
ATOM 5642 C CA . GLN A 1 711 ? 8.57 -16.594 -19.766 1 87.12 711 GLN A CA 1
ATOM 5643 C C . GLN A 1 711 ? 8.875 -16.719 -18.281 1 87.12 711 GLN A C 1
ATOM 5645 O O . GLN A 1 711 ? 10.031 -16.906 -17.891 1 87.12 711 GLN A O 1
ATOM 5650 N N . LEU A 1 712 ? 7.938 -16.562 -17.406 1 90.44 712 LEU A N 1
ATOM 5651 C CA . LEU A 1 712 ? 8.172 -16.625 -15.961 1 90.44 712 LEU A CA 1
ATOM 5652 C C . LEU A 1 712 ? 8.68 -18 -15.555 1 90.44 712 LEU A C 1
ATOM 5654 O O . LEU A 1 712 ? 9.617 -18.109 -14.758 1 90.44 712 LEU A O 1
ATOM 5658 N N . ILE A 1 713 ? 8.039 -19 -16.109 1 91.38 713 ILE A N 1
ATOM 5659 C CA . ILE A 1 713 ? 8.422 -20.375 -15.797 1 91.38 713 ILE A CA 1
ATOM 5660 C C . ILE A 1 713 ? 9.852 -20.625 -16.281 1 91.38 713 ILE A C 1
ATOM 5662 O O . ILE A 1 713 ? 10.656 -21.234 -15.57 1 91.38 713 ILE A O 1
ATOM 5666 N N . ARG A 1 714 ? 10.148 -20.156 -17.438 1 89.5 714 ARG A N 1
ATOM 5667 C CA . ARG A 1 714 ? 11.5 -20.312 -17.984 1 89.5 714 ARG A CA 1
ATOM 5668 C C . ARG A 1 714 ? 12.523 -19.625 -17.078 1 89.5 714 ARG A C 1
ATOM 5670 O O . ARG A 1 714 ? 13.586 -20.188 -16.812 1 89.5 714 ARG A O 1
ATOM 5677 N N . SER A 1 715 ? 12.195 -18.453 -16.656 1 89.75 715 SER A N 1
ATOM 5678 C CA . SER A 1 715 ? 13.109 -17.688 -15.82 1 89.75 715 SER A CA 1
ATOM 5679 C C . SER A 1 715 ? 13.336 -18.359 -14.477 1 89.75 715 SER A C 1
ATOM 5681 O O . SER A 1 715 ? 14.461 -18.406 -13.977 1 89.75 715 SER A O 1
ATOM 5683 N N . LEU A 1 716 ? 12.312 -18.828 -13.867 1 92.38 716 LEU A N 1
ATOM 5684 C CA . LEU A 1 716 ? 12.422 -19.484 -12.57 1 92.38 716 LEU A CA 1
ATOM 5685 C C . LEU A 1 716 ? 13.203 -20.797 -12.695 1 92.38 716 LEU A C 1
ATOM 5687 O O . LEU A 1 716 ? 14.023 -21.125 -11.836 1 92.38 716 LEU A O 1
ATOM 5691 N N . CYS A 1 717 ? 12.953 -21.484 -13.797 1 92.75 717 CYS A N 1
ATOM 5692 C CA . CYS A 1 717 ? 13.672 -22.734 -14.023 1 92.75 717 CYS A CA 1
ATOM 5693 C C . CYS A 1 717 ? 15.164 -22.469 -14.242 1 92.75 717 CYS A C 1
ATOM 5695 O O . CYS A 1 717 ? 16 -23.203 -13.719 1 92.75 717 CYS A O 1
ATOM 5697 N N . GLU A 1 718 ? 15.445 -21.469 -15.008 1 91.31 718 GLU A N 1
ATOM 5698 C CA . GLU A 1 718 ? 16.844 -21.125 -15.234 1 91.31 718 GLU A CA 1
ATOM 5699 C C . GLU A 1 718 ? 17.547 -20.734 -13.938 1 91.31 718 GLU A C 1
ATOM 5701 O O . GLU A 1 718 ? 18.703 -21.094 -13.711 1 91.31 718 GLU A O 1
ATOM 5706 N N . LEU A 1 719 ? 16.859 -19.984 -13.133 1 91.56 719 LEU A N 1
ATOM 5707 C CA . LEU A 1 719 ? 17.422 -19.578 -11.844 1 91.56 719 LEU A CA 1
ATOM 5708 C C . LEU A 1 719 ? 17.672 -20.797 -10.969 1 91.56 719 LEU A C 1
ATOM 5710 O O . LEU A 1 719 ? 18.734 -20.906 -10.352 1 91.56 719 LEU A O 1
ATOM 5714 N N . MET A 1 720 ? 16.75 -21.703 -10.922 1 93.94 720 MET A N 1
ATOM 5715 C CA . MET A 1 720 ? 16.891 -22.891 -10.094 1 93.94 720 MET A CA 1
ATOM 5716 C C . MET A 1 720 ? 18.016 -23.797 -10.617 1 93.94 720 MET A C 1
ATOM 5718 O O . MET A 1 720 ? 18.797 -24.328 -9.836 1 93.94 720 MET A O 1
ATOM 5722 N N . ARG A 1 721 ? 18.094 -23.906 -11.945 1 93.19 721 ARG A N 1
ATOM 5723 C CA . ARG A 1 721 ? 19.188 -24.688 -12.539 1 93.19 721 ARG A CA 1
ATOM 5724 C C . ARG A 1 721 ? 20.547 -24.078 -12.211 1 93.19 721 ARG A C 1
ATOM 5726 O O . ARG A 1 721 ? 21.484 -24.797 -11.898 1 93.19 721 ARG A O 1
ATOM 5733 N N . GLY A 1 722 ? 20.594 -22.766 -12.289 1 90.5 722 GLY A N 1
ATOM 5734 C CA . GLY A 1 722 ? 21.828 -22.078 -11.961 1 90.5 722 GLY A CA 1
ATOM 5735 C C . GLY A 1 722 ? 22.234 -22.25 -10.508 1 90.5 722 GLY A C 1
ATOM 5736 O O . GLY A 1 722 ? 23.406 -22.516 -10.211 1 90.5 722 GLY A O 1
ATOM 5737 N N . LEU A 1 723 ? 21.297 -22.109 -9.594 1 90.44 723 LEU A N 1
ATOM 5738 C CA . LEU A 1 723 ? 21.562 -22.25 -8.164 1 90.44 723 LEU A CA 1
ATOM 5739 C C . LEU A 1 723 ? 21.938 -23.688 -7.828 1 90.44 723 LEU A C 1
ATOM 5741 O O . LEU A 1 723 ? 22.797 -23.938 -6.98 1 90.44 723 LEU A O 1
ATOM 5745 N N . GLY A 1 724 ? 21.266 -24.656 -8.492 1 90.62 724 GLY A N 1
ATOM 5746 C CA . GLY A 1 724 ? 21.594 -26.062 -8.297 1 90.62 724 GLY A CA 1
ATOM 5747 C C . GLY A 1 724 ? 23 -26.406 -8.75 1 90.62 724 GLY A C 1
ATOM 5748 O O . GLY A 1 724 ? 23.688 -27.219 -8.109 1 90.62 724 GLY A O 1
ATOM 5749 N N . ALA A 1 725 ? 23.391 -25.766 -9.766 1 88.25 725 ALA A N 1
ATOM 5750 C CA . ALA A 1 725 ? 24.719 -26.031 -10.32 1 88.25 725 ALA A CA 1
ATOM 5751 C C . ALA A 1 725 ? 25.812 -25.453 -9.43 1 88.25 725 ALA A C 1
ATOM 5753 O O . ALA A 1 725 ? 26.938 -25.953 -9.398 1 88.25 725 ALA A O 1
ATOM 5754 N N . LEU A 1 726 ? 25.484 -24.391 -8.75 1 85.81 726 LEU A N 1
ATOM 5755 C CA . LEU A 1 726 ? 26.484 -23.719 -7.91 1 85.81 726 LEU A CA 1
ATOM 5756 C C . LEU A 1 726 ? 26.484 -24.297 -6.504 1 85.81 726 LEU A C 1
ATOM 5758 O O . LEU A 1 726 ? 27.375 -23.984 -5.699 1 85.81 726 LEU A O 1
ATOM 5762 N N . ALA A 1 727 ? 25.531 -25.156 -6.113 1 79.81 727 ALA A N 1
ATOM 5763 C CA . ALA A 1 727 ? 25.469 -25.75 -4.785 1 79.81 727 ALA A CA 1
ATOM 5764 C C . ALA A 1 727 ? 26.469 -26.906 -4.656 1 79.81 727 ALA A C 1
ATOM 5766 O O . ALA A 1 727 ? 26.75 -27.594 -5.637 1 79.81 727 ALA A O 1
ATOM 5767 N N . MET B 1 1 ? 77.562 39.625 -9.469 1 18.3 1 MET B N 1
ATOM 5768 C CA . MET B 1 1 ? 77.562 41.094 -9.227 1 18.3 1 MET B CA 1
ATOM 5769 C C . MET B 1 1 ? 76.188 41.594 -8.953 1 18.3 1 MET B C 1
ATOM 5771 O O . MET B 1 1 ? 75.188 40.938 -9.273 1 18.3 1 MET B O 1
ATOM 5775 N N . PRO B 1 2 ? 76 43.094 -8.961 1 19.02 2 PRO B N 1
ATOM 5776 C CA . PRO B 1 2 ? 75.062 44.094 -8.391 1 19.02 2 PRO B CA 1
ATOM 5777 C C . PRO B 1 2 ? 73.625 43.906 -8.859 1 19.02 2 PRO B C 1
ATOM 5779 O O . PRO B 1 2 ? 73.375 43.125 -9.781 1 19.02 2 PRO B O 1
ATOM 5782 N N . ASP B 1 3 ? 72.688 45.125 -8.633 1 19.58 3 ASP B N 1
ATOM 5783 C CA . ASP B 1 3 ? 71.688 45.938 -7.961 1 19.58 3 ASP B CA 1
ATOM 5784 C C . ASP B 1 3 ? 70.5 46.219 -8.898 1 19.58 3 ASP B C 1
ATOM 5786 O O . ASP B 1 3 ? 69.438 46.594 -8.445 1 19.58 3 ASP B O 1
ATOM 5790 N N . ILE B 1 4 ? 70.5 46.375 -10.086 1 20.44 4 ILE B N 1
ATOM 5791 C CA . ILE B 1 4 ? 69.938 47.562 -10.789 1 20.44 4 ILE B CA 1
ATOM 5792 C C . ILE B 1 4 ? 68.438 47.531 -10.781 1 20.44 4 ILE B C 1
ATOM 5794 O O . ILE B 1 4 ? 67.812 46.594 -11.25 1 20.44 4 ILE B O 1
ATOM 5798 N N . GLY B 1 5 ? 67.5 48.656 -9.945 1 20.39 5 GLY B N 1
ATOM 5799 C CA . GLY B 1 5 ? 66.562 49.375 -9.125 1 20.39 5 GLY B CA 1
ATOM 5800 C C . GLY B 1 5 ? 65.375 49.969 -9.914 1 20.39 5 GLY B C 1
ATOM 5801 O O . GLY B 1 5 ? 64.562 50.656 -9.367 1 20.39 5 GLY B O 1
ATOM 5802 N N . PHE B 1 6 ? 65.125 49.969 -11.117 1 19.19 6 PHE B N 1
ATOM 5803 C CA . PHE B 1 6 ? 64.812 51.094 -11.961 1 19.19 6 PHE B CA 1
ATOM 5804 C C . PHE B 1 6 ? 63.406 51.656 -11.672 1 19.19 6 PHE B C 1
ATOM 5806 O O . PHE B 1 6 ? 62.469 50.875 -11.461 1 19.19 6 PHE B O 1
ATOM 5813 N N . PRO B 1 7 ? 63.094 53.031 -11.68 1 18.62 7 PRO B N 1
ATOM 5814 C CA . PRO B 1 7 ? 62.469 54.25 -11.156 1 18.62 7 PRO B CA 1
ATOM 5815 C C . PRO B 1 7 ? 60.969 54.312 -11.414 1 18.62 7 PRO B C 1
ATOM 5817 O O . PRO B 1 7 ? 60.438 53.469 -12.125 1 18.62 7 PRO B O 1
ATOM 5820 N N . THR B 1 8 ? 60.344 55.688 -11.781 1 17.14 8 THR B N 1
ATOM 5821 C CA . THR B 1 8 ? 59.969 57 -11.242 1 17.14 8 THR B CA 1
ATOM 5822 C C . THR B 1 8 ? 58.5 57.312 -11.531 1 17.14 8 THR B C 1
ATOM 5824 O O . THR B 1 8 ? 57.781 57.812 -10.656 1 17.14 8 THR B O 1
ATOM 5827 N N . PHE B 1 9 ? 57.969 57.875 -12.648 1 16.05 9 PHE B N 1
ATOM 5828 C CA . PHE B 1 9 ? 57.469 59.188 -13.07 1 16.05 9 PHE B CA 1
ATOM 5829 C C . PHE B 1 9 ? 55.938 59.188 -12.961 1 16.05 9 PHE B C 1
ATOM 5831 O O . PHE B 1 9 ? 55.375 60.156 -12.43 1 16.05 9 PHE B O 1
ATOM 5838 N N . PHE B 1 10 ? 55.031 59.125 -13.93 1 17.23 10 PHE B N 1
ATOM 5839 C CA . PHE B 1 10 ? 54.031 60.094 -14.352 1 17.23 10 PHE B CA 1
ATOM 5840 C C . PHE B 1 10 ? 52.844 60.125 -13.398 1 17.23 10 PHE B C 1
ATOM 5842 O O . PHE B 1 10 ? 52.469 59.094 -12.875 1 17.23 10 PHE B O 1
ATOM 5849 N N . ASP B 1 11 ? 52.031 61.438 -13.086 1 16.12 11 ASP B N 1
ATOM 5850 C CA . ASP B 1 11 ? 51.562 62.75 -12.641 1 16.12 11 ASP B CA 1
ATOM 5851 C C . ASP B 1 11 ? 50.094 62.719 -12.305 1 16.12 11 ASP B C 1
ATOM 5853 O O . ASP B 1 11 ? 49.344 61.812 -12.734 1 16.12 11 ASP B O 1
ATOM 5857 N N . GLN B 1 12 ? 49.312 64.125 -12.086 1 15.84 12 GLN B N 1
ATOM 5858 C CA . GLN B 1 12 ? 48.719 65.25 -11.375 1 15.84 12 GLN B CA 1
ATOM 5859 C C . GLN B 1 12 ? 47.25 65.438 -11.789 1 15.84 12 GLN B C 1
ATOM 5861 O O . GLN B 1 12 ? 46.594 66.375 -11.352 1 15.84 12 GLN B O 1
ATOM 5866 N N . ILE B 1 13 ? 46.656 65.062 -12.789 1 16.25 13 ILE B N 1
ATOM 5867 C CA . ILE B 1 13 ? 45.719 66.062 -13.305 1 16.25 13 ILE B CA 1
ATOM 5868 C C . ILE B 1 13 ? 44.562 66.25 -12.305 1 16.25 13 ILE B C 1
ATOM 5870 O O . ILE B 1 13 ? 44.188 65.312 -11.594 1 16.25 13 ILE B O 1
ATOM 5874 N N . MET B 1 14 ? 43.281 67.062 -12.594 1 15.7 14 MET B N 1
ATOM 5875 C CA . MET B 1 14 ? 42.594 68.312 -12.391 1 15.7 14 MET B CA 1
ATOM 5876 C C . MET B 1 14 ? 41.375 68.125 -11.492 1 15.7 14 MET B C 1
ATOM 5878 O O . MET B 1 14 ? 40.906 67 -11.297 1 15.7 14 MET B O 1
ATOM 5882 N N . ALA B 1 15 ? 39.938 68.688 -11.938 1 17.44 15 ALA B N 1
ATOM 5883 C CA . ALA B 1 15 ? 39.281 69.938 -11.516 1 17.44 15 ALA B CA 1
ATOM 5884 C C . ALA B 1 15 ? 38.344 69.688 -10.344 1 17.44 15 ALA B C 1
ATOM 5886 O O . ALA B 1 15 ? 37.938 68.5 -10.094 1 17.44 15 ALA B O 1
ATOM 5887 N N . PRO B 1 16 ? 37.219 70.812 -10.031 1 17.25 16 PRO B N 1
ATOM 5888 C CA . PRO B 1 16 ? 36.844 71.688 -8.93 1 17.25 16 PRO B CA 1
ATOM 5889 C C . PRO B 1 16 ? 35.594 71.188 -8.188 1 17.25 16 PRO B C 1
ATOM 5891 O O . PRO B 1 16 ? 35.625 71.062 -6.961 1 17.25 16 PRO B O 1
ATOM 5894 N N . ASP B 1 17 ? 34.219 71.625 -8.703 1 16.69 17 ASP B N 1
ATOM 5895 C CA . ASP B 1 17 ? 33.344 72.688 -8.203 1 16.69 17 ASP B CA 1
ATOM 5896 C C . ASP B 1 17 ? 32.312 72.125 -7.254 1 16.69 17 ASP B C 1
ATOM 5898 O O . ASP B 1 17 ? 32.125 72.625 -6.137 1 16.69 17 ASP B O 1
ATOM 5902 N N . PHE B 1 18 ? 30.797 72.062 -7.668 1 18.47 18 PHE B N 1
ATOM 5903 C CA . PHE B 1 18 ? 29.703 72.875 -7.125 1 18.47 18 PHE B CA 1
ATOM 5904 C C . PHE B 1 18 ? 29.047 72.125 -5.941 1 18.47 18 PHE B C 1
ATOM 5906 O O . PHE B 1 18 ? 29.016 70.938 -5.895 1 18.47 18 PHE B O 1
ATOM 5913 N N . VAL B 1 19 ? 28.5 72.812 -4.848 1 18.38 19 VAL B N 1
ATOM 5914 C CA . VAL B 1 19 ? 28.234 72.938 -3.418 1 18.38 19 VAL B CA 1
ATOM 5915 C C . VAL B 1 19 ? 26.891 72.25 -3.09 1 18.38 19 VAL B C 1
ATOM 5917 O O . VAL B 1 19 ? 26.766 71.5 -2.115 1 18.38 19 VAL B O 1
ATOM 5920 N N . ALA B 1 20 ? 25.703 72.75 -3.699 1 17.72 20 ALA B N 1
ATOM 5921 C CA . ALA B 1 20 ? 24.688 73.312 -2.818 1 17.72 20 ALA B CA 1
ATOM 5922 C C . ALA B 1 20 ? 23.938 72.188 -2.061 1 17.72 20 ALA B C 1
ATOM 5924 O O . ALA B 1 20 ? 24.031 71.062 -2.404 1 17.72 20 ALA B O 1
ATOM 5925 N N . SER B 1 21 ? 22.438 72.375 -1.913 1 18.22 21 SER B N 1
ATOM 5926 C CA . SER B 1 21 ? 21.469 72.688 -0.867 1 18.22 21 SER B CA 1
ATOM 5927 C C . SER B 1 21 ? 20.719 71.438 -0.435 1 18.22 21 SER B C 1
ATOM 5929 O O . SER B 1 21 ? 20.531 70.5 -1.234 1 18.22 21 SER B O 1
ATOM 5931 N N . GLU B 1 22 ? 20.297 71.25 0.869 1 17.95 22 GLU B N 1
ATOM 5932 C CA . GLU B 1 22 ? 20 70.25 1.918 1 17.95 22 GLU B CA 1
ATOM 5933 C C . GLU B 1 22 ? 18.609 69.688 1.722 1 17.95 22 GLU B C 1
ATOM 5935 O O . GLU B 1 22 ? 18.391 68.5 2.018 1 17.95 22 GLU B O 1
ATOM 5940 N N . SER B 1 23 ? 17.531 70.375 1.445 1 19.19 23 SER B N 1
ATOM 5941 C CA . SER B 1 23 ? 16.344 70.312 2.293 1 19.19 23 SER B CA 1
ATOM 5942 C C . SER B 1 23 ? 15.492 69.062 1.914 1 19.19 23 SER B C 1
ATOM 5944 O O . SER B 1 23 ? 15.094 68.938 0.758 1 19.19 23 SER B O 1
ATOM 5946 N N . MET B 1 24 ? 15.492 67.938 2.605 1 18.66 24 MET B N 1
ATOM 5947 C CA . MET B 1 24 ? 15.016 66.625 2.395 1 18.66 24 MET B CA 1
ATOM 5948 C C . MET B 1 24 ? 13.5 66.562 2.441 1 18.66 24 MET B C 1
ATOM 5950 O O . MET B 1 24 ? 12.914 66.188 3.479 1 18.66 24 MET B O 1
ATOM 5954 N N . ASN B 1 25 ? 12.836 67.562 1.765 1 18.03 25 ASN B N 1
ATOM 5955 C CA . ASN B 1 25 ? 11.398 67.688 1.991 1 18.03 25 ASN B CA 1
ATOM 5956 C C . ASN B 1 25 ? 10.672 66.375 1.773 1 18.03 25 ASN B C 1
ATOM 5958 O O . ASN B 1 25 ? 11.008 65.625 0.856 1 18.03 25 ASN B O 1
ATOM 5962 N N . VAL B 1 26 ? 9.773 66 2.732 1 22.84 26 VAL B N 1
ATOM 5963 C CA . VAL B 1 26 ? 9.039 64.875 3.262 1 22.84 26 VAL B CA 1
ATOM 5964 C C . VAL B 1 26 ? 7.914 64.5 2.307 1 22.84 26 VAL B C 1
ATOM 5966 O O . VAL B 1 26 ? 6.969 65.25 2.113 1 22.84 26 VAL B O 1
ATOM 5969 N N . PRO B 1 27 ? 8.219 64.062 1.079 1 19.56 27 PRO B N 1
ATOM 5970 C CA . PRO B 1 27 ? 7.133 64.125 0.101 1 19.56 27 PRO B CA 1
ATOM 5971 C C . PRO B 1 27 ? 5.836 63.531 0.627 1 19.56 27 PRO B C 1
ATOM 5973 O O . PRO B 1 27 ? 5.863 62.688 1.521 1 19.56 27 PRO B O 1
ATOM 5976 N N . LEU B 1 28 ? 4.699 64.25 0.228 1 20.11 28 LEU B N 1
ATOM 5977 C CA . LEU B 1 28 ? 3.262 64.188 0.483 1 20.11 28 LEU B CA 1
ATOM 5978 C C . LEU B 1 28 ? 2.707 62.781 0.327 1 20.11 28 LEU B C 1
ATOM 5980 O O . LEU B 1 28 ? 3.02 62.094 -0.646 1 20.11 28 LEU B O 1
ATOM 5984 N N . ASP B 1 29 ? 2.303 62.219 1.451 1 20.86 29 ASP B N 1
ATOM 5985 C CA . ASP B 1 29 ? 1.747 60.906 1.788 1 20.86 29 ASP B CA 1
ATOM 5986 C C . ASP B 1 29 ? 0.49 60.625 0.971 1 20.86 29 ASP B C 1
ATOM 5988 O O . ASP B 1 29 ? -0.533 61.281 1.139 1 20.86 29 ASP B O 1
ATOM 5992 N N . ILE B 1 30 ? 0.7 60.594 -0.397 1 21.47 30 ILE B N 1
ATOM 5993 C CA . ILE B 1 30 ? -0.371 60.562 -1.388 1 21.47 30 ILE B CA 1
ATOM 5994 C C . ILE B 1 30 ? -1.444 59.562 -0.954 1 21.47 30 ILE B C 1
ATOM 5996 O O . ILE B 1 30 ? -1.391 58.375 -1.317 1 21.47 30 ILE B O 1
ATOM 6000 N N . PHE B 1 31 ? -1.526 59.406 0.361 1 22.27 31 PHE B N 1
ATOM 6001 C CA . PHE B 1 31 ? -2.518 58.406 0.754 1 22.27 31 PHE B CA 1
ATOM 6002 C C . PHE B 1 31 ? -3.908 58.812 0.275 1 22.27 31 PHE B C 1
ATOM 6004 O O . PHE B 1 31 ? -4.906 58.188 0.666 1 22.27 31 PHE B O 1
ATOM 6011 N N . ASN B 1 32 ? -3.904 60.188 -0.21 1 19.14 32 ASN B N 1
ATOM 6012 C CA . ASN B 1 32 ? -5.262 60.688 -0.014 1 19.14 32 ASN B CA 1
ATOM 6013 C C . ASN B 1 32 ? -6.293 59.781 -0.699 1 19.14 32 ASN B C 1
ATOM 6015 O O . ASN B 1 32 ? -7.25 59.344 -0.066 1 19.14 32 ASN B O 1
ATOM 6019 N N . HIS B 1 33 ? -6.773 60.406 -1.877 1 18.77 33 HIS B N 1
ATOM 6020 C CA . HIS B 1 33 ? -8.164 60.625 -2.252 1 18.77 33 HIS B CA 1
ATOM 6021 C C . HIS B 1 33 ? -8.734 59.406 -2.971 1 18.77 33 HIS B C 1
ATOM 6023 O O . HIS B 1 33 ? -9.32 59.531 -4.047 1 18.77 33 HIS B O 1
ATOM 6029 N N . MET B 1 34 ? -8.18 58.375 -2.977 1 18.88 34 MET B N 1
ATOM 6030 C CA . MET B 1 34 ? -8.766 57.594 -4.059 1 18.88 34 MET B CA 1
ATOM 6031 C C . MET B 1 34 ? -10.289 57.594 -3.969 1 18.88 34 MET B C 1
ATOM 6033 O O . MET B 1 34 ? -10.852 57.219 -2.934 1 18.88 34 MET B O 1
ATOM 6037 N N . PRO B 1 35 ? -10.883 58.5 -4.793 1 18.44 35 PRO B N 1
ATOM 6038 C CA . PRO B 1 35 ? -12.336 58.656 -4.73 1 18.44 35 PRO B CA 1
ATOM 6039 C C . PRO B 1 35 ? -13.07 57.344 -4.625 1 18.44 35 PRO B C 1
ATOM 6041 O O . PRO B 1 35 ? -12.531 56.281 -5.004 1 18.44 35 PRO B O 1
ATOM 6044 N N . GLU B 1 36 ? -14.336 57.5 -4.031 1 20.64 36 GLU B N 1
ATOM 6045 C CA . GLU B 1 36 ? -15.375 56.594 -3.572 1 20.64 36 GLU B CA 1
ATOM 6046 C C . GLU B 1 36 ? -16.109 55.938 -4.75 1 20.64 36 GLU B C 1
ATOM 6048 O O . GLU B 1 36 ? -17.016 55.125 -4.555 1 20.64 36 GLU B O 1
ATOM 6053 N N . GLN B 1 37 ? -15.891 56.469 -6.07 1 18.05 37 GLN B N 1
ATOM 6054 C CA . GLN B 1 37 ? -17.078 56.438 -6.914 1 18.05 37 GLN B CA 1
ATOM 6055 C C . GLN B 1 37 ? -17.797 55.094 -6.801 1 18.05 37 GLN B C 1
ATOM 6057 O O . GLN B 1 37 ? -17.156 54.094 -6.5 1 18.05 37 GLN B O 1
ATOM 6062 N N . ASP B 1 38 ? -19.156 55.219 -7.48 1 18.64 38 ASP B N 1
ATOM 6063 C CA . ASP B 1 38 ? -20.516 54.75 -7.34 1 18.64 38 ASP B CA 1
ATOM 6064 C C . ASP B 1 38 ? -20.609 53.25 -7.656 1 18.64 38 ASP B C 1
ATOM 6066 O O . ASP B 1 38 ? -20.922 52.438 -6.777 1 18.64 38 ASP B O 1
ATOM 6070 N N . TRP B 1 39 ? -21.438 52.969 -8.969 1 19.19 39 TRP B N 1
ATOM 6071 C CA . TRP B 1 39 ? -22.797 52.5 -9.266 1 19.19 39 TRP B CA 1
ATOM 6072 C C . TRP B 1 39 ? -22.844 51 -9.375 1 19.19 39 TRP B C 1
ATOM 6074 O O . TRP B 1 39 ? -21.812 50.344 -9.5 1 19.19 39 TRP B O 1
ATOM 6084 N N . LEU B 1 40 ? -24.156 50.5 -9.766 1 19.62 40 LEU B N 1
ATOM 6085 C CA . LEU B 1 40 ? -25.203 49.5 -9.711 1 19.62 40 LEU B CA 1
ATOM 6086 C C . LEU B 1 40 ? -24.953 48.406 -10.734 1 19.62 40 LEU B C 1
ATOM 6088 O O . LEU B 1 40 ? -25.578 47.344 -10.672 1 19.62 40 LEU B O 1
ATOM 6092 N N . SER B 1 41 ? -24.531 48.781 -11.922 1 18.45 41 SER B N 1
ATOM 6093 C CA . SER B 1 41 ? -25.406 48.156 -12.922 1 18.45 41 SER B CA 1
ATOM 6094 C C . SER B 1 41 ? -25.406 46.656 -12.797 1 18.45 41 SER B C 1
ATOM 6096 O O . SER B 1 41 ? -24.484 46.062 -12.219 1 18.45 41 SER B O 1
ATOM 6098 N N . ASP B 1 42 ? -26.047 46.094 -13.961 1 19.2 42 ASP B N 1
ATOM 6099 C CA . ASP B 1 42 ? -26.984 44.969 -14.039 1 19.2 42 ASP B CA 1
ATOM 6100 C C . ASP B 1 42 ? -26.266 43.656 -13.719 1 19.2 42 ASP B C 1
ATOM 6102 O O . ASP B 1 42 ? -26.719 42.875 -12.852 1 19.2 42 ASP B O 1
ATOM 6106 N N . ASN B 1 43 ? -25.781 43.125 -14.961 1 19.45 43 ASN B N 1
ATOM 6107 C CA . ASN B 1 43 ? -26.125 41.719 -15.195 1 19.45 43 ASN B CA 1
ATOM 6108 C C . ASN B 1 43 ? -25.281 40.781 -14.336 1 19.45 43 ASN B C 1
ATOM 6110 O O . ASN B 1 43 ? -24.047 40.812 -14.391 1 19.45 43 ASN B O 1
ATOM 6114 N N . MET B 1 44 ? -25.656 40.5 -13.352 1 22.05 44 MET B N 1
ATOM 6115 C CA . MET B 1 44 ? -25.438 39.594 -12.234 1 22.05 44 MET B CA 1
ATOM 6116 C C . MET B 1 44 ? -24.859 38.25 -12.719 1 22.05 44 MET B C 1
ATOM 6118 O O . MET B 1 44 ? -24.703 37.312 -11.938 1 22.05 44 MET B O 1
ATOM 6122 N N . ASP B 1 45 ? -24.422 38.219 -13.969 1 19.27 45 ASP B N 1
ATOM 6123 C CA . ASP B 1 45 ? -24.438 36.781 -14.039 1 19.27 45 ASP B CA 1
ATOM 6124 C C . ASP B 1 45 ? -23.469 36.156 -13.039 1 19.27 45 ASP B C 1
ATOM 6126 O O . ASP B 1 45 ? -22.312 36.594 -12.938 1 19.27 45 ASP B O 1
ATOM 6130 N N . MET B 1 46 ? -24.094 35.688 -12.172 1 18.38 46 MET B N 1
ATOM 6131 C CA . MET B 1 46 ? -24.078 34.719 -11.062 1 18.38 46 MET B CA 1
ATOM 6132 C C . MET B 1 46 ? -23.047 33.625 -11.297 1 18.38 46 MET B C 1
ATOM 6134 O O . MET B 1 46 ? -22.766 33.281 -12.438 1 18.38 46 MET B O 1
ATOM 6138 N N . PHE B 1 47 ? -22.203 33.5 -10.5 1 23.03 47 PHE B N 1
ATOM 6139 C CA . PHE B 1 47 ? -21.469 32.281 -10.109 1 23.03 47 PHE B CA 1
ATOM 6140 C C . PHE B 1 47 ? -22.156 31.031 -10.656 1 23.03 47 PHE B C 1
ATOM 6142 O O . PHE B 1 47 ? -23.156 30.578 -10.102 1 23.03 47 PHE B O 1
ATOM 6149 N N . GLY B 1 48 ? -22.672 31.141 -11.906 1 19.91 48 GLY B N 1
ATOM 6150 C CA . GLY B 1 48 ? -23.422 30.078 -12.531 1 19.91 48 GLY B CA 1
ATOM 6151 C C . GLY B 1 48 ? -23.047 28.688 -12.016 1 19.91 48 GLY B C 1
ATOM 6152 O O . GLY B 1 48 ? -21.875 28.328 -11.984 1 19.91 48 GLY B O 1
ATOM 6153 N N . VAL B 1 49 ? -23.812 28.156 -11.172 1 22.75 49 VAL B N 1
ATOM 6154 C CA . VAL B 1 49 ? -24.578 27.172 -10.406 1 22.75 49 VAL B CA 1
ATOM 6155 C C . VAL B 1 49 ? -24.844 25.938 -11.281 1 22.75 49 VAL B C 1
ATOM 6157 O O . VAL B 1 49 ? -25.875 25.281 -11.133 1 22.75 49 VAL B O 1
ATOM 6160 N N . ASP B 1 50 ? -24.312 25.734 -12.352 1 21.2 50 ASP B N 1
ATOM 6161 C CA . ASP B 1 50 ? -25.125 24.797 -13.133 1 21.2 50 ASP B CA 1
ATOM 6162 C C . ASP B 1 50 ? -25.328 23.5 -12.383 1 21.2 50 ASP B C 1
ATOM 6164 O O . ASP B 1 50 ? -24.375 22.781 -12.078 1 21.2 50 ASP B O 1
ATOM 6168 N N . PHE B 1 51 ? -26.438 23.469 -11.562 1 23.28 51 PHE B N 1
ATOM 6169 C CA . PHE B 1 51 ? -27.297 22.422 -11.016 1 23.28 51 PHE B CA 1
ATOM 6170 C C . PHE B 1 51 ? -27.688 21.422 -12.094 1 23.28 51 PHE B C 1
ATOM 6172 O O . PHE B 1 51 ? -28.766 21.516 -12.68 1 23.28 51 PHE B O 1
ATOM 6179 N N . THR B 1 52 ? -27 21.203 -13.055 1 21.16 52 THR B N 1
ATOM 6180 C CA . THR B 1 52 ? -27.75 20.547 -14.109 1 21.16 52 THR B CA 1
ATOM 6181 C C . THR B 1 52 ? -28.594 19.406 -13.539 1 21.16 52 THR B C 1
ATOM 6183 O O . THR B 1 52 ? -28.062 18.5 -12.875 1 21.16 52 THR B O 1
ATOM 6186 N N . PRO B 1 53 ? -30 19.641 -13.43 1 22.67 53 PRO B N 1
ATOM 6187 C CA . PRO B 1 53 ? -30.969 18.594 -13.125 1 22.67 53 PRO B CA 1
ATOM 6188 C C . PRO B 1 53 ? -30.75 17.328 -13.969 1 22.67 53 PRO B C 1
ATOM 6190 O O . PRO B 1 53 ? -30.484 17.438 -15.164 1 22.67 53 PRO B O 1
ATOM 6193 N N . THR B 1 54 ? -29.984 16.547 -13.633 1 22.48 54 THR B N 1
ATOM 6194 C CA . THR B 1 54 ? -30.188 15.445 -14.57 1 22.48 54 THR B CA 1
ATOM 6195 C C . THR B 1 54 ? -31.656 15.336 -14.969 1 22.48 54 THR B C 1
ATOM 6197 O O . THR B 1 54 ? -32.562 15.719 -14.195 1 22.48 54 THR B O 1
ATOM 6200 N N . ILE B 1 55 ? -32.062 15.289 -16.203 1 20.53 55 ILE B N 1
ATOM 6201 C CA . ILE B 1 55 ? -33.281 15.219 -16.984 1 20.53 55 ILE B CA 1
ATOM 6202 C C . ILE B 1 55 ? -34.281 14.289 -16.297 1 20.53 55 ILE B C 1
ATOM 6204 O O . ILE B 1 55 ? -35.5 14.359 -16.578 1 20.53 55 ILE B O 1
ATOM 6208 N N . ASP B 1 56 ? -34.25 13.398 -15.508 1 19.95 56 ASP B N 1
ATOM 6209 C CA . ASP B 1 56 ? -35.625 12.898 -15.398 1 19.95 56 ASP B CA 1
ATOM 6210 C C . ASP B 1 56 ? -36.5 13.898 -14.656 1 19.95 56 ASP B C 1
ATOM 6212 O O . ASP B 1 56 ? -37.562 13.531 -14.133 1 19.95 56 ASP B O 1
ATOM 6216 N N . GLU B 1 57 ? -36.281 15.125 -14.648 1 22.38 57 GLU B N 1
ATOM 6217 C CA . GLU B 1 57 ? -37.531 15.625 -14.086 1 22.38 57 GLU B CA 1
ATOM 6218 C C . GLU B 1 57 ? -38.688 15.422 -15.055 1 22.38 57 GLU B C 1
ATOM 6220 O O . GLU B 1 57 ? -39.844 15.672 -14.711 1 22.38 57 GLU B O 1
ATOM 6225 N N . ALA B 1 58 ? -38.469 15.211 -16.312 1 19.45 58 ALA B N 1
ATOM 6226 C CA . ALA B 1 58 ? -39.375 15.773 -17.312 1 19.45 58 ALA B CA 1
ATOM 6227 C C . ALA B 1 58 ? -40.625 14.922 -17.469 1 19.45 58 ALA B C 1
ATOM 6229 O O . ALA B 1 58 ? -41.375 15.07 -18.438 1 19.45 58 ALA B O 1
ATOM 6230 N N . PHE B 1 59 ? -40.875 13.859 -16.953 1 19.66 59 PHE B N 1
ATOM 6231 C CA . PHE B 1 59 ? -42.188 13.5 -17.422 1 19.66 59 PHE B CA 1
ATOM 6232 C C . PHE B 1 59 ? -43.219 14.508 -16.953 1 19.66 59 PHE B C 1
ATOM 6234 O O . PHE B 1 59 ? -43.188 14.961 -15.812 1 19.66 59 PHE B O 1
ATOM 6241 N N . HIS B 1 60 ? -44.281 14.961 -17.719 1 21.19 60 HIS B N 1
ATOM 6242 C CA . HIS B 1 60 ? -44.938 16.234 -18.016 1 21.19 60 HIS B CA 1
ATOM 6243 C C . HIS B 1 60 ? -45.25 17 -16.719 1 21.19 60 HIS B C 1
ATOM 6245 O O . HIS B 1 60 ? -45.25 16.406 -15.641 1 21.19 60 HIS B O 1
ATOM 6251 N N . ILE B 1 61 ? -45.875 18.172 -16.844 1 20.53 61 ILE B N 1
ATOM 6252 C CA . ILE B 1 61 ? -46.469 19.484 -16.922 1 20.53 61 ILE B CA 1
ATOM 6253 C C . ILE B 1 61 ? -47.75 19.516 -16.062 1 20.53 61 ILE B C 1
ATOM 6255 O O . ILE B 1 61 ? -48.312 18.469 -15.734 1 20.53 61 ILE B O 1
ATOM 6259 N N . PRO B 1 62 ? -48.969 20.094 -16.562 1 22.33 62 PRO B N 1
ATOM 6260 C CA . PRO B 1 62 ? -49.875 21.031 -15.922 1 22.33 62 PRO B CA 1
ATOM 6261 C C . PRO B 1 62 ? -50.844 20.328 -14.969 1 22.33 62 PRO B C 1
ATOM 6263 O O . PRO B 1 62 ? -51.438 20.969 -14.086 1 22.33 62 PRO B O 1
ATOM 6266 N N . ASP B 1 63 ? -51.438 19.188 -14.891 1 19.23 63 ASP B N 1
ATOM 6267 C CA . ASP B 1 63 ? -52.844 19.422 -15.242 1 19.23 63 ASP B CA 1
ATOM 6268 C C . ASP B 1 63 ? -53.5 20.391 -14.266 1 19.23 63 ASP B C 1
ATOM 6270 O O . ASP B 1 63 ? -54.469 21.062 -14.609 1 19.23 63 ASP B O 1
ATOM 6274 N N . SER B 1 64 ? -53.469 20.094 -12.859 1 20.27 64 SER B N 1
ATOM 6275 C CA . SER B 1 64 ? -54.719 20.656 -12.352 1 20.27 64 SER B CA 1
ATOM 6276 C C . SER B 1 64 ? -54.625 22.172 -12.188 1 20.27 64 SER B C 1
ATOM 6278 O O . SER B 1 64 ? -53.875 22.656 -11.352 1 20.27 64 SER B O 1
ATOM 6280 N N . MET B 1 65 ? -54.438 22.984 -13.297 1 20.73 65 MET B N 1
ATOM 6281 C CA . MET B 1 65 ? -54.812 24.344 -12.867 1 20.73 65 MET B CA 1
ATOM 6282 C C . MET B 1 65 ? -56.156 24.359 -12.188 1 20.73 65 MET B C 1
ATOM 6284 O O . MET B 1 65 ? -57.188 24.234 -12.852 1 20.73 65 MET B O 1
ATOM 6288 N N . PRO B 1 66 ? -56.344 23.547 -10.961 1 21.17 66 PRO B N 1
ATOM 6289 C CA . PRO B 1 66 ? -57.75 23.859 -10.617 1 21.17 66 PRO B CA 1
ATOM 6290 C C . PRO B 1 66 ? -58.031 25.359 -10.633 1 21.17 66 PRO B C 1
ATOM 6292 O O . PRO B 1 66 ? -57.125 26.172 -10.508 1 21.17 66 PRO B O 1
ATOM 6295 N N . MET B 1 67 ? -59.094 25.703 -11.312 1 20.41 67 MET B N 1
ATOM 6296 C CA . MET B 1 67 ? -59.719 27.016 -11.414 1 20.41 67 MET B CA 1
ATOM 6297 C C . MET B 1 67 ? -59.719 27.719 -10.07 1 20.41 67 MET B C 1
ATOM 6299 O O . MET B 1 67 ? -59.875 27.094 -9.023 1 20.41 67 MET B O 1
ATOM 6303 N N . PRO B 1 68 ? -59 28.938 -10.086 1 20.03 68 PRO B N 1
ATOM 6304 C CA . PRO B 1 68 ? -59 29.859 -8.938 1 20.03 68 PRO B CA 1
ATOM 6305 C C . PRO B 1 68 ? -60.375 29.906 -8.234 1 20.03 68 PRO B C 1
ATOM 6307 O O . PRO B 1 68 ? -61.344 30.375 -8.82 1 20.03 68 PRO B O 1
ATOM 6310 N N . GLN B 1 69 ? -60.875 28.656 -7.688 1 19.84 69 GLN B N 1
ATOM 6311 C CA . GLN B 1 69 ? -62.188 29.109 -7.18 1 19.84 69 GLN B CA 1
ATOM 6312 C C . GLN B 1 69 ? -62 30.312 -6.25 1 19.84 69 GLN B C 1
ATOM 6314 O O . GLN B 1 69 ? -60.938 30.5 -5.648 1 19.84 69 GLN B O 1
ATOM 6319 N N . GLU B 1 70 ? -63 31.156 -6.234 1 18.7 70 GLU B N 1
ATOM 6320 C CA . GLU B 1 70 ? -63.375 32.438 -5.59 1 18.7 70 GLU B CA 1
ATOM 6321 C C . GLU B 1 70 ? -63.062 32.375 -4.094 1 18.7 70 GLU B C 1
ATOM 6323 O O . GLU B 1 70 ? -63.375 31.406 -3.42 1 18.7 70 GLU B O 1
ATOM 6328 N N . GLN B 1 71 ? -61.938 33.125 -3.709 1 19.06 71 GLN B N 1
ATOM 6329 C CA . GLN B 1 71 ? -61.406 33.531 -2.408 1 19.06 71 GLN B CA 1
ATOM 6330 C C . GLN B 1 71 ? -62.531 33.906 -1.451 1 19.06 71 GLN B C 1
ATOM 6332 O O . GLN B 1 71 ? -63.094 35 -1.541 1 19.06 71 GLN B O 1
ATOM 6337 N N . HIS B 1 72 ? -63.594 33.094 -1.194 1 20.22 72 HIS B N 1
ATOM 6338 C CA . HIS B 1 72 ? -64.438 33.844 -0.23 1 20.22 72 HIS B CA 1
ATOM 6339 C C . HIS B 1 72 ? -63.656 34.031 1.079 1 20.22 72 HIS B C 1
ATOM 6341 O O . HIS B 1 72 ? -62.844 33.219 1.465 1 20.22 72 HIS B O 1
ATOM 6347 N N . ASP B 1 73 ? -63.531 35.25 1.712 1 18.12 73 ASP B N 1
ATOM 6348 C CA . ASP B 1 73 ? -62.969 36.125 2.717 1 18.12 73 ASP B CA 1
ATOM 6349 C C . ASP B 1 73 ? -63.125 35.562 4.121 1 18.12 73 ASP B C 1
ATOM 6351 O O . ASP B 1 73 ? -62.875 36.25 5.113 1 18.12 73 ASP B O 1
ATOM 6355 N N . SER B 1 74 ? -63.562 34.25 4.48 1 22.3 74 SER B N 1
ATOM 6356 C CA . SER B 1 74 ? -64.125 34.344 5.836 1 22.3 74 SER B CA 1
ATOM 6357 C C . SER B 1 74 ? -63 34.344 6.875 1 22.3 74 SER B C 1
ATOM 6359 O O . SER B 1 74 ? -61.938 33.75 6.676 1 22.3 74 SER B O 1
ATOM 6361 N N . SER B 1 75 ? -62.906 35.188 7.977 1 20.52 75 SER B N 1
ATOM 6362 C CA . SER B 1 75 ? -62.188 35.844 9.062 1 20.52 75 SER B CA 1
ATOM 6363 C C . SER B 1 75 ? -61.781 34.812 10.125 1 20.52 75 SER B C 1
ATOM 6365 O O . SER B 1 75 ? -61.25 35.188 11.18 1 20.52 75 SER B O 1
ATOM 6367 N N . HIS B 1 76 ? -61.781 33.406 10.039 1 20.97 76 HIS B N 1
ATOM 6368 C CA . HIS B 1 76 ? -61.812 32.812 11.375 1 20.97 76 HIS B CA 1
ATOM 6369 C C . HIS B 1 76 ? -60.438 32.875 12.031 1 20.97 76 HIS B C 1
ATOM 6371 O O . HIS B 1 76 ? -59.406 32.781 11.352 1 20.97 76 HIS B O 1
ATOM 6377 N N . ALA B 1 77 ? -60.156 33.25 13.375 1 24.58 77 ALA B N 1
ATOM 6378 C CA . ALA B 1 77 ? -59.219 33.562 14.461 1 24.58 77 ALA B CA 1
ATOM 6379 C C . ALA B 1 77 ? -58.406 32.312 14.852 1 24.58 77 ALA B C 1
ATOM 6381 O O . ALA B 1 77 ? -58.625 31.734 15.914 1 24.58 77 ALA B O 1
ATOM 6382 N N . GLY B 1 78 ? -57.938 31.406 13.93 1 21.73 78 GLY B N 1
ATOM 6383 C CA . GLY B 1 78 ? -57.438 30.156 14.469 1 21.73 78 GLY B CA 1
ATOM 6384 C C . GLY B 1 78 ? -56.188 30.328 15.312 1 21.73 78 GLY B C 1
ATOM 6385 O O . GLY B 1 78 ? -55.406 31.25 15.102 1 21.73 78 GLY B O 1
ATOM 6386 N N . GLN B 1 79 ? -56 29.609 16.531 1 23.94 79 GLN B N 1
ATOM 6387 C CA . GLN B 1 79 ? -55.062 29.516 17.672 1 23.94 79 GLN B CA 1
ATOM 6388 C C . GLN B 1 79 ? -53.719 28.953 17.234 1 23.94 79 GLN B C 1
ATOM 6390 O O . GLN B 1 79 ? -53.688 27.953 16.5 1 23.94 79 GLN B O 1
ATOM 6395 N N . LEU B 1 80 ? -52.625 29.703 17.266 1 24.64 80 LEU B N 1
ATOM 6396 C CA . LEU B 1 80 ? -51.188 29.484 17 1 24.64 80 LEU B CA 1
ATOM 6397 C C . LEU B 1 80 ? -50.656 28.328 17.844 1 24.64 80 LEU B C 1
ATOM 6399 O O . LEU B 1 80 ? -50.438 28.469 19.047 1 24.64 80 LEU B O 1
ATOM 6403 N N . GLU B 1 81 ? -51.094 27.062 17.719 1 26.42 81 GLU B N 1
ATOM 6404 C CA . GLU B 1 81 ? -50.469 25.969 18.469 1 26.42 81 GLU B CA 1
ATOM 6405 C C . GLU B 1 81 ? -48.969 25.906 18.219 1 26.42 81 GLU B C 1
ATOM 6407 O O . GLU B 1 81 ? -48.531 25.984 17.062 1 26.42 81 GLU B O 1
ATOM 6412 N N . HIS B 1 82 ? -48.062 26.219 19.156 1 26.31 82 HIS B N 1
ATOM 6413 C CA . HIS B 1 82 ? -46.594 26.109 19.344 1 26.31 82 HIS B CA 1
ATOM 6414 C C . HIS B 1 82 ? -46.125 24.688 19.047 1 26.31 82 HIS B C 1
ATOM 6416 O O . HIS B 1 82 ? -46.25 23.797 19.891 1 26.31 82 HIS B O 1
ATOM 6422 N N . VAL B 1 83 ? -46.188 24.141 17.891 1 30.23 83 VAL B N 1
ATOM 6423 C CA . VAL B 1 83 ? -45.625 22.844 17.562 1 30.23 83 VAL B CA 1
ATOM 6424 C C . VAL B 1 83 ? -44.125 22.859 17.844 1 30.23 83 VAL B C 1
ATOM 6426 O O . VAL B 1 83 ? -43.375 23.609 17.219 1 30.23 83 VAL B O 1
ATOM 6429 N N . SER B 1 84 ? -43.656 22.625 19.078 1 31.39 84 SER B N 1
ATOM 6430 C CA . SER B 1 84 ? -42.281 22.25 19.453 1 31.39 84 SER B CA 1
ATOM 6431 C C . SER B 1 84 ? -41.719 21.203 18.516 1 31.39 84 SER B C 1
ATOM 6433 O O . SER B 1 84 ? -42.125 20.047 18.531 1 31.39 84 SER B O 1
ATOM 6435 N N . HIS B 1 85 ? -41.438 21.5 17.297 1 32.12 85 HIS B N 1
ATOM 6436 C CA . HIS B 1 85 ? -40.75 20.562 16.406 1 32.12 85 HIS B CA 1
ATOM 6437 C C . HIS B 1 85 ? -39.469 20.047 17.031 1 32.12 85 HIS B C 1
ATOM 6439 O O . HIS B 1 85 ? -38.469 20.781 17.125 1 32.12 85 HIS B O 1
ATOM 6445 N N . GLU B 1 86 ? -39.438 19.234 18.078 1 36.88 86 GLU B N 1
ATOM 6446 C CA . GLU B 1 86 ? -38.25 18.453 18.391 1 36.88 86 GLU B CA 1
ATOM 6447 C C . GLU B 1 86 ? -37.531 18.031 17.109 1 36.88 86 GLU B C 1
ATOM 6449 O O . GLU B 1 86 ? -38.094 17.375 16.234 1 36.88 86 GLU B O 1
ATOM 6454 N N . PRO B 1 87 ? -36.594 18.719 16.578 1 41.31 87 PRO B N 1
ATOM 6455 C CA . PRO B 1 87 ? -35.875 18.328 15.367 1 41.31 87 PRO B CA 1
ATOM 6456 C C . PRO B 1 87 ? -35.531 16.844 15.328 1 41.31 87 PRO B C 1
ATOM 6458 O O . PRO B 1 87 ? -35 16.297 16.297 1 41.31 87 PRO B O 1
ATOM 6461 N N . ASP B 1 88 ? -36.188 15.969 14.695 1 45.84 88 ASP B N 1
ATOM 6462 C CA . ASP B 1 88 ? -36.094 14.523 14.469 1 45.84 88 ASP B CA 1
ATOM 6463 C C . ASP B 1 88 ? -34.656 14.102 14.188 1 45.84 88 ASP B C 1
ATOM 6465 O O . ASP B 1 88 ? -34 14.664 13.312 1 45.84 88 ASP B O 1
ATOM 6469 N N . ALA B 1 89 ? -33.906 13.531 15.195 1 51.81 89 ALA B N 1
ATOM 6470 C CA . ALA B 1 89 ? -32.594 12.914 15.141 1 51.81 89 ALA B CA 1
ATOM 6471 C C . ALA B 1 89 ? -32.281 12.359 13.758 1 51.81 89 ALA B C 1
ATOM 6473 O O . ALA B 1 89 ? -31.156 12.438 13.273 1 51.81 89 ALA B O 1
ATOM 6474 N N . GLY B 1 90 ? -33.25 11.766 13.117 1 51.28 90 GLY B N 1
ATOM 6475 C CA . GLY B 1 90 ? -33.125 11.219 11.781 1 51.28 90 GLY B CA 1
ATOM 6476 C C . GLY B 1 90 ? -32.875 12.273 10.727 1 51.28 90 GLY B C 1
ATOM 6477 O O . GLY B 1 90 ? -32.031 12.078 9.82 1 51.28 90 GLY B O 1
ATOM 6478 N N . HIS B 1 91 ? -33.438 13.414 10.75 1 62.19 91 HIS B N 1
ATOM 6479 C CA . HIS B 1 91 ? -33.281 14.516 9.797 1 62.19 91 HIS B CA 1
ATOM 6480 C C . HIS B 1 91 ? -31.891 15.133 9.891 1 62.19 91 HIS B C 1
ATOM 6482 O O . HIS B 1 91 ? -31.281 15.461 8.867 1 62.19 91 HIS B O 1
ATOM 6488 N N . SER B 1 92 ? -31.281 15.07 11.07 1 77.62 92 SER B N 1
ATOM 6489 C CA . SER B 1 92 ? -29.953 15.648 11.289 1 77.62 92 SER B CA 1
ATOM 6490 C C . SER B 1 92 ? -28.875 14.805 10.633 1 77.62 92 SER B C 1
ATOM 6492 O O . SER B 1 92 ? -27.953 15.336 10 1 77.62 92 SER B O 1
ATOM 6494 N N . ALA B 1 93 ? -29.109 13.531 10.555 1 82.75 93 ALA B N 1
ATOM 6495 C CA . ALA B 1 93 ? -28.109 12.656 9.961 1 82.75 93 ALA B CA 1
ATOM 6496 C C . ALA B 1 93 ? -28.078 12.812 8.445 1 82.75 93 AL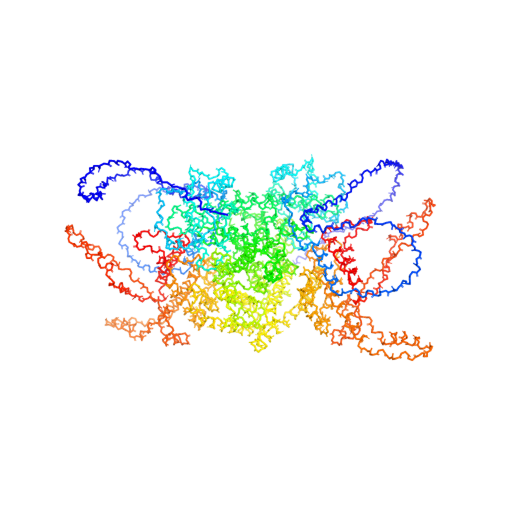A B C 1
ATOM 6498 O O . ALA B 1 93 ? -27.016 12.758 7.832 1 82.75 93 ALA B O 1
ATOM 6499 N N . ARG B 1 94 ? -29.203 13.023 7.895 1 83.12 94 ARG B N 1
ATOM 6500 C CA . ARG B 1 94 ? -29.281 13.227 6.449 1 83.12 94 ARG B CA 1
ATOM 6501 C C . ARG B 1 94 ? -28.625 14.539 6.047 1 83.12 94 ARG B C 1
ATOM 6503 O O . ARG B 1 94 ? -27.938 14.602 5.023 1 83.12 94 ARG B O 1
ATOM 6510 N N . GLN B 1 95 ? -28.828 15.539 6.902 1 86.56 95 GLN B N 1
ATOM 6511 C CA . GLN B 1 95 ? -28.219 16.844 6.625 1 86.56 95 GLN B CA 1
ATOM 6512 C C . GLN B 1 95 ? -26.703 16.781 6.793 1 86.56 95 GLN B C 1
ATOM 6514 O O . GLN B 1 95 ? -25.969 17.406 6.023 1 86.56 95 GLN B O 1
ATOM 6519 N N . ARG B 1 96 ? -26.328 16.078 7.754 1 86.88 96 ARG B N 1
ATOM 6520 C CA . ARG B 1 96 ? -24.891 15.938 7.957 1 86.88 96 ARG B CA 1
ATOM 6521 C C . ARG B 1 96 ? -24.25 15.164 6.809 1 86.88 96 ARG B C 1
ATOM 6523 O O . ARG B 1 96 ? -23.141 15.484 6.375 1 86.88 96 ARG B O 1
ATOM 6530 N N . HIS B 1 97 ? -24.938 14.203 6.293 1 85.19 97 HIS B N 1
ATOM 6531 C CA . HIS B 1 97 ? -24.438 13.438 5.156 1 85.19 97 HIS B CA 1
ATOM 6532 C C . HIS B 1 97 ? -24.281 14.328 3.928 1 85.19 97 HIS B C 1
ATOM 6534 O O . HIS B 1 97 ? -23.297 14.18 3.182 1 85.19 97 HIS B O 1
ATOM 6540 N N . ALA B 1 98 ? -25.188 15.211 3.77 1 83 98 ALA B N 1
ATOM 6541 C CA . ALA B 1 98 ? -25.109 16.156 2.654 1 83 98 ALA B CA 1
ATOM 6542 C C . ALA B 1 98 ? -23.891 17.062 2.781 1 83 98 ALA B C 1
ATOM 6544 O O . ALA B 1 98 ? -23.281 17.438 1.778 1 83 98 ALA B O 1
ATOM 6545 N N . LEU B 1 99 ? -23.562 17.422 4.016 1 83.44 99 LEU B N 1
ATOM 6546 C CA . LEU B 1 99 ? -22.391 18.234 4.262 1 83.44 99 LEU B CA 1
ATOM 6547 C C . LEU B 1 99 ? -21.125 17.5 3.857 1 83.44 99 LEU B C 1
ATOM 6549 O O . LEU B 1 99 ? -20.203 18.094 3.301 1 83.44 99 LEU B O 1
ATOM 6553 N N . PHE B 1 100 ? -21.078 16.25 4.098 1 80.69 100 PHE B N 1
ATOM 6554 C CA . PHE B 1 100 ? -19.906 15.453 3.773 1 80.69 100 PHE B CA 1
ATOM 6555 C C . PHE B 1 100 ? -19.766 15.289 2.266 1 80.69 100 PHE B C 1
ATOM 6557 O O . PHE B 1 100 ? -18.656 15.211 1.747 1 80.69 100 PHE B O 1
ATOM 6564 N N . GLN B 1 101 ? -20.828 15.18 1.616 1 77.12 101 GLN B N 1
ATOM 6565 C CA . GLN B 1 101 ? -20.781 15.039 0.165 1 77.12 101 GLN B CA 1
ATOM 6566 C C . GLN B 1 101 ? -20.125 16.25 -0.487 1 77.12 101 GLN B C 1
ATOM 6568 O O . GLN B 1 101 ? -19.5 16.141 -1.542 1 77.12 101 GLN B O 1
ATOM 6573 N N . ARG B 1 102 ? -20.141 17.359 0.271 1 73.19 102 ARG B N 1
ATOM 6574 C CA . ARG B 1 102 ? -19.578 18.609 -0.25 1 73.19 102 ARG B CA 1
ATOM 6575 C C . ARG B 1 102 ? -18.156 18.828 0.284 1 73.19 102 ARG B C 1
ATOM 6577 O O . ARG B 1 102 ? -17.453 19.719 -0.177 1 73.19 102 ARG B O 1
ATOM 6584 N N . SER B 1 103 ? -17.781 17.984 1.119 1 72.44 103 SER B N 1
ATOM 6585 C CA . SER B 1 103 ? -16.516 18.156 1.805 1 72.44 103 SER B CA 1
ATOM 6586 C C . SER B 1 103 ? -15.375 17.484 1.038 1 72.44 103 SER B C 1
ATOM 6588 O O . SER B 1 103 ? -15.617 16.75 0.079 1 72.44 103 SER B O 1
ATOM 6590 N N . PRO B 1 104 ? -14.18 17.828 1.438 1 65.44 104 PRO B N 1
ATOM 6591 C CA . PRO B 1 104 ? -13.008 17.266 0.765 1 65.44 104 PRO B CA 1
ATOM 6592 C C . PRO B 1 104 ? -12.938 15.742 0.861 1 65.44 104 PRO B C 1
ATOM 6594 O O . PRO B 1 104 ? -12.156 15.109 0.149 1 65.44 104 PRO B O 1
ATOM 6597 N N . TRP B 1 105 ? -13.734 15.133 1.488 1 67.62 105 TRP B N 1
ATOM 6598 C CA . TRP B 1 105 ? -13.602 13.703 1.742 1 67.62 105 TRP B CA 1
ATOM 6599 C C . TRP B 1 105 ? -14.141 12.891 0.568 1 67.62 105 TRP B C 1
ATOM 6601 O O . TRP B 1 105 ? -13.648 11.797 0.285 1 67.62 105 TRP B O 1
ATOM 6611 N N . LEU B 1 106 ? -15.125 13.469 -0.082 1 69 106 LEU B N 1
ATOM 6612 C CA . LEU B 1 106 ? -15.695 12.664 -1.154 1 69 106 LEU B CA 1
ATOM 6613 C C . LEU B 1 106 ? -15.539 13.359 -2.502 1 69 106 LEU B C 1
ATOM 6615 O O . LEU B 1 106 ? -16.094 14.438 -2.719 1 69 106 LEU B O 1
ATOM 6619 N N . TRP B 1 107 ? -14.719 12.805 -3.279 1 75.5 107 TRP B N 1
ATOM 6620 C CA . TRP B 1 107 ? -14.516 13.328 -4.625 1 75.5 107 TRP B CA 1
ATOM 6621 C C . TRP B 1 107 ? -15.305 12.531 -5.648 1 75.5 107 TRP B C 1
ATOM 6623 O O . TRP B 1 107 ? -15.102 11.32 -5.797 1 75.5 107 TRP B O 1
ATOM 6633 N N . LYS B 1 108 ? -16.25 13.055 -6.266 1 73.06 108 LYS B N 1
ATOM 6634 C CA . LYS B 1 108 ? -16.953 12.516 -7.434 1 73.06 108 LYS B CA 1
ATOM 6635 C C . LYS B 1 108 ? -16.594 13.305 -8.695 1 73.06 108 LYS B C 1
ATOM 6637 O O . LYS B 1 108 ? -17.156 14.367 -8.945 1 73.06 108 LYS B O 1
ATOM 6642 N N . PRO B 1 109 ? -15.688 12.688 -9.445 1 79.88 109 PRO B N 1
ATOM 6643 C CA . PRO B 1 109 ? -15.219 13.445 -10.609 1 79.88 109 PRO B CA 1
ATOM 6644 C C . PRO B 1 109 ? -16.328 13.719 -11.625 1 79.88 109 PRO B C 1
ATOM 6646 O O . PRO B 1 109 ? -17.172 12.859 -11.859 1 79.88 109 PRO B O 1
ATOM 6649 N N . GLU B 1 110 ? -16.297 14.883 -12.133 1 78.62 110 GLU B N 1
ATOM 6650 C CA . GLU B 1 110 ? -17.25 15.258 -13.18 1 78.62 110 GLU B CA 1
ATOM 6651 C C . GLU B 1 110 ? -16.781 14.766 -14.547 1 78.62 110 GLU B C 1
ATOM 6653 O O . GLU B 1 110 ? -15.578 14.562 -14.758 1 78.62 110 GLU B O 1
ATOM 6658 N N . ALA B 1 111 ? -17.703 14.609 -15.383 1 77 111 ALA B N 1
ATOM 6659 C CA . ALA B 1 111 ? -17.391 14.125 -16.719 1 77 111 ALA B CA 1
ATOM 6660 C C . ALA B 1 111 ? -16.438 15.086 -17.438 1 77 111 ALA B C 1
ATOM 6662 O O . ALA B 1 111 ? -16.594 16.312 -17.359 1 77 111 ALA B O 1
ATOM 6663 N N . HIS B 1 112 ? -15.414 14.625 -18 1 78.75 112 HIS B N 1
ATOM 6664 C CA . HIS B 1 112 ? -14.445 15.312 -18.844 1 78.75 112 HIS B CA 1
ATOM 6665 C C . HIS B 1 112 ? -13.594 16.281 -18.031 1 78.75 112 HIS B C 1
ATOM 6667 O O . HIS B 1 112 ? -13.086 17.266 -18.562 1 78.75 112 HIS B O 1
ATOM 6673 N N . SER B 1 113 ? -13.586 16 -16.75 1 80.38 113 SER B N 1
ATOM 6674 C CA . SER B 1 113 ? -12.688 16.781 -15.898 1 80.38 113 SER B CA 1
ATOM 6675 C C . SER B 1 113 ? -11.258 16.25 -15.969 1 80.38 113 SER B C 1
ATOM 6677 O O . SER B 1 113 ? -11.047 15.039 -16.047 1 80.38 113 SER B O 1
ATOM 6679 N N . HIS B 1 114 ? -10.297 17.203 -16.172 1 77.19 114 HIS B N 1
ATOM 6680 C CA . HIS B 1 114 ? -8.898 16.812 -16.266 1 77.19 114 HIS B CA 1
ATOM 6681 C C . HIS B 1 114 ? -8.008 17.75 -15.445 1 77.19 114 HIS B C 1
ATOM 6683 O O . HIS B 1 114 ? -8.516 18.578 -14.68 1 77.19 114 HIS B O 1
ATOM 6689 N N . ALA B 1 115 ? -6.773 17.578 -15.516 1 76.19 115 ALA B N 1
ATOM 6690 C CA . ALA B 1 115 ? -5.777 18.234 -14.672 1 76.19 115 ALA B CA 1
ATOM 6691 C C . ALA B 1 115 ? -5.891 19.766 -14.773 1 76.19 115 ALA B C 1
ATOM 6693 O O . ALA B 1 115 ? -5.633 20.469 -13.797 1 76.19 115 ALA B O 1
ATOM 6694 N N . PHE B 1 116 ? -6.344 20.25 -15.93 1 75.81 116 PHE B N 1
ATOM 6695 C CA . PHE B 1 116 ? -6.258 21.688 -16.141 1 75.81 116 PHE B CA 1
ATOM 6696 C C . PHE B 1 116 ? -7.645 22.297 -16.312 1 75.81 116 PHE B C 1
ATOM 6698 O O . PHE B 1 116 ? -7.781 23.422 -16.781 1 75.81 116 PHE B O 1
ATOM 6705 N N . SER B 1 117 ? -8.617 21.484 -15.914 1 76.12 117 SER B N 1
ATOM 6706 C CA . SER B 1 117 ? -9.992 21.953 -16.047 1 76.12 117 SER B CA 1
ATOM 6707 C C . SER B 1 117 ? -10.273 23.125 -15.109 1 76.12 117 SER B C 1
ATOM 6709 O O . SER B 1 117 ? -11.078 24 -15.422 1 76.12 117 SER B O 1
ATOM 6711 N N . GLU B 1 118 ? -9.516 23.172 -14.023 1 68.88 118 GLU B N 1
ATOM 6712 C CA . GLU B 1 118 ? -9.805 24.188 -13.016 1 68.88 118 GLU B CA 1
ATOM 6713 C C . GLU B 1 118 ? -9.008 25.453 -13.266 1 68.88 118 GLU B C 1
ATOM 6715 O O . GLU B 1 118 ? -9.406 26.547 -12.844 1 68.88 118 GLU B O 1
ATOM 6720 N N . HIS B 1 119 ? -7.883 25.234 -13.93 1 72.75 119 HIS B N 1
ATOM 6721 C CA . HIS B 1 119 ? -6.973 26.359 -14.062 1 72.75 119 HIS B CA 1
ATOM 6722 C C . HIS B 1 119 ? -6.492 26.516 -15.5 1 72.75 119 HIS B C 1
ATOM 6724 O O . HIS B 1 119 ? -5.641 25.75 -15.961 1 72.75 119 HIS B O 1
ATOM 6730 N N . ARG B 1 120 ? -6.934 27.609 -16.188 1 76.06 120 ARG B N 1
ATOM 6731 C CA . ARG B 1 120 ? -6.617 27.734 -17.609 1 76.06 120 ARG B CA 1
ATOM 6732 C C . ARG B 1 120 ? -5.453 28.688 -17.828 1 76.06 120 ARG B C 1
ATOM 6734 O O . ARG B 1 120 ? -4.984 28.844 -18.969 1 76.06 120 ARG B O 1
ATOM 6741 N N . SER B 1 121 ? -5.055 29.375 -16.703 1 80.25 121 SER B N 1
ATOM 6742 C CA . SER B 1 121 ? -3.912 30.266 -16.859 1 80.25 121 SER B CA 1
ATOM 6743 C C . SER B 1 121 ? -3.102 30.344 -15.562 1 80.25 121 SER B C 1
ATOM 6745 O O . SER B 1 121 ? -3.629 30.094 -14.477 1 80.25 121 SER B O 1
ATOM 6747 N N . LEU B 1 122 ? -1.834 30.625 -15.672 1 82.69 122 LEU B N 1
ATOM 6748 C CA . LEU B 1 122 ? -1.001 30.844 -14.492 1 82.69 122 LEU B CA 1
ATOM 6749 C C . LEU B 1 122 ? -1.256 32.219 -13.906 1 82.69 122 LEU B C 1
ATOM 6751 O O . LEU B 1 122 ? -0.982 33.25 -14.547 1 82.69 122 LEU B O 1
ATOM 6755 N N . PRO B 1 123 ? -1.655 32.344 -12.766 1 79.75 123 PRO B N 1
ATOM 6756 C CA . PRO B 1 123 ? -2.049 33.625 -12.203 1 79.75 123 PRO B CA 1
ATOM 6757 C C . PRO B 1 123 ? -0.857 34.438 -11.703 1 79.75 123 PRO B C 1
ATOM 6759 O O . PRO B 1 123 ? -1.009 35.625 -11.367 1 79.75 123 PRO B O 1
ATOM 6762 N N . LEU B 1 124 ? 0.295 33.938 -11.75 1 81.69 124 LEU B N 1
ATOM 6763 C CA . LEU B 1 124 ? 1.433 34.594 -11.125 1 81.69 124 LEU B CA 1
ATOM 6764 C C . LEU B 1 124 ? 1.805 35.875 -11.891 1 81.69 124 LEU B C 1
ATOM 6766 O O . LEU B 1 124 ? 2.033 35.812 -13.102 1 81.69 124 LEU B O 1
ATOM 6770 N N . ASP B 1 125 ? 1.663 37 -11.18 1 82 125 ASP B N 1
ATOM 6771 C CA . ASP B 1 125 ? 2.188 38.281 -11.641 1 82 125 ASP B CA 1
ATOM 6772 C C . ASP B 1 125 ? 3.381 38.719 -10.797 1 82 125 ASP B C 1
ATOM 6774 O O . ASP B 1 125 ? 3.223 39.094 -9.633 1 82 125 ASP B O 1
ATOM 6778 N N . GLU B 1 126 ? 4.559 38.625 -11.367 1 84.75 126 GLU B N 1
ATOM 6779 C CA . GLU B 1 126 ? 5.805 38.906 -10.664 1 84.75 126 GLU B CA 1
ATOM 6780 C C . GLU B 1 126 ? 5.793 40.312 -10.055 1 84.75 126 GLU B C 1
ATOM 6782 O O . GLU B 1 126 ? 6.41 40.531 -9.008 1 84.75 126 GLU B O 1
ATOM 6787 N N . THR B 1 127 ? 5.121 41.188 -10.625 1 80.25 127 THR B N 1
ATOM 6788 C CA . THR B 1 127 ? 5.082 42.562 -10.172 1 80.25 127 THR B CA 1
ATOM 6789 C C . THR B 1 127 ? 4.312 42.688 -8.859 1 80.25 127 THR B C 1
ATOM 6791 O O . THR B 1 127 ? 4.5 43.625 -8.102 1 80.25 127 THR B O 1
ATOM 6794 N N . GLU B 1 128 ? 3.604 41.688 -8.594 1 76.44 128 GLU B N 1
ATOM 6795 C CA . GLU B 1 128 ? 2.764 41.75 -7.402 1 76.44 128 GLU B CA 1
ATOM 6796 C C . GLU B 1 128 ? 3.412 41 -6.242 1 76.44 128 GLU B C 1
ATOM 6798 O O . GLU B 1 128 ? 2.908 41 -5.121 1 76.44 128 GLU B O 1
ATOM 6803 N N . ILE B 1 129 ? 4.543 40.344 -6.5 1 79.06 129 ILE B N 1
ATOM 6804 C CA . ILE B 1 129 ? 5.164 39.531 -5.465 1 79.06 129 ILE B CA 1
ATOM 6805 C C . ILE B 1 129 ? 6.004 40.406 -4.543 1 79.06 129 ILE B C 1
ATOM 6807 O O . ILE B 1 129 ? 6.949 41.062 -4.988 1 79.06 129 ILE B O 1
ATOM 6811 N N . ASP B 1 130 ? 5.457 40.562 -3.361 1 73.56 130 ASP B N 1
ATOM 6812 C CA . ASP B 1 130 ? 6.223 41.219 -2.305 1 73.56 130 ASP B CA 1
ATOM 6813 C C . ASP B 1 130 ? 7.078 40.188 -1.539 1 73.56 130 ASP B C 1
ATOM 6815 O O . ASP B 1 130 ? 6.555 39.375 -0.783 1 73.56 130 ASP B O 1
ATOM 6819 N N . MET B 1 131 ? 8.32 40.281 -1.762 1 67.44 131 MET B N 1
ATOM 6820 C CA . MET B 1 131 ? 9.242 39.344 -1.152 1 67.44 131 MET B CA 1
ATOM 6821 C C . MET B 1 131 ? 9.156 39.375 0.369 1 67.44 131 MET B C 1
ATOM 6823 O O . MET B 1 131 ? 9.391 38.375 1.043 1 67.44 131 MET B O 1
ATOM 6827 N N . SER B 1 132 ? 8.844 40.5 0.822 1 67.31 132 SER B N 1
ATOM 6828 C CA . SER B 1 132 ? 8.82 40.719 2.268 1 67.31 132 SER B CA 1
ATOM 6829 C C . SER B 1 132 ? 7.609 40.031 2.898 1 67.31 132 SER B C 1
ATOM 6831 O O . SER B 1 132 ? 7.574 39.812 4.109 1 67.31 132 SER B O 1
ATOM 6833 N N . ALA B 1 133 ? 6.836 39.594 2.012 1 66.56 133 ALA B N 1
ATOM 6834 C CA . ALA B 1 133 ? 5.574 39.062 2.508 1 66.56 133 ALA B CA 1
ATOM 6835 C C . ALA B 1 133 ? 5.711 37.594 2.846 1 66.56 133 ALA B C 1
ATOM 6837 O O . ALA B 1 133 ? 4.871 37.031 3.557 1 66.56 133 ALA B O 1
ATOM 6838 N N . SER B 1 134 ? 6.859 37 2.525 1 74.25 134 SER B N 1
ATOM 6839 C CA . SER B 1 134 ? 6.957 35.562 2.793 1 74.25 134 SER B CA 1
ATOM 6840 C C . SER B 1 134 ? 7.387 35.281 4.234 1 74.25 134 SER B C 1
ATOM 6842 O O . SER B 1 134 ? 8.312 35.938 4.738 1 74.25 134 SER B O 1
ATOM 6844 N N . PRO B 1 135 ? 6.668 34.375 4.949 1 73 135 PRO B N 1
ATOM 6845 C CA . PRO B 1 135 ? 7.059 34.031 6.316 1 73 135 PRO B CA 1
ATOM 6846 C C . PRO B 1 135 ? 8.461 33.406 6.391 1 73 135 PRO B C 1
ATOM 6848 O O . PRO B 1 135 ? 9.031 33.312 7.477 1 73 135 PRO B O 1
ATOM 6851 N N . HIS B 1 136 ? 9.039 33.125 5.262 1 75.19 136 HIS B N 1
ATOM 6852 C CA . HIS B 1 136 ? 10.328 32.438 5.238 1 75.19 136 HIS B CA 1
ATOM 6853 C C . HIS B 1 136 ? 11.461 33.438 4.949 1 75.19 136 HIS B C 1
ATOM 6855 O O . HIS B 1 136 ? 12.641 33.062 4.98 1 75.19 136 HIS B O 1
ATOM 6861 N N . GLN B 1 137 ? 11.18 34.625 4.793 1 75.88 137 GLN B N 1
ATOM 6862 C CA . GLN B 1 137 ? 12.141 35.656 4.391 1 75.88 137 GLN B CA 1
ATOM 6863 C C . GLN B 1 137 ? 13.32 35.719 5.355 1 75.88 137 GLN B C 1
ATOM 6865 O O . GLN B 1 137 ? 14.469 35.844 4.934 1 75.88 137 GLN B O 1
ATOM 6870 N N . PRO B 1 138 ? 13.031 35.5 6.613 1 75.62 138 PRO B N 1
ATOM 6871 C CA . PRO B 1 138 ? 14.148 35.625 7.555 1 75.62 138 PRO B CA 1
ATOM 6872 C C . PRO B 1 138 ? 15.18 34.5 7.398 1 75.62 138 PRO B C 1
ATOM 6874 O O . PRO B 1 138 ? 16.328 34.656 7.836 1 75.62 138 PRO B O 1
ATOM 6877 N N . PHE B 1 139 ? 14.836 33.438 6.785 1 77.44 139 PHE B N 1
ATOM 6878 C CA . PHE B 1 139 ? 15.711 32.281 6.719 1 77.44 139 PHE B CA 1
ATOM 6879 C C . PHE B 1 139 ? 16.453 32.219 5.387 1 77.44 139 PHE B C 1
ATOM 6881 O O . PHE B 1 139 ? 17.406 31.469 5.23 1 77.44 139 PHE B O 1
ATOM 6888 N N . LEU B 1 140 ? 16.141 33.062 4.449 1 79.5 140 LEU B N 1
ATOM 6889 C CA . LEU B 1 140 ? 16.609 32.969 3.072 1 79.5 140 LEU B CA 1
ATOM 6890 C C . LEU B 1 140 ? 18.078 33.344 2.977 1 79.5 140 LEU B C 1
ATOM 6892 O O . LEU B 1 140 ? 18.859 32.688 2.27 1 79.5 140 LEU B O 1
ATOM 6896 N N . PRO B 1 141 ? 18.484 34.281 3.781 1 76.75 141 PRO B N 1
ATOM 6897 C CA . PRO B 1 141 ? 19.891 34.656 3.643 1 76.75 141 PRO B CA 1
ATOM 6898 C C . PRO B 1 141 ? 20.859 33.594 4.125 1 76.75 141 PRO B C 1
ATOM 6900 O O . PRO B 1 141 ? 22 33.5 3.65 1 76.75 141 PRO B O 1
ATOM 6903 N N . SER B 1 142 ? 20.422 32.781 4.949 1 77.25 142 SER B N 1
ATOM 6904 C CA . SER B 1 142 ? 21.281 31.766 5.516 1 77.25 142 SER B CA 1
ATOM 6905 C C . SER B 1 142 ? 21.328 30.531 4.625 1 77.25 142 SER B C 1
ATOM 6907 O O . SER B 1 142 ? 22.188 29.656 4.801 1 77.25 142 SER B O 1
ATOM 6909 N N . LEU B 1 143 ? 20.484 30.562 3.717 1 81.75 143 LEU B N 1
ATOM 6910 C CA . LEU B 1 143 ? 20.422 29.406 2.84 1 81.75 143 LEU B CA 1
ATOM 6911 C C . LEU B 1 143 ? 21.469 29.5 1.739 1 81.75 143 LEU B C 1
ATOM 6913 O O . LEU B 1 143 ? 21.531 30.484 1.006 1 81.75 143 LEU B O 1
ATOM 6917 N N . THR B 1 144 ? 22.406 28.578 1.772 1 79.19 144 THR B N 1
ATOM 6918 C CA . THR B 1 144 ? 23.469 28.547 0.769 1 79.19 144 THR B CA 1
ATOM 6919 C C . THR B 1 144 ? 23.219 27.438 -0.239 1 79.19 144 THR B C 1
ATOM 6921 O O . THR B 1 144 ? 23.047 26.266 0.145 1 79.19 144 THR B O 1
ATOM 6924 N N . MET B 1 145 ? 23.094 27.828 -1.464 1 82.12 145 MET B N 1
ATOM 6925 C CA . MET B 1 145 ? 23.047 26.875 -2.564 1 82.12 145 MET B CA 1
ATOM 6926 C C . MET B 1 145 ? 24.359 26.875 -3.346 1 82.12 145 MET B C 1
ATOM 6928 O O . MET B 1 145 ? 25.078 27.875 -3.348 1 82.12 145 MET B O 1
ATOM 6932 N N . ARG B 1 146 ? 24.641 25.797 -3.943 1 79.06 146 ARG B N 1
ATOM 6933 C CA . ARG B 1 146 ? 25.875 25.734 -4.715 1 79.06 146 ARG B CA 1
ATOM 6934 C C . ARG B 1 146 ? 25.844 26.719 -5.883 1 79.06 146 ARG B C 1
ATOM 6936 O O . ARG B 1 146 ? 26.797 27.484 -6.082 1 79.06 146 ARG B O 1
ATOM 6943 N N . ARG B 1 147 ? 24.766 26.625 -6.719 1 84.81 147 ARG B N 1
ATOM 6944 C CA . ARG B 1 147 ? 24.578 27.547 -7.836 1 84.81 147 ARG B CA 1
ATOM 6945 C C . ARG B 1 147 ? 23.109 27.922 -7.988 1 84.81 147 ARG B C 1
ATOM 6947 O O . ARG B 1 147 ? 22.219 27.094 -7.82 1 84.81 147 ARG B O 1
ATOM 6954 N N . GLU B 1 148 ? 23 29.141 -8.32 1 89.19 148 GLU B N 1
ATOM 6955 C CA . GLU B 1 148 ? 21.641 29.641 -8.539 1 89.19 148 GLU B CA 1
ATOM 6956 C C . GLU B 1 148 ? 21.172 29.328 -9.961 1 89.19 148 GLU B C 1
ATOM 6958 O O . GLU B 1 148 ? 21.953 28.844 -10.789 1 89.19 148 GLU B O 1
ATOM 6963 N N . LEU B 1 149 ? 19.922 29.594 -10.133 1 93.69 149 LEU B N 1
ATOM 6964 C CA . LEU B 1 149 ? 19.312 29.344 -11.438 1 93.69 149 LEU B CA 1
ATOM 6965 C C . LEU B 1 149 ? 19.844 30.344 -12.469 1 93.69 149 LEU B C 1
ATOM 6967 O O . LEU B 1 149 ? 19.891 31.547 -12.211 1 93.69 149 LEU B O 1
ATOM 6971 N N . SER B 1 150 ? 20.281 29.859 -13.602 1 94.12 150 SER B N 1
ATOM 6972 C CA . SER B 1 150 ? 20.703 30.703 -14.719 1 94.12 150 SER B CA 1
ATOM 6973 C C . SER B 1 150 ? 19.562 30.891 -15.719 1 94.12 150 SER B C 1
ATOM 6975 O O . SER B 1 150 ? 18.5 30.281 -15.586 1 94.12 150 SER B O 1
ATOM 6977 N N . THR B 1 151 ? 19.797 31.719 -16.656 1 94.12 151 THR B N 1
ATOM 6978 C CA . THR B 1 151 ? 18.812 31.922 -17.719 1 94.12 151 THR B CA 1
ATOM 6979 C C . THR B 1 151 ? 18.625 30.641 -18.531 1 94.12 151 THR B C 1
ATOM 6981 O O . THR B 1 151 ? 17.516 30.359 -19 1 94.12 151 THR B O 1
ATOM 6984 N N . HIS B 1 152 ? 19.672 29.938 -18.578 1 93.88 152 HIS B N 1
ATOM 6985 C CA . HIS B 1 152 ? 19.594 28.688 -19.312 1 93.88 152 HIS B CA 1
ATOM 6986 C C . HIS B 1 152 ? 18.703 27.672 -18.594 1 93.88 152 HIS B C 1
ATOM 6988 O O . HIS B 1 152 ? 17.859 27.047 -19.219 1 93.88 152 HIS B O 1
ATOM 6994 N N . SER B 1 153 ? 18.938 27.594 -17.344 1 94.19 153 SER B N 1
ATOM 6995 C CA . SER B 1 153 ? 18.125 26.672 -16.562 1 94.19 153 SER B CA 1
ATOM 6996 C C . SER B 1 153 ? 16.656 27.125 -16.5 1 94.19 153 SER B C 1
ATOM 6998 O O . SER B 1 153 ? 15.75 26.297 -16.469 1 94.19 153 SER B O 1
ATOM 7000 N N . ARG B 1 154 ? 16.469 28.406 -16.469 1 95.44 154 ARG B N 1
ATOM 7001 C CA . ARG B 1 154 ? 15.117 28.938 -16.531 1 95.44 154 ARG B CA 1
ATOM 7002 C C . ARG B 1 154 ? 14.422 28.516 -17.828 1 95.44 154 ARG B C 1
ATOM 7004 O O . ARG B 1 154 ? 13.258 28.109 -17.797 1 95.44 154 ARG B O 1
ATOM 7011 N N . ASP B 1 155 ? 15.094 28.609 -18.922 1 95.06 155 ASP B N 1
ATOM 7012 C CA . ASP B 1 155 ? 14.523 28.25 -20.219 1 95.06 155 ASP B CA 1
ATOM 7013 C C . ASP B 1 155 ? 14.211 26.766 -20.281 1 95.06 155 ASP B C 1
ATOM 7015 O O . ASP B 1 155 ? 13.234 26.344 -20.906 1 95.06 155 ASP B O 1
ATOM 7019 N N . LYS B 1 156 ? 15 26.016 -19.656 1 95.06 156 LYS B N 1
ATOM 7020 C CA . LYS B 1 156 ? 14.727 24.578 -19.594 1 95.06 156 LYS B CA 1
ATOM 7021 C C . LYS B 1 156 ? 13.43 24.297 -18.844 1 95.06 156 LYS B C 1
ATOM 7023 O O . LYS B 1 156 ? 12.641 23.438 -19.25 1 95.06 156 LYS B O 1
ATOM 7028 N N . ILE B 1 157 ? 13.305 24.938 -17.734 1 96.25 157 ILE B N 1
ATOM 7029 C CA . ILE B 1 157 ? 12.07 24.781 -16.969 1 96.25 157 ILE B CA 1
ATOM 7030 C C . ILE B 1 157 ? 10.875 25.234 -17.812 1 96.25 157 ILE B C 1
ATOM 7032 O O . ILE B 1 157 ? 9.844 24.562 -17.828 1 96.25 157 ILE B O 1
ATOM 7036 N N . PHE B 1 158 ? 11.062 26.328 -18.5 1 95 158 PHE B N 1
ATOM 7037 C CA . PHE B 1 158 ? 9.992 26.859 -19.328 1 95 158 PHE B CA 1
ATOM 7038 C C . PHE B 1 158 ? 9.625 25.891 -20.438 1 95 158 PHE B C 1
ATOM 7040 O O . PHE B 1 158 ? 8.438 25.672 -20.719 1 95 158 PHE B O 1
ATOM 7047 N N . GLN B 1 159 ? 10.578 25.328 -21.031 1 94.25 159 GLN B N 1
ATOM 7048 C CA . GLN B 1 159 ? 10.328 24.328 -22.078 1 94.25 159 GLN B CA 1
ATOM 7049 C C . GLN B 1 159 ? 9.547 23.141 -21.531 1 94.25 159 GLN B C 1
ATOM 7051 O O . GLN B 1 159 ? 8.633 22.641 -22.188 1 94.25 159 GLN B O 1
ATOM 7056 N N . MET B 1 160 ? 9.977 22.703 -20.391 1 94.19 160 MET B N 1
ATOM 7057 C CA . MET B 1 160 ? 9.289 21.578 -19.75 1 94.19 160 MET B CA 1
ATOM 7058 C C . MET B 1 160 ? 7.836 21.938 -19.453 1 94.19 160 MET B C 1
ATOM 7060 O O . MET B 1 160 ? 6.941 21.109 -19.672 1 94.19 160 MET B O 1
ATOM 7064 N N . VAL B 1 161 ? 7.594 23.125 -18.969 1 93.56 161 VAL B N 1
ATOM 7065 C CA . VAL B 1 161 ? 6.254 23.594 -18.625 1 93.56 161 VAL B CA 1
ATOM 7066 C C . VAL B 1 161 ? 5.391 23.641 -19.891 1 93.56 161 VAL B C 1
ATOM 7068 O O . VAL B 1 161 ? 4.242 23.188 -19.875 1 93.56 161 VAL B O 1
ATOM 7071 N N . LEU B 1 162 ? 5.945 24.109 -20.984 1 91.12 162 LEU B N 1
ATOM 7072 C CA . LEU B 1 162 ? 5.211 24.219 -22.234 1 91.12 162 LEU B CA 1
ATOM 7073 C C . LEU B 1 162 ? 4.867 22.828 -22.797 1 91.12 162 LEU B C 1
ATOM 7075 O O . LEU B 1 162 ? 3.758 22.609 -23.281 1 91.12 162 LEU B O 1
ATOM 7079 N N . LYS B 1 163 ? 5.77 22 -22.672 1 89.81 163 LYS B N 1
ATOM 7080 C CA . LYS B 1 163 ? 5.574 20.641 -23.188 1 89.81 163 LYS B CA 1
ATOM 7081 C C . LYS B 1 163 ? 4.492 19.906 -22.406 1 89.81 163 LYS B C 1
ATOM 7083 O O . LYS B 1 163 ? 3.668 19.203 -22.984 1 89.81 163 LYS B O 1
ATOM 7088 N N . ALA B 1 164 ? 4.52 20 -21.094 1 88.94 164 ALA B N 1
ATOM 7089 C CA . ALA B 1 164 ? 3.602 19.266 -20.219 1 88.94 164 ALA B CA 1
ATOM 7090 C C . ALA B 1 164 ? 2.217 19.906 -20.219 1 88.94 164 ALA B C 1
ATOM 7092 O O . ALA B 1 164 ? 1.205 19.203 -20.109 1 88.94 164 ALA B O 1
ATOM 7093 N N . ALA B 1 165 ? 2.162 21.188 -20.219 1 84.5 165 ALA B N 1
ATOM 7094 C CA . ALA B 1 165 ? 0.888 21.891 -20.156 1 84.5 165 ALA B CA 1
ATOM 7095 C C . ALA B 1 165 ? 0.173 21.844 -21.5 1 84.5 165 ALA B C 1
ATOM 7097 O O . ALA B 1 165 ? -1.052 21.969 -21.578 1 84.5 165 ALA B O 1
ATOM 7098 N N . THR B 1 166 ? 0.862 21.469 -22.469 1 73.5 166 THR B N 1
ATOM 7099 C CA . THR B 1 166 ? 0.318 21.469 -23.828 1 73.5 166 THR B CA 1
ATOM 7100 C C . THR B 1 166 ? -0.541 22.719 -24.062 1 73.5 166 THR B C 1
ATOM 7102 O O . THR B 1 166 ? -0.141 23.828 -23.719 1 73.5 166 THR B O 1
ATOM 7105 N N . SER B 1 167 ? -1.666 22.516 -24.734 1 68.19 167 SER B N 1
ATOM 7106 C CA . SER B 1 167 ? -2.516 23.641 -25.078 1 68.19 167 SER B CA 1
ATOM 7107 C C . SER B 1 167 ? -3.58 23.891 -24.016 1 68.19 167 SER B C 1
ATOM 7109 O O . SER B 1 167 ? -4.438 24.766 -24.172 1 68.19 167 SER B O 1
ATOM 7111 N N . HIS B 1 168 ? -3.281 23.328 -22.844 1 77.94 168 HIS B N 1
ATOM 7112 C CA . HIS B 1 168 ? -4.363 23.406 -21.859 1 77.94 168 HIS B CA 1
ATOM 7113 C C . HIS B 1 168 ? -4.184 24.609 -20.938 1 77.94 168 HIS B C 1
ATOM 7115 O O . HIS B 1 168 ? -5.156 25.109 -20.375 1 77.94 168 HIS B O 1
ATOM 7121 N N . VAL B 1 169 ? -2.93 25.062 -20.75 1 80.38 169 VAL B N 1
ATOM 7122 C CA . VAL B 1 169 ? -2.668 26.156 -19.828 1 80.38 169 VAL B CA 1
ATOM 7123 C C . VAL B 1 169 ? -2.004 27.328 -20.562 1 80.38 169 VAL B C 1
ATOM 7125 O O . VAL B 1 169 ? -1.001 27.125 -21.25 1 80.38 169 VAL B O 1
ATOM 7128 N N . SER B 1 170 ? -2.602 28.469 -20.438 1 82.81 170 SER B N 1
ATOM 7129 C CA . SER B 1 170 ? -2.006 29.672 -21.031 1 82.81 170 SER B CA 1
ATOM 7130 C C . SER B 1 170 ? -0.963 30.266 -20.094 1 82.81 170 SER B C 1
ATOM 7132 O O . SER B 1 170 ? -1.199 30.406 -18.891 1 82.81 170 SER B O 1
ATOM 7134 N N . ILE B 1 171 ? 0.174 30.531 -20.656 1 84.44 171 ILE B N 1
ATOM 7135 C CA . ILE B 1 171 ? 1.26 31.172 -19.922 1 84.44 171 ILE B CA 1
ATOM 7136 C C . ILE B 1 171 ? 1.631 32.5 -20.562 1 84.44 171 ILE B C 1
ATOM 7138 O O . ILE B 1 171 ? 2.547 32.562 -21.391 1 84.44 171 ILE B O 1
ATOM 7142 N N . PRO B 1 172 ? 0.889 33.531 -20.172 1 80.69 172 PRO B N 1
ATOM 7143 C CA . PRO B 1 172 ? 1.163 34.812 -20.828 1 80.69 172 PRO B CA 1
ATOM 7144 C C . PRO B 1 172 ? 2.598 35.312 -20.609 1 80.69 172 PRO B C 1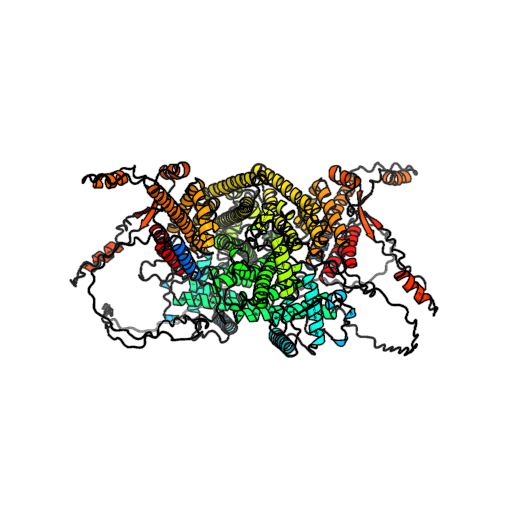
ATOM 7146 O O . PRO B 1 172 ? 3.223 35.844 -21.531 1 80.69 172 PRO B O 1
ATOM 7149 N N . ARG B 1 173 ? 3.066 35.219 -19.328 1 85.38 173 ARG B N 1
ATOM 7150 C CA . ARG B 1 173 ? 4.43 35.594 -18.984 1 85.38 173 ARG B CA 1
ATOM 7151 C C . ARG B 1 173 ? 5.035 34.594 -17.984 1 85.38 173 ARG B C 1
ATOM 7153 O O . ARG B 1 173 ? 4.434 34.281 -16.953 1 85.38 173 ARG B O 1
ATOM 7160 N N . PHE B 1 174 ? 6.195 34.156 -18.391 1 90.75 174 PHE B N 1
ATOM 7161 C CA . PHE B 1 174 ? 6.914 33.281 -17.469 1 90.75 174 PHE B CA 1
ATOM 7162 C C . PHE B 1 174 ? 7.809 34.094 -16.547 1 90.75 174 PHE B C 1
ATOM 7164 O O . PHE B 1 174 ? 8.453 35.062 -16.984 1 90.75 174 PHE B O 1
ATOM 7171 N N . PRO B 1 175 ? 7.867 33.844 -15.312 1 91.94 175 PRO B N 1
ATOM 7172 C CA . PRO B 1 175 ? 8.586 34.656 -14.336 1 91.94 175 PRO B CA 1
ATOM 7173 C C . PRO B 1 175 ? 10.07 34.812 -14.672 1 91.94 175 PRO B C 1
ATOM 7175 O O . PRO B 1 175 ? 10.656 33.938 -15.305 1 91.94 175 PRO B O 1
ATOM 7178 N N . SER B 1 176 ? 10.641 35.875 -14.227 1 92.81 176 SER B N 1
ATOM 7179 C CA . SER B 1 176 ? 12.055 36.156 -14.445 1 92.81 176 SER B CA 1
ATOM 7180 C C . SER B 1 176 ? 12.938 35.25 -13.617 1 92.81 176 SER B C 1
ATOM 7182 O O . SER B 1 176 ? 12.453 34.562 -12.711 1 92.81 176 SER B O 1
ATOM 7184 N N . VAL B 1 177 ? 14.227 35.25 -13.922 1 93.81 177 VAL B N 1
ATOM 7185 C CA . VAL B 1 177 ? 15.195 34.375 -13.227 1 93.81 177 VAL B CA 1
ATOM 7186 C C . VAL B 1 177 ? 15.289 34.812 -11.766 1 93.81 177 VAL B C 1
ATOM 7188 O O . VAL B 1 177 ? 15.406 33.969 -10.875 1 93.81 177 VAL B O 1
ATOM 7191 N N . GLU B 1 178 ? 15.203 36.094 -11.469 1 90.56 178 GLU B N 1
ATOM 7192 C CA . GLU B 1 178 ? 15.273 36.594 -10.102 1 90.56 178 GLU B CA 1
ATOM 7193 C C . GLU B 1 178 ? 14.078 36.125 -9.273 1 90.56 178 GLU B C 1
ATOM 7195 O O . GLU B 1 178 ? 14.242 35.688 -8.125 1 90.56 178 GLU B O 1
ATOM 7200 N N . CYS B 1 179 ? 13.016 36.156 -9.945 1 91.5 179 CYS B N 1
ATOM 7201 C CA . CYS B 1 179 ? 11.805 35.719 -9.266 1 91.5 179 CYS B CA 1
ATOM 7202 C C . CYS B 1 179 ? 11.844 34.219 -8.992 1 91.5 179 CYS B C 1
ATOM 7204 O O . CYS B 1 179 ? 11.531 33.781 -7.887 1 91.5 179 CYS B O 1
ATOM 7206 N N . LEU B 1 180 ? 12.227 33.469 -9.961 1 94 180 LEU B N 1
ATOM 7207 C CA . LEU B 1 180 ? 12.289 32 -9.812 1 94 180 LEU B CA 1
ATOM 7208 C C . LEU B 1 180 ? 13.305 31.609 -8.742 1 94 180 LEU B C 1
ATOM 7210 O O . LEU B 1 180 ? 13.086 30.672 -7.984 1 94 180 LEU B O 1
ATOM 7214 N N . ASN B 1 181 ? 14.367 32.312 -8.688 1 92.12 181 ASN B N 1
ATOM 7215 C CA . ASN B 1 181 ? 15.375 32.062 -7.672 1 92.12 181 ASN B CA 1
ATOM 7216 C C . ASN B 1 181 ? 14.844 32.312 -6.266 1 92.12 181 ASN B C 1
ATOM 7218 O O . ASN B 1 181 ? 15.172 31.594 -5.324 1 92.12 181 ASN B O 1
ATOM 7222 N N . LEU B 1 182 ? 14.148 33.375 -6.195 1 90.56 182 LEU B N 1
ATOM 7223 C CA . LEU B 1 182 ? 13.531 33.688 -4.91 1 90.56 182 LEU B CA 1
ATOM 7224 C C . LEU B 1 182 ? 12.594 32.562 -4.473 1 90.56 182 LEU B C 1
ATOM 7226 O O . LEU B 1 182 ? 12.664 32.094 -3.338 1 90.56 182 LEU B O 1
ATOM 7230 N N . LEU B 1 183 ? 11.742 32.188 -5.383 1 92.69 183 LEU B N 1
ATOM 7231 C CA . LEU B 1 183 ? 10.766 31.125 -5.078 1 92.69 183 LEU B CA 1
ATOM 7232 C C . LEU B 1 183 ? 11.469 29.812 -4.797 1 92.69 183 LEU B C 1
ATOM 7234 O O . LEU B 1 183 ? 11.023 29.031 -3.947 1 92.69 183 LEU B O 1
ATOM 7238 N N . LEU B 1 184 ? 12.5 29.547 -5.523 1 93.69 184 LEU B N 1
ATOM 7239 C CA . LEU B 1 184 ? 13.305 28.344 -5.297 1 93.69 184 LEU B CA 1
ATOM 7240 C C . LEU B 1 184 ? 13.883 28.344 -3.887 1 93.69 184 LEU B C 1
ATOM 7242 O O . LEU B 1 184 ? 13.836 27.312 -3.199 1 93.69 184 LEU B O 1
ATOM 7246 N N . ARG B 1 185 ? 14.359 29.438 -3.438 1 90.94 185 ARG B N 1
ATOM 7247 C CA . ARG B 1 185 ? 14.93 29.562 -2.102 1 90.94 185 ARG B CA 1
ATOM 7248 C C . ARG B 1 185 ? 13.867 29.391 -1.028 1 90.94 185 ARG B C 1
ATOM 7250 O O . ARG B 1 185 ? 14.109 28.766 0.005 1 90.94 185 ARG B O 1
ATOM 7257 N N . VAL B 1 186 ? 12.734 29.938 -1.313 1 89.81 186 VAL B N 1
ATOM 7258 C CA . VAL B 1 186 ? 11.633 29.797 -0.372 1 89.81 186 VAL B CA 1
ATOM 7259 C C . VAL B 1 186 ? 11.242 28.312 -0.262 1 89.81 186 VAL B C 1
ATOM 7261 O O . VAL B 1 186 ? 11 27.812 0.838 1 89.81 186 VAL B O 1
ATOM 7264 N N . GLY B 1 187 ? 11.133 27.656 -1.414 1 90.69 187 GLY B N 1
ATOM 7265 C CA . GLY B 1 187 ? 10.812 26.234 -1.415 1 90.69 187 GLY B CA 1
ATOM 7266 C C . GLY B 1 187 ? 11.82 25.391 -0.662 1 90.69 187 GLY B C 1
ATOM 7267 O O . GLY B 1 187 ? 11.453 24.469 0.062 1 90.69 187 GLY B O 1
ATOM 7268 N N . LEU B 1 188 ? 13.062 25.688 -0.813 1 89.5 188 LEU B N 1
ATOM 7269 C CA . LEU B 1 188 ? 14.125 24.969 -0.126 1 89.5 188 LEU B CA 1
ATOM 7270 C C . LEU B 1 188 ? 14.078 25.234 1.376 1 89.5 188 LEU B C 1
ATOM 7272 O O . LEU B 1 188 ? 14.273 24.312 2.174 1 89.5 188 LEU B O 1
ATOM 7276 N N . ALA B 1 189 ? 13.82 26.453 1.711 1 86.12 189 ALA B N 1
ATOM 7277 C CA . ALA B 1 189 ? 13.719 26.812 3.123 1 86.12 189 ALA B CA 1
ATOM 7278 C C . ALA B 1 189 ? 12.57 26.062 3.803 1 86.12 189 ALA B C 1
ATOM 7280 O O . ALA B 1 189 ? 12.719 25.578 4.926 1 86.12 189 ALA B O 1
ATOM 7281 N N . LYS B 1 190 ? 11.508 26.016 3.131 1 84.62 190 LYS B N 1
ATOM 7282 C CA . LYS B 1 190 ? 10.344 25.312 3.67 1 84.62 190 LYS B CA 1
ATOM 7283 C C . LYS B 1 190 ? 10.656 23.828 3.879 1 84.62 190 LYS B C 1
ATOM 7285 O O . LYS B 1 190 ? 10.25 23.234 4.887 1 84.62 190 LYS B O 1
ATOM 7290 N N . SER B 1 191 ? 11.344 23.266 2.986 1 81.56 191 SER B N 1
ATOM 7291 C CA . SER B 1 191 ? 11.656 21.844 3.041 1 81.56 191 SER B CA 1
ATOM 7292 C C . SER B 1 191 ? 12.609 21.531 4.191 1 81.56 191 SER B C 1
ATOM 7294 O O . SER B 1 191 ? 12.703 20.375 4.637 1 81.56 191 SER B O 1
ATOM 7296 N N . MET B 1 192 ? 13.242 22.5 4.734 1 78.94 192 MET B N 1
ATOM 7297 C CA . MET B 1 192 ? 14.25 22.281 5.766 1 78.94 192 MET B CA 1
ATOM 7298 C C . MET B 1 192 ? 13.664 22.5 7.156 1 78.94 192 MET B C 1
ATOM 7300 O O . MET B 1 192 ? 14.344 22.281 8.164 1 78.94 192 MET B O 1
ATOM 7304 N N . GLU B 1 193 ? 12.43 22.891 7.238 1 75.31 193 GLU B N 1
ATOM 7305 C CA . GLU B 1 193 ? 11.805 23.188 8.523 1 75.31 193 GLU B CA 1
ATOM 7306 C C . GLU B 1 193 ? 11.758 21.938 9.406 1 75.31 193 GLU B C 1
ATOM 7308 O O . GLU B 1 193 ? 11.859 22.047 10.633 1 75.31 193 GLU B O 1
ATOM 7313 N N . THR B 1 194 ? 11.555 20.781 8.828 1 68.44 194 THR B N 1
ATOM 7314 C CA . THR B 1 194 ? 11.422 19.578 9.633 1 68.44 194 THR B CA 1
ATOM 7315 C C . THR B 1 194 ? 12.477 18.547 9.25 1 68.44 194 THR B C 1
ATOM 7317 O O . THR B 1 194 ? 13.633 18.656 9.672 1 68.44 194 THR B O 1
ATOM 7320 N N . ASP B 1 195 ? 12.125 17.625 8.398 1 66.81 195 ASP B N 1
ATOM 7321 C CA . ASP B 1 195 ? 13.016 16.547 8 1 66.81 195 ASP B CA 1
ATOM 7322 C C . ASP B 1 195 ? 13.586 16.781 6.605 1 66.81 195 ASP B C 1
ATOM 7324 O O . ASP B 1 195 ? 13.156 16.156 5.633 1 66.81 195 ASP B O 1
ATOM 7328 N N . ALA B 1 196 ? 14.586 17.609 6.512 1 76.88 196 ALA B N 1
ATOM 7329 C CA . ALA B 1 196 ? 15.156 17.984 5.219 1 76.88 196 ALA B CA 1
ATOM 7330 C C . ALA B 1 196 ? 15.656 16.766 4.457 1 76.88 196 ALA B C 1
ATOM 7332 O O . ALA B 1 196 ? 16.375 15.938 5.012 1 76.88 196 ALA B O 1
ATOM 7333 N N . TRP B 1 197 ? 15.172 16.625 3.176 1 89.81 197 TRP B N 1
ATOM 7334 C CA . TRP B 1 197 ? 15.594 15.469 2.393 1 89.81 197 TRP B CA 1
ATOM 7335 C C . TRP B 1 197 ? 16.172 15.906 1.049 1 89.81 197 TRP B C 1
ATOM 7337 O O . TRP B 1 197 ? 16.438 15.062 0.186 1 89.81 197 TRP B O 1
ATOM 7347 N N . ILE B 1 198 ? 16.25 17.141 0.802 1 92.81 198 ILE B N 1
ATOM 7348 C CA . ILE B 1 198 ? 17.031 17.703 -0.301 1 92.81 198 ILE B CA 1
ATOM 7349 C C . ILE B 1 198 ? 18.234 18.453 0.247 1 92.81 198 ILE B C 1
ATOM 7351 O O . ILE B 1 198 ? 18.094 19.375 1.061 1 92.81 198 ILE B O 1
ATOM 7355 N N . HIS B 1 199 ? 19.391 18.094 -0.151 1 92.94 199 HIS B N 1
ATOM 7356 C CA . HIS B 1 199 ? 20.625 18.656 0.382 1 92.94 199 HIS B CA 1
ATOM 7357 C C . HIS B 1 199 ? 20.938 20 -0.257 1 92.94 199 HIS B C 1
ATOM 7359 O O . HIS B 1 199 ? 21.297 20.062 -1.436 1 92.94 199 HIS B O 1
ATOM 7365 N N . PRO B 1 200 ? 20.875 21.062 0.477 1 89.25 200 PRO B N 1
ATOM 7366 C CA . PRO B 1 200 ? 21.078 22.391 -0.122 1 89.25 200 PRO B CA 1
ATOM 7367 C C . PRO B 1 200 ? 22.516 22.609 -0.563 1 89.25 200 PRO B C 1
ATOM 7369 O O . PRO B 1 200 ? 22.766 23.281 -1.576 1 89.25 200 PRO B O 1
ATOM 7372 N N . GLY B 1 201 ? 23.5 22.062 0.128 1 88.38 201 GLY B N 1
ATOM 7373 C CA . GLY B 1 201 ? 24.906 22.312 -0.144 1 88.38 201 GLY B CA 1
ATOM 7374 C C . GLY B 1 201 ? 25.359 21.781 -1.485 1 88.38 201 GLY B C 1
ATOM 7375 O O . GLY B 1 201 ? 26.281 22.328 -2.1 1 88.38 201 GLY B O 1
ATOM 7376 N N . THR B 1 202 ? 24.719 20.688 -1.938 1 89.94 202 THR B N 1
ATOM 7377 C CA . THR B 1 202 ? 25.172 20.078 -3.186 1 89.94 202 THR B CA 1
ATOM 7378 C C . THR B 1 202 ? 24.156 20.312 -4.301 1 89.94 202 THR B C 1
ATOM 7380 O O . THR B 1 202 ? 24.344 19.844 -5.426 1 89.94 202 THR B O 1
ATOM 7383 N N . LEU B 1 203 ? 23.094 21.062 -4.031 1 91.06 203 LEU B N 1
ATOM 7384 C CA . LEU B 1 203 ? 22.094 21.328 -5.059 1 91.06 203 LEU B CA 1
ATOM 7385 C C . LEU B 1 203 ? 22.641 22.328 -6.086 1 91.06 203 LEU B C 1
ATOM 7387 O O . LEU B 1 203 ? 22.969 23.453 -5.742 1 91.06 203 LEU B O 1
ATOM 7391 N N . ASP B 1 204 ? 22.781 21.891 -7.242 1 91.88 204 ASP B N 1
ATOM 7392 C CA . ASP B 1 204 ? 23.234 22.688 -8.375 1 91.88 204 ASP B CA 1
ATOM 7393 C C . ASP B 1 204 ? 22.094 22.938 -9.367 1 91.88 204 ASP B C 1
ATOM 7395 O O . ASP B 1 204 ? 21.797 22.078 -10.195 1 91.88 204 ASP B O 1
ATOM 7399 N N . ALA B 1 205 ? 21.562 24.156 -9.367 1 92.31 205 ALA B N 1
ATOM 7400 C CA . ALA B 1 205 ? 20.375 24.469 -10.156 1 92.31 205 ALA B CA 1
ATOM 7401 C C . ALA B 1 205 ? 20.703 24.484 -11.648 1 92.31 205 ALA B C 1
ATOM 7403 O O . ALA B 1 205 ? 19.797 24.438 -12.484 1 92.31 205 ALA B O 1
ATOM 7404 N N . GLU B 1 206 ? 21.969 24.5 -11.961 1 90.5 206 GLU B N 1
ATOM 7405 C CA . GLU B 1 206 ? 22.359 24.469 -13.367 1 90.5 206 GLU B CA 1
ATOM 7406 C C . GLU B 1 206 ? 22.281 23.062 -13.938 1 90.5 206 GLU B C 1
ATOM 7408 O O . GLU B 1 206 ? 22.016 22.875 -15.125 1 90.5 206 GLU B O 1
ATOM 7413 N N . CYS B 1 207 ? 22.547 22.125 -13.039 1 90.75 207 CYS B N 1
ATOM 7414 C CA . CYS B 1 207 ? 22.656 20.75 -13.523 1 90.75 207 CYS B CA 1
ATOM 7415 C C . CYS B 1 207 ? 21.484 19.906 -13.047 1 90.75 207 CYS B C 1
ATOM 7417 O O . CYS B 1 207 ? 21.234 18.828 -13.594 1 90.75 207 CYS B O 1
ATOM 7419 N N . ALA B 1 208 ? 20.75 20.438 -12.148 1 94.56 208 ALA B N 1
ATOM 7420 C CA . ALA B 1 208 ? 19.641 19.672 -11.594 1 94.56 208 ALA B CA 1
ATOM 7421 C C . ALA B 1 208 ? 18.531 19.469 -12.633 1 94.56 208 ALA B C 1
ATOM 7423 O O . ALA B 1 208 ? 18.422 20.25 -13.578 1 94.56 208 ALA B O 1
ATOM 7424 N N . ARG B 1 209 ? 17.781 18.406 -12.5 1 95.94 209 ARG B N 1
ATOM 7425 C CA . ARG B 1 209 ? 16.656 18.156 -13.406 1 95.94 209 ARG B CA 1
ATOM 7426 C C . ARG B 1 209 ? 15.633 19.281 -13.344 1 95.94 209 ARG B C 1
ATOM 7428 O O . ARG B 1 209 ? 15.289 19.75 -12.258 1 95.94 209 ARG B O 1
ATOM 7435 N N . PRO B 1 210 ? 15.133 19.703 -14.461 1 97 210 PRO B N 1
ATOM 7436 C CA . PRO B 1 210 ? 14.133 20.766 -14.477 1 97 210 PRO B CA 1
ATOM 7437 C C . PRO B 1 210 ? 12.883 20.422 -13.68 1 97 210 PRO B C 1
ATOM 7439 O O . PRO B 1 210 ? 12.266 21.312 -13.078 1 97 210 PRO B O 1
ATOM 7442 N N . GLU B 1 211 ? 12.477 19.156 -13.688 1 97.75 211 GLU B N 1
ATOM 7443 C CA . GLU B 1 211 ? 11.297 18.734 -12.938 1 97.75 211 GLU B CA 1
ATOM 7444 C C . GLU B 1 211 ? 11.477 18.984 -11.445 1 97.75 211 GLU B C 1
ATOM 7446 O O . GLU B 1 211 ? 10.547 19.422 -10.766 1 97.75 211 GLU B O 1
ATOM 7451 N N . LEU B 1 212 ? 12.672 18.703 -10.945 1 97.25 212 LEU B N 1
ATOM 7452 C CA . LEU B 1 212 ? 12.938 18.938 -9.523 1 97.25 212 LEU B CA 1
ATOM 7453 C C . LEU B 1 212 ? 12.938 20.422 -9.211 1 97.25 212 LEU B C 1
ATOM 7455 O O . LEU B 1 212 ? 12.359 20.859 -8.211 1 97.25 212 LEU B O 1
ATOM 7459 N N . LEU B 1 213 ? 13.586 21.188 -10.078 1 97.12 213 LEU B N 1
ATOM 7460 C CA . LEU B 1 213 ? 13.633 22.625 -9.883 1 97.12 213 LEU B CA 1
ATOM 7461 C C . LEU B 1 213 ? 12.227 23.219 -9.914 1 97.12 213 LEU B C 1
ATOM 7463 O O . LEU B 1 213 ? 11.883 24.047 -9.055 1 97.12 213 LEU B O 1
ATOM 7467 N N . ALA B 1 214 ? 11.445 22.812 -10.883 1 97.56 214 ALA B N 1
ATOM 7468 C CA . ALA B 1 214 ? 10.07 23.297 -10.992 1 97.56 214 ALA B CA 1
ATOM 7469 C C . ALA B 1 214 ? 9.258 22.906 -9.758 1 97.56 214 ALA B C 1
ATOM 7471 O O . ALA B 1 214 ? 8.422 23.672 -9.289 1 97.56 214 ALA B O 1
ATOM 7472 N N . ALA B 1 215 ? 9.477 21.703 -9.266 1 97.56 215 ALA B N 1
ATOM 7473 C CA . ALA B 1 215 ? 8.766 21.25 -8.062 1 97.56 215 ALA B CA 1
ATOM 7474 C C . ALA B 1 215 ? 9.141 22.094 -6.855 1 97.56 215 ALA B C 1
ATOM 7476 O O . ALA B 1 215 ? 8.281 22.453 -6.051 1 97.56 215 ALA B O 1
ATOM 7477 N N . LEU B 1 216 ? 10.406 22.391 -6.699 1 95.88 216 LEU B N 1
ATOM 7478 C CA . LEU B 1 216 ? 10.867 23.219 -5.594 1 95.88 216 LEU B CA 1
ATOM 7479 C C . LEU B 1 216 ? 10.305 24.641 -5.699 1 95.88 216 LEU B C 1
ATOM 7481 O O . LEU B 1 216 ? 9.867 25.219 -4.699 1 95.88 216 LEU B O 1
ATOM 7485 N N . ILE B 1 217 ? 10.336 25.188 -6.875 1 96.06 217 ILE B N 1
ATOM 7486 C CA . ILE B 1 217 ? 9.773 26.516 -7.117 1 96.06 217 ILE B CA 1
ATOM 7487 C C . ILE B 1 217 ? 8.281 26.5 -6.793 1 96.06 217 ILE B C 1
ATOM 7489 O O . ILE B 1 217 ? 7.777 27.422 -6.133 1 96.06 217 ILE B O 1
ATOM 7493 N N . ALA B 1 218 ? 7.598 25.469 -7.285 1 96.56 218 ALA B N 1
ATOM 7494 C CA . ALA B 1 218 ? 6.164 25.344 -7.023 1 96.56 218 ALA B CA 1
ATOM 7495 C C . ALA B 1 218 ? 5.887 25.266 -5.523 1 96.56 218 ALA B C 1
ATOM 7497 O O . ALA B 1 218 ? 4.93 25.875 -5.035 1 96.56 218 ALA B O 1
ATOM 7498 N N . ALA B 1 219 ? 6.676 24.531 -4.816 1 94.19 219 ALA B N 1
ATOM 7499 C CA . ALA B 1 219 ? 6.523 24.453 -3.363 1 94.19 219 ALA B CA 1
ATOM 7500 C C . ALA B 1 219 ? 6.707 25.828 -2.719 1 94.19 219 ALA B C 1
ATOM 7502 O O . ALA B 1 219 ? 5.984 26.188 -1.783 1 94.19 219 ALA B O 1
ATOM 7503 N N . GLY B 1 220 ? 7.668 26.547 -3.186 1 92.56 220 GLY B N 1
ATOM 7504 C CA . GLY B 1 220 ? 7.852 27.922 -2.719 1 92.56 220 GLY B CA 1
ATOM 7505 C C . GLY B 1 220 ? 6.652 28.812 -2.982 1 92.56 220 GLY B C 1
ATOM 7506 O O . GLY B 1 220 ? 6.305 29.656 -2.152 1 92.56 220 GLY B O 1
ATOM 7507 N N . CYS B 1 221 ? 6.055 28.594 -4.125 1 92.44 221 CYS B N 1
ATOM 7508 C CA . CYS B 1 221 ? 4.852 29.344 -4.453 1 92.44 221 CYS B CA 1
ATOM 7509 C C . CYS B 1 221 ? 3.727 29.031 -3.473 1 92.44 221 CYS B C 1
ATOM 7511 O O . CYS B 1 221 ? 3.064 29.938 -2.975 1 92.44 221 CYS B O 1
ATOM 7513 N N . VAL B 1 222 ? 3.535 27.812 -3.174 1 90.5 222 VAL B N 1
ATOM 7514 C CA . VAL B 1 222 ? 2.418 27.359 -2.346 1 90.5 222 VAL B CA 1
ATOM 7515 C C . VAL B 1 222 ? 2.549 27.953 -0.943 1 90.5 222 VAL B C 1
ATOM 7517 O O . VAL B 1 222 ? 1.556 28.375 -0.343 1 90.5 222 VAL B O 1
ATOM 7520 N N . CYS B 1 223 ? 3.775 28.094 -0.46 1 86.62 223 CYS B N 1
ATOM 7521 C CA . CYS B 1 223 ? 3.975 28.531 0.916 1 86.62 223 CYS B CA 1
ATOM 7522 C C . CYS B 1 223 ? 4.297 30.016 0.972 1 86.62 223 CYS B C 1
ATOM 7524 O O . CYS B 1 223 ? 4.703 30.531 2.018 1 86.62 223 CYS B O 1
ATOM 7526 N N . PHE B 1 224 ? 4.227 30.672 -0.087 1 85 224 PHE B N 1
ATOM 7527 C CA . PHE B 1 224 ? 4.633 32.062 -0.167 1 85 224 PHE B CA 1
ATOM 7528 C C . PHE B 1 224 ? 3.689 32.969 0.642 1 85 224 PHE B C 1
ATOM 7530 O O . PHE B 1 224 ? 4.094 34 1.145 1 85 224 PHE B O 1
ATOM 7537 N N . GLY B 1 225 ? 2.387 32.625 0.806 1 78.25 225 GLY B N 1
ATOM 7538 C CA . GLY B 1 225 ? 1.454 33.375 1.636 1 78.25 225 GLY B CA 1
ATOM 7539 C C . GLY B 1 225 ? 0.504 34.219 0.833 1 78.25 225 GLY B C 1
ATOM 7540 O O . GLY B 1 225 ? -0.415 34.844 1.391 1 78.25 225 GLY B O 1
ATOM 7541 N N . MET B 1 226 ? 0.712 34.344 -0.465 1 81.62 226 MET B N 1
ATOM 7542 C CA . MET B 1 226 ? -0.182 35.094 -1.357 1 81.62 226 MET B CA 1
ATOM 7543 C C . MET B 1 226 ? -1.038 34.125 -2.178 1 81.62 226 MET B C 1
ATOM 7545 O O . MET B 1 226 ? -0.514 33.219 -2.826 1 81.62 226 MET B O 1
ATOM 7549 N N . PRO B 1 227 ? -2.295 34.312 -2.217 1 81.38 227 PRO B N 1
ATOM 7550 C CA . PRO B 1 227 ? -3.197 33.375 -2.865 1 81.38 227 PRO B CA 1
ATOM 7551 C C . PRO B 1 227 ? -2.877 33.156 -4.344 1 81.38 227 PRO B C 1
ATOM 7553 O O . PRO B 1 227 ? -2.9 32.031 -4.832 1 81.38 227 PRO B O 1
ATOM 7556 N N . SER B 1 228 ? -2.627 34.25 -5.051 1 83.69 228 SER B N 1
ATOM 7557 C CA . SER B 1 228 ? -2.342 34.125 -6.477 1 83.69 228 SER B CA 1
ATOM 7558 C C . SER B 1 228 ? -1.062 33.312 -6.715 1 83.69 228 SER B C 1
ATOM 7560 O O . SER B 1 228 ? -0.985 32.531 -7.656 1 83.69 228 SER B O 1
ATOM 7562 N N . VAL B 1 229 ? -0.12 33.562 -5.848 1 88.81 229 VAL B N 1
ATOM 7563 C CA . VAL B 1 229 ? 1.149 32.844 -5.957 1 88.81 229 VAL B CA 1
ATOM 7564 C C . VAL B 1 229 ? 0.962 31.375 -5.555 1 88.81 229 VAL B C 1
ATOM 7566 O O . VAL B 1 229 ? 1.5 30.469 -6.199 1 88.81 229 VAL B O 1
ATOM 7569 N N . SER B 1 230 ? 0.188 31.203 -4.527 1 88.25 230 SER B N 1
ATOM 7570 C CA . SER B 1 230 ? -0.081 29.844 -4.055 1 88.25 230 SER B CA 1
ATOM 7571 C C . SER B 1 230 ? -0.812 29.031 -5.109 1 88.25 230 SER B C 1
ATOM 7573 O O . SER B 1 230 ? -0.509 27.844 -5.309 1 88.25 230 SER B O 1
ATOM 7575 N N . LYS B 1 231 ? -1.714 29.641 -5.77 1 87.56 231 LYS B N 1
ATOM 7576 C CA . LYS B 1 231 ? -2.449 28.969 -6.828 1 87.56 231 LYS B CA 1
ATOM 7577 C C . LYS B 1 231 ? -1.532 28.609 -7.996 1 87.56 231 LYS B C 1
ATOM 7579 O O . LYS B 1 231 ? -1.676 27.547 -8.609 1 87.56 231 LYS B O 1
ATOM 7584 N N . THR B 1 232 ? -0.685 29.516 -8.289 1 91.44 232 THR B N 1
ATOM 7585 C CA . THR B 1 232 ? 0.301 29.25 -9.328 1 91.44 232 THR B CA 1
ATOM 7586 C C . THR B 1 232 ? 1.129 28.016 -8.984 1 91.44 232 THR B C 1
ATOM 7588 O O . THR B 1 232 ? 1.426 27.203 -9.852 1 91.44 232 THR B O 1
ATOM 7591 N N . GLY B 1 233 ? 1.465 27.938 -7.723 1 94 233 GLY B N 1
ATOM 7592 C CA . GLY B 1 233 ? 2.223 26.781 -7.277 1 94 233 GLY B CA 1
ATOM 7593 C C . GLY B 1 233 ? 1.491 25.469 -7.496 1 94 233 GLY B C 1
ATOM 7594 O O . GLY B 1 233 ? 2.09 24.484 -7.934 1 94 233 GLY B O 1
ATOM 7595 N N . LEU B 1 234 ? 0.232 25.422 -7.273 1 92.5 234 LEU B N 1
ATOM 7596 C CA . LEU B 1 234 ? -0.563 24.203 -7.414 1 92.5 234 LEU B CA 1
ATOM 7597 C C . LEU B 1 234 ? -0.699 23.812 -8.883 1 92.5 234 LEU B C 1
ATOM 7599 O O . LEU B 1 234 ? -0.676 22.625 -9.219 1 92.5 234 LEU B O 1
ATOM 7603 N N . ILE B 1 235 ? -0.812 24.797 -9.734 1 92.12 235 ILE B N 1
ATOM 7604 C CA . ILE B 1 235 ? -0.88 24.531 -11.164 1 92.12 235 ILE B CA 1
ATOM 7605 C C . ILE B 1 235 ? 0.463 23.984 -11.656 1 92.12 235 ILE B C 1
ATOM 7607 O O . ILE B 1 235 ? 0.509 23.031 -12.43 1 92.12 235 ILE B O 1
ATOM 7611 N N . LEU B 1 236 ? 1.518 24.609 -11.148 1 94.25 236 LEU B N 1
ATOM 7612 C CA . LEU B 1 236 ? 2.852 24.172 -11.539 1 94.25 236 LEU B CA 1
ATOM 7613 C C . LEU B 1 236 ? 3.104 22.734 -11.086 1 94.25 236 LEU B C 1
ATOM 7615 O O . LEU B 1 236 ? 3.766 21.969 -11.789 1 94.25 236 LEU B O 1
ATOM 7619 N N . LEU B 1 237 ? 2.59 22.406 -9.938 1 95.75 237 LEU B N 1
ATOM 7620 C CA . LEU B 1 237 ? 2.77 21.047 -9.453 1 95.75 237 LEU B CA 1
ATOM 7621 C C . LEU B 1 237 ? 2.029 20.047 -10.336 1 95.75 237 LEU B C 1
ATOM 7623 O O . LEU B 1 237 ? 2.49 18.922 -10.531 1 95.75 237 LEU B O 1
ATOM 7627 N N . GLU B 1 238 ? 0.91 20.406 -10.852 1 93.31 238 GLU B N 1
ATOM 7628 C CA . GLU B 1 238 ? 0.207 19.547 -11.805 1 93.31 238 GLU B CA 1
ATOM 7629 C C . GLU B 1 238 ? 1.017 19.359 -13.086 1 93.31 238 GLU B C 1
ATOM 7631 O O . GLU B 1 238 ? 1.049 18.281 -13.664 1 93.31 238 GLU B O 1
ATOM 7636 N N . ILE B 1 239 ? 1.583 20.422 -13.5 1 93.81 239 ILE B N 1
ATOM 7637 C CA . ILE B 1 239 ? 2.428 20.375 -14.688 1 93.81 239 ILE B CA 1
ATOM 7638 C C . ILE B 1 239 ? 3.629 19.469 -14.43 1 93.81 239 ILE B C 1
ATOM 7640 O O . ILE B 1 239 ? 4 18.656 -15.281 1 93.81 239 ILE B O 1
ATOM 7644 N N . VAL B 1 240 ? 4.211 19.625 -13.25 1 96.81 240 VAL B N 1
ATOM 7645 C CA . VAL B 1 240 ? 5.34 18.781 -12.875 1 96.81 240 VAL B CA 1
ATOM 7646 C C . VAL B 1 240 ? 4.918 17.312 -12.875 1 96.81 240 VAL B C 1
ATOM 7648 O O . VAL B 1 240 ? 5.66 16.453 -13.352 1 96.81 240 VAL B O 1
ATOM 7651 N N . ARG B 1 241 ? 3.748 17 -12.312 1 96.31 241 ARG B N 1
ATOM 7652 C CA . ARG B 1 241 ? 3.238 15.633 -12.305 1 96.31 241 ARG B CA 1
ATOM 7653 C C . ARG B 1 241 ? 3.172 15.055 -13.711 1 96.31 241 ARG B C 1
ATOM 7655 O O . ARG B 1 241 ? 3.631 13.938 -13.961 1 96.31 241 ARG B O 1
ATOM 7662 N N . VAL B 1 242 ? 2.621 15.797 -14.633 1 93.75 242 VAL B N 1
ATOM 7663 C CA . VAL B 1 242 ? 2.475 15.352 -16.016 1 93.75 242 VAL B CA 1
ATOM 7664 C C . VAL B 1 242 ? 3.854 15.172 -16.656 1 93.75 242 VAL B C 1
ATOM 7666 O O . VAL B 1 242 ? 4.094 14.203 -17.359 1 93.75 242 VAL B O 1
ATOM 7669 N N . ALA B 1 243 ? 4.734 16.109 -16.391 1 95.81 243 ALA B N 1
ATOM 7670 C CA . ALA B 1 243 ? 6.086 16.047 -16.938 1 95.81 243 ALA B CA 1
ATOM 7671 C C . ALA B 1 243 ? 6.824 14.805 -16.438 1 95.81 243 ALA B C 1
ATOM 7673 O O . ALA B 1 243 ? 7.516 14.133 -17.203 1 95.81 243 ALA B O 1
ATOM 7674 N N . LEU B 1 244 ? 6.703 14.555 -15.18 1 96.88 244 LEU B N 1
ATOM 7675 C CA . LEU B 1 244 ? 7.367 13.398 -14.594 1 96.88 244 LEU B CA 1
ATOM 7676 C C . LEU B 1 244 ? 6.828 12.102 -15.188 1 96.88 244 LEU B C 1
ATOM 7678 O O . LEU B 1 244 ? 7.594 11.164 -15.445 1 96.88 244 LEU B O 1
ATOM 7682 N N . HIS B 1 245 ? 5.547 12.062 -15.359 1 93.25 245 HIS B N 1
ATOM 7683 C CA . HIS B 1 245 ? 4.941 10.891 -15.977 1 93.25 245 HIS B CA 1
ATOM 7684 C C . HIS B 1 245 ? 5.465 10.68 -17.391 1 93.25 245 HIS B C 1
ATOM 7686 O O . HIS B 1 245 ? 5.758 9.547 -17.797 1 93.25 245 HIS B O 1
ATOM 7692 N N . GLY B 1 246 ? 5.535 11.742 -18.141 1 91.12 246 GLY B N 1
ATOM 7693 C CA . GLY B 1 246 ? 6.082 11.648 -19.484 1 91.12 246 GLY B CA 1
ATOM 7694 C C . GLY B 1 246 ? 7.539 11.227 -19.516 1 91.12 246 GLY B C 1
ATOM 7695 O O . GLY B 1 246 ? 7.945 10.438 -20.375 1 91.12 246 GLY B O 1
ATOM 7696 N N . LEU B 1 247 ? 8.266 11.672 -18.578 1 93 247 LEU B N 1
ATOM 7697 C CA . LEU B 1 247 ? 9.688 11.375 -18.5 1 93 247 LEU B CA 1
ATOM 7698 C C . LEU B 1 247 ? 9.93 9.883 -18.281 1 93 247 LEU B C 1
ATOM 7700 O O . LEU B 1 247 ? 10.75 9.281 -18.969 1 93 247 LEU B O 1
ATOM 7704 N N . VAL B 1 248 ? 9.227 9.234 -17.406 1 92.38 248 VAL B N 1
ATOM 7705 C CA . VAL B 1 248 ? 9.461 7.84 -17.047 1 92.38 248 VAL B CA 1
ATOM 7706 C C . VAL B 1 248 ? 8.953 6.934 -18.172 1 92.38 248 VAL B C 1
ATOM 7708 O O . VAL B 1 248 ? 9.492 5.848 -18.375 1 92.38 248 VAL B O 1
ATOM 7711 N N . GLU B 1 249 ? 7.891 7.32 -18.828 1 88.81 249 GLU B N 1
ATOM 7712 C CA . GLU B 1 249 ? 7.375 6.531 -19.938 1 88.81 249 GLU B CA 1
ATOM 7713 C C . GLU B 1 249 ? 8.352 6.535 -21.125 1 88.81 249 GLU B C 1
ATOM 7715 O O . GLU B 1 249 ? 8.43 5.559 -21.875 1 88.81 249 GLU B O 1
ATOM 7720 N N . ASP B 1 250 ? 9.102 7.652 -21.234 1 88.19 250 ASP B N 1
ATOM 7721 C CA . ASP B 1 250 ? 10.047 7.785 -22.328 1 88.19 250 ASP B CA 1
ATOM 7722 C C . ASP B 1 250 ? 11.375 7.113 -21.984 1 88.19 250 ASP B C 1
ATOM 7724 O O . ASP B 1 250 ? 12.062 6.605 -22.875 1 88.19 250 ASP B O 1
ATOM 7728 N N . ASP B 1 251 ? 11.727 7.184 -20.75 1 91.81 251 ASP B N 1
ATOM 7729 C CA . ASP B 1 251 ? 12.977 6.621 -20.25 1 91.81 251 ASP B CA 1
ATOM 7730 C C . ASP B 1 251 ? 12.789 5.969 -18.891 1 91.81 251 ASP B C 1
ATOM 7732 O O . ASP B 1 251 ? 12.844 6.648 -17.859 1 91.81 251 ASP B O 1
ATOM 7736 N N . ASN B 1 252 ? 12.766 4.707 -18.891 1 90.31 252 ASN B N 1
ATOM 7737 C CA . ASN B 1 252 ? 12.484 3.969 -17.656 1 90.31 252 ASN B CA 1
ATOM 7738 C C . ASN B 1 252 ? 13.664 4.031 -16.688 1 90.31 252 ASN B C 1
ATOM 7740 O O . ASN B 1 252 ? 13.508 3.748 -15.508 1 90.31 252 ASN B O 1
ATOM 7744 N N . SER B 1 253 ? 14.844 4.414 -17.125 1 91.5 253 SER B N 1
ATOM 7745 C CA . SER B 1 253 ? 16.016 4.441 -16.266 1 91.5 253 SER B CA 1
ATOM 7746 C C . SER B 1 253 ? 15.898 5.535 -15.203 1 91.5 253 SER B C 1
ATOM 7748 O O . SER B 1 253 ? 16.562 5.48 -14.172 1 91.5 253 SER B O 1
ATOM 7750 N N . VAL B 1 254 ? 15.047 6.496 -15.438 1 94.12 254 VAL B N 1
ATOM 7751 C CA . VAL B 1 254 ? 14.914 7.637 -14.531 1 94.12 254 VAL B CA 1
ATOM 7752 C C . VAL B 1 254 ? 14.305 7.184 -13.211 1 94.12 254 VAL B C 1
ATOM 7754 O O . VAL B 1 254 ? 14.414 7.887 -12.203 1 94.12 254 VAL B O 1
ATOM 7757 N N . ILE B 1 255 ? 13.734 5.988 -13.203 1 93 255 ILE B N 1
ATOM 7758 C CA . ILE B 1 255 ? 13.109 5.477 -11.992 1 93 255 ILE B CA 1
ATOM 7759 C C . ILE B 1 255 ? 14.164 5.254 -10.914 1 93 255 ILE B C 1
ATOM 7761 O O . ILE B 1 255 ? 13.844 5.156 -9.727 1 93 255 ILE B O 1
ATOM 7765 N N . ARG B 1 256 ? 15.445 5.191 -11.336 1 94.19 256 ARG B N 1
ATOM 7766 C CA . ARG B 1 256 ? 16.547 4.977 -10.391 1 94.19 256 ARG B CA 1
ATOM 7767 C C . ARG B 1 256 ? 17.297 6.273 -10.125 1 94.19 256 ARG B C 1
ATOM 7769 O O . ARG B 1 256 ? 18.312 6.277 -9.414 1 94.19 256 ARG B O 1
ATOM 7776 N N . ASP B 1 257 ? 16.812 7.375 -10.641 1 95.88 257 ASP B N 1
ATOM 7777 C CA . ASP B 1 257 ? 17.438 8.68 -10.477 1 95.88 257 ASP B CA 1
ATOM 7778 C C . ASP B 1 257 ? 16.938 9.375 -9.211 1 95.88 257 ASP B C 1
ATOM 7780 O O . ASP B 1 257 ? 15.734 9.531 -9.016 1 95.88 257 ASP B O 1
ATOM 7784 N N . LEU B 1 258 ? 17.828 9.844 -8.406 1 96.94 258 LEU B N 1
ATOM 7785 C CA . LEU B 1 258 ? 17.5 10.461 -7.129 1 96.94 258 LEU B CA 1
ATOM 7786 C C . LEU B 1 258 ? 16.656 11.711 -7.332 1 96.94 258 LEU B C 1
ATOM 7788 O O . LEU B 1 258 ? 15.656 11.914 -6.637 1 96.94 258 LEU B O 1
ATOM 7792 N N . GLU B 1 259 ? 17.047 12.562 -8.273 1 97.25 259 GLU B N 1
ATOM 7793 C CA . GLU B 1 259 ? 16.359 13.828 -8.484 1 97.25 259 GLU B CA 1
ATOM 7794 C C . GLU B 1 259 ? 14.938 13.594 -8.984 1 97.25 259 GLU B C 1
ATOM 7796 O O . GLU B 1 259 ? 14.016 14.344 -8.648 1 97.25 259 GLU B O 1
ATOM 7801 N N . TYR B 1 260 ? 14.781 12.602 -9.875 1 97.38 260 TYR B N 1
ATOM 7802 C CA . TYR B 1 260 ? 13.438 12.211 -10.297 1 97.38 260 TYR B CA 1
ATOM 7803 C C . TYR B 1 260 ? 12.586 11.82 -9.102 1 97.38 260 TYR B C 1
ATOM 7805 O O . TYR B 1 260 ? 11.438 12.25 -8.984 1 97.38 260 TYR B O 1
ATOM 7813 N N . LEU B 1 261 ? 13.141 10.992 -8.242 1 98.31 261 LEU B N 1
ATOM 7814 C CA . LEU B 1 261 ? 12.43 10.5 -7.066 1 98.31 261 LEU B CA 1
ATOM 7815 C C . LEU B 1 261 ? 12.094 11.648 -6.113 1 98.31 261 LEU B C 1
ATOM 7817 O O . LEU B 1 261 ? 11 11.688 -5.547 1 98.31 261 LEU B O 1
ATOM 7821 N N . GLN B 1 262 ? 12.992 12.523 -5.961 1 97.44 262 GLN B N 1
ATOM 7822 C CA . GLN B 1 262 ? 12.773 13.68 -5.098 1 97.44 262 GLN B CA 1
ATOM 7823 C C . GLN B 1 262 ? 11.672 14.578 -5.648 1 97.44 262 GLN B C 1
ATOM 7825 O O . GLN B 1 262 ? 10.852 15.102 -4.891 1 97.44 262 GLN B O 1
ATOM 7830 N N . ALA B 1 263 ? 11.672 14.797 -6.945 1 97.94 263 ALA B N 1
ATOM 7831 C CA . ALA B 1 263 ? 10.609 15.586 -7.57 1 97.94 263 ALA B CA 1
ATOM 7832 C C . ALA B 1 263 ? 9.25 14.938 -7.367 1 97.94 263 ALA B C 1
ATOM 7834 O O . ALA B 1 263 ? 8.266 15.617 -7.078 1 97.94 263 ALA B O 1
ATOM 7835 N N . CYS B 1 264 ? 9.203 13.602 -7.504 1 98.31 264 CYS B N 1
ATOM 7836 C CA . CYS B 1 264 ? 7.965 12.859 -7.262 1 98.31 264 CYS B CA 1
ATOM 7837 C C . CYS B 1 264 ? 7.488 13.055 -5.824 1 98.31 264 CYS B C 1
ATOM 7839 O O . CYS B 1 264 ? 6.309 13.328 -5.59 1 98.31 264 CYS B O 1
ATOM 7841 N N . MET B 1 265 ? 8.383 12.938 -4.902 1 97.5 265 MET B N 1
ATOM 7842 C CA . MET B 1 265 ? 8.023 13.07 -3.494 1 97.5 265 MET B CA 1
ATOM 7843 C C . MET B 1 265 ? 7.5 14.477 -3.203 1 97.5 265 MET B C 1
ATOM 7845 O O . MET B 1 265 ? 6.543 14.641 -2.445 1 97.5 265 MET B O 1
ATOM 7849 N N . MET B 1 266 ? 8.086 15.469 -3.824 1 96.06 266 MET B N 1
ATOM 7850 C CA . MET B 1 266 ? 7.723 16.859 -3.564 1 96.06 266 MET B CA 1
ATOM 7851 C C . MET B 1 266 ? 6.297 17.141 -4.016 1 96.06 266 MET B C 1
ATOM 7853 O O . MET B 1 266 ? 5.496 17.688 -3.256 1 96.06 266 MET B O 1
ATOM 7857 N N . TRP B 1 267 ? 5.996 16.844 -5.23 1 96.56 267 TRP B N 1
ATOM 7858 C CA . TRP B 1 267 ? 4.648 17.156 -5.684 1 96.56 267 TRP B CA 1
ATOM 7859 C C . TRP B 1 267 ? 3.611 16.328 -4.934 1 96.56 267 TRP B C 1
ATOM 7861 O O . TRP B 1 267 ? 2.525 16.812 -4.617 1 96.56 267 TRP B O 1
ATOM 7871 N N . ILE B 1 268 ? 3.938 15.031 -4.566 1 97.38 268 ILE B N 1
ATOM 7872 C CA . ILE B 1 268 ? 2.994 14.188 -3.838 1 97.38 268 ILE B CA 1
ATOM 7873 C C . ILE B 1 268 ? 2.781 14.75 -2.434 1 97.38 268 ILE B C 1
ATOM 7875 O O . ILE B 1 268 ? 1.645 14.859 -1.967 1 97.38 268 ILE B O 1
ATOM 7879 N N . ASP B 1 269 ? 3.85 15.117 -1.834 1 94.94 269 ASP B N 1
ATOM 7880 C CA . ASP B 1 269 ? 3.818 15.609 -0.459 1 94.94 269 ASP B CA 1
ATOM 7881 C C . ASP B 1 269 ? 2.928 16.844 -0.335 1 94.94 269 ASP B C 1
ATOM 7883 O O . ASP B 1 269 ? 2.131 16.953 0.599 1 94.94 269 ASP B O 1
ATOM 7887 N N . VAL B 1 270 ? 3.043 17.719 -1.261 1 94.12 270 VAL B N 1
ATOM 7888 C CA . VAL B 1 270 ? 2.324 18.984 -1.189 1 94.12 270 VAL B CA 1
ATOM 7889 C C . VAL B 1 270 ? 0.866 18.766 -1.593 1 94.12 270 VAL B C 1
ATOM 7891 O O . VAL B 1 270 ? -0.047 19.234 -0.907 1 94.12 270 VAL B O 1
ATOM 7894 N N . THR B 1 271 ? 0.604 18.062 -2.627 1 95.25 271 THR B N 1
ATOM 7895 C CA . THR B 1 271 ? -0.739 17.969 -3.191 1 95.25 271 THR B CA 1
ATOM 7896 C C . THR B 1 271 ? -1.587 16.969 -2.416 1 95.25 271 THR B C 1
ATOM 7898 O O . THR B 1 271 ? -2.816 17.031 -2.455 1 95.25 271 THR B O 1
ATOM 7901 N N . ALA B 1 272 ? -1.02 16.078 -1.665 1 95.19 272 ALA B N 1
ATOM 7902 C CA . ALA B 1 272 ? -1.771 15.086 -0.907 1 95.19 272 ALA B CA 1
ATOM 7903 C C . ALA B 1 272 ? -2.66 15.742 0.14 1 95.19 272 ALA B C 1
ATOM 7905 O O . ALA B 1 272 ? -3.666 15.172 0.562 1 95.19 272 ALA B O 1
ATOM 7906 N N . PHE B 1 273 ? -2.275 16.953 0.531 1 93.5 273 PHE B N 1
ATOM 7907 C CA . PHE B 1 273 ? -3.01 17.656 1.578 1 93.5 273 PHE B CA 1
ATOM 7908 C C . PHE B 1 273 ? -3.236 19.109 1.199 1 93.5 273 PHE B C 1
ATOM 7910 O O . PHE B 1 273 ? -3.08 20.016 2.033 1 93.5 273 PHE B O 1
ATOM 7917 N N . CYS B 1 274 ? -3.559 19.375 -0.049 1 90.44 274 CYS B N 1
ATOM 7918 C CA . CYS B 1 274 ? -3.693 20.75 -0.516 1 90.44 274 CYS B CA 1
ATOM 7919 C C . CYS B 1 274 ? -5.137 21.234 -0.401 1 90.44 274 CYS B C 1
ATOM 7921 O O . CYS B 1 274 ? -5.406 22.422 -0.481 1 90.44 274 CYS B O 1
ATOM 7923 N N . GLY B 1 275 ? -6.129 20.297 -0.215 1 88.94 275 GLY B N 1
ATOM 7924 C CA . GLY B 1 275 ? -7.512 20.703 -0.02 1 88.94 275 GLY B CA 1
ATOM 7925 C C . GLY B 1 275 ? -8.359 20.562 -1.271 1 88.94 275 GLY B C 1
ATOM 7926 O O . GLY B 1 275 ? -9.586 20.641 -1.209 1 88.94 275 GLY B O 1
ATOM 7927 N N . TYR B 1 276 ? -7.719 20.375 -2.4 1 88.44 276 TYR B N 1
ATOM 7928 C CA . TYR B 1 276 ? -8.445 20.094 -3.635 1 88.44 276 TYR B CA 1
ATOM 7929 C C . TYR B 1 276 ? -8.633 18.594 -3.84 1 88.44 276 TYR B C 1
ATOM 7931 O O . TYR B 1 276 ? -7.652 17.859 -3.943 1 88.44 276 TYR B O 1
ATOM 7939 N N . LYS B 1 277 ? -9.852 18.172 -3.957 1 88.62 277 LYS B N 1
ATOM 7940 C CA . LYS B 1 277 ? -10.227 16.75 -3.895 1 88.62 277 LYS B CA 1
ATOM 7941 C C . LYS B 1 277 ? -9.508 15.945 -4.973 1 88.62 277 LYS B C 1
ATOM 7943 O O . LYS B 1 277 ? -8.93 14.898 -4.684 1 88.62 277 LYS B O 1
ATOM 7948 N N . ARG B 1 278 ? -9.562 16.422 -6.23 1 90.44 278 ARG B N 1
ATOM 7949 C CA . ARG B 1 278 ? -8.945 15.711 -7.348 1 90.44 278 ARG B CA 1
ATOM 7950 C C . ARG B 1 278 ? -7.449 15.516 -7.117 1 90.44 278 ARG B C 1
ATOM 7952 O O . ARG B 1 278 ? -6.938 14.398 -7.246 1 90.44 278 ARG B O 1
ATOM 7959 N N . LYS B 1 279 ? -6.773 16.625 -6.762 1 91.88 279 LYS B N 1
ATOM 7960 C CA . LYS B 1 279 ? -5.324 16.578 -6.574 1 91.88 279 LYS B CA 1
ATOM 7961 C C . LYS B 1 279 ? -4.953 15.68 -5.395 1 91.88 279 LYS B C 1
ATOM 7963 O O . LYS B 1 279 ? -3.947 14.977 -5.441 1 91.88 279 LYS B O 1
ATOM 7968 N N . MET B 1 280 ? -5.742 15.719 -4.355 1 93.25 280 MET B N 1
ATOM 7969 C CA . MET B 1 280 ? -5.457 14.93 -3.16 1 93.25 280 MET B CA 1
ATOM 7970 C C . MET B 1 280 ? -5.578 13.438 -3.455 1 93.25 280 MET B C 1
ATOM 7972 O O . MET B 1 280 ? -4.73 12.648 -3.041 1 93.25 280 MET B O 1
ATOM 7976 N N . GLU B 1 281 ? -6.617 13.031 -4.184 1 93.12 281 GLU B N 1
ATOM 7977 C CA . GLU B 1 281 ? -6.793 11.609 -4.484 1 93.12 281 GLU B CA 1
ATOM 7978 C C . GLU B 1 281 ? -5.723 11.117 -5.453 1 93.12 281 GLU B C 1
ATOM 7980 O O . GLU B 1 281 ? -5.219 10 -5.309 1 93.12 281 GLU B O 1
ATOM 7985 N N . ILE B 1 282 ? -5.375 11.914 -6.445 1 93.75 282 ILE B N 1
ATOM 7986 C CA . ILE B 1 282 ? -4.344 11.531 -7.406 1 93.75 282 ILE B CA 1
ATOM 7987 C C . ILE B 1 282 ? -3.002 11.391 -6.691 1 93.75 282 ILE B C 1
ATOM 7989 O O . ILE B 1 282 ? -2.246 10.453 -6.957 1 93.75 282 ILE B O 1
ATOM 7993 N N . ALA B 1 283 ? -2.73 12.352 -5.812 1 96 283 ALA B N 1
ATOM 7994 C CA . ALA B 1 283 ? -1.491 12.266 -5.043 1 96 283 ALA B CA 1
ATOM 7995 C C . ALA B 1 283 ? -1.473 11.016 -4.168 1 96 283 ALA B C 1
ATOM 7997 O O . ALA B 1 283 ? -0.44 10.359 -4.043 1 96 283 ALA B O 1
ATOM 7998 N N . GLU B 1 284 ? -2.578 10.688 -3.59 1 94.81 284 GLU B N 1
ATOM 7999 C CA . GLU B 1 284 ? -2.67 9.516 -2.713 1 94.81 284 GLU B CA 1
ATOM 8000 C C . GLU B 1 284 ? -2.283 8.242 -3.453 1 94.81 284 GLU B C 1
ATOM 8002 O O . GLU B 1 284 ? -1.495 7.441 -2.947 1 94.81 284 GLU B O 1
ATOM 8007 N N . HIS B 1 285 ? -2.779 8.031 -4.629 1 93.38 285 HIS B N 1
ATOM 8008 C CA . HIS B 1 285 ? -2.518 6.754 -5.277 1 93.38 285 HIS B CA 1
ATOM 8009 C C . HIS B 1 285 ? -1.204 6.785 -6.047 1 93.38 285 HIS B C 1
ATOM 8011 O O . HIS B 1 285 ? -0.713 5.746 -6.492 1 93.38 285 HIS B O 1
ATOM 8017 N N . SER B 1 286 ? -0.614 7.969 -6.199 1 96.56 286 SER B N 1
ATOM 8018 C CA . SER B 1 286 ? 0.651 8.078 -6.918 1 96.56 286 SER B CA 1
ATOM 8019 C C . SER B 1 286 ? 1.834 7.785 -6 1 96.56 286 SER B C 1
ATOM 8021 O O . SER B 1 286 ? 2.988 7.863 -6.422 1 96.56 286 SER B O 1
ATOM 8023 N N . LEU B 1 287 ? 1.604 7.398 -4.781 1 98 287 LEU B N 1
ATOM 8024 C CA . LEU B 1 287 ? 2.682 7.148 -3.828 1 98 287 LEU B CA 1
ATOM 8025 C C . LEU B 1 287 ? 3.355 5.812 -4.109 1 98 287 LEU B C 1
ATOM 8027 O O . LEU B 1 287 ? 4.566 5.672 -3.924 1 98 287 LEU B O 1
ATOM 8031 N N . GLN B 1 288 ? 2.637 4.809 -4.594 1 97.81 288 GLN B N 1
ATOM 8032 C CA . GLN B 1 288 ? 3.141 3.443 -4.695 1 97.81 288 GLN B CA 1
ATOM 8033 C C . GLN B 1 288 ? 4.273 3.35 -5.711 1 97.81 288 GLN B C 1
ATOM 8035 O O . GLN B 1 288 ? 5.258 2.639 -5.488 1 97.81 288 GLN B O 1
ATOM 8040 N N . PRO B 1 289 ? 4.191 4 -6.891 1 97.19 289 PRO B N 1
ATOM 8041 C CA . PRO B 1 289 ? 5.328 3.939 -7.812 1 97.19 289 PRO B CA 1
ATOM 8042 C C . PRO B 1 289 ? 6.637 4.391 -7.168 1 97.19 289 PRO B C 1
ATOM 8044 O O . PRO B 1 289 ? 7.688 3.793 -7.414 1 97.19 289 PRO B O 1
ATOM 8047 N N . LEU B 1 290 ? 6.531 5.422 -6.387 1 97.88 290 LEU B N 1
ATOM 8048 C CA . LEU B 1 290 ? 7.715 5.91 -5.691 1 97.88 290 LEU B CA 1
ATOM 8049 C C . LEU B 1 290 ? 8.211 4.883 -4.68 1 97.88 290 LEU B C 1
ATOM 8051 O O . LEU B 1 290 ? 9.414 4.613 -4.598 1 97.88 290 LEU B O 1
ATOM 8055 N N . VAL B 1 291 ? 7.32 4.258 -3.934 1 98.25 291 VAL B N 1
ATOM 8056 C CA . VAL B 1 291 ? 7.656 3.244 -2.938 1 98.25 291 VAL B CA 1
ATOM 8057 C C . VAL B 1 291 ? 8.297 2.037 -3.621 1 98.25 291 VAL B C 1
ATOM 8059 O O . VAL B 1 291 ? 9.328 1.537 -3.172 1 98.25 291 VAL B O 1
ATOM 8062 N N . THR B 1 292 ? 7.668 1.585 -4.688 1 96.88 292 THR B N 1
ATOM 8063 C CA . THR B 1 292 ? 8.164 0.412 -5.398 1 96.88 292 THR B CA 1
ATOM 8064 C C . THR B 1 292 ? 9.539 0.69 -6.008 1 96.88 292 THR B C 1
ATOM 8066 O O . THR B 1 292 ? 10.422 -0.169 -5.977 1 96.88 292 THR B O 1
ATOM 8069 N N . ALA B 1 293 ? 9.742 1.929 -6.57 1 96.5 293 ALA B N 1
ATOM 8070 C CA . ALA B 1 293 ? 11.023 2.289 -7.164 1 96.5 293 ALA B CA 1
ATOM 8071 C C . ALA B 1 293 ? 12.141 2.229 -6.133 1 96.5 293 ALA B C 1
ATOM 8073 O O . ALA B 1 293 ? 13.211 1.669 -6.395 1 96.5 293 ALA B O 1
ATOM 8074 N N . LEU B 1 294 ? 11.898 2.752 -4.953 1 97.31 294 LEU B N 1
ATOM 8075 C CA . LEU B 1 294 ? 12.914 2.777 -3.904 1 97.31 294 LEU B CA 1
ATOM 8076 C C . LEU B 1 294 ? 13.117 1.385 -3.318 1 97.31 294 LEU B C 1
ATOM 8078 O O . LEU B 1 294 ? 14.258 0.988 -3.039 1 97.31 294 LEU B O 1
ATOM 8082 N N . ARG B 1 295 ? 12.047 0.607 -3.143 1 95.81 295 ARG B N 1
ATOM 8083 C CA . ARG B 1 295 ? 12.133 -0.744 -2.598 1 95.81 295 ARG B CA 1
ATOM 8084 C C . ARG B 1 295 ? 12.938 -1.657 -3.516 1 95.81 295 ARG B C 1
ATOM 8086 O O . ARG B 1 295 ? 13.836 -2.367 -3.059 1 95.81 295 ARG B O 1
ATOM 8093 N N . ARG B 1 296 ? 12.594 -1.637 -4.816 1 93.06 296 ARG B N 1
ATOM 8094 C CA . ARG B 1 296 ? 13.234 -2.535 -5.77 1 93.06 296 ARG B CA 1
ATOM 8095 C C . ARG B 1 296 ? 14.672 -2.109 -6.039 1 93.06 296 ARG B C 1
ATOM 8097 O O . ARG B 1 296 ? 15.492 -2.914 -6.492 1 93.06 296 ARG B O 1
ATOM 8104 N N . ALA B 1 297 ? 14.992 -0.801 -5.711 1 92.25 297 ALA B N 1
ATOM 8105 C CA . ALA B 1 297 ? 16.375 -0.345 -5.773 1 92.25 297 ALA B CA 1
ATOM 8106 C C . ALA B 1 297 ? 17.141 -0.726 -4.508 1 92.25 297 ALA B C 1
ATOM 8108 O O . ALA B 1 297 ? 18.344 -0.46 -4.391 1 92.25 297 ALA B O 1
ATOM 8109 N N . GLY B 1 298 ? 16.453 -1.328 -3.523 1 92.44 298 GLY B N 1
ATOM 8110 C CA . GLY B 1 298 ? 17.062 -1.803 -2.297 1 92.44 298 GLY B CA 1
ATOM 8111 C C . GLY B 1 298 ? 17.312 -0.697 -1.289 1 92.44 298 GLY B C 1
ATOM 8112 O O . GLY B 1 298 ? 18.109 -0.869 -0.355 1 92.44 298 GLY B O 1
ATOM 8113 N N . LYS B 1 299 ? 16.641 0.442 -1.416 1 96.31 299 LYS B N 1
ATOM 8114 C CA . LYS B 1 299 ? 16.984 1.613 -0.615 1 96.31 299 LYS B CA 1
ATOM 8115 C C . LYS B 1 299 ? 16.375 1.52 0.784 1 96.31 299 LYS B C 1
ATOM 8117 O O . LYS B 1 299 ? 16.734 2.299 1.671 1 96.31 299 LYS B O 1
ATOM 8122 N N . PHE B 1 300 ? 15.516 0.516 1.088 1 97 300 PHE B N 1
ATOM 8123 C CA . PHE B 1 300 ? 14.953 0.325 2.418 1 97 300 PHE B CA 1
ATOM 8124 C C . PHE B 1 300 ? 15.859 -0.556 3.27 1 97 300 PHE B C 1
ATOM 8126 O O . PHE B 1 300 ? 15.633 -0.708 4.473 1 97 300 PHE B O 1
ATOM 8133 N N . ASP B 1 301 ? 16.859 -1.083 2.623 1 94.88 301 ASP B N 1
ATOM 8134 C CA . ASP B 1 301 ? 17.719 -2.07 3.26 1 94.88 301 ASP B CA 1
ATOM 8135 C C . ASP B 1 301 ? 19.125 -1.504 3.498 1 94.88 301 ASP B C 1
ATOM 8137 O O . ASP B 1 301 ? 19.594 -0.655 2.738 1 94.88 301 ASP B O 1
ATOM 8141 N N . ARG B 1 302 ? 19.781 -2.01 4.469 1 92.56 302 ARG B N 1
ATOM 8142 C CA . ARG B 1 302 ? 21.109 -1.546 4.863 1 92.56 302 ARG B CA 1
ATOM 8143 C C . ARG B 1 302 ? 22.141 -1.824 3.766 1 92.56 302 ARG B C 1
ATOM 8145 O O . ARG B 1 302 ? 23.125 -1.102 3.635 1 92.56 302 ARG B O 1
ATOM 8152 N N . VAL B 1 303 ? 21.922 -2.787 2.938 1 90.19 303 VAL B N 1
ATOM 8153 C CA . VAL B 1 303 ? 22.891 -3.27 1.953 1 90.19 303 VAL B CA 1
ATOM 8154 C C . VAL B 1 303 ? 23.172 -2.174 0.927 1 90.19 303 VAL B C 1
ATOM 8156 O O . VAL B 1 303 ? 24.266 -2.104 0.374 1 90.19 303 VAL B O 1
ATOM 8159 N N . ALA B 1 304 ? 22.234 -1.277 0.726 1 91.31 304 ALA B N 1
ATOM 8160 C CA . ALA B 1 304 ? 22.359 -0.25 -0.306 1 91.31 304 ALA B CA 1
ATOM 8161 C C . ALA B 1 304 ? 23.281 0.881 0.156 1 91.31 304 ALA B C 1
ATOM 8163 O O . ALA B 1 304 ? 23.703 1.711 -0.651 1 91.31 304 ALA B O 1
ATOM 8164 N N . TYR B 1 305 ? 23.609 0.866 1.454 1 91.88 305 TYR B N 1
ATOM 8165 C CA . TYR B 1 305 ? 24.344 2.01 1.992 1 91.88 305 TYR B CA 1
ATOM 8166 C C . TYR B 1 305 ? 25.734 1.604 2.451 1 91.88 305 TYR B C 1
ATOM 8168 O O . TYR B 1 305 ? 25.906 0.558 3.08 1 91.88 305 TYR B O 1
ATOM 8176 N N . THR B 1 306 ? 26.703 2.117 1.789 1 78.94 306 THR B N 1
ATOM 8177 C CA . THR B 1 306 ? 28.078 1.782 2.086 1 78.94 306 THR B CA 1
ATOM 8178 C C . THR B 1 306 ? 28.688 2.789 3.059 1 78.94 306 THR B C 1
ATOM 8180 O O . THR B 1 306 ? 28.25 3.936 3.131 1 78.94 306 THR B O 1
ATOM 8183 N N . THR B 1 307 ? 29.422 2.2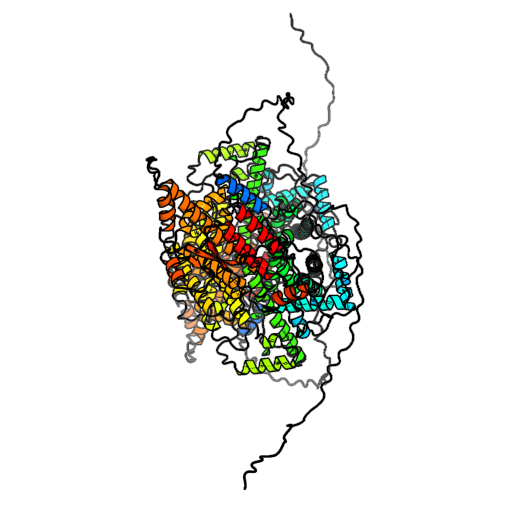38 3.994 1 64.56 307 THR B N 1
ATOM 8184 C CA . THR B 1 307 ? 30.156 3.131 4.891 1 64.56 307 THR B CA 1
ATOM 8185 C C . THR B 1 307 ? 31.25 3.873 4.141 1 64.56 307 THR B C 1
ATOM 8187 O O . THR B 1 307 ? 31.734 3.404 3.104 1 64.56 307 THR B O 1
ATOM 8190 N N . ASN B 1 308 ? 31.328 5.23 4.309 1 52.59 308 ASN B N 1
ATOM 8191 C CA . ASN B 1 308 ? 32.344 6.105 3.697 1 52.59 308 ASN B CA 1
ATOM 8192 C C . ASN B 1 308 ? 33.656 5.375 3.48 1 52.59 308 ASN B C 1
ATOM 8194 O O . ASN B 1 308 ? 34.438 5.738 2.592 1 52.59 308 ASN B O 1
ATOM 8198 N N . GLN B 1 309 ? 33.938 4.406 4.262 1 46.38 309 GLN B N 1
ATOM 8199 C CA . GLN B 1 309 ? 35.219 3.75 4.086 1 46.38 309 GLN B CA 1
ATOM 8200 C C . GLN B 1 309 ? 35.25 2.941 2.793 1 46.38 309 GLN B C 1
ATOM 8202 O O . GLN B 1 309 ? 36.344 2.645 2.27 1 46.38 309 GLN B O 1
ATOM 8207 N N . ASP B 1 310 ? 34.125 2.652 2.223 1 47.34 310 ASP B N 1
ATOM 8208 C CA . ASP B 1 310 ? 34.031 1.769 1.064 1 47.34 310 ASP B CA 1
ATOM 8209 C C . ASP B 1 310 ? 34 2.57 -0.234 1 47.34 310 ASP B C 1
ATOM 8211 O O . ASP B 1 310 ? 33.719 2.021 -1.3 1 47.34 310 ASP B O 1
ATOM 8215 N N . ALA B 1 311 ? 33.969 3.885 -0.213 1 46.94 311 ALA B N 1
ATOM 8216 C CA . ALA B 1 311 ? 33.906 4.719 -1.411 1 46.94 311 ALA B CA 1
ATOM 8217 C C . ALA B 1 311 ? 34.938 4.273 -2.451 1 46.94 311 ALA B C 1
ATOM 8219 O O . ALA B 1 311 ? 36.094 4.008 -2.115 1 46.94 311 ALA B O 1
ATOM 8220 N N . ARG B 1 312 ? 34.469 4.055 -3.584 1 46.16 312 ARG B N 1
ATOM 8221 C CA . ARG B 1 312 ? 35.25 3.613 -4.723 1 46.16 312 ARG B CA 1
ATOM 8222 C C . ARG B 1 312 ? 36.531 4.457 -4.871 1 46.16 312 ARG B C 1
ATOM 8224 O O . ARG B 1 312 ? 36.5 5.68 -4.691 1 46.16 312 ARG B O 1
ATOM 8231 N N . PRO B 1 313 ? 37.531 3.73 -5.047 1 42.78 313 PRO B N 1
ATOM 8232 C CA . PRO B 1 313 ? 38.812 4.371 -5.242 1 42.78 313 PRO B CA 1
ATOM 8233 C C . PRO B 1 313 ? 38.781 5.457 -6.312 1 42.78 313 PRO B C 1
ATOM 8235 O O . PRO B 1 313 ? 39.688 6.324 -6.344 1 42.78 313 PRO B O 1
ATOM 8238 N N . ASP B 1 314 ? 37.969 5.199 -7.332 1 42.69 314 ASP B N 1
ATOM 8239 C CA . ASP B 1 314 ? 38.188 6.055 -8.492 1 42.69 314 ASP B CA 1
ATOM 8240 C C . ASP B 1 314 ? 37.688 7.48 -8.219 1 42.69 314 ASP B C 1
ATOM 8242 O O . ASP B 1 314 ? 37.781 8.352 -9.094 1 42.69 314 ASP B O 1
ATOM 8246 N N . ASP B 1 315 ? 36.562 7.625 -7.453 1 45.44 315 ASP B N 1
ATOM 8247 C CA . ASP B 1 315 ? 36.219 9.031 -7.254 1 45.44 315 ASP B CA 1
ATOM 8248 C C . ASP B 1 315 ? 37.406 9.82 -6.691 1 45.44 315 ASP B C 1
ATOM 8250 O O . ASP B 1 315 ? 38.094 9.336 -5.801 1 45.44 315 ASP B O 1
ATOM 8254 N N . GLU B 1 316 ? 37.875 10.641 -7.41 1 46.09 316 GLU B N 1
ATOM 8255 C CA . GLU B 1 316 ? 38.938 11.562 -6.992 1 46.09 316 GLU B CA 1
ATOM 8256 C C . GLU B 1 316 ? 38.875 11.828 -5.492 1 46.09 316 GLU B C 1
ATOM 8258 O O . GLU B 1 316 ? 37.875 12.352 -4.992 1 46.09 316 GLU B O 1
ATOM 8263 N N . HIS B 1 317 ? 39.469 10.906 -4.738 1 56.38 317 HIS B N 1
ATOM 8264 C CA . HIS B 1 317 ? 39.812 11.055 -3.328 1 56.38 317 HIS B CA 1
ATOM 8265 C C . HIS B 1 317 ? 39.938 12.523 -2.939 1 56.38 317 HIS B C 1
ATOM 8267 O O . HIS B 1 317 ? 40.844 12.906 -2.193 1 56.38 317 HIS B O 1
ATOM 8273 N N . THR B 1 318 ? 39.219 13.328 -3.822 1 70.19 318 THR B N 1
ATOM 8274 C CA . THR B 1 318 ? 39.219 14.711 -3.352 1 70.19 318 THR B CA 1
ATOM 8275 C C . THR B 1 318 ? 38.125 14.922 -2.303 1 70.19 318 THR B C 1
ATOM 8277 O O . THR B 1 318 ? 37.156 14.188 -2.268 1 70.19 318 THR B O 1
ATOM 8280 N N . GLY B 1 319 ? 38.406 15.516 -1.351 1 82.25 319 GLY B N 1
ATOM 8281 C CA . GLY B 1 319 ? 37.5 15.938 -0.298 1 82.25 319 GLY B CA 1
ATOM 8282 C C . GLY B 1 319 ? 36.125 16.266 -0.806 1 82.25 319 GLY B C 1
ATOM 8283 O O . GLY B 1 319 ? 35.125 15.867 -0.205 1 82.25 319 GLY B O 1
ATOM 8284 N N . GLU B 1 320 ? 36.062 16.688 -2.049 1 88.06 320 GLU B N 1
ATOM 8285 C CA . GLU B 1 320 ? 34.781 17.078 -2.652 1 88.06 320 GLU B CA 1
ATOM 8286 C C . GLU B 1 320 ? 34 15.875 -3.154 1 88.06 320 GLU B C 1
ATOM 8288 O O . GLU B 1 320 ? 32.781 15.828 -3.031 1 88.06 320 GLU B O 1
ATOM 8293 N N . GLY B 1 321 ? 34.688 14.953 -3.744 1 87.81 321 GLY B N 1
ATOM 8294 C CA . GLY B 1 321 ? 34.031 13.75 -4.23 1 87.81 321 GLY B CA 1
ATOM 8295 C C . GLY B 1 321 ? 33.438 12.906 -3.123 1 87.81 321 GLY B C 1
ATOM 8296 O O . GLY B 1 321 ? 32.344 12.359 -3.268 1 87.81 321 GLY B O 1
ATOM 8297 N N . GLU B 1 322 ? 34.156 12.844 -2.109 1 89.25 322 GLU B N 1
ATOM 8298 C CA . GLU B 1 322 ? 33.656 12.102 -0.947 1 89.25 322 GLU B CA 1
ATOM 8299 C C . GLU B 1 322 ? 32.406 12.758 -0.362 1 89.25 322 GLU B C 1
ATOM 8301 O O . GLU B 1 322 ? 31.484 12.062 0.035 1 89.25 322 GLU B O 1
ATOM 8306 N N . TRP B 1 323 ? 32.5 14.039 -0.337 1 92.75 323 TRP B N 1
ATOM 8307 C CA . TRP B 1 323 ? 31.375 14.781 0.207 1 92.75 323 TRP B CA 1
ATOM 8308 C C . TRP B 1 323 ? 30.125 14.609 -0.665 1 92.75 323 TRP B C 1
ATOM 8310 O O . TRP B 1 323 ? 29.031 14.422 -0.151 1 92.75 323 TRP B O 1
ATOM 8320 N N . LYS B 1 324 ? 30.266 14.602 -1.926 1 91.44 324 LYS B N 1
ATOM 8321 C CA . LYS B 1 324 ? 29.141 14.445 -2.842 1 91.44 324 LYS B CA 1
ATOM 8322 C C . LYS B 1 324 ? 28.547 13.039 -2.76 1 91.44 324 LYS B C 1
ATOM 8324 O O . LYS B 1 324 ? 27.328 12.875 -2.814 1 91.44 324 LYS B O 1
ATOM 8329 N N . HIS B 1 325 ? 29.438 12.102 -2.686 1 91.19 325 HIS B N 1
ATOM 8330 C CA . HIS B 1 325 ? 28.984 10.727 -2.541 1 91.19 325 HIS B CA 1
ATOM 8331 C C . HIS B 1 325 ? 28.219 10.531 -1.233 1 91.19 325 HIS B C 1
ATOM 8333 O O . HIS B 1 325 ? 27.156 9.906 -1.216 1 91.19 325 HIS B O 1
ATOM 8339 N N . TRP B 1 326 ? 28.781 11.062 -0.207 1 93.88 326 TRP B N 1
ATOM 8340 C CA . TRP B 1 326 ? 28.125 11.016 1.091 1 93.88 326 TRP B CA 1
ATOM 8341 C C . TRP B 1 326 ? 26.75 11.695 1.027 1 93.88 326 TRP B C 1
ATOM 8343 O O . TRP B 1 326 ? 25.766 11.148 1.519 1 93.88 326 TRP B O 1
ATOM 8353 N N . ALA B 1 327 ? 26.734 12.875 0.435 1 93.94 327 ALA B N 1
ATOM 8354 C CA . ALA B 1 327 ? 25.5 13.648 0.34 1 93.94 327 ALA B CA 1
ATOM 8355 C C . ALA B 1 327 ? 24.422 12.875 -0.424 1 93.94 327 ALA B C 1
ATOM 8357 O O . ALA B 1 327 ? 23.234 12.953 -0.089 1 93.94 327 ALA B O 1
ATOM 8358 N N . ARG B 1 328 ? 24.828 12.195 -1.415 1 94.44 328 ARG B N 1
ATOM 8359 C CA . ARG B 1 328 ? 23.891 11.391 -2.199 1 94.44 328 ARG B CA 1
ATOM 8360 C C . ARG B 1 328 ? 23.312 10.266 -1.362 1 94.44 328 ARG B C 1
ATOM 8362 O O . ARG B 1 328 ? 22.094 10.047 -1.369 1 94.44 328 ARG B O 1
ATOM 8369 N N . GLN B 1 329 ? 24.109 9.57 -0.65 1 95 329 GLN B N 1
ATOM 8370 C CA . GLN B 1 329 ? 23.641 8.492 0.22 1 95 329 GLN B CA 1
ATOM 8371 C C . GLN B 1 329 ? 22.719 9.031 1.308 1 95 329 GLN B C 1
ATOM 8373 O O . GLN B 1 329 ? 21.672 8.438 1.583 1 95 329 GLN B O 1
ATOM 8378 N N . GLU B 1 330 ? 23.141 10.133 1.84 1 96 330 GLU B N 1
ATOM 8379 C CA . GLU B 1 330 ? 22.344 10.742 2.898 1 96 330 GLU B CA 1
ATOM 8380 C C . GLU B 1 330 ? 21 11.219 2.369 1 96 330 GLU B C 1
ATOM 8382 O O . GLU B 1 330 ? 19.984 11.172 3.082 1 96 330 GLU B O 1
ATOM 8387 N N . SER B 1 331 ? 21.016 11.695 1.134 1 96.25 331 SER B N 1
ATOM 8388 C CA . SER B 1 331 ? 19.766 12.125 0.517 1 96.25 331 SER B CA 1
ATOM 8389 C C . SER B 1 331 ? 18.797 10.969 0.374 1 96.25 331 SER B C 1
ATOM 8391 O O . SER B 1 331 ? 17.594 11.133 0.597 1 96.25 331 SER B O 1
ATOM 8393 N N . TYR B 1 332 ? 19.281 9.773 0.025 1 97.31 332 TYR B N 1
ATOM 8394 C CA . TYR B 1 332 ? 18.422 8.594 -0.072 1 97.31 332 TYR B CA 1
ATOM 8395 C C . TYR B 1 332 ? 17.859 8.211 1.293 1 97.31 332 TYR B C 1
ATOM 8397 O O . TYR B 1 332 ? 16.672 7.91 1.42 1 97.31 332 TYR B O 1
ATOM 8405 N N . LYS B 1 333 ? 18.719 8.227 2.297 1 97 333 LYS B N 1
ATOM 8406 C CA . LYS B 1 333 ? 18.266 7.879 3.643 1 97 333 LYS B CA 1
ATOM 8407 C C . LYS B 1 333 ? 17.125 8.797 4.094 1 97 333 LYS B C 1
ATOM 8409 O O . LYS B 1 333 ? 16.094 8.328 4.562 1 97 333 LYS B O 1
ATOM 8414 N N . ARG B 1 334 ? 17.391 10.062 3.912 1 97.06 334 ARG B N 1
ATOM 8415 C CA . ARG B 1 334 ? 16.406 11.047 4.371 1 97.06 334 ARG B CA 1
ATOM 8416 C C . ARG B 1 334 ? 15.133 10.984 3.545 1 97.06 334 ARG B C 1
ATOM 8418 O O . ARG B 1 334 ? 14.039 11.164 4.074 1 97.06 334 ARG B O 1
ATOM 8425 N N . LEU B 1 335 ? 15.289 10.766 2.26 1 97.38 335 LEU B N 1
ATOM 8426 C CA . LEU B 1 335 ? 14.125 10.625 1.396 1 97.38 335 LEU B CA 1
ATOM 8427 C C . LEU B 1 335 ? 13.258 9.445 1.831 1 97.38 335 LEU B C 1
ATOM 8429 O O . LEU B 1 335 ? 12.039 9.562 1.907 1 97.38 335 LEU B O 1
ATOM 8433 N N . VAL B 1 336 ? 13.867 8.289 2.119 1 98.25 336 VAL B N 1
ATOM 8434 C CA . VAL B 1 336 ? 13.148 7.082 2.496 1 98.25 336 VAL B CA 1
ATOM 8435 C C . VAL B 1 336 ? 12.438 7.297 3.83 1 98.25 336 VAL B C 1
ATOM 8437 O O . VAL B 1 336 ? 11.273 6.91 3.99 1 98.25 336 VAL B O 1
ATOM 8440 N N . HIS B 1 337 ? 13.086 7.906 4.805 1 97.44 337 HIS B N 1
ATOM 8441 C CA . HIS B 1 337 ? 12.445 8.172 6.09 1 97.44 337 HIS B CA 1
ATOM 8442 C C . HIS B 1 337 ? 11.289 9.148 5.934 1 97.44 337 HIS B C 1
ATOM 8444 O O . HIS B 1 337 ? 10.242 8.977 6.562 1 97.44 337 HIS B O 1
ATOM 8450 N N . HIS B 1 338 ? 11.508 10.148 5.074 1 96.5 338 HIS B N 1
ATOM 8451 C CA . HIS B 1 338 ? 10.422 11.078 4.812 1 96.5 338 HIS B CA 1
ATOM 8452 C C . HIS B 1 338 ? 9.242 10.383 4.141 1 96.5 338 HIS B C 1
ATOM 8454 O O . HIS B 1 338 ? 8.086 10.648 4.469 1 96.5 338 HIS B O 1
ATOM 8460 N N . LEU B 1 339 ? 9.547 9.586 3.176 1 97.81 339 LEU B N 1
ATOM 8461 C CA . LEU B 1 339 ? 8.523 8.812 2.484 1 97.81 339 LEU B CA 1
ATOM 8462 C C . LEU B 1 339 ? 7.734 7.953 3.469 1 97.81 339 LEU B C 1
ATOM 8464 O O . LEU B 1 339 ? 6.508 7.875 3.383 1 97.81 339 LEU B O 1
ATOM 8468 N N . PHE B 1 340 ? 8.43 7.285 4.395 1 98.06 340 PHE B N 1
ATOM 8469 C CA . PHE B 1 340 ? 7.781 6.465 5.41 1 98.06 340 PHE B CA 1
ATOM 8470 C C . PHE B 1 340 ? 6.867 7.309 6.289 1 98.06 340 PHE B C 1
ATOM 8472 O O . PHE B 1 340 ? 5.742 6.906 6.594 1 98.06 340 PHE B O 1
ATOM 8479 N N . GLU B 1 341 ? 7.32 8.445 6.68 1 96.12 341 GLU B N 1
ATOM 8480 C CA . GLU B 1 341 ? 6.52 9.352 7.496 1 96.12 341 GLU B CA 1
ATOM 8481 C C . GLU B 1 341 ? 5.258 9.789 6.758 1 96.12 341 GLU B C 1
ATOM 8483 O O . GLU B 1 341 ? 4.164 9.781 7.324 1 96.12 341 GLU B O 1
ATOM 8488 N N . HIS B 1 342 ? 5.457 10.195 5.52 1 96.5 342 HIS B N 1
ATOM 8489 C CA . HIS B 1 342 ? 4.32 10.602 4.703 1 96.5 342 HIS B CA 1
ATOM 8490 C C . HIS B 1 342 ? 3.303 9.469 4.578 1 96.5 342 HIS B C 1
ATOM 8492 O O . HIS B 1 342 ? 2.094 9.703 4.66 1 96.5 342 HIS B O 1
ATOM 8498 N N . ASP B 1 343 ? 3.777 8.266 4.297 1 97.81 343 ASP B N 1
ATOM 8499 C CA . ASP B 1 343 ? 2.914 7.098 4.172 1 97.81 343 ASP B CA 1
ATOM 8500 C C . ASP B 1 343 ? 2.102 6.879 5.445 1 97.81 343 ASP B C 1
ATOM 8502 O O . ASP B 1 343 ? 0.893 6.645 5.383 1 97.81 343 ASP B O 1
ATOM 8506 N N . MET B 1 344 ? 2.709 7.008 6.574 1 97.19 344 MET B N 1
ATOM 8507 C CA . MET B 1 344 ? 2.053 6.734 7.852 1 97.19 344 MET B CA 1
ATOM 8508 C C . MET B 1 344 ? 1.031 7.816 8.18 1 97.19 344 MET B C 1
ATOM 8510 O O . MET B 1 344 ? -0.055 7.52 8.68 1 97.19 344 MET B O 1
ATOM 8514 N N . VAL B 1 345 ? 1.385 9.086 7.945 1 96 345 VAL B N 1
ATOM 8515 C CA . VAL B 1 345 ? 0.431 10.148 8.25 1 96 345 VAL B CA 1
ATOM 8516 C C . VAL B 1 345 ? -0.792 10.023 7.344 1 96 345 VAL B C 1
ATOM 8518 O O . VAL B 1 345 ? -1.918 10.289 7.773 1 96 345 VAL B O 1
ATOM 8521 N N . THR B 1 346 ? -0.563 9.609 6.082 1 96.12 346 THR B N 1
ATOM 8522 C CA . THR B 1 346 ? -1.688 9.367 5.184 1 96.12 346 THR B CA 1
ATOM 8523 C C . THR B 1 346 ? -2.549 8.211 5.691 1 96.12 346 THR B C 1
ATOM 8525 O O . THR B 1 346 ? -3.777 8.258 5.598 1 96.12 346 THR B O 1
ATOM 8528 N N . THR B 1 347 ? -1.906 7.176 6.254 1 96.31 347 THR B N 1
ATOM 8529 C CA . THR B 1 347 ? -2.607 6.023 6.805 1 96.31 347 THR B CA 1
ATOM 8530 C C . THR B 1 347 ? -3.508 6.441 7.965 1 96.31 347 THR B C 1
ATOM 8532 O O . THR B 1 347 ? -4.691 6.098 7.992 1 96.31 347 THR B O 1
ATOM 8535 N N . ILE B 1 348 ? -3.039 7.258 8.859 1 94.06 348 ILE B N 1
ATOM 8536 C CA . ILE B 1 348 ? -3.766 7.586 10.078 1 94.06 348 ILE B CA 1
ATOM 8537 C C . ILE B 1 348 ? -4.852 8.617 9.773 1 94.06 348 ILE B C 1
ATOM 8539 O O . ILE B 1 348 ? -5.918 8.609 10.391 1 94.06 348 ILE B O 1
ATOM 8543 N N . THR B 1 349 ? -4.594 9.469 8.766 1 92.56 349 THR B N 1
ATOM 8544 C CA . THR B 1 349 ? -5.535 10.555 8.508 1 92.56 349 THR B CA 1
ATOM 8545 C C . THR B 1 349 ? -6.594 10.125 7.5 1 92.56 349 THR B C 1
ATOM 8547 O O . THR B 1 349 ? -7.758 10.508 7.609 1 92.56 349 THR B O 1
ATOM 8550 N N . LYS B 1 350 ? -6.195 9.32 6.52 1 91.31 350 LYS B N 1
ATOM 8551 C CA . LYS B 1 350 ? -7.125 8.945 5.461 1 91.31 350 LYS B CA 1
ATOM 8552 C C . LYS B 1 350 ? -7.551 7.484 5.598 1 91.31 350 LYS B C 1
ATOM 8554 O O . LYS B 1 350 ? -8.289 6.965 4.758 1 91.31 350 LYS B O 1
ATOM 8559 N N . VAL B 1 351 ? -7.113 6.789 6.523 1 90.94 351 VAL B N 1
ATOM 8560 C CA . VAL B 1 351 ? -7.539 5.449 6.906 1 90.94 351 VAL B CA 1
ATOM 8561 C C . VAL B 1 351 ? -7.273 4.473 5.762 1 90.94 351 VAL B C 1
ATOM 8563 O O . VAL B 1 351 ? -8.211 3.922 5.18 1 90.94 351 VAL B O 1
ATOM 8566 N N . ARG B 1 352 ? -6.121 4.266 5.469 1 93.94 352 ARG B N 1
ATOM 8567 C CA . ARG B 1 352 ? -5.695 3.27 4.492 1 93.94 352 ARG B CA 1
ATOM 8568 C C . ARG B 1 352 ? -4.469 2.508 4.984 1 93.94 352 ARG B C 1
ATOM 8570 O O . ARG B 1 352 ? -3.697 3.023 5.801 1 93.94 352 ARG B O 1
ATOM 8577 N N . ASN B 1 353 ? -4.328 1.324 4.508 1 96.94 353 ASN B N 1
ATOM 8578 C CA . ASN B 1 353 ? -3.189 0.505 4.906 1 96.94 353 ASN B CA 1
ATOM 8579 C C . ASN B 1 353 ? -1.872 1.1 4.418 1 96.94 353 ASN B C 1
ATOM 8581 O O . ASN B 1 353 ? -1.793 1.606 3.295 1 96.94 353 ASN B O 1
ATOM 8585 N N . PRO B 1 354 ? -0.855 1.121 5.297 1 97.88 354 PRO B N 1
ATOM 8586 C CA . PRO B 1 354 ? 0.438 1.661 4.871 1 97.88 354 PRO B CA 1
ATOM 8587 C C . PRO B 1 354 ? 1.104 0.811 3.791 1 97.88 354 PRO B C 1
ATOM 8589 O O . PRO B 1 354 ? 1.009 -0.419 3.824 1 97.88 354 PRO B O 1
ATOM 8592 N N . LEU B 1 355 ? 1.822 1.462 2.906 1 98.06 355 LEU B N 1
ATOM 8593 C CA . LEU B 1 355 ? 2.504 0.787 1.808 1 98.06 355 LEU B CA 1
ATOM 8594 C C . LEU B 1 355 ? 3.836 0.207 2.268 1 98.06 355 LEU B C 1
ATOM 8596 O O . LEU B 1 355 ? 4.328 -0.765 1.69 1 98.06 355 LEU B O 1
ATOM 8600 N N . ILE B 1 356 ? 4.449 0.799 3.303 1 98.19 356 ILE B N 1
ATOM 8601 C CA . ILE B 1 356 ? 5.766 0.397 3.793 1 98.19 356 ILE B CA 1
ATOM 8602 C C . ILE B 1 356 ? 5.633 -0.219 5.184 1 98.19 356 ILE B C 1
ATOM 8604 O O . ILE B 1 356 ? 4.969 0.343 6.059 1 98.19 356 ILE B O 1
ATOM 8608 N N . SER B 1 357 ? 6.195 -1.371 5.332 1 97.25 357 SER B N 1
ATOM 8609 C CA . SER B 1 357 ? 6.238 -1.989 6.652 1 97.25 357 SER B CA 1
ATOM 8610 C C . SER B 1 357 ? 7.371 -1.418 7.496 1 97.25 357 SER B C 1
ATOM 8612 O O . SER B 1 357 ? 8.453 -1.128 6.977 1 97.25 357 SER B O 1
ATOM 8614 N N . TYR B 1 358 ? 7.152 -1.209 8.773 1 97.25 358 TYR B N 1
ATOM 8615 C CA . TYR B 1 358 ? 8.195 -0.731 9.672 1 97.25 358 TYR B CA 1
ATOM 8616 C C . TYR B 1 358 ? 9.32 -1.751 9.797 1 97.25 358 TYR B C 1
ATOM 8618 O O . TYR B 1 358 ? 10.461 -1.393 10.094 1 97.25 358 TYR B O 1
ATOM 8626 N N . ALA B 1 359 ? 9.039 -3.004 9.492 1 95.44 359 ALA B N 1
ATOM 8627 C CA . ALA B 1 359 ? 10.023 -4.074 9.648 1 95.44 359 ALA B CA 1
ATOM 8628 C C . ALA B 1 359 ? 11.023 -4.078 8.492 1 95.44 359 ALA B C 1
ATOM 8630 O O . ALA B 1 359 ? 12.133 -4.59 8.625 1 95.44 359 ALA B O 1
ATOM 8631 N N . GLU B 1 360 ? 10.648 -3.566 7.34 1 95.06 360 GLU B N 1
ATOM 8632 C CA . GLU B 1 360 ? 11.547 -3.59 6.191 1 95.06 360 GLU B CA 1
ATOM 8633 C C . GLU B 1 360 ? 12.539 -2.434 6.242 1 95.06 360 GLU B C 1
ATOM 8635 O O . GLU B 1 360 ? 13.5 -2.396 5.473 1 95.06 360 GLU B O 1
ATOM 8640 N N . MET B 1 361 ? 12.359 -1.465 7.199 1 96.81 361 MET B N 1
ATOM 8641 C CA . MET B 1 361 ? 13.211 -0.282 7.332 1 96.81 361 MET B CA 1
ATOM 8642 C C . MET B 1 361 ? 14.5 -0.619 8.07 1 96.81 361 MET B C 1
ATOM 8644 O O . MET B 1 361 ? 14.68 -0.236 9.227 1 96.81 361 MET B O 1
ATOM 8648 N N . THR B 1 362 ? 15.469 -1.273 7.367 1 95.31 362 THR B N 1
ATOM 8649 C CA . THR B 1 362 ? 16.719 -1.674 7.988 1 95.31 362 THR B CA 1
ATOM 8650 C C . THR B 1 362 ? 17.859 -0.727 7.59 1 95.31 362 THR B C 1
ATOM 8652 O O . THR B 1 362 ? 19 -0.92 7.984 1 95.31 362 THR B O 1
ATOM 8655 N N . LEU B 1 363 ? 17.531 0.3 6.77 1 96.88 363 LEU B N 1
ATOM 8656 C CA . LEU B 1 363 ? 18.531 1.283 6.371 1 96.88 363 LEU B CA 1
ATOM 8657 C C . LEU B 1 363 ? 19.047 2.062 7.578 1 96.88 363 LEU B C 1
ATOM 8659 O O . LEU B 1 363 ? 18.312 2.244 8.555 1 96.88 363 LEU B O 1
ATOM 8663 N N . PRO B 1 364 ? 20.25 2.518 7.523 1 95.81 364 PRO B N 1
ATOM 8664 C CA . PRO B 1 364 ? 20.781 3.295 8.641 1 95.81 364 PRO B CA 1
ATOM 8665 C C . PRO B 1 364 ? 20.062 4.625 8.836 1 95.81 364 PRO B C 1
ATOM 8667 O O . PRO B 1 364 ? 19.562 5.207 7.875 1 95.81 364 PRO B O 1
ATOM 8670 N N . LEU B 1 365 ? 20.016 5.078 10.055 1 96.25 365 LEU B N 1
ATOM 8671 C CA . LEU B 1 365 ? 19.484 6.398 10.367 1 96.25 365 LEU B CA 1
ATOM 8672 C C . LEU B 1 365 ? 20.344 7.496 9.75 1 96.25 365 LEU B C 1
ATOM 8674 O O . LEU B 1 365 ? 21.562 7.312 9.57 1 96.25 365 LEU B O 1
ATOM 8678 N N . PRO B 1 366 ? 19.766 8.594 9.367 1 95.75 366 PRO B N 1
ATOM 8679 C CA . PRO B 1 366 ? 20.531 9.68 8.734 1 95.75 366 PRO B CA 1
ATOM 8680 C C . PRO B 1 366 ? 21.562 10.289 9.672 1 95.75 366 PRO B C 1
ATOM 8682 O O . PRO B 1 366 ? 21.406 10.25 10.891 1 95.75 366 PRO B O 1
ATOM 8685 N N . ALA B 1 367 ? 22.578 10.875 9.062 1 94.56 367 ALA B N 1
ATOM 8686 C CA . ALA B 1 367 ? 23.641 11.555 9.797 1 94.56 367 ALA B CA 1
ATOM 8687 C C . ALA B 1 367 ? 23.125 12.812 10.492 1 94.56 367 ALA B C 1
ATOM 8689 O O . ALA B 1 367 ? 22 13.266 10.219 1 94.56 367 ALA B O 1
ATOM 8690 N N . SER B 1 368 ? 23.922 13.344 11.391 1 93.88 368 SER B N 1
ATOM 8691 C CA . SER B 1 368 ? 23.531 14.484 12.211 1 93.88 368 SER B CA 1
ATOM 8692 C C . SER B 1 368 ? 23.109 15.672 11.344 1 93.88 368 SER B C 1
ATOM 8694 O O . SER B 1 368 ? 23.547 15.789 10.195 1 93.88 368 SER B O 1
ATOM 8696 N N . ARG B 1 369 ? 22.281 16.5 11.898 1 91.44 369 ARG B N 1
ATOM 8697 C CA . ARG B 1 369 ? 21.797 17.688 11.188 1 91.44 369 ARG B CA 1
ATOM 8698 C C . ARG B 1 369 ? 22.953 18.625 10.859 1 91.44 369 ARG B C 1
ATOM 8700 O O . ARG B 1 369 ? 22.953 19.281 9.812 1 91.44 369 ARG B O 1
ATOM 8707 N N . GLU B 1 370 ? 23.922 18.672 11.734 1 92.12 370 GLU B N 1
ATOM 8708 C CA . GLU B 1 370 ? 25.078 19.531 11.516 1 92.12 370 GLU B CA 1
ATOM 8709 C C . GLU B 1 370 ? 25.875 19.078 10.289 1 92.12 370 GLU B C 1
ATOM 8711 O O . GLU B 1 370 ? 26.312 19.906 9.492 1 92.12 370 GLU B O 1
ATOM 8716 N N . GLN B 1 371 ? 26.047 17.797 10.18 1 93.5 371 GLN B N 1
ATOM 8717 C CA . GLN B 1 371 ? 26.719 17.281 8.992 1 93.5 371 GLN B CA 1
ATOM 8718 C C . GLN B 1 371 ? 25.922 17.578 7.734 1 93.5 371 GLN B C 1
ATOM 8720 O O . GLN B 1 371 ? 26.484 17.984 6.715 1 93.5 371 GLN B O 1
ATOM 8725 N N . TRP B 1 372 ? 24.625 17.406 7.785 1 93.5 372 TRP B N 1
ATOM 8726 C CA . TRP B 1 372 ? 23.734 17.547 6.641 1 93.5 372 TRP B CA 1
ATOM 8727 C C . TRP B 1 372 ? 23.719 18.984 6.148 1 93.5 372 TRP B C 1
ATOM 8729 O O . TRP B 1 372 ? 23.672 19.234 4.941 1 93.5 372 TRP B O 1
ATOM 8739 N N . LEU B 1 373 ? 23.797 19.922 7.047 1 89.25 373 LEU B N 1
ATOM 8740 C CA . LEU B 1 373 ? 23.656 21.312 6.68 1 89.25 373 LEU B CA 1
ATOM 8741 C C . LEU B 1 373 ? 25 21.969 6.449 1 89.25 373 LEU B C 1
ATOM 8743 O O . LEU B 1 373 ? 25.094 23.172 6.191 1 89.25 373 LEU B O 1
ATOM 8747 N N . ALA B 1 374 ? 26.094 21.125 6.562 1 90.94 374 ALA B N 1
ATOM 8748 C CA . ALA B 1 374 ? 27.406 21.703 6.258 1 90.94 374 ALA B CA 1
ATOM 8749 C C . ALA B 1 374 ? 27.453 22.234 4.828 1 90.94 374 ALA B C 1
ATOM 8751 O O . ALA B 1 374 ? 27.141 21.516 3.877 1 90.94 374 ALA B O 1
ATOM 8752 N N . PRO B 1 375 ? 27.859 23.453 4.656 1 88.88 375 PRO B N 1
ATOM 8753 C CA . PRO B 1 375 ? 27.75 24.078 3.342 1 88.88 375 PRO B CA 1
ATOM 8754 C C . PRO B 1 375 ? 28.875 23.672 2.396 1 88.88 375 PRO B C 1
ATOM 8756 O O . PRO B 1 375 ? 28.766 23.844 1.18 1 88.88 375 PRO B O 1
ATOM 8759 N N . THR B 1 376 ? 30.078 23.203 2.961 1 90.94 376 THR B N 1
ATOM 8760 C CA . THR B 1 376 ? 31.219 22.844 2.133 1 90.94 376 THR B CA 1
ATOM 8761 C C . THR B 1 376 ? 31.781 21.484 2.547 1 90.94 376 THR B C 1
ATOM 8763 O O . THR B 1 376 ? 31.5 21 3.646 1 90.94 376 THR B O 1
ATOM 8766 N N . ALA B 1 377 ? 32.594 20.875 1.664 1 92.75 377 ALA B N 1
ATOM 8767 C CA . ALA B 1 377 ? 33.219 19.609 1.948 1 92.75 377 ALA B CA 1
ATOM 8768 C C . ALA B 1 377 ? 34.125 19.703 3.17 1 92.75 377 ALA B C 1
ATOM 8770 O O . ALA B 1 377 ? 34.219 18.781 3.971 1 92.75 377 ALA B O 1
ATOM 8771 N N . GLY B 1 378 ? 34.812 20.875 3.246 1 92.12 378 GLY B N 1
ATOM 8772 C CA . GLY B 1 378 ? 35.688 21.078 4.383 1 92.12 378 GLY B CA 1
ATOM 8773 C C . GLY B 1 378 ? 34.938 21.141 5.707 1 92.12 378 GLY B C 1
ATOM 8774 O O . GLY B 1 378 ? 35.375 20.516 6.688 1 92.12 378 GLY B O 1
ATOM 8775 N N . SER B 1 379 ? 33.875 21.891 5.754 1 92.56 379 SER B N 1
ATOM 8776 C CA . SER B 1 379 ? 33.062 22 6.969 1 92.56 379 SER B CA 1
ATOM 8777 C C . SER B 1 379 ? 32.469 20.641 7.34 1 92.56 379 SER B C 1
ATOM 8779 O O . SER B 1 379 ? 32.375 20.297 8.523 1 92.56 379 SER B O 1
ATOM 8781 N N . TRP B 1 380 ? 32.062 19.906 6.332 1 94 380 TRP B N 1
ATOM 8782 C CA . TRP B 1 380 ? 31.484 18.594 6.547 1 94 380 TRP B CA 1
ATOM 8783 C C . TRP B 1 380 ? 32.5 17.641 7.172 1 94 380 TRP B C 1
ATOM 8785 O O . TRP B 1 380 ? 32.219 16.953 8.141 1 94 380 TRP B O 1
ATOM 8795 N N . ARG B 1 381 ? 33.719 17.625 6.652 1 92.56 381 ARG B N 1
ATOM 8796 C CA . ARG B 1 381 ? 34.781 16.75 7.152 1 92.56 381 ARG B CA 1
ATOM 8797 C C . ARG B 1 381 ? 35.125 17.078 8.602 1 92.56 381 ARG B C 1
ATOM 8799 O O . ARG B 1 381 ? 35.375 16.188 9.406 1 92.56 381 ARG B O 1
ATOM 8806 N N . HIS B 1 382 ? 35.062 18.328 8.875 1 92.12 382 HIS B N 1
ATOM 8807 C CA . HIS B 1 382 ? 35.344 18.766 10.234 1 92.12 382 HIS B CA 1
ATOM 8808 C C . HIS B 1 382 ? 34.312 18.234 11.219 1 92.12 382 HIS B C 1
ATOM 8810 O O . HIS B 1 382 ? 34.688 17.734 12.289 1 92.12 382 HIS B O 1
ATOM 8816 N N . VAL B 1 383 ? 33.094 18.344 10.844 1 93 383 VAL B N 1
ATOM 8817 C CA . VAL B 1 383 ? 32.031 17.875 11.719 1 93 383 VAL B CA 1
ATOM 8818 C C . VAL B 1 383 ? 32.062 16.359 11.812 1 93 383 VAL B C 1
ATOM 8820 O O . VAL B 1 383 ? 31.859 15.789 12.891 1 93 383 VAL B O 1
ATOM 8823 N N . ALA B 1 384 ? 32.281 15.703 10.672 1 89.62 384 ALA B N 1
ATOM 8824 C CA . ALA B 1 384 ? 32.281 14.242 10.609 1 89.62 384 ALA B CA 1
ATOM 8825 C C . ALA B 1 384 ? 33.375 13.656 11.516 1 89.62 384 ALA B C 1
ATOM 8827 O O . ALA B 1 384 ? 33.125 12.68 12.227 1 89.62 384 ALA B O 1
ATOM 8828 N N . VAL B 1 385 ? 34.531 14.227 11.508 1 87.75 385 VAL B N 1
ATOM 8829 C CA . VAL B 1 385 ? 35.625 13.75 12.305 1 87.75 385 VAL B CA 1
ATOM 8830 C C . VAL B 1 385 ? 35.344 13.992 13.789 1 87.75 385 VAL B C 1
ATOM 8832 O O . VAL B 1 385 ? 35.656 13.133 14.625 1 87.75 385 VAL B O 1
ATOM 8835 N N . ARG B 1 386 ? 34.812 15.07 14.102 1 86.69 386 ARG B N 1
ATOM 8836 C CA . ARG B 1 386 ? 34.469 15.406 15.484 1 86.69 386 ARG B CA 1
ATOM 8837 C C . ARG B 1 386 ? 33.469 14.398 16.062 1 86.69 386 ARG B C 1
ATOM 8839 O O . ARG B 1 386 ? 33.656 13.93 17.203 1 86.69 386 ARG B O 1
ATOM 8846 N N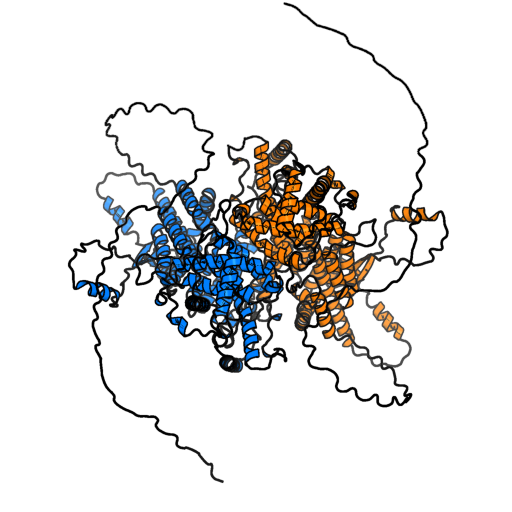 . GLU B 1 387 ? 32.531 14.117 15.289 1 85.19 387 GLU B N 1
ATOM 8847 C CA . GLU B 1 387 ? 31.469 13.234 15.758 1 85.19 387 GLU B CA 1
ATOM 8848 C C . GLU B 1 387 ? 31.922 11.781 15.781 1 85.19 387 GLU B C 1
ATOM 8850 O O . GLU B 1 387 ? 31.375 10.969 16.531 1 85.19 387 GLU B O 1
ATOM 8855 N N . GLN B 1 388 ? 32.812 11.391 14.953 1 78.19 388 GLN B N 1
ATOM 8856 C CA . GLN B 1 388 ? 33.344 10.031 14.945 1 78.19 388 GLN B CA 1
ATOM 8857 C C . GLN B 1 388 ? 34.188 9.758 16.188 1 78.19 388 GLN B C 1
ATOM 8859 O O . GLN B 1 388 ? 34.25 8.625 16.672 1 78.19 388 GLN B O 1
ATOM 8864 N N . THR B 1 389 ? 34.906 10.672 16.562 1 66.62 389 THR B N 1
ATOM 8865 C CA . THR B 1 389 ? 35.812 10.547 17.688 1 66.62 389 THR B CA 1
ATOM 8866 C C . THR B 1 389 ? 35.031 10.383 19 1 66.62 389 THR B C 1
ATOM 8868 O O . THR B 1 389 ? 35.5 9.75 19.938 1 66.62 389 THR B O 1
ATOM 8871 N N . SER B 1 390 ? 33.906 10.883 19.078 1 60.53 390 SER B N 1
ATOM 8872 C CA . SER B 1 390 ? 33.125 10.781 20.297 1 60.53 390 SER B CA 1
ATOM 8873 C C . SER B 1 390 ? 32.406 9.43 20.375 1 60.53 390 SER B C 1
ATOM 8875 O O . SER B 1 390 ? 31.766 9.125 21.391 1 60.53 390 SER B O 1
ATOM 8877 N N . ARG B 1 391 ? 32.531 8.695 19.328 1 54.91 391 ARG B N 1
ATOM 8878 C CA . ARG B 1 391 ? 31.703 7.496 19.094 1 54.91 391 ARG B CA 1
ATOM 8879 C C . ARG B 1 391 ? 32.156 6.355 20 1 54.91 391 ARG B C 1
ATOM 8881 O O . ARG B 1 391 ? 33.281 5.906 19.953 1 54.91 391 ARG B O 1
ATOM 8888 N N . ASP B 1 392 ? 31.734 6.223 21.234 1 53.28 392 ASP B N 1
ATOM 8889 C CA . ASP B 1 392 ? 31.734 4.879 21.797 1 53.28 392 ASP B CA 1
ATOM 8890 C C . ASP B 1 392 ? 30.953 3.914 20.906 1 53.28 392 ASP B C 1
ATOM 8892 O O . ASP B 1 392 ? 29.719 3.998 20.812 1 53.28 392 ASP B O 1
ATOM 8896 N N . VAL B 1 393 ? 31.469 3.502 19.734 1 56.91 393 VAL B N 1
ATOM 8897 C CA . VAL B 1 393 ? 30.844 2.773 18.641 1 56.91 393 VAL B CA 1
ATOM 8898 C C . VAL B 1 393 ? 30.25 1.462 19.156 1 56.91 393 VAL B C 1
ATOM 8900 O O . VAL B 1 393 ? 30.938 0.432 19.172 1 56.91 393 VAL B O 1
ATOM 8903 N N . GLN B 1 394 ? 29.531 1.43 20.219 1 59 394 GLN B N 1
ATOM 8904 C CA . GLN B 1 394 ? 29.047 0.153 20.734 1 59 394 GLN B CA 1
ATOM 8905 C C . GLN B 1 394 ? 28.219 -0.588 19.688 1 59 394 GLN B C 1
ATOM 8907 O O . GLN B 1 394 ? 28.219 -1.82 19.656 1 59 394 GLN B O 1
ATOM 8912 N N . HIS B 1 395 ? 27.531 0.208 18.781 1 67.44 395 HIS B N 1
ATOM 8913 C CA . HIS B 1 395 ? 26.688 -0.479 17.812 1 67.44 395 HIS B CA 1
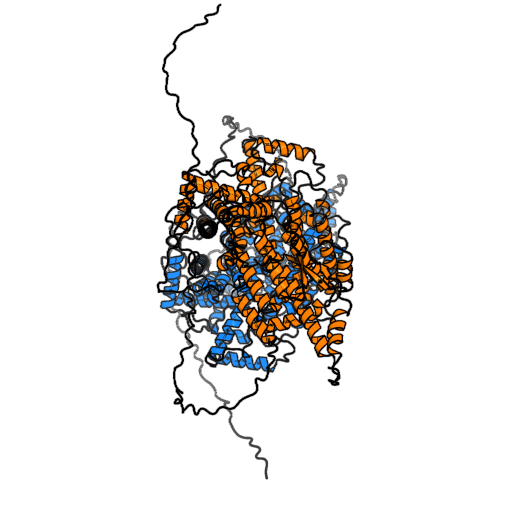ATOM 8914 C C . HIS B 1 395 ? 26.938 0.022 16.406 1 67.44 395 HIS B C 1
ATOM 8916 O O . HIS B 1 395 ? 27.438 1.138 16.219 1 67.44 395 HIS B O 1
ATOM 8922 N N . GLY B 1 396 ? 26.922 -0.902 15.516 1 77.75 396 GLY B N 1
ATOM 8923 C CA . GLY B 1 396 ? 26.891 -0.487 14.125 1 77.75 396 GLY B CA 1
ATOM 8924 C C . GLY B 1 396 ? 25.797 0.512 13.812 1 77.75 396 GLY B C 1
ATOM 8925 O O . GLY B 1 396 ? 25.141 1.03 14.727 1 77.75 396 GLY B O 1
ATOM 8926 N N . PRO B 1 397 ? 25.641 0.948 12.594 1 88.25 397 PRO B N 1
ATOM 8927 C CA . PRO B 1 397 ? 24.594 1.898 12.227 1 88.25 397 PRO B CA 1
ATOM 8928 C C . PRO B 1 397 ? 23.188 1.414 12.609 1 88.25 397 PRO B C 1
ATOM 8930 O O . PRO B 1 397 ? 22.812 0.283 12.297 1 88.25 397 PRO B O 1
ATOM 8933 N N . LEU B 1 398 ? 22.5 2.227 13.336 1 93.06 398 LEU B N 1
ATOM 8934 C CA . LEU B 1 398 ? 21.172 1.886 13.836 1 93.06 398 LEU B CA 1
ATOM 8935 C C . LEU B 1 398 ? 20.109 2.141 12.781 1 93.06 398 LEU B C 1
ATOM 8937 O O . LEU B 1 398 ? 20.266 3.025 11.938 1 93.06 398 LEU B O 1
ATOM 8941 N N . SER B 1 399 ? 19.125 1.335 12.773 1 95.75 399 SER B N 1
ATOM 8942 C CA . SER B 1 399 ? 17.969 1.471 11.875 1 95.75 399 SER B CA 1
ATOM 8943 C C . SER B 1 399 ? 16.688 1.651 12.664 1 95.75 399 SER B C 1
ATOM 8945 O O . SER B 1 399 ? 16.672 1.525 13.891 1 95.75 399 SER B O 1
ATOM 8947 N N . LEU B 1 400 ? 15.617 2.027 12 1 96.88 400 LEU B N 1
ATOM 8948 C CA . LEU B 1 400 ? 14.312 2.131 12.641 1 96.88 400 LEU B CA 1
ATOM 8949 C C . LEU B 1 400 ? 13.922 0.809 13.297 1 96.88 400 LEU B C 1
ATOM 8951 O O . LEU B 1 400 ? 13.367 0.795 14.398 1 96.88 400 LEU B O 1
ATOM 8955 N N . ARG B 1 401 ? 14.141 -0.298 12.578 1 95.06 401 ARG B N 1
ATOM 8956 C CA . ARG B 1 401 ? 13.812 -1.613 13.117 1 95.06 401 ARG B CA 1
ATOM 8957 C C . ARG B 1 401 ? 14.492 -1.844 14.461 1 95.06 401 ARG B C 1
ATOM 8959 O O . ARG B 1 401 ? 13.898 -2.41 15.383 1 95.06 401 ARG B O 1
ATOM 8966 N N . ASP B 1 402 ? 15.711 -1.377 14.602 1 93.62 402 ASP B N 1
ATOM 8967 C CA . ASP B 1 402 ? 16.453 -1.497 15.852 1 93.62 402 ASP B CA 1
ATOM 8968 C C . ASP B 1 402 ? 15.797 -0.665 16.953 1 93.62 402 ASP B C 1
ATOM 8970 O O . ASP B 1 402 ? 15.695 -1.114 18.094 1 93.62 402 ASP B O 1
ATOM 8974 N N . LEU B 1 403 ? 15.422 0.53 16.594 1 94.12 403 LEU B N 1
ATOM 8975 C CA . LEU B 1 403 ? 14.805 1.42 17.562 1 94.12 403 LEU B CA 1
ATOM 8976 C C . LEU B 1 403 ? 13.484 0.842 18.062 1 94.12 403 LEU B C 1
ATOM 8978 O O . LEU B 1 403 ? 13.125 1.037 19.234 1 94.12 403 LEU B O 1
ATOM 8982 N N . LEU B 1 404 ? 12.758 0.2 17.188 1 94.75 404 LEU B N 1
ATOM 8983 C CA . LEU B 1 404 ? 11.484 -0.396 17.562 1 94.75 404 LEU B CA 1
ATOM 8984 C C . LEU B 1 404 ? 11.695 -1.637 18.422 1 94.75 404 LEU B C 1
ATOM 8986 O O . LEU B 1 404 ? 10.852 -1.97 19.266 1 94.75 404 LEU B O 1
ATOM 8990 N N . ALA B 1 405 ? 12.812 -2.299 18.188 1 92.06 405 ALA B N 1
ATOM 8991 C CA . ALA B 1 405 ? 13.148 -3.475 18.984 1 92.06 405 ALA B CA 1
ATOM 8992 C C . ALA B 1 405 ? 13.539 -3.082 20.406 1 92.06 405 ALA B C 1
ATOM 8994 O O . ALA B 1 405 ? 13.211 -3.787 21.359 1 92.06 405 ALA B O 1
ATOM 8995 N N . ASP B 1 406 ? 14.227 -1.963 20.469 1 91.12 406 ASP B N 1
ATOM 8996 C CA . ASP B 1 406 ? 14.641 -1.431 21.766 1 91.12 406 ASP B CA 1
ATOM 8997 C C . ASP B 1 406 ? 14.547 0.093 21.797 1 91.12 406 ASP B C 1
ATOM 8999 O O . ASP B 1 406 ? 15.484 0.785 21.375 1 91.12 406 ASP B O 1
ATOM 9003 N N . GLY B 1 407 ? 13.531 0.588 22.438 1 88.56 407 GLY B N 1
ATOM 9004 C CA . GLY B 1 407 ? 13.289 2.021 22.5 1 88.56 407 GLY B CA 1
ATOM 9005 C C . GLY B 1 407 ? 14.328 2.764 23.328 1 88.56 407 GLY B C 1
ATOM 9006 O O . GLY B 1 407 ? 14.469 3.98 23.203 1 88.56 407 GLY B O 1
ATOM 9007 N N . GLU B 1 408 ? 15.133 2.072 24.109 1 88.5 408 GLU B N 1
ATOM 9008 C CA . GLU B 1 408 ? 16.125 2.697 24.984 1 88.5 408 GLU B CA 1
ATOM 9009 C C . GLU B 1 408 ? 17.312 3.229 24.172 1 88.5 408 GLU B C 1
ATOM 9011 O O . GLU B 1 408 ? 18.047 4.098 24.641 1 88.5 408 GLU B O 1
ATOM 9016 N N . LEU B 1 409 ? 17.406 2.701 22.984 1 89.81 409 LEU B N 1
ATOM 9017 C CA . LEU B 1 409 ? 18.484 3.154 22.109 1 89.81 409 LEU B CA 1
ATOM 9018 C C . LEU B 1 409 ? 18.344 4.641 21.797 1 89.81 409 LEU B C 1
ATOM 9020 O O . LEU B 1 409 ? 19.344 5.305 21.484 1 89.81 409 LEU B O 1
ATOM 9024 N N . LEU B 1 410 ? 17.172 5.188 21.891 1 90.31 410 LEU B N 1
ATOM 9025 C CA . LEU B 1 410 ? 16.922 6.594 21.594 1 90.31 410 LEU B CA 1
ATOM 9026 C C . LEU B 1 410 ? 17.578 7.496 22.625 1 90.31 410 LEU B C 1
ATOM 9028 O O . LEU B 1 410 ? 17.859 8.664 22.359 1 90.31 410 LEU B O 1
ATOM 9032 N N . ARG B 1 411 ? 17.844 6.957 23.766 1 87.12 411 ARG B N 1
ATOM 9033 C CA . ARG B 1 411 ? 18.469 7.73 24.844 1 87.12 411 ARG B CA 1
ATOM 9034 C C . ARG B 1 411 ? 19.984 7.855 24.609 1 87.12 411 ARG B C 1
ATOM 9036 O O . ARG B 1 411 ? 20.594 8.82 25.062 1 87.12 411 ARG B O 1
ATOM 9043 N N . CYS B 1 412 ? 20.516 6.867 23.875 1 87.31 412 CYS B N 1
ATOM 9044 C CA . CYS B 1 412 ? 21.953 6.824 23.688 1 87.31 412 CYS B CA 1
ATOM 9045 C C . CYS B 1 412 ? 22.328 6.875 22.219 1 87.31 412 CYS B C 1
ATOM 9047 O O . CYS B 1 412 ? 23.203 6.145 21.766 1 87.31 412 CYS B O 1
ATOM 9049 N N . LEU B 1 413 ? 21.656 7.758 21.516 1 89.06 413 LEU B N 1
ATOM 9050 C CA . LEU B 1 413 ? 21.969 7.859 20.094 1 89.06 413 LEU B CA 1
ATOM 9051 C C . LEU B 1 413 ? 23.359 8.453 19.891 1 89.06 413 LEU B C 1
ATOM 9053 O O . LEU B 1 413 ? 23.766 9.375 20.594 1 89.06 413 LEU B O 1
ATOM 9057 N N . PRO B 1 414 ? 24.109 7.875 18.984 1 88.44 414 PRO B N 1
ATOM 9058 C CA . PRO B 1 414 ? 25.406 8.477 18.672 1 88.44 414 PRO B CA 1
ATOM 9059 C C . PRO B 1 414 ? 25.281 9.914 18.172 1 88.44 414 PRO B C 1
ATOM 9061 O O . PRO B 1 414 ? 24.281 10.273 17.562 1 88.44 414 PRO B O 1
ATOM 9064 N N . ASP B 1 415 ? 26.297 10.703 18.312 1 88.19 415 ASP B N 1
ATOM 9065 C CA . ASP B 1 415 ? 26.312 12.109 17.906 1 88.19 415 ASP B CA 1
ATOM 9066 C C . ASP B 1 415 ? 26.203 12.234 16.391 1 88.19 415 ASP B C 1
ATOM 9068 O O . ASP B 1 415 ? 25.75 13.258 15.883 1 88.19 415 ASP B O 1
ATOM 9072 N N . GLY B 1 416 ? 26.656 11.219 15.766 1 90.12 416 GLY B N 1
ATOM 9073 C CA . GLY B 1 416 ? 26.672 11.273 14.312 1 90.12 416 GLY B CA 1
ATOM 9074 C C . GLY B 1 416 ? 25.312 10.984 13.695 1 90.12 416 GLY B C 1
ATOM 9075 O O . GLY B 1 416 ? 25.172 10.945 12.469 1 90.12 416 GLY B O 1
ATOM 9076 N N . VAL B 1 417 ? 24.266 10.797 14.562 1 93.25 417 VAL B N 1
ATOM 9077 C CA . VAL B 1 417 ? 22.922 10.477 14.078 1 93.25 417 VAL B CA 1
ATOM 9078 C C . VAL B 1 417 ? 22 11.664 14.305 1 93.25 417 VAL B C 1
ATOM 9080 O O . VAL B 1 417 ? 22.125 12.375 15.305 1 93.25 417 VAL B O 1
ATOM 9083 N N . ASP B 1 418 ? 21.188 11.992 13.367 1 92.5 418 ASP B N 1
ATOM 9084 C CA . ASP B 1 418 ? 20.156 13.023 13.523 1 92.5 418 ASP B CA 1
ATOM 9085 C C . ASP B 1 418 ? 19.078 12.586 14.508 1 92.5 418 ASP B C 1
ATOM 9087 O O . ASP B 1 418 ? 18.172 11.836 14.141 1 92.5 418 ASP B O 1
ATOM 9091 N N . ALA B 1 419 ? 19.047 13.07 15.688 1 90.44 419 ALA B N 1
ATOM 9092 C CA . ALA B 1 419 ? 18.188 12.625 16.766 1 90.44 419 ALA B CA 1
ATOM 9093 C C . ALA B 1 419 ? 16.719 12.953 16.469 1 90.44 419 ALA B C 1
ATOM 9095 O O . ALA B 1 419 ? 15.828 12.172 16.812 1 90.44 419 ALA B O 1
ATOM 9096 N N . SER B 1 420 ? 16.484 14.117 15.867 1 88.25 420 SER B N 1
ATOM 9097 C CA . SER B 1 420 ? 15.109 14.508 15.57 1 88.25 420 SER B CA 1
ATOM 9098 C C . SER B 1 420 ? 14.469 13.562 14.562 1 88.25 420 SER B C 1
ATOM 9100 O O . SER B 1 420 ? 13.305 13.172 14.719 1 88.25 420 SER B O 1
ATOM 9102 N N . VAL B 1 421 ? 15.234 13.156 13.539 1 91.69 421 VAL B N 1
ATOM 9103 C CA . VAL B 1 421 ? 14.711 12.242 12.531 1 91.69 421 VAL B CA 1
ATOM 9104 C C . VAL B 1 421 ? 14.508 10.859 13.141 1 91.69 421 VAL B C 1
ATOM 9106 O O . VAL B 1 421 ? 13.523 10.18 12.836 1 91.69 421 VAL B O 1
ATOM 9109 N N . ALA B 1 422 ? 15.414 10.461 13.992 1 93.62 422 ALA B N 1
ATOM 9110 C CA . ALA B 1 422 ? 15.312 9.156 14.641 1 93.62 422 ALA B CA 1
ATOM 9111 C C . ALA B 1 422 ? 14.062 9.07 15.508 1 93.62 422 ALA B C 1
ATOM 9113 O O . ALA B 1 422 ? 13.336 8.078 15.469 1 93.62 422 ALA B O 1
ATOM 9114 N N . ARG B 1 423 ? 13.828 10.109 16.281 1 92.44 423 ARG B N 1
ATOM 9115 C CA . ARG B 1 423 ? 12.664 10.133 17.172 1 92.44 423 ARG B CA 1
ATOM 9116 C C . ARG B 1 423 ? 11.367 10.148 16.359 1 92.44 423 ARG B C 1
ATOM 9118 O O . ARG B 1 423 ? 10.406 9.469 16.719 1 92.44 423 ARG B O 1
ATOM 9125 N N . ALA B 1 424 ? 11.367 10.969 15.328 1 91.94 424 ALA B N 1
ATOM 9126 C CA . ALA B 1 424 ? 10.195 11.016 14.461 1 91.94 424 ALA B CA 1
ATOM 9127 C C . ALA B 1 424 ? 9.938 9.656 13.805 1 91.94 424 ALA B C 1
ATOM 9129 O O . ALA B 1 424 ? 8.797 9.203 13.734 1 91.94 424 ALA B O 1
ATOM 9130 N N . ALA B 1 425 ? 10.984 9.07 13.312 1 94.81 425 ALA B N 1
ATOM 9131 C CA . ALA B 1 425 ? 10.859 7.758 12.68 1 94.81 425 ALA B CA 1
ATOM 9132 C C . ALA B 1 425 ? 10.32 6.719 13.656 1 94.81 425 ALA B C 1
ATOM 9134 O O . ALA B 1 425 ? 9.453 5.922 13.312 1 94.81 425 ALA B O 1
ATOM 9135 N N . HIS B 1 426 ? 10.875 6.734 14.867 1 96.38 426 HIS B N 1
ATOM 9136 C CA . HIS B 1 426 ? 10.422 5.805 15.898 1 96.38 426 HIS B CA 1
ATOM 9137 C C . HIS B 1 426 ? 8.938 5.984 16.188 1 96.38 426 HIS B C 1
ATOM 9139 O O . HIS B 1 426 ? 8.203 5 16.297 1 96.38 426 HIS B O 1
ATOM 9145 N N . LEU B 1 427 ? 8.523 7.211 16.328 1 96.75 427 LEU B N 1
ATOM 9146 C CA . LEU B 1 427 ? 7.117 7.5 16.594 1 96.75 427 LEU B CA 1
ATOM 9147 C C . LEU B 1 427 ? 6.23 6.992 15.461 1 96.75 427 LEU B C 1
ATOM 9149 O O . LEU B 1 427 ? 5.168 6.418 15.703 1 96.75 427 LEU B O 1
ATOM 9153 N N . HIS B 1 428 ? 6.66 7.227 14.25 1 97.38 428 HIS B N 1
ATOM 9154 C CA . HIS B 1 428 ? 5.887 6.746 13.109 1 97.38 428 HIS B CA 1
ATOM 9155 C C . HIS B 1 428 ? 5.879 5.223 13.055 1 97.38 428 HIS B C 1
ATOM 9157 O O . HIS B 1 428 ? 4.918 4.621 12.57 1 97.38 428 HIS B O 1
ATOM 9163 N N . GLY B 1 429 ? 6.996 4.582 13.469 1 97.88 429 GLY B N 1
ATOM 9164 C CA . GLY B 1 429 ? 6.98 3.135 13.609 1 97.88 429 GLY B CA 1
ATOM 9165 C C . GLY B 1 429 ? 5.945 2.645 14.609 1 97.88 429 GLY B C 1
ATOM 9166 O O . GLY B 1 429 ? 5.27 1.644 14.367 1 97.88 429 GLY B O 1
ATOM 9167 N N . LEU B 1 430 ? 5.812 3.355 15.688 1 97.5 430 LEU B N 1
ATOM 9168 C CA . LEU B 1 430 ? 4.789 3.025 16.672 1 97.5 430 LEU B CA 1
ATOM 9169 C C . LEU B 1 430 ? 3.393 3.268 16.109 1 97.5 430 LEU B C 1
ATOM 9171 O O . LEU B 1 430 ? 2.457 2.521 16.422 1 97.5 430 LEU B O 1
ATOM 9175 N N . ALA B 1 431 ? 3.291 4.387 15.344 1 98.25 431 ALA B N 1
ATOM 9176 C CA . ALA B 1 431 ? 2.014 4.645 14.68 1 98.25 431 ALA B CA 1
ATOM 9177 C C . ALA B 1 431 ? 1.589 3.457 13.82 1 98.25 431 ALA B C 1
ATOM 9179 O O . ALA B 1 431 ? 0.409 3.098 13.789 1 98.25 431 ALA B O 1
ATOM 9180 N N . ALA B 1 432 ? 2.529 2.844 13.117 1 98.06 432 ALA B N 1
ATOM 9181 C CA . ALA B 1 432 ? 2.248 1.672 12.289 1 98.06 432 ALA B CA 1
ATOM 9182 C C . ALA B 1 432 ? 1.745 0.51 13.141 1 98.06 432 ALA B C 1
ATOM 9184 O O . ALA B 1 432 ? 0.832 -0.215 12.742 1 98.06 432 ALA B O 1
ATOM 9185 N N . GLN B 1 433 ? 2.332 0.328 14.281 1 96.38 433 GLN B N 1
ATOM 9186 C CA . GLN B 1 433 ? 1.925 -0.754 15.172 1 96.38 433 GLN B CA 1
ATOM 9187 C C . GLN B 1 433 ? 0.55 -0.483 15.781 1 96.38 433 GLN B C 1
ATOM 9189 O O . GLN B 1 433 ? -0.238 -1.408 15.984 1 96.38 433 GLN B O 1
ATOM 9194 N N . THR B 1 434 ? 0.267 0.774 16.125 1 97 434 THR B N 1
ATOM 9195 C CA . THR B 1 434 ? -1.063 1.127 16.594 1 97 434 THR B CA 1
ATOM 9196 C C . THR B 1 434 ? -2.113 0.872 15.523 1 97 434 THR B C 1
ATOM 9198 O O . THR B 1 434 ? -3.23 0.448 15.828 1 97 434 THR B O 1
ATOM 9201 N N . TRP B 1 435 ? -1.778 1.159 14.281 1 96.69 435 TRP B N 1
ATOM 9202 C CA . TRP B 1 435 ? -2.672 0.875 13.164 1 96.69 435 TRP B CA 1
ATOM 9203 C C . TRP B 1 435 ? -2.967 -0.618 13.07 1 96.69 435 TRP B C 1
ATOM 9205 O O . TRP B 1 435 ? -4.117 -1.018 12.875 1 96.69 435 TRP B O 1
ATOM 9215 N N . GLU B 1 436 ? -1.914 -1.442 13.188 1 95.38 436 GLU B N 1
ATOM 9216 C CA . GLU B 1 436 ? -2.082 -2.893 13.172 1 95.38 436 GLU B CA 1
ATOM 9217 C C . GLU B 1 436 ? -3.02 -3.355 14.281 1 95.38 436 GLU B C 1
ATOM 9219 O O . GLU B 1 436 ? -3.881 -4.211 14.055 1 95.38 436 GLU B O 1
ATOM 9224 N N . HIS B 1 437 ? -2.783 -2.783 15.43 1 94.69 437 HIS B N 1
ATOM 9225 C CA . HIS B 1 437 ? -3.643 -3.115 16.562 1 94.69 437 HIS B CA 1
ATOM 9226 C C . HIS B 1 437 ? -5.098 -2.756 16.266 1 94.69 437 HIS B C 1
ATOM 9228 O O . HIS B 1 437 ? -6.008 -3.51 16.625 1 94.69 437 HIS B O 1
ATOM 9234 N N . PHE B 1 438 ? -5.258 -1.637 15.688 1 94.94 438 PHE B N 1
ATOM 9235 C CA . PHE B 1 438 ? -6.598 -1.181 15.344 1 94.94 438 PHE B CA 1
ATOM 9236 C C . PHE B 1 438 ? -7.273 -2.162 14.391 1 94.94 438 PHE B C 1
ATOM 9238 O O . PHE B 1 438 ? -8.453 -2.475 14.547 1 94.94 438 PHE B O 1
ATOM 9245 N N . GLN B 1 439 ? -6.598 -2.654 13.383 1 94 439 GLN B N 1
ATOM 9246 C CA . GLN B 1 439 ? -7.148 -3.615 12.43 1 94 439 GLN B CA 1
ATOM 9247 C C . GLN B 1 439 ? -7.543 -4.914 13.133 1 94 439 GLN B C 1
ATOM 9249 O O . GLN B 1 439 ? -8.625 -5.453 12.891 1 94 439 GLN B O 1
ATOM 9254 N N . GLN B 1 440 ? -6.691 -5.414 13.992 1 93.12 440 GLN B N 1
ATOM 9255 C CA . GLN B 1 440 ? -6.953 -6.652 14.719 1 93.12 440 GLN B CA 1
ATOM 9256 C C . GLN B 1 440 ? -8.164 -6.5 15.641 1 93.12 440 GLN B C 1
ATOM 9258 O O . GLN B 1 440 ? -9 -7.398 15.727 1 93.12 440 GLN B O 1
ATOM 9263 N N . SER B 1 441 ? -8.211 -5.344 16.297 1 92.5 441 SER B N 1
ATOM 9264 C CA . SER B 1 441 ? -9.312 -5.066 17.219 1 92.5 441 SER B CA 1
ATOM 9265 C C . SER B 1 441 ? -10.648 -5.004 16.484 1 92.5 441 SER B C 1
ATOM 9267 O O . SER B 1 441 ? -11.672 -5.434 17.016 1 92.5 441 SER B O 1
ATOM 9269 N N . SER B 1 442 ? -10.648 -4.469 15.289 1 91.56 442 SER B N 1
ATOM 9270 C CA . SER B 1 442 ? -11.867 -4.355 14.492 1 91.56 442 SER B CA 1
ATOM 9271 C C . SER B 1 442 ? -12.422 -5.727 14.141 1 91.56 442 SER B C 1
ATOM 9273 O O . SER B 1 442 ? -13.641 -5.895 14.016 1 91.56 442 SER B O 1
ATOM 9275 N N . VAL B 1 443 ? -11.594 -6.723 13.969 1 91.75 443 VAL B N 1
ATOM 9276 C CA . VAL B 1 443 ? -12.023 -8.07 13.625 1 91.75 443 VAL B CA 1
ATOM 9277 C C . VAL B 1 443 ? -12.531 -8.797 14.867 1 91.75 443 VAL B C 1
ATOM 9279 O O . VAL B 1 443 ? -13.594 -9.406 14.852 1 91.75 443 VAL B O 1
ATOM 9282 N N . VAL B 1 444 ? -11.805 -8.656 15.945 1 88.12 444 VAL B N 1
ATOM 9283 C CA . VAL B 1 444 ? -12.109 -9.383 17.172 1 88.12 444 VAL B CA 1
ATOM 9284 C C . VAL B 1 444 ? -13.414 -8.859 17.766 1 88.12 444 VAL B C 1
ATOM 9286 O O . VAL B 1 444 ? -14.172 -9.617 18.375 1 88.12 444 VAL B O 1
ATOM 9289 N N . HIS B 1 445 ? -13.703 -7.586 17.531 1 83.06 445 HIS B N 1
ATOM 9290 C CA . HIS B 1 445 ? -14.883 -6.984 18.141 1 83.06 445 HIS B CA 1
ATOM 9291 C C . HIS B 1 445 ? -16.031 -6.91 17.156 1 83.06 445 HIS B C 1
ATOM 9293 O O . HIS B 1 445 ? -17.047 -6.254 17.406 1 83.06 445 HIS B O 1
ATOM 9299 N N . SER B 1 446 ? -15.859 -7.582 16.062 1 82.75 446 SER B N 1
ATOM 9300 C CA . SER B 1 446 ? -16.969 -7.664 15.125 1 82.75 446 SER B CA 1
ATOM 9301 C C . SER B 1 446 ? -18.203 -8.289 15.773 1 82.75 446 SER B C 1
ATOM 9303 O O . SER B 1 446 ? -18.078 -9.141 16.656 1 82.75 446 SER B O 1
ATOM 9305 N N . PRO B 1 447 ? -19.406 -7.852 15.453 1 77.56 447 PRO B N 1
ATOM 9306 C CA . PRO B 1 447 ? -20.641 -8.32 16.078 1 77.56 447 PRO B CA 1
ATOM 9307 C C . PRO B 1 447 ? -20.812 -9.836 15.984 1 77.56 447 PRO B C 1
ATOM 9309 O O . PRO B 1 447 ? -21.453 -10.445 16.844 1 77.56 447 PRO B O 1
ATOM 9312 N N . LEU B 1 448 ? -20.281 -10.422 14.984 1 76.88 448 LEU B N 1
ATOM 9313 C CA . LEU B 1 448 ? -20.484 -11.859 14.789 1 76.88 448 LEU B CA 1
ATOM 9314 C C . LEU B 1 448 ? -19.359 -12.656 15.422 1 76.88 448 LEU B C 1
ATOM 9316 O O . LEU B 1 448 ? -19.312 -13.883 15.297 1 76.88 448 LEU B O 1
ATOM 9320 N N . ALA B 1 449 ? -18.5 -11.891 16.062 1 71.94 449 ALA B N 1
ATOM 9321 C CA . ALA B 1 449 ? -17.422 -12.578 16.75 1 71.94 449 ALA B CA 1
ATOM 9322 C C . ALA B 1 449 ? -17.953 -13.414 17.906 1 71.94 449 ALA B C 1
ATOM 9324 O O . ALA B 1 449 ? -18.812 -12.961 18.656 1 71.94 449 ALA B O 1
ATOM 9325 N N . SER B 1 450 ? -17.906 -14.734 17.766 1 63.09 450 SER B N 1
ATOM 9326 C CA . SER B 1 450 ? -18.422 -15.594 18.828 1 63.09 450 SER B CA 1
ATOM 9327 C C . SER B 1 450 ? -17.797 -15.266 20.172 1 63.09 450 SER B C 1
ATOM 9329 O O . SER B 1 450 ? -16.594 -14.953 20.25 1 63.09 450 SER B O 1
ATOM 9331 N N . HIS B 1 451 ? -18.531 -14.812 21.125 1 57.34 451 HIS B N 1
ATOM 9332 C CA . HIS B 1 451 ? -18.109 -14.523 22.5 1 57.34 451 HIS B CA 1
ATOM 9333 C C . HIS B 1 451 ? -17.062 -15.531 22.969 1 57.34 451 HIS B C 1
ATOM 9335 O O . HIS B 1 451 ? -16.141 -15.172 23.703 1 57.34 451 HIS B O 1
ATOM 9341 N N . SER B 1 452 ? -17.312 -16.781 22.719 1 51.31 452 SER B N 1
ATOM 9342 C CA . SER B 1 452 ? -16.5 -17.859 23.266 1 51.31 452 SER B CA 1
ATOM 9343 C C . SER B 1 452 ? -15.211 -18.031 22.469 1 51.31 452 SER B C 1
ATOM 9345 O O . SER B 1 452 ? -14.211 -18.547 22.984 1 51.31 452 SER B O 1
ATOM 9347 N N . SER B 1 453 ? -15.195 -17.719 21.172 1 56.88 453 SER B N 1
ATOM 9348 C CA . SER B 1 453 ? -14.227 -18.328 20.266 1 56.88 453 SER B CA 1
ATOM 9349 C C . SER B 1 453 ? -12.852 -17.703 20.406 1 56.88 453 SER B C 1
ATOM 9351 O O . SER B 1 453 ? -11.828 -18.375 20.266 1 56.88 453 SER B O 1
ATOM 9353 N N . ASP B 1 454 ? -12.789 -16.312 20.812 1 69.75 454 ASP B N 1
ATOM 9354 C CA . ASP B 1 454 ? -11.375 -15.938 20.766 1 69.75 454 ASP B CA 1
ATOM 9355 C C . ASP B 1 454 ? -10.969 -15.188 22.031 1 69.75 454 ASP B C 1
ATOM 9357 O O . ASP B 1 454 ? -10.453 -14.062 21.953 1 69.75 454 ASP B O 1
ATOM 9361 N N . ALA B 1 455 ? -11.352 -15.828 23.297 1 74.75 455 ALA B N 1
ATOM 9362 C CA . ALA B 1 455 ? -10.961 -15.234 24.562 1 74.75 455 ALA B CA 1
ATOM 9363 C C . ALA B 1 455 ? -9.469 -14.938 24.609 1 74.75 455 ALA B C 1
ATOM 9365 O O . ALA B 1 455 ? -9.047 -13.883 25.078 1 74.75 455 ALA B O 1
ATOM 9366 N N . SER B 1 456 ? -8.797 -15.852 24.062 1 76.12 456 SER B N 1
ATOM 9367 C CA . SER B 1 456 ? -7.352 -15.656 24.031 1 76.12 456 SER B CA 1
ATOM 9368 C C . SER B 1 456 ? -6.969 -14.469 23.141 1 76.12 456 SER B C 1
ATOM 9370 O O . SER B 1 456 ? -6.055 -13.711 23.484 1 76.12 456 SER B O 1
ATOM 9372 N N . GLY B 1 457 ? -7.727 -14.328 22.094 1 77.69 457 GLY B N 1
ATOM 9373 C CA . GLY B 1 457 ? -7.469 -13.195 21.219 1 77.69 457 GLY B CA 1
ATOM 9374 C C . GLY B 1 457 ? -7.773 -11.859 21.859 1 77.69 457 GLY B C 1
ATOM 9375 O O . GLY B 1 457 ? -7.02 -10.898 21.688 1 77.69 457 GLY B O 1
ATOM 9376 N N . LYS B 1 458 ? -8.797 -11.805 22.641 1 83.5 458 LYS B N 1
ATOM 9377 C CA . LYS B 1 458 ? -9.172 -10.578 23.328 1 83.5 458 LYS B CA 1
ATOM 9378 C C . LYS B 1 458 ? -8.156 -10.211 24.406 1 83.5 458 LYS B C 1
ATOM 9380 O O . LYS B 1 458 ? -7.809 -9.039 24.578 1 83.5 458 LYS B O 1
ATOM 9385 N N . LEU B 1 459 ? -7.695 -11.195 25.078 1 83.62 459 LEU B N 1
ATOM 9386 C CA . LEU B 1 459 ? -6.695 -10.969 26.109 1 83.62 459 LEU B CA 1
ATOM 9387 C C . LEU B 1 459 ? -5.383 -10.477 25.5 1 83.62 459 LEU B C 1
ATOM 9389 O O . LEU B 1 459 ? -4.73 -9.594 26.062 1 83.62 459 LEU B O 1
ATOM 9393 N N . TRP B 1 460 ? -5.105 -11.062 24.453 1 84.12 460 TRP B N 1
ATOM 9394 C CA . TRP B 1 460 ? -3.895 -10.633 23.75 1 84.12 460 TRP B CA 1
ATOM 9395 C C . TRP B 1 460 ? -4.016 -9.188 23.281 1 84.12 460 TRP B C 1
ATOM 9397 O O . TRP B 1 460 ? -3.066 -8.406 23.406 1 84.12 460 TRP B O 1
ATOM 9407 N N . LEU B 1 461 ? -5.102 -8.867 22.766 1 88.5 461 LEU B N 1
ATOM 9408 C CA . LEU B 1 461 ? -5.305 -7.516 22.25 1 88.5 461 LEU B CA 1
ATOM 9409 C C . LEU B 1 461 ? -5.242 -6.496 23.391 1 88.5 461 LEU B C 1
ATOM 9411 O O . LEU B 1 461 ? -4.75 -5.383 23.203 1 88.5 461 LEU B O 1
ATOM 9415 N N . GLN B 1 462 ? -5.699 -6.902 24.516 1 90.5 462 GLN B N 1
ATOM 9416 C CA . GLN B 1 462 ? -5.66 -6.012 25.672 1 90.5 462 GLN B CA 1
ATOM 9417 C C . GLN B 1 462 ? -4.227 -5.797 26.156 1 90.5 462 GLN B C 1
ATOM 9419 O O . GLN B 1 462 ? -3.84 -4.676 26.484 1 90.5 462 GLN B O 1
ATOM 9424 N N . THR B 1 463 ? -3.471 -6.84 26.172 1 88.88 463 THR B N 1
ATOM 9425 C CA . THR B 1 463 ? -2.072 -6.734 26.578 1 88.88 463 THR B CA 1
ATOM 9426 C C . THR B 1 463 ? -1.287 -5.879 25.594 1 88.88 463 THR B C 1
ATOM 9428 O O . THR B 1 463 ? -0.462 -5.055 26 1 88.88 463 THR B O 1
ATOM 9431 N N . ARG B 1 464 ? -1.518 -6.125 24.375 1 90.94 464 ARG B N 1
ATOM 9432 C CA . ARG B 1 464 ? -0.844 -5.344 23.344 1 90.94 464 ARG B CA 1
ATOM 9433 C C . ARG B 1 464 ? -1.218 -3.867 23.438 1 90.94 464 ARG B C 1
ATOM 9435 O O . ARG B 1 464 ? -0.376 -2.992 23.219 1 90.94 464 ARG B O 1
ATOM 9442 N N . HIS B 1 465 ? -2.471 -3.588 23.719 1 94.06 465 HIS B N 1
ATOM 9443 C CA . HIS B 1 465 ? -2.932 -2.219 23.906 1 94.06 465 HIS B CA 1
ATOM 9444 C C . HIS B 1 465 ? -2.15 -1.527 25.016 1 94.06 465 HIS B C 1
ATOM 9446 O O . HIS B 1 465 ? -1.685 -0.399 24.844 1 94.06 465 HIS B O 1
ATOM 9452 N N . GLN B 1 466 ? -1.992 -2.209 26.109 1 93.94 466 GLN B N 1
ATOM 9453 C CA . GLN B 1 466 ? -1.292 -1.648 27.266 1 93.94 466 GLN B CA 1
ATOM 9454 C C . GLN B 1 466 ? 0.18 -1.401 26.938 1 93.94 466 GLN B C 1
ATOM 9456 O O . GLN B 1 466 ? 0.743 -0.378 27.344 1 93.94 466 GLN B O 1
ATOM 9461 N N . GLN B 1 467 ? 0.721 -2.307 26.234 1 91.81 467 GLN B N 1
ATOM 9462 C CA . GLN B 1 467 ? 2.125 -2.174 25.859 1 91.81 467 GLN B CA 1
ATOM 9463 C C . GLN B 1 467 ? 2.342 -0.966 24.953 1 91.81 467 GLN B C 1
ATOM 9465 O O . GLN B 1 467 ? 3.256 -0.171 25.188 1 91.81 467 GLN B O 1
ATOM 9470 N N . LEU B 1 468 ? 1.536 -0.856 23.922 1 94.75 468 LEU B N 1
ATOM 9471 C CA . LEU B 1 468 ? 1.674 0.242 22.969 1 94.75 468 LEU B CA 1
ATOM 9472 C C . LEU B 1 468 ? 1.403 1.582 23.641 1 94.75 468 LEU B C 1
ATOM 9474 O O . LEU B 1 468 ? 2.117 2.559 23.406 1 94.75 468 LEU B O 1
ATOM 9478 N N . TYR B 1 469 ? 0.368 1.604 24.5 1 96.75 469 TYR B N 1
ATOM 9479 C CA . TYR B 1 469 ? 0.045 2.834 25.203 1 96.75 469 TYR B CA 1
ATOM 9480 C C . TYR B 1 469 ? 1.193 3.254 26.109 1 96.75 469 TYR B C 1
ATOM 9482 O O . TYR B 1 469 ? 1.531 4.438 26.188 1 96.75 469 TYR B O 1
ATOM 9490 N N . HIS B 1 470 ? 1.799 2.293 26.766 1 94.56 470 HIS B N 1
ATOM 9491 C CA . HIS B 1 470 ? 2.941 2.582 27.625 1 94.56 470 HIS B CA 1
ATOM 9492 C C . HIS B 1 470 ? 4.117 3.117 26.812 1 94.56 470 HIS B C 1
ATOM 9494 O O . HIS B 1 470 ? 4.789 4.062 27.25 1 94.56 470 HIS B O 1
ATOM 9500 N N . MET B 1 471 ? 4.367 2.523 25.719 1 93.62 471 MET B N 1
ATOM 9501 C CA . MET B 1 471 ? 5.457 2.979 24.859 1 93.62 471 MET B CA 1
ATOM 9502 C C . MET B 1 471 ? 5.234 4.422 24.422 1 93.62 471 MET B C 1
ATOM 9504 O O . MET B 1 471 ? 6.176 5.215 24.375 1 93.62 471 MET B O 1
ATOM 9508 N N . LEU B 1 472 ? 4.012 4.75 24.062 1 96.69 472 LEU B N 1
ATOM 9509 C CA . LEU B 1 472 ? 3.693 6.109 23.641 1 96.69 472 LEU B CA 1
ATOM 9510 C C . LEU B 1 472 ? 3.854 7.09 24.797 1 96.69 472 LEU B C 1
ATOM 9512 O O . LEU B 1 472 ? 4.254 8.242 24.594 1 96.69 472 LEU B O 1
ATOM 9516 N N . GLN B 1 473 ? 3.553 6.668 26.031 1 95.38 473 GLN B N 1
ATOM 9517 C CA . GLN B 1 473 ? 3.773 7.492 27.219 1 95.38 473 GLN B CA 1
ATOM 9518 C C . GLN B 1 473 ? 5.262 7.773 27.422 1 95.38 473 GLN B C 1
ATOM 9520 O O . GLN B 1 473 ? 5.641 8.883 27.797 1 95.38 473 GLN B O 1
ATOM 9525 N N . VAL B 1 474 ? 6.031 6.77 27.172 1 93 474 VAL B N 1
ATOM 9526 C CA . VAL B 1 474 ? 7.477 6.93 27.281 1 93 474 VAL B CA 1
ATOM 9527 C C . VAL B 1 474 ? 7.973 7.93 26.25 1 93 474 VAL B C 1
ATOM 9529 O O . VAL B 1 474 ? 8.82 8.773 26.531 1 93 474 VAL B O 1
ATOM 9532 N N . VAL B 1 475 ? 7.461 7.836 25.047 1 93 475 VAL B N 1
ATOM 9533 C CA . VAL B 1 475 ? 7.828 8.758 23.984 1 93 475 VAL B CA 1
ATOM 9534 C C . VAL B 1 475 ? 7.453 10.188 24.375 1 93 475 VAL B C 1
ATOM 9536 O O . VAL B 1 475 ? 8.195 11.133 24.094 1 93 475 VAL B O 1
ATOM 9539 N N . ARG B 1 476 ? 6.324 10.367 25 1 90.19 476 ARG B N 1
ATOM 9540 C CA . ARG B 1 476 ? 5.859 11.688 25.422 1 90.19 476 ARG B CA 1
ATOM 9541 C C . ARG B 1 476 ? 6.91 12.383 26.297 1 90.19 476 ARG B C 1
ATOM 9543 O O . ARG B 1 476 ? 7.156 13.578 26.125 1 90.19 476 ARG B O 1
ATOM 9550 N N . SER B 1 477 ? 7.547 11.664 27.125 1 85.69 477 SER B N 1
ATOM 9551 C CA . SER B 1 477 ? 8.555 12.211 28.031 1 85.69 477 SER B CA 1
ATOM 9552 C C . SER B 1 477 ? 9.844 12.531 27.281 1 85.69 477 SER B C 1
ATOM 9554 O O . SER B 1 477 ? 10.586 13.43 27.672 1 85.69 477 SER B O 1
ATOM 9556 N N . ARG B 1 478 ? 9.992 11.906 26.172 1 80.94 478 ARG B N 1
ATOM 9557 C CA . ARG B 1 478 ? 11.266 12.023 25.453 1 80.94 478 ARG B CA 1
ATOM 9558 C C . ARG B 1 478 ? 11.18 13.086 24.375 1 80.94 478 ARG B C 1
ATOM 9560 O O . ARG B 1 478 ? 12.211 13.555 23.875 1 80.94 478 ARG B O 1
ATOM 9567 N N . VAL B 1 479 ? 10.016 13.398 23.953 1 77.62 479 VAL B N 1
ATOM 9568 C CA . VAL B 1 479 ? 9.859 14.289 22.812 1 77.62 479 VAL B CA 1
ATOM 9569 C C . VAL B 1 479 ? 9.531 15.703 23.297 1 77.62 479 VAL B C 1
ATOM 9571 O O . VAL B 1 479 ? 9.141 16.562 22.5 1 77.62 479 VAL B O 1
ATOM 9574 N N . GLN B 1 480 ? 9.703 16.031 24.5 1 74.94 480 GLN B N 1
ATOM 9575 C CA . GLN B 1 480 ? 9.336 17.328 25.047 1 74.94 480 GLN B CA 1
ATOM 9576 C C . GLN B 1 480 ? 10.141 18.453 24.406 1 74.94 480 GLN B C 1
ATOM 9578 O O . GLN B 1 480 ? 9.633 19.547 24.203 1 74.94 480 GLN B O 1
ATOM 9583 N N . ASP B 1 481 ? 11.297 18.078 23.922 1 74.25 481 ASP B N 1
ATOM 9584 C CA . ASP B 1 481 ? 12.156 19.094 23.344 1 74.25 481 ASP B CA 1
ATOM 9585 C C . ASP B 1 481 ? 12.117 19.047 21.812 1 74.25 481 ASP B C 1
ATOM 9587 O O . ASP B 1 481 ? 12.922 19.688 21.141 1 74.25 481 ASP B O 1
ATOM 9591 N N . THR B 1 482 ? 11.148 18.312 21.391 1 79.06 482 THR B N 1
ATOM 9592 C CA . THR B 1 482 ? 11.055 18.172 19.938 1 79.06 482 THR B CA 1
ATOM 9593 C C . THR B 1 482 ? 10.031 19.141 19.359 1 79.06 482 THR B C 1
ATOM 9595 O O . THR B 1 482 ? 9.516 20 20.078 1 79.06 482 THR B O 1
ATOM 9598 N N . TRP B 1 483 ? 9.75 18.984 18.078 1 81.31 483 TRP B N 1
ATOM 9599 C CA . TRP B 1 483 ? 8.805 19.828 17.359 1 81.31 483 TRP B CA 1
ATOM 9600 C C . TRP B 1 483 ? 7.383 19.625 17.891 1 81.31 483 TRP B C 1
ATOM 9602 O O . TRP B 1 483 ? 7.004 18.5 18.234 1 81.31 483 TRP B O 1
ATOM 9612 N N . ALA B 1 484 ? 6.59 20.688 17.969 1 86.38 484 ALA B N 1
ATOM 9613 C CA . ALA B 1 484 ? 5.211 20.641 18.453 1 86.38 484 ALA B CA 1
ATOM 9614 C C . ALA B 1 484 ? 4.383 19.641 17.641 1 86.38 484 ALA B C 1
ATOM 9616 O O . ALA B 1 484 ? 3.516 18.953 18.172 1 86.38 484 ALA B O 1
ATOM 9617 N N . VAL B 1 485 ? 4.734 19.578 16.375 1 88.62 485 VAL B N 1
ATOM 9618 C CA . VAL B 1 485 ? 3.959 18.719 15.492 1 88.62 485 VAL B CA 1
ATOM 9619 C C . VAL B 1 485 ? 4.207 17.25 15.859 1 88.62 485 VAL B C 1
ATOM 9621 O O . VAL B 1 485 ? 3.307 16.422 15.742 1 88.62 485 VAL B O 1
ATOM 9624 N N . THR B 1 486 ? 5.375 16.875 16.297 1 90.62 486 THR B N 1
ATOM 9625 C CA . THR B 1 486 ? 5.684 15.516 16.734 1 90.62 486 THR B CA 1
ATOM 9626 C C . THR B 1 486 ? 4.938 15.164 18.016 1 90.62 486 THR B C 1
ATOM 9628 O O . THR B 1 486 ? 4.406 14.062 18.156 1 90.62 486 THR B O 1
ATOM 9631 N N . ARG B 1 487 ? 4.887 16.125 18.938 1 94.06 487 ARG B N 1
ATOM 9632 C CA . ARG B 1 487 ? 4.156 15.93 20.188 1 94.06 487 ARG B CA 1
ATOM 9633 C C . ARG B 1 487 ? 2.656 15.805 19.922 1 94.06 487 ARG B C 1
ATOM 9635 O O . ARG B 1 487 ? 1.973 15.008 20.562 1 94.06 487 ARG B O 1
ATOM 9642 N N . LEU B 1 488 ? 2.27 16.688 19 1 95.5 488 LEU B N 1
ATOM 9643 C CA . LEU B 1 488 ? 0.872 16.641 18.578 1 95.5 488 LEU B CA 1
ATOM 9644 C C . LEU B 1 488 ? 0.505 15.266 18.047 1 95.5 488 LEU B C 1
ATOM 9646 O O . LEU B 1 488 ? -0.544 14.711 18.391 1 95.5 488 LEU B O 1
ATOM 9650 N N . LEU B 1 489 ? 1.34 14.68 17.203 1 96.19 489 LEU B N 1
ATOM 9651 C CA . LEU B 1 489 ? 1.109 13.352 16.641 1 96.19 489 LEU B CA 1
ATOM 9652 C C . LEU B 1 489 ? 1.062 12.297 17.75 1 96.19 489 LEU B C 1
ATOM 9654 O O . LEU B 1 489 ? 0.221 11.398 17.719 1 96.19 489 LEU B O 1
ATOM 9658 N N . ASN B 1 490 ? 1.944 12.367 18.688 1 97.38 490 ASN B N 1
ATOM 9659 C CA . ASN B 1 490 ? 1.971 11.406 19.781 1 97.38 490 ASN B CA 1
ATOM 9660 C C . ASN B 1 490 ? 0.658 11.406 20.562 1 97.38 490 ASN B C 1
ATOM 9662 O O . ASN B 1 490 ? 0.125 10.344 20.891 1 97.38 490 ASN B O 1
ATOM 9666 N N . GLU B 1 491 ? 0.126 12.57 20.875 1 97.62 491 GLU B N 1
ATOM 9667 C CA . GLU B 1 491 ? -1.14 12.672 21.594 1 97.62 491 GLU B CA 1
ATOM 9668 C C . GLU B 1 491 ? -2.291 12.109 20.766 1 97.62 491 GLU B C 1
ATOM 9670 O O . GLU B 1 491 ? -3.205 11.484 21.312 1 97.62 491 GLU B O 1
ATOM 9675 N N . PHE B 1 492 ? -2.219 12.445 19.547 1 98 492 PHE B N 1
ATOM 9676 C CA . PHE B 1 492 ? -3.236 11.922 18.641 1 98 492 PHE B CA 1
ATOM 9677 C C . PHE B 1 492 ? -3.232 10.398 18.656 1 98 492 PHE B C 1
ATOM 9679 O O . PHE B 1 492 ? -4.293 9.766 18.672 1 98 492 PHE B O 1
ATOM 9686 N N . LEU B 1 493 ? -2.023 9.773 18.578 1 98.25 493 LEU B N 1
ATOM 9687 C CA . LEU B 1 493 ? -1.923 8.312 18.594 1 98.25 493 LEU B CA 1
ATOM 9688 C C . LEU B 1 493 ? -2.473 7.758 19.906 1 98.25 493 LEU B C 1
ATOM 9690 O O . LEU B 1 493 ? -3.188 6.754 19.906 1 98.25 493 LEU B O 1
ATOM 9694 N N . MET B 1 494 ? -2.164 8.414 21 1 97.94 494 MET B N 1
ATOM 9695 C CA . MET B 1 494 ? -2.686 7.992 22.297 1 97.94 494 MET B CA 1
ATOM 9696 C C . MET B 1 494 ? -4.207 8.109 22.328 1 97.94 494 MET B C 1
ATOM 9698 O O . MET B 1 494 ? -4.887 7.25 22.891 1 97.94 494 MET B O 1
ATOM 9702 N N . MET B 1 495 ? -4.734 9.133 21.75 1 98 495 MET B N 1
ATOM 9703 C CA . MET B 1 495 ? -6.18 9.297 21.625 1 98 495 MET B CA 1
ATOM 9704 C C . MET B 1 495 ? -6.789 8.148 20.828 1 98 495 MET B C 1
ATOM 9706 O O . MET B 1 495 ? -7.777 7.547 21.25 1 98 495 MET B O 1
ATOM 9710 N N . SER B 1 496 ? -6.184 7.832 19.703 1 96.75 496 SER B N 1
ATOM 9711 C CA . SER B 1 496 ? -6.727 6.871 18.75 1 96.75 496 SER B CA 1
ATOM 9712 C C . SER B 1 496 ? -6.777 5.465 19.344 1 96.75 496 SER B C 1
ATOM 9714 O O . SER B 1 496 ? -7.516 4.605 18.859 1 96.75 496 SER B O 1
ATOM 9716 N N . MET B 1 497 ? -6.023 5.219 20.406 1 97 497 MET B N 1
ATOM 9717 C CA . MET B 1 497 ? -6.02 3.914 21.062 1 97 497 MET B CA 1
ATOM 9718 C C . MET B 1 497 ? -7.273 3.732 21.906 1 97 497 MET B C 1
ATOM 9720 O O . MET B 1 497 ? -7.598 2.613 22.312 1 97 497 MET B O 1
ATOM 9724 N N . HIS B 1 498 ? -8.047 4.805 22.125 1 97.5 498 HIS B N 1
ATOM 9725 C CA . HIS B 1 498 ? -9.164 4.719 23.062 1 97.5 498 HIS B CA 1
ATOM 9726 C C . HIS B 1 498 ? -10.484 5.039 22.375 1 97.5 498 HIS B C 1
ATOM 9728 O O . HIS B 1 498 ? -11.516 5.184 23.031 1 97.5 498 HIS B O 1
ATOM 9734 N N . VAL B 1 499 ? -10.422 5.195 21.141 1 96.19 499 VAL B N 1
ATOM 9735 C CA . VAL B 1 499 ? -11.641 5.473 20.391 1 96.19 499 VAL B CA 1
ATOM 9736 C C . VAL B 1 499 ? -11.555 4.824 19 1 96.19 499 VAL B C 1
ATOM 9738 O O . VAL B 1 499 ? -10.461 4.629 18.469 1 96.19 499 VAL B O 1
ATOM 9741 N N . ASN B 1 500 ? -12.609 4.359 18.484 1 92 500 ASN B N 1
ATOM 9742 C CA . ASN B 1 500 ? -12.688 3.936 17.078 1 92 500 ASN B CA 1
ATOM 9743 C C . ASN B 1 500 ? -13.008 5.105 16.156 1 92 500 ASN B C 1
ATOM 9745 O O . ASN B 1 500 ? -14.156 5.539 16.078 1 92 500 ASN B O 1
ATOM 9749 N N . PRO B 1 501 ? -12.055 5.555 15.453 1 89.75 501 PRO B N 1
ATOM 9750 C CA . PRO B 1 501 ? -12.273 6.738 14.625 1 89.75 501 PRO B CA 1
ATOM 9751 C C . PRO B 1 501 ? -13.32 6.512 13.539 1 89.75 501 PRO B C 1
ATOM 9753 O O . PRO B 1 501 ? -14 7.453 13.117 1 89.75 501 PRO B O 1
ATOM 9756 N N . ASP B 1 502 ? -13.469 5.344 13.102 1 89.25 502 ASP B N 1
ATOM 9757 C CA . ASP B 1 502 ? -14.461 5.039 12.07 1 89.25 502 ASP B CA 1
ATOM 9758 C C . ASP B 1 502 ? -15.875 5.266 12.594 1 89.25 502 ASP B C 1
ATOM 9760 O O . ASP B 1 502 ? -16.734 5.754 11.867 1 89.25 502 ASP B O 1
ATOM 9764 N N . ASP B 1 503 ? -16.109 4.895 13.805 1 93.06 503 ASP B N 1
ATOM 9765 C CA . ASP B 1 503 ? -17.422 5.098 14.414 1 93.06 503 ASP B CA 1
ATOM 9766 C C . ASP B 1 503 ? -17.75 6.586 14.508 1 93.06 503 ASP B C 1
ATOM 9768 O O . ASP B 1 503 ? -18.906 6.984 14.289 1 93.06 503 ASP B O 1
ATOM 9772 N N . VAL B 1 504 ? -16.75 7.34 14.836 1 95.12 504 VAL B N 1
ATOM 9773 C CA . VAL B 1 504 ? -16.953 8.781 14.969 1 95.12 504 VAL B CA 1
ATOM 9774 C C . VAL B 1 504 ? -17.328 9.383 13.609 1 95.12 504 VAL B C 1
ATOM 9776 O O . VAL B 1 504 ? -18.25 10.18 13.516 1 95.12 504 VAL B O 1
ATOM 9779 N N . THR B 1 505 ? -16.672 8.969 12.586 1 92.06 505 THR B N 1
ATOM 9780 C CA . THR B 1 505 ? -16.922 9.484 11.242 1 92.06 505 THR B CA 1
ATOM 9781 C C . THR B 1 505 ? -18.266 9.023 10.719 1 92.06 505 THR B C 1
ATOM 9783 O O . THR B 1 505 ? -18.969 9.781 10.039 1 92.06 505 THR B O 1
ATOM 9786 N N . ARG B 1 506 ? -18.609 7.805 11.023 1 92.62 506 ARG B N 1
ATOM 9787 C CA . ARG B 1 506 ? -19.922 7.289 10.625 1 92.62 506 ARG B CA 1
ATOM 9788 C C . ARG B 1 506 ? -21.047 8.016 11.352 1 92.62 506 ARG B C 1
ATOM 9790 O O . ARG B 1 506 ? -22.078 8.32 10.758 1 92.62 506 ARG B O 1
ATOM 9797 N N . PHE B 1 507 ? -20.844 8.227 12.656 1 94.38 507 PHE B N 1
ATOM 9798 C CA . PHE B 1 507 ? -21.828 8.969 13.438 1 94.38 507 PHE B CA 1
ATOM 9799 C C . PHE B 1 507 ? -22.016 10.375 12.875 1 94.38 507 PHE B C 1
ATOM 9801 O O . PHE B 1 507 ? -23.125 10.906 12.875 1 94.38 507 PHE B O 1
ATOM 9808 N N . ALA B 1 508 ? -20.906 10.93 12.344 1 91.75 508 ALA B N 1
ATOM 9809 C CA . ALA B 1 508 ? -20.938 12.289 11.797 1 91.75 508 ALA B CA 1
ATOM 9810 C C . ALA B 1 508 ? -21.719 12.32 10.484 1 91.75 508 ALA B C 1
ATOM 9812 O O . ALA B 1 508 ? -22.078 13.398 9.992 1 91.75 508 ALA B O 1
ATOM 9813 N N . GLY B 1 509 ? -21.953 11.18 9.867 1 88.75 509 GLY B N 1
ATOM 9814 C CA . GLY B 1 509 ? -22.859 11.125 8.727 1 88.75 509 GLY B CA 1
ATOM 9815 C C . GLY B 1 509 ? -22.141 10.875 7.414 1 88.75 509 GLY B C 1
ATOM 9816 O O . GLY B 1 509 ? -22.719 11.008 6.34 1 88.75 509 GLY B O 1
ATOM 9817 N N . LYS B 1 510 ? -20.938 10.531 7.441 1 86.56 510 LYS B N 1
ATOM 9818 C CA . LYS B 1 510 ? -20.156 10.312 6.223 1 86.56 510 LYS B CA 1
ATOM 9819 C C . LYS B 1 510 ? -20.75 9.188 5.387 1 86.56 510 LYS B C 1
ATOM 9821 O O . LYS B 1 510 ? -20.75 9.258 4.156 1 86.56 510 LYS B O 1
ATOM 9826 N N . CYS B 1 511 ? -21.297 8.125 6.074 1 86.94 511 CYS B N 1
ATOM 9827 C CA . CYS B 1 511 ? -21.75 6.93 5.371 1 86.94 511 CYS B CA 1
ATOM 9828 C C . CYS B 1 511 ? -23.266 6.863 5.336 1 86.94 511 CYS B C 1
ATOM 9830 O O . CYS B 1 511 ? -23.844 5.785 5.172 1 86.94 511 CYS B O 1
ATOM 9832 N N . GLY B 1 512 ? -23.953 7.891 5.629 1 86.62 512 GLY B N 1
ATOM 9833 C CA . GLY B 1 512 ? -25.406 7.902 5.527 1 86.62 512 GLY B CA 1
ATOM 9834 C C . GLY B 1 512 ? -26.094 7.824 6.875 1 86.62 512 GLY B C 1
ATOM 9835 O O . GLY B 1 512 ? -25.438 7.711 7.91 1 86.62 512 GLY B O 1
ATOM 9836 N N . GLU B 1 513 ? -27.422 7.824 6.82 1 89.38 513 GLU B N 1
ATOM 9837 C CA . GLU B 1 513 ? -28.25 7.926 8.023 1 89.38 513 GLU B CA 1
ATOM 9838 C C . GLU B 1 513 ? -28.266 6.602 8.789 1 89.38 513 GLU B C 1
ATOM 9840 O O . GLU B 1 513 ? -28.141 6.586 10.008 1 89.38 513 GLU B O 1
ATOM 9845 N N . THR B 1 514 ? -28.359 5.531 8.078 1 88.75 514 THR B N 1
ATOM 9846 C CA . THR B 1 514 ? -28.453 4.223 8.719 1 88.75 514 THR B CA 1
ATOM 9847 C C . THR B 1 514 ? -27.172 3.904 9.477 1 88.75 514 THR B C 1
ATOM 9849 O O . THR B 1 514 ? -27.219 3.414 10.609 1 88.75 514 THR B O 1
ATOM 9852 N N . GLU B 1 515 ? -26.109 4.25 8.859 1 90.94 515 GLU B N 1
ATOM 9853 C CA . GLU B 1 515 ? -24.828 3.996 9.5 1 90.94 515 GLU B CA 1
ATOM 9854 C C . GLU B 1 515 ? -24.609 4.938 10.68 1 90.94 515 GLU B C 1
ATOM 9856 O O . GLU B 1 515 ? -23.969 4.562 11.672 1 90.94 515 GLU B O 1
ATOM 9861 N N . ALA B 1 516 ? -25.062 6.16 10.555 1 93.31 516 ALA B N 1
ATOM 9862 C CA . ALA B 1 516 ? -24.953 7.105 11.664 1 93.31 516 ALA B CA 1
ATOM 9863 C C . ALA B 1 516 ? -25.688 6.594 12.898 1 93.31 516 ALA B C 1
ATOM 9865 O O . ALA B 1 516 ? -25.203 6.746 14.023 1 93.31 516 ALA B O 1
ATOM 9866 N N . HIS B 1 517 ? -26.797 5.922 12.672 1 92.62 517 HIS B N 1
ATOM 9867 C CA . HIS B 1 517 ? -27.578 5.375 13.773 1 92.62 517 HIS B CA 1
ATOM 9868 C C . HIS B 1 517 ? -26.875 4.184 14.414 1 92.62 517 HIS B C 1
ATOM 9870 O O . HIS B 1 517 ? -26.875 4.035 15.633 1 92.62 517 HIS B O 1
ATOM 9876 N N . ARG B 1 518 ? -26.328 3.41 13.586 1 90.31 518 ARG B N 1
ATOM 9877 C CA . ARG B 1 518 ? -25.578 2.27 14.109 1 90.31 518 ARG B CA 1
ATOM 9878 C C . ARG B 1 518 ? -24.391 2.729 14.938 1 90.31 518 ARG B C 1
ATOM 9880 O O . ARG B 1 518 ? -24.109 2.178 16 1 90.31 518 ARG B O 1
ATOM 9887 N N . ALA B 1 519 ? -23.703 3.689 14.398 1 93.44 519 ALA B N 1
ATOM 9888 C CA . ALA B 1 519 ? -22.547 4.234 15.102 1 93.44 519 ALA B CA 1
ATOM 9889 C C . ALA B 1 519 ? -22.953 4.895 16.406 1 93.44 519 ALA B C 1
ATOM 9891 O O . ALA B 1 519 ? -22.219 4.848 17.406 1 93.44 519 ALA B O 1
ATOM 9892 N N . TYR B 1 520 ? -24.109 5.504 16.391 1 93.94 520 TYR B N 1
ATOM 9893 C CA . TYR B 1 520 ? -24.641 6.133 17.578 1 93.94 520 TYR B CA 1
ATOM 9894 C C . TYR B 1 520 ? -24.797 5.113 18.703 1 93.94 520 TYR B C 1
ATOM 9896 O O . TYR B 1 520 ? -24.422 5.379 19.859 1 93.94 520 TYR B O 1
ATOM 9904 N N . GLN B 1 521 ? -25.234 3.965 18.344 1 92.25 521 GLN B N 1
ATOM 9905 C CA . GLN B 1 521 ? -25.438 2.916 19.344 1 92.25 521 GLN B CA 1
ATOM 9906 C C . GLN B 1 521 ? -24.109 2.447 19.938 1 92.25 521 GLN B C 1
ATOM 9908 O O . GLN B 1 521 ? -24 2.234 21.141 1 92.25 521 GLN B O 1
ATOM 9913 N N . GLU B 1 522 ? -23.172 2.354 19.125 1 91.38 522 GLU B N 1
ATOM 9914 C CA . GLU B 1 522 ? -21.844 1.934 19.594 1 91.38 522 GLU B CA 1
ATOM 9915 C C . GLU B 1 522 ? -21.203 3.004 20.469 1 91.38 522 GLU B C 1
ATOM 9917 O O . GLU B 1 522 ? -20.562 2.691 21.469 1 91.38 522 GLU B O 1
ATOM 9922 N N . LEU B 1 523 ? -21.375 4.238 20.078 1 95.38 523 LEU B N 1
ATOM 9923 C CA . LEU B 1 523 ? -20.719 5.348 20.75 1 95.38 523 LEU B CA 1
ATOM 9924 C C . LEU B 1 523 ? -21.406 5.652 22.078 1 95.38 523 LEU B C 1
ATOM 9926 O O . LEU B 1 523 ? -20.797 6.246 22.984 1 95.38 523 LEU B O 1
ATOM 9930 N N . GLN B 1 524 ? -22.656 5.277 22.203 1 93.69 524 GLN B N 1
ATOM 9931 C CA . GLN B 1 524 ? -23.375 5.492 23.453 1 93.69 524 GLN B CA 1
ATOM 9932 C C . GLN B 1 524 ? -22.719 4.727 24.594 1 93.69 524 GLN B C 1
ATOM 9934 O O . GLN B 1 524 ? -22.484 5.281 25.672 1 93.69 524 GLN B O 1
ATOM 9939 N N . GLY B 1 525 ? -22.422 3.482 24.328 1 92.56 525 GLY B N 1
ATOM 9940 C CA . GLY B 1 525 ? -21.719 2.691 25.328 1 92.56 525 GLY B CA 1
ATOM 9941 C C . GLY B 1 525 ? -20.312 3.174 25.594 1 92.56 525 GLY B C 1
ATOM 9942 O O . GLY B 1 525 ? -19.859 3.211 26.734 1 92.56 525 GLY B O 1
ATOM 9943 N N . TRP B 1 526 ? -19.625 3.543 24.562 1 95.06 526 TRP B N 1
ATOM 9944 C CA . TRP B 1 526 ? -18.25 4.055 24.656 1 95.06 526 TRP B CA 1
ATOM 9945 C C . TRP B 1 526 ? -18.203 5.332 25.484 1 95.06 526 TRP B C 1
ATOM 9947 O O . TRP B 1 526 ? -17.312 5.5 26.328 1 95.06 526 TRP B O 1
ATOM 9957 N N . SER B 1 527 ? -19.141 6.328 25.375 1 95.38 527 SER B N 1
ATOM 9958 C CA . SER B 1 527 ? -19.094 7.668 25.938 1 95.38 527 SER B CA 1
ATOM 9959 C C . SER B 1 527 ? -19.156 7.625 27.469 1 95.38 527 SER B C 1
ATOM 9961 O O . SER B 1 527 ? -18.766 8.586 28.141 1 95.38 527 SER B O 1
ATOM 9963 N N . GLN B 1 528 ? -19.578 6.492 28 1 93.5 528 GLN B N 1
ATOM 9964 C CA . GLN B 1 528 ? -19.734 6.383 29.438 1 93.5 528 GLN B CA 1
ATOM 9965 C C . GLN B 1 528 ? -18.562 5.648 30.062 1 93.5 528 GLN B C 1
ATOM 9967 O O . GLN B 1 528 ? -18.469 5.539 31.297 1 93.5 528 GLN B O 1
ATOM 9972 N N . SER B 1 529 ? -17.672 5.336 29.281 1 95.06 529 SER B N 1
ATOM 9973 C CA . SER B 1 529 ? -16.562 4.512 29.766 1 95.06 529 SER B CA 1
ATOM 9974 C C . SER B 1 529 ? -15.352 5.367 30.109 1 95.06 529 SER B C 1
ATOM 9976 O O . SER B 1 529 ? -15.289 6.543 29.75 1 95.06 529 SER B O 1
ATOM 9978 N N . LYS B 1 530 ? -14.422 4.793 30.875 1 96.31 530 LYS B N 1
ATOM 9979 C CA . LYS B 1 530 ? -13.141 5.422 31.172 1 96.31 530 LYS B CA 1
ATOM 9980 C C . LYS B 1 530 ? -12.336 5.645 29.906 1 96.31 530 LYS B C 1
ATOM 9982 O O . LYS B 1 530 ? -11.609 6.637 29.781 1 96.31 530 LYS B O 1
ATOM 9987 N N . ARG B 1 531 ? -12.508 4.754 28.969 1 95.94 531 ARG B N 1
ATOM 9988 C CA . ARG B 1 531 ? -11.812 4.859 27.688 1 95.94 531 ARG B CA 1
ATOM 9989 C C . ARG B 1 531 ? -12.195 6.148 26.969 1 95.94 531 ARG B C 1
ATOM 9991 O O . ARG B 1 531 ? -11.344 6.809 26.359 1 95.94 531 ARG B O 1
ATOM 9998 N N . ALA B 1 532 ? -13.438 6.488 27.047 1 97.62 532 ALA B N 1
ATOM 9999 C CA . ALA B 1 532 ? -13.906 7.715 26.406 1 97.62 532 ALA B CA 1
ATOM 10000 C C . ALA B 1 532 ? -13.281 8.945 27.062 1 97.62 532 ALA B C 1
ATOM 10002 O O . ALA B 1 532 ? -12.852 9.875 26.375 1 97.62 532 ALA B O 1
ATOM 10003 N N . ARG B 1 533 ? -13.25 8.945 28.391 1 97.94 533 ARG B N 1
ATOM 10004 C CA . ARG B 1 533 ? -12.68 10.078 29.109 1 97.94 533 ARG B CA 1
ATOM 10005 C C . ARG B 1 533 ? -11.188 10.211 28.828 1 97.94 533 ARG B C 1
ATOM 10007 O O . ARG B 1 533 ? -10.672 11.328 28.719 1 97.94 533 ARG B O 1
ATOM 10014 N N . THR B 1 534 ? -10.508 9.07 28.719 1 98 534 THR B N 1
ATOM 10015 C CA . THR B 1 534 ? -9.094 9.109 28.344 1 98 534 THR B CA 1
ATOM 10016 C C . THR B 1 534 ? -8.922 9.656 26.938 1 98 534 THR B C 1
ATOM 10018 O O . THR B 1 534 ? -7.992 10.43 26.672 1 98 534 THR B O 1
ATOM 10021 N N . ALA B 1 535 ? -9.758 9.234 26 1 98.31 535 ALA B N 1
ATOM 10022 C CA . ALA B 1 535 ? -9.695 9.695 24.609 1 98.31 535 ALA B CA 1
ATOM 10023 C C . ALA B 1 535 ? -9.859 11.211 24.531 1 98.31 535 ALA B C 1
ATOM 10025 O O . ALA B 1 535 ? -9.094 11.883 23.844 1 98.31 535 ALA B O 1
ATOM 10026 N N . ILE B 1 536 ? -10.859 11.805 25.234 1 97.94 536 ILE B N 1
ATOM 10027 C CA . ILE B 1 536 ? -11.117 13.234 25.109 1 97.94 536 ILE B CA 1
ATOM 10028 C C . ILE B 1 536 ? -10.031 14.023 25.828 1 97.94 536 ILE B C 1
ATOM 10030 O O . ILE B 1 536 ? -9.727 15.156 25.469 1 97.94 536 ILE B O 1
ATOM 10034 N N . TRP B 1 537 ? -9.445 13.383 26.906 1 98.06 537 TRP B N 1
ATOM 10035 C CA . TRP B 1 537 ? -8.281 14.016 27.516 1 98.06 537 TRP B CA 1
ATOM 10036 C C . TRP B 1 537 ? -7.168 14.211 26.5 1 98.06 537 TRP B C 1
ATOM 10038 O O . TRP B 1 537 ? -6.625 15.312 26.359 1 98.06 537 TRP B O 1
ATOM 10048 N N . HIS B 1 538 ? -6.816 13.172 25.781 1 98.25 538 HIS B N 1
ATOM 10049 C CA . HIS B 1 538 ? -5.77 13.258 24.781 1 98.25 538 HIS B CA 1
ATOM 10050 C C . HIS B 1 538 ? -6.18 14.188 23.641 1 98.25 538 HIS B C 1
ATOM 10052 O O . HIS B 1 538 ? -5.336 14.875 23.062 1 98.25 538 HIS B O 1
ATOM 10058 N N . ALA B 1 539 ? -7.461 14.164 23.219 1 98.44 539 ALA B N 1
ATOM 10059 C CA . ALA B 1 539 ? -7.941 15.094 22.203 1 98.44 539 ALA B CA 1
ATOM 10060 C C . ALA B 1 539 ? -7.715 16.547 22.625 1 98.44 539 ALA B C 1
ATOM 10062 O O . ALA B 1 539 ? -7.32 17.375 21.812 1 98.44 539 ALA B O 1
ATOM 10063 N N . GLY B 1 540 ? -8.008 16.812 23.953 1 98 540 GLY B N 1
ATOM 10064 C CA . GLY B 1 540 ? -7.719 18.141 24.5 1 98 540 GLY B CA 1
ATOM 10065 C C . GLY B 1 540 ? -6.25 18.516 24.406 1 98 540 GLY B C 1
ATOM 10066 O O . GLY B 1 540 ? -5.91 19.656 24.125 1 98 540 GLY B O 1
ATOM 10067 N N . GLN B 1 541 ? -5.434 17.516 24.641 1 97.38 541 GLN B N 1
ATOM 10068 C CA . GLN B 1 541 ? -3.998 17.766 24.547 1 97.38 541 GLN B CA 1
ATOM 10069 C C . GLN B 1 541 ? -3.58 18.047 23.109 1 97.38 541 GLN B C 1
ATOM 10071 O O . GLN B 1 541 ? -2.666 18.844 22.875 1 97.38 541 GLN B O 1
ATOM 10076 N N . VAL B 1 542 ? -4.188 17.391 22.125 1 97.81 542 VAL B N 1
ATOM 10077 C CA . VAL B 1 542 ? -3.92 17.688 20.719 1 97.81 542 VAL B CA 1
ATOM 10078 C C . VAL B 1 542 ? -4.219 19.172 20.438 1 97.81 542 VAL B C 1
ATOM 10080 O O . VAL B 1 542 ? -3.434 19.844 19.781 1 97.81 542 VAL B O 1
ATOM 10083 N N . ILE B 1 543 ? -5.309 19.688 20.953 1 96.75 543 ILE B N 1
ATOM 10084 C CA . ILE B 1 543 ? -5.703 21.078 20.766 1 96.75 543 ILE B CA 1
ATOM 10085 C C . ILE B 1 543 ? -4.691 22 21.438 1 96.75 543 ILE B C 1
ATOM 10087 O O . ILE B 1 543 ? -4.285 23.016 20.859 1 96.75 543 ILE B O 1
ATOM 10091 N N . ARG B 1 544 ? -4.312 21.656 22.641 1 96.12 544 ARG B N 1
ATOM 10092 C CA . ARG B 1 544 ? -3.316 22.438 23.359 1 96.12 544 ARG B CA 1
ATOM 10093 C C . ARG B 1 544 ? -2.023 22.547 22.562 1 96.12 544 ARG B C 1
ATOM 10095 O O . ARG B 1 544 ? -1.481 23.641 22.391 1 96.12 544 ARG B O 1
ATOM 10102 N N . LEU B 1 545 ? -1.526 21.438 22.078 1 95.69 545 LEU B N 1
ATOM 10103 C CA . LEU B 1 545 ? -0.264 21.391 21.359 1 95.69 545 LEU B CA 1
ATOM 10104 C C . LEU B 1 545 ? -0.398 22.062 20 1 95.69 545 LEU B C 1
ATOM 10106 O O . LEU B 1 545 ? 0.568 22.641 19.484 1 95.69 545 LEU B O 1
ATOM 10110 N N . ALA B 1 546 ? -1.573 21.953 19.375 1 96.12 546 ALA B N 1
ATOM 10111 C CA . ALA B 1 546 ? -1.815 22.641 18.109 1 96.12 546 ALA B CA 1
ATOM 10112 C C . ALA B 1 546 ? -1.604 24.141 18.25 1 96.12 546 ALA B C 1
ATOM 10114 O O . ALA B 1 546 ? -1.118 24.797 17.328 1 96.12 546 ALA B O 1
ATOM 10115 N N . ARG B 1 547 ? -1.932 24.719 19.406 1 93 547 ARG B N 1
ATOM 10116 C CA . ARG B 1 547 ? -1.766 26.141 19.672 1 93 547 ARG B CA 1
ATOM 10117 C C . ARG B 1 547 ? -0.292 26.5 19.828 1 93 547 ARG B C 1
ATOM 10119 O O . ARG B 1 547 ? 0.091 27.656 19.672 1 93 547 ARG B O 1
ATOM 10126 N N . GLU B 1 548 ? 0.495 25.469 20.125 1 92.12 548 GLU B N 1
ATOM 10127 C CA . GLU B 1 548 ? 1.925 25.688 20.328 1 92.12 548 GLU B CA 1
ATOM 10128 C C . GLU B 1 548 ? 2.682 25.609 19 1 92.12 548 GLU B C 1
ATOM 10130 O O . GLU B 1 548 ? 3.848 26.016 18.922 1 92.12 548 GLU B O 1
ATOM 10135 N N . VAL B 1 549 ? 2.062 25.141 17.953 1 91.06 549 VAL B N 1
ATOM 10136 C CA . VAL B 1 549 ? 2.727 25.078 16.656 1 91.06 549 VAL B CA 1
ATOM 10137 C C . VAL B 1 549 ? 2.969 26.5 16.125 1 91.06 549 VAL B C 1
ATOM 10139 O O . VAL B 1 549 ? 2.049 27.312 16.094 1 91.06 549 VAL B O 1
ATOM 10142 N N . PRO B 1 550 ? 4.207 26.781 15.75 1 85.69 550 PRO B N 1
ATOM 10143 C CA . PRO B 1 550 ? 4.488 28.125 15.234 1 85.69 550 PRO B CA 1
ATOM 10144 C C . PRO B 1 550 ? 3.613 28.5 14.039 1 85.69 550 PRO B C 1
ATOM 10146 O O . PRO B 1 550 ? 3.102 27.625 13.344 1 85.69 550 PRO B O 1
ATOM 10149 N N . PRO B 1 551 ? 3.445 29.75 13.812 1 82.19 551 PRO B N 1
ATOM 10150 C CA . PRO B 1 551 ? 2.586 30.219 12.719 1 82.19 551 PRO B CA 1
ATOM 10151 C C . PRO B 1 551 ? 3.014 29.656 11.359 1 82.19 551 PRO B C 1
ATOM 10153 O O . PRO B 1 551 ? 4.207 29.609 11.055 1 82.19 551 PRO B O 1
ATOM 10156 N N . TYR B 1 552 ? 2.088 29.203 10.617 1 80.44 552 TYR B N 1
ATOM 10157 C CA . TYR B 1 552 ? 2.221 28.734 9.242 1 80.44 552 TYR B CA 1
ATOM 10158 C C . TYR B 1 552 ? 2.986 27.422 9.18 1 80.44 552 TYR B C 1
ATOM 10160 O O . TYR B 1 552 ? 3.568 27.078 8.148 1 80.44 552 TYR B O 1
ATOM 10168 N N . GLN B 1 553 ? 2.977 26.719 10.352 1 83.31 553 GLN B N 1
ATOM 10169 C CA . GLN B 1 553 ? 3.74 25.484 10.344 1 83.31 553 GLN B CA 1
ATOM 10170 C C . GLN B 1 553 ? 2.826 24.266 10.523 1 83.31 553 GLN B C 1
ATOM 10172 O O . GLN B 1 553 ? 3.293 23.125 10.531 1 83.31 553 GLN B O 1
ATOM 10177 N N . VAL B 1 554 ? 1.555 24.594 10.648 1 87.12 554 VAL B N 1
ATOM 10178 C CA . VAL B 1 554 ? 0.605 23.484 10.617 1 87.12 554 VAL B CA 1
ATOM 10179 C C . VAL B 1 554 ? 0.496 22.938 9.195 1 87.12 554 VAL B C 1
ATOM 10181 O O . VAL B 1 554 ? 0.066 23.641 8.281 1 87.12 554 VAL B O 1
ATOM 10184 N N . ARG B 1 555 ? 0.95 21.75 9 1 83.25 555 ARG B N 1
ATOM 10185 C CA . ARG B 1 555 ? 0.896 21.094 7.699 1 83.25 555 ARG B CA 1
ATOM 10186 C C . ARG B 1 555 ? -0.485 20.516 7.438 1 83.25 555 ARG B C 1
ATOM 10188 O O . ARG B 1 555 ? -1.341 20.5 8.328 1 83.25 555 ARG B O 1
ATOM 10195 N N . GLY B 1 556 ? -0.651 20.094 6.219 1 85.38 556 GLY B N 1
ATOM 10196 C CA . GLY B 1 556 ? -1.931 19.5 5.855 1 85.38 556 GLY B CA 1
ATOM 10197 C C . GLY B 1 556 ? -2.297 18.297 6.703 1 85.38 556 GLY B C 1
ATOM 10198 O O . GLY B 1 556 ? -3.43 18.188 7.172 1 85.38 556 GLY B O 1
ATOM 10199 N N . ALA B 1 557 ? -1.41 17.453 6.93 1 91.19 557 ALA B N 1
ATOM 10200 C CA . ALA B 1 557 ? -1.671 16.25 7.719 1 91.19 557 ALA B CA 1
ATOM 10201 C C . ALA B 1 557 ? -1.989 16.609 9.172 1 91.19 557 ALA B C 1
ATOM 10203 O O . ALA B 1 557 ? -2.848 15.977 9.797 1 91.19 557 ALA B O 1
ATOM 10204 N N . ASP B 1 558 ? -1.301 17.609 9.672 1 94.38 558 ASP B N 1
ATOM 10205 C CA . ASP B 1 558 ? -1.562 18.062 11.031 1 94.38 558 ASP B CA 1
ATOM 10206 C C . ASP B 1 558 ? -2.979 18.625 11.164 1 94.38 558 ASP B C 1
ATOM 10208 O O . ASP B 1 558 ? -3.633 18.422 12.188 1 94.38 558 ASP B O 1
ATOM 10212 N N . ALA B 1 559 ? -3.379 19.297 10.141 1 94.81 559 ALA B N 1
ATOM 10213 C CA . ALA B 1 559 ? -4.734 19.828 10.148 1 94.81 559 ALA B CA 1
ATOM 10214 C C . ALA B 1 559 ? -5.773 18.719 10.234 1 94.81 559 ALA B C 1
ATOM 10216 O O . ALA B 1 559 ? -6.766 18.844 10.953 1 94.81 559 ALA B O 1
ATOM 10217 N N . PHE B 1 560 ? -5.57 17.656 9.547 1 94.88 560 PHE B N 1
ATOM 10218 C CA . PHE B 1 560 ? -6.461 16.5 9.617 1 94.88 560 PHE B CA 1
ATOM 10219 C C . PHE B 1 560 ? -6.445 15.891 11.016 1 94.88 560 PHE B C 1
ATOM 10221 O O . PHE B 1 560 ? -7.484 15.461 11.523 1 94.88 560 PHE B O 1
ATOM 10228 N N . ILE B 1 561 ? -5.27 15.805 11.578 1 96.88 561 ILE B N 1
ATOM 10229 C CA . ILE B 1 561 ? -5.121 15.25 12.922 1 96.88 561 ILE B CA 1
ATOM 10230 C C . ILE B 1 561 ? -5.914 16.094 13.922 1 96.88 561 ILE B C 1
ATOM 10232 O O . ILE B 1 561 ? -6.645 15.547 14.75 1 96.88 561 ILE B O 1
ATOM 10236 N N . ILE B 1 562 ? -5.82 17.375 13.789 1 97.19 562 ILE B N 1
ATOM 10237 C CA . ILE B 1 562 ? -6.555 18.297 14.648 1 97.19 562 ILE B CA 1
ATOM 10238 C C . ILE B 1 562 ? -8.055 18.125 14.422 1 97.19 562 ILE B C 1
ATOM 10240 O O . ILE B 1 562 ? -8.828 18.031 15.383 1 97.19 562 ILE B O 1
ATOM 10244 N N . TYR B 1 563 ? -8.453 18.078 13.203 1 95.81 563 TYR B N 1
ATOM 10245 C CA . TYR B 1 563 ? -9.859 17.875 12.859 1 95.81 563 TYR B CA 1
ATOM 10246 C C . TYR B 1 563 ? -10.398 16.609 13.516 1 95.81 563 TYR B C 1
ATOM 10248 O O . TYR B 1 563 ? -11.484 16.625 14.109 1 95.81 563 TYR B O 1
ATOM 10256 N N . HIS B 1 564 ? -9.672 15.508 13.43 1 96.25 564 HIS B N 1
ATOM 10257 C CA . HIS B 1 564 ? -10.117 14.25 14.016 1 96.25 564 HIS B CA 1
ATOM 10258 C C . HIS B 1 564 ? -10.25 14.375 15.531 1 96.25 564 HIS B C 1
ATOM 10260 O O . HIS B 1 564 ? -11.164 13.797 16.125 1 96.25 564 HIS B O 1
ATOM 10266 N N . ALA B 1 565 ? -9.297 15.031 16.094 1 97.94 565 ALA B N 1
ATOM 10267 C CA . ALA B 1 565 ? -9.375 15.234 17.547 1 97.94 565 ALA B CA 1
ATOM 10268 C C . ALA B 1 565 ? -10.625 16.016 17.922 1 97.94 565 ALA B C 1
ATOM 10270 O O . ALA B 1 565 ? -11.312 15.68 18.891 1 97.94 565 ALA B O 1
ATOM 10271 N N . VAL B 1 566 ? -10.93 17.047 17.188 1 97.69 566 VAL B N 1
ATOM 10272 C CA . VAL B 1 566 ? -12.117 17.875 17.422 1 97.69 566 VAL B CA 1
ATOM 10273 C C . VAL B 1 566 ? -13.375 17.016 17.25 1 97.69 566 VAL B C 1
ATOM 10275 O O . VAL B 1 566 ? -14.328 17.141 18.031 1 97.69 566 VAL B O 1
ATOM 10278 N N . MET B 1 567 ? -13.336 16.125 16.281 1 96.81 567 MET B N 1
ATOM 10279 C CA . MET B 1 567 ? -14.492 15.266 16.016 1 96.81 567 MET B CA 1
ATOM 10280 C C . MET B 1 567 ? -14.734 14.305 17.172 1 96.81 567 MET B C 1
ATOM 10282 O O . MET B 1 567 ? -15.875 13.969 17.484 1 96.81 567 MET B O 1
ATOM 10286 N N . VAL B 1 568 ? -13.68 13.844 17.781 1 98 568 VAL B N 1
ATOM 10287 C CA . VAL B 1 568 ? -13.828 12.961 18.938 1 98 568 VAL B CA 1
ATOM 10288 C C . VAL B 1 568 ? -14.461 13.727 20.094 1 98 568 VAL B C 1
ATOM 10290 O O . VAL B 1 568 ? -15.352 13.211 20.766 1 98 568 VAL B O 1
ATOM 10293 N N . LEU B 1 569 ? -14.016 14.977 20.312 1 98 569 LEU B N 1
ATOM 10294 C CA . LEU B 1 569 ? -14.609 15.82 21.344 1 98 569 LEU B CA 1
ATOM 10295 C C . LEU B 1 569 ? -16.078 16.094 21.031 1 98 569 LEU B C 1
ATOM 10297 O O . LEU B 1 569 ? -16.922 16.047 21.938 1 98 569 LEU B O 1
ATOM 10301 N N . TRP B 1 570 ? -16.312 16.375 19.797 1 97 570 TRP B N 1
ATOM 10302 C CA . TRP B 1 570 ? -17.672 16.641 19.328 1 97 570 TRP B CA 1
ATOM 10303 C C . TRP B 1 570 ? -18.578 15.43 19.547 1 97 570 TRP B C 1
ATOM 10305 O O . TRP B 1 570 ? -19.688 15.562 20.047 1 97 570 TRP B O 1
ATOM 10315 N N . ALA B 1 571 ? -18.125 14.25 19.172 1 96.62 571 ALA B N 1
ATOM 10316 C CA . ALA B 1 571 ? -18.906 13.023 19.328 1 96.62 571 ALA B CA 1
ATOM 10317 C C . ALA B 1 571 ? -19.203 12.75 20.797 1 96.62 571 ALA B C 1
ATOM 10319 O O . ALA B 1 571 ? -20.328 12.398 21.156 1 96.62 571 ALA B O 1
ATOM 10320 N N . TYR B 1 572 ? -18.172 12.867 21.641 1 96.81 572 TYR B N 1
ATOM 10321 C CA . TYR B 1 572 ? -18.359 12.688 23.078 1 96.81 572 TYR B CA 1
ATOM 10322 C C . TYR B 1 572 ? -19.391 13.664 23.609 1 96.81 572 TYR B C 1
ATOM 10324 O O . TYR B 1 572 ? -20.297 13.273 24.375 1 96.81 572 TYR B O 1
ATOM 10332 N N . GLY B 1 573 ? -19.266 14.953 23.281 1 95 573 GLY B N 1
ATOM 10333 C CA . GLY B 1 573 ? -20.203 15.969 23.719 1 95 573 GLY B CA 1
ATOM 10334 C C . GLY B 1 573 ? -21.641 15.68 23.297 1 95 573 GLY B C 1
ATOM 10335 O O . GLY B 1 573 ? -22.562 15.82 24.094 1 95 573 GLY B O 1
ATOM 10336 N N . MET B 1 574 ? -21.812 15.258 22.094 1 93.81 574 MET B N 1
ATOM 10337 C CA . MET B 1 574 ? -23.141 14.93 21.562 1 93.81 574 MET B CA 1
ATOM 10338 C C . MET B 1 574 ? -23.75 13.766 22.328 1 93.81 574 MET B C 1
ATOM 10340 O O . MET B 1 574 ? -24.953 13.773 22.625 1 93.81 574 MET B O 1
ATOM 10344 N N . MET B 1 575 ? -22.969 12.805 22.656 1 94.31 575 MET B N 1
ATOM 10345 C CA . MET B 1 575 ? -23.469 11.641 23.391 1 94.31 575 MET B CA 1
ATOM 10346 C C . MET B 1 575 ? -23.875 12.023 24.812 1 94.31 575 MET B C 1
ATOM 10348 O O . MET B 1 575 ? -24.906 11.578 25.297 1 94.31 575 MET B O 1
ATOM 10352 N N . GLN B 1 576 ? -23.016 12.828 25.438 1 92.31 576 GLN B N 1
ATOM 10353 C CA . GLN B 1 576 ? -23.297 13.242 26.812 1 92.31 576 GLN B CA 1
ATOM 10354 C C . GLN B 1 576 ? -24.562 14.094 26.891 1 92.31 576 GLN B C 1
ATOM 10356 O O . GLN B 1 576 ? -25.344 13.992 27.844 1 92.31 576 GLN B O 1
ATOM 10361 N N . ARG B 1 577 ? -24.75 14.891 25.938 1 90 577 ARG B N 1
ATOM 10362 C CA . ARG B 1 577 ? -25.953 15.719 25.875 1 90 577 ARG B CA 1
ATOM 10363 C C . ARG B 1 577 ? -27.203 14.852 25.703 1 90 577 ARG B C 1
ATOM 10365 O O . ARG B 1 577 ? -28.234 15.125 26.312 1 90 577 ARG B O 1
ATOM 10372 N N . ASP B 1 578 ? -27.109 13.898 24.891 1 88.81 578 ASP B N 1
ATOM 10373 C CA . ASP B 1 578 ? -28.234 13 24.656 1 88.81 578 ASP B CA 1
ATOM 10374 C C . ASP B 1 578 ? -28.578 12.203 25.922 1 88.81 578 ASP B C 1
ATOM 10376 O O . ASP B 1 578 ? -29.75 11.977 26.203 1 88.81 578 ASP B O 1
ATOM 10380 N N . ILE B 1 579 ? -27.609 11.758 26.594 1 87.5 579 ILE B N 1
ATOM 10381 C CA . ILE B 1 579 ? -27.812 11.008 27.844 1 87.5 579 ILE B CA 1
ATOM 10382 C C . ILE B 1 579 ? -28.516 11.906 28.859 1 87.5 579 ILE B C 1
ATOM 10384 O O . ILE B 1 579 ? -29.438 11.461 29.547 1 87.5 579 ILE B O 1
ATOM 10388 N N . ALA B 1 580 ? -28.062 13.125 28.953 1 83.88 580 ALA B N 1
ATOM 10389 C CA . ALA B 1 580 ? -28.672 14.078 29.875 1 83.88 580 ALA B CA 1
ATOM 10390 C C . ALA B 1 580 ? -30.125 14.367 29.5 1 83.88 580 ALA B C 1
ATOM 10392 O O . ALA B 1 580 ? -30.984 14.5 30.375 1 83.88 580 ALA B O 1
ATOM 10393 N N . ARG B 1 581 ? -30.438 14.453 28.297 1 83.75 581 ARG B N 1
ATOM 10394 C CA . ARG B 1 581 ? -31.781 14.703 27.812 1 83.75 581 ARG B CA 1
ATOM 10395 C C . ARG B 1 581 ? -32.719 13.531 28.125 1 83.75 581 ARG B C 1
ATOM 10397 O O . ARG B 1 581 ? -33.844 13.727 28.531 1 83.75 581 ARG B O 1
ATOM 10404 N N . ARG B 1 582 ? -32.25 12.367 27.969 1 83.75 582 ARG B N 1
ATOM 10405 C CA . ARG B 1 582 ? -33.031 11.164 28.234 1 83.75 582 ARG B CA 1
ATOM 10406 C C . ARG B 1 582 ? -33.281 10.992 29.734 1 83.75 582 ARG B C 1
ATOM 10408 O O . ARG B 1 582 ? -34.344 10.523 30.125 1 83.75 582 ARG B O 1
ATOM 10415 N N . ALA B 1 583 ? -32.344 11.266 30.484 1 78.88 583 ALA B N 1
ATOM 10416 C CA . ALA B 1 583 ? -32.5 11.172 31.938 1 78.88 583 ALA B CA 1
ATOM 10417 C C . ALA B 1 583 ? -33.531 12.172 32.438 1 78.88 583 ALA B C 1
ATOM 10419 O O . ALA B 1 583 ? -34.281 11.875 33.375 1 78.88 583 ALA B O 1
ATOM 10420 N N . ARG B 1 584 ? -33.656 13.344 31.891 1 73.19 584 ARG B N 1
ATOM 10421 C CA . ARG B 1 584 ? -34.625 14.359 32.25 1 73.19 584 ARG B CA 1
ATOM 10422 C C . ARG B 1 584 ? -36.031 13.953 31.828 1 73.19 584 ARG B C 1
ATOM 10424 O O . ARG B 1 584 ? -37 14.211 32.531 1 73.19 584 ARG B O 1
ATOM 10431 N N . SER B 1 585 ? -36.094 13.25 30.734 1 70.75 585 SER B N 1
ATOM 10432 C CA . SER B 1 585 ? -37.406 12.844 30.219 1 70.75 585 SER B CA 1
ATOM 10433 C C . SER B 1 585 ? -37.969 11.672 31.016 1 70.75 585 SER B C 1
ATOM 10435 O O . SER B 1 585 ? -39.188 11.523 31.141 1 70.75 585 SER B O 1
ATOM 10437 N N . SER B 1 586 ? -37.219 10.797 31.578 1 63.38 586 SER B N 1
ATOM 10438 C CA . SER B 1 586 ? -37.719 9.648 32.344 1 63.38 586 SER B CA 1
ATOM 10439 C C . SER B 1 586 ? -38.094 10.047 33.75 1 63.38 586 SER B C 1
ATOM 10441 O O . SER B 1 586 ? -38.719 9.258 34.5 1 63.38 586 SER B O 1
ATOM 10443 N N . SER B 1 587 ? -37.719 11.133 34.25 1 55.53 587 SER B N 1
ATOM 10444 C CA . SER B 1 587 ? -38.188 11.555 35.562 1 55.53 587 SER B CA 1
ATOM 10445 C C . SER B 1 587 ? -39.625 12.062 35.5 1 55.53 587 SER B C 1
ATOM 10447 O O . SER B 1 587 ? -39.938 12.922 34.688 1 55.53 587 SER B O 1
ATOM 10449 N N . PRO B 1 588 ? -40.625 11.305 36 1 45.91 588 PRO B N 1
ATOM 10450 C CA . PRO B 1 588 ? -42.031 11.727 36 1 45.91 588 PRO B CA 1
ATOM 10451 C C . PRO B 1 588 ? -42.219 13.172 36.438 1 45.91 588 PRO B C 1
ATOM 10453 O O . PRO B 1 588 ? -41.562 13.625 37.375 1 45.91 588 PRO B O 1
ATOM 10456 N N . ARG B 1 589 ? -42.719 14.008 35.531 1 42.34 589 ARG B N 1
ATOM 10457 C CA . ARG B 1 589 ? -43.156 15.344 35.906 1 42.34 589 ARG B CA 1
ATOM 10458 C C . ARG B 1 589 ? -43.906 15.32 37.219 1 42.34 589 ARG B C 1
ATOM 10460 O O . ARG B 1 589 ? -44.906 14.602 37.375 1 42.34 589 ARG B O 1
ATOM 10467 N N . PRO B 1 590 ? -43.312 15.594 38.281 1 38.38 590 PRO B N 1
ATOM 10468 C CA . PRO B 1 590 ? -44.312 15.727 39.344 1 38.38 590 PRO B CA 1
ATOM 10469 C C . PRO B 1 590 ? -45.531 16.516 38.875 1 38.38 590 PRO B C 1
ATOM 10471 O O . PRO B 1 590 ? -45.438 17.328 37.938 1 38.38 590 PRO B O 1
ATOM 10474 N N . GLY B 1 591 ? -46.75 16.062 39.062 1 34 591 GLY B N 1
ATOM 10475 C CA . GLY B 1 591 ? -48 16.766 38.844 1 34 591 GLY B CA 1
ATOM 10476 C C . GLY B 1 591 ? -47.938 18.25 39.188 1 34 591 GLY B C 1
ATOM 10477 O O . GLY B 1 591 ? -47.188 18.641 40.094 1 34 591 GLY B O 1
ATOM 10478 N N . ARG B 1 592 ? -48.281 19.141 38.219 1 34.66 592 ARG B N 1
ATOM 10479 C CA . ARG B 1 592 ? -48.531 20.578 38.344 1 34.66 592 ARG B CA 1
ATOM 10480 C C . ARG B 1 592 ? -49.219 20.922 39.656 1 34.66 592 ARG B C 1
ATOM 10482 O O . ARG B 1 592 ? -50.469 20.875 39.75 1 34.66 592 ARG B O 1
ATOM 10489 N N . SER B 1 593 ? -48.906 20.359 40.781 1 31.91 593 SER B N 1
ATOM 10490 C CA . SER B 1 593 ? -49.594 21.203 41.781 1 31.91 593 SER B CA 1
ATOM 10491 C C . SER B 1 593 ? -49.25 22.672 41.562 1 31.91 593 SER B C 1
ATOM 10493 O O . SER B 1 593 ? -48.125 23.016 41.219 1 31.91 593 SER B O 1
ATOM 10495 N N . VAL B 1 594 ? -50.312 23.609 41.281 1 32.03 594 VAL B N 1
ATOM 10496 C CA . VAL B 1 594 ? -50.594 25 41 1 32.03 594 VAL B CA 1
ATOM 10497 C C . VAL B 1 594 ? -49.75 25.906 41.875 1 32.03 594 VAL B C 1
ATOM 10499 O O . VAL B 1 594 ? -49.969 27.125 41.938 1 32.03 594 VAL B O 1
ATOM 10502 N N . GLY B 1 595 ? -49.125 25.422 43 1 29.22 595 GLY B N 1
ATOM 10503 C CA . GLY B 1 595 ? -48.719 26.594 43.781 1 29.22 595 GLY B CA 1
ATOM 10504 C C . GLY B 1 595 ? -47.656 27.406 43.062 1 29.22 595 GLY B C 1
ATOM 10505 O O . GLY B 1 595 ? -46.875 26.875 42.25 1 29.22 595 GLY B O 1
ATOM 10506 N N . VAL B 1 596 ? -47.875 28.781 42.969 1 32.25 596 VAL B N 1
ATOM 10507 C CA . VAL B 1 596 ? -47.25 29.984 42.438 1 32.25 596 VAL B CA 1
ATOM 10508 C C . VAL B 1 596 ? -45.75 29.906 42.562 1 32.25 596 VAL B C 1
ATOM 10510 O O . VAL B 1 596 ? -45 30.469 41.719 1 32.25 596 VAL B O 1
ATOM 10513 N N . GLY B 1 597 ? -45.25 29.531 43.781 1 29.08 597 GLY B N 1
ATOM 10514 C CA . GLY B 1 597 ? -43.969 30.141 44.125 1 29.08 597 GLY B CA 1
ATOM 10515 C C . GLY B 1 597 ? -42.781 29.516 43.438 1 29.08 597 GLY B C 1
ATOM 10516 O O . GLY B 1 597 ? -41.688 30.062 43.469 1 29.08 597 GLY B O 1
ATOM 10517 N N . GLY B 1 598 ? -42.75 28.156 43.375 1 29.56 598 GLY B N 1
ATOM 10518 C CA . GLY B 1 598 ? -41.406 27.562 43.438 1 29.56 598 GLY B CA 1
ATOM 10519 C C . GLY B 1 598 ? -40.75 27.484 42.062 1 29.56 598 GLY B C 1
ATOM 10520 O O . GLY B 1 598 ? -40.281 26.422 41.656 1 29.56 598 GLY B O 1
ATOM 10521 N N . GLU B 1 599 ? -41.312 28.25 41.125 1 34.72 599 GLU B N 1
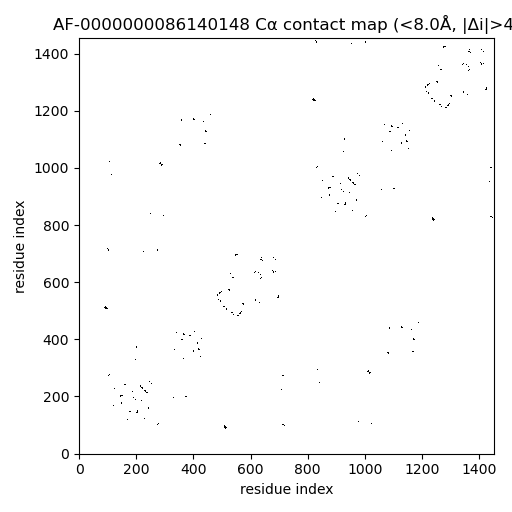ATOM 10522 C CA . GLU B 1 599 ? -40.531 28.156 39.906 1 34.72 599 GLU B CA 1
ATOM 10523 C C . GLU B 1 599 ? -39.062 28.547 40.125 1 34.72 599 GLU B C 1
ATOM 10525 O O . GLU B 1 599 ? -38.188 28.203 39.312 1 34.72 599 GLU B O 1
ATOM 10530 N N . GLN B 1 600 ? -38.938 29.484 41.156 1 33.88 600 GLN B N 1
ATOM 10531 C CA . GLN B 1 600 ? -37.562 29.953 41.344 1 33.88 600 GLN B CA 1
ATOM 10532 C C . GLN B 1 600 ? -36.656 28.812 41.812 1 33.88 600 GLN B C 1
ATOM 10534 O O . GLN B 1 600 ? -35.438 28.844 41.562 1 33.88 600 GLN B O 1
ATOM 10539 N N . GLU B 1 601 ? -37.25 27.891 42.625 1 33.09 601 GLU B N 1
ATOM 10540 C CA . GLU B 1 601 ? -36.344 26.906 43.219 1 33.09 601 GLU B CA 1
ATOM 10541 C C . GLU B 1 601 ? -35.844 25.922 42.188 1 33.09 601 GLU B C 1
ATOM 10543 O O . GLU B 1 601 ? -34.75 25.359 42.344 1 33.09 601 GLU B O 1
ATOM 10548 N N . GLN B 1 602 ? -36.719 25.562 41.25 1 33.91 602 GLN B N 1
ATOM 10549 C CA . GLN B 1 602 ? -36.188 24.578 40.312 1 33.91 602 GLN B CA 1
ATOM 10550 C C . GLN B 1 602 ? -35.031 25.156 39.5 1 33.91 602 GLN B C 1
ATOM 10552 O O . GLN B 1 602 ? -34.156 24.422 39.031 1 33.91 602 GLN B O 1
ATOM 10557 N N . GLN B 1 603 ? -35.156 26.484 39.188 1 34.22 603 GLN B N 1
ATOM 10558 C CA . GLN B 1 603 ? -34.031 27.078 38.5 1 34.22 603 GLN B CA 1
ATOM 10559 C C . GLN B 1 603 ? -32.781 27.125 39.406 1 34.22 603 GLN B C 1
ATOM 10561 O O . GLN B 1 603 ? -31.656 27.109 38.938 1 34.22 603 GLN B O 1
ATOM 10566 N N . GLU B 1 604 ? -33 27.344 40.781 1 33.94 604 GLU B N 1
ATOM 10567 C CA . GLU B 1 604 ? -31.891 27.391 41.75 1 33.94 604 GLU B CA 1
ATOM 10568 C C . GLU B 1 604 ? -31.297 26 41.938 1 33.94 604 GLU B C 1
ATOM 10570 O O . GLU B 1 604 ? -30.109 25.859 42.25 1 33.94 604 GLU B O 1
ATOM 10575 N N . GLN B 1 605 ? -32.125 24.891 42.156 1 32.59 605 GLN B N 1
ATOM 10576 C CA . GLN B 1 605 ? -31.547 23.562 42.312 1 32.59 605 GLN B CA 1
ATOM 10577 C C . GLN B 1 605 ? -30.781 23.141 41.062 1 32.59 605 GLN B C 1
ATOM 10579 O O . GLN B 1 605 ? -29.938 22.25 41.125 1 32.59 605 GLN B O 1
ATOM 10584 N N . GLU B 1 606 ? -31.281 23.359 39.906 1 36.03 606 GLU B N 1
ATOM 10585 C CA . GLU B 1 606 ? -30.422 23.156 38.75 1 36.03 606 GLU B CA 1
ATOM 10586 C C . GLU B 1 606 ? -29.141 23.969 38.875 1 36.03 606 GLU B C 1
ATOM 10588 O O . GLU B 1 606 ? -28.156 23.703 38.188 1 36.03 606 GLU B O 1
ATOM 10593 N N . GLN B 1 607 ? -29.141 25.125 39.531 1 34.03 607 GLN B N 1
ATOM 10594 C CA . GLN B 1 607 ? -27.953 25.906 39.875 1 34.03 607 GLN B CA 1
ATOM 10595 C C . GLN B 1 607 ? -27.141 25.203 40.969 1 34.03 607 GLN B C 1
ATOM 10597 O O . GLN B 1 607 ? -25.922 25.391 41.031 1 34.03 607 GLN B O 1
ATOM 10602 N N . ASP B 1 608 ? -27.688 24.828 42.188 1 34.47 608 ASP B N 1
ATOM 10603 C CA . ASP B 1 608 ? -27 24.25 43.312 1 34.47 608 ASP B CA 1
ATOM 10604 C C . ASP B 1 608 ? -26.562 22.812 43.031 1 34.47 608 ASP B C 1
ATOM 10606 O O . ASP B 1 608 ? -26.156 22.094 43.938 1 34.47 608 ASP B O 1
ATOM 10610 N N . GLY B 1 609 ? -27.359 22 42.312 1 36.53 609 GLY B N 1
ATOM 10611 C CA . GLY B 1 609 ? -26.641 20.75 42.094 1 36.53 609 GLY B CA 1
ATOM 10612 C C . GLY B 1 609 ? -25.172 20.969 41.781 1 36.53 609 GLY B C 1
ATOM 10613 O O . GLY B 1 609 ? -24.797 21.938 41.125 1 36.53 609 GLY B O 1
ATOM 10614 N N . GLY B 1 610 ? -24.281 20.547 42.625 1 41.06 610 GLY B N 1
ATOM 10615 C CA . GLY B 1 610 ? -22.859 20.812 42.719 1 41.06 610 GLY B CA 1
ATOM 10616 C C . GLY B 1 610 ? -22.219 21.078 41.375 1 41.06 610 GLY B C 1
ATOM 10617 O O . GLY B 1 610 ? -22.188 20.203 40.531 1 41.06 610 GLY B O 1
ATOM 10618 N N . ARG B 1 611 ? -22.344 22.266 40.844 1 50.25 611 ARG B N 1
ATOM 10619 C CA . ARG B 1 611 ? -21.688 22.797 39.656 1 50.25 611 ARG B CA 1
ATOM 10620 C C . ARG B 1 611 ? -20.391 22.0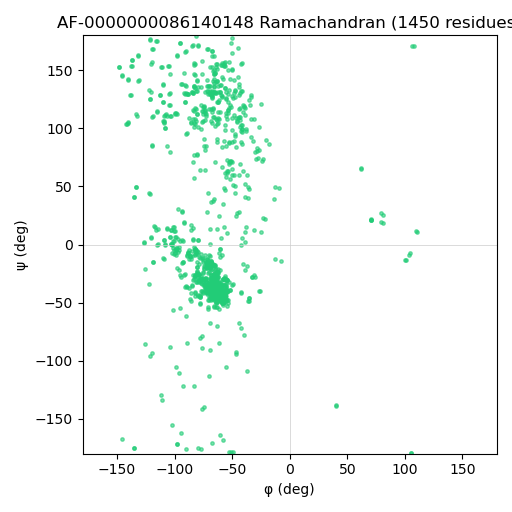47 39.375 1 50.25 611 ARG B C 1
ATOM 10622 O O . ARG B 1 611 ? -19.422 22.172 40.125 1 50.25 611 ARG B O 1
ATOM 10629 N N . ALA B 1 612 ? -20.469 20.859 38.906 1 69.25 612 ALA B N 1
ATOM 10630 C CA . ALA B 1 612 ? -19.266 20.125 38.562 1 69.25 612 ALA B CA 1
ATOM 10631 C C . ALA B 1 612 ? -18.172 21.047 38.031 1 69.25 612 ALA B C 1
ATOM 10633 O O . ALA B 1 612 ? -18.438 21.969 37.25 1 69.25 612 ALA B O 1
ATOM 10634 N N . SER B 1 613 ? -17.156 21.219 38.906 1 86.19 613 SER B N 1
ATOM 10635 C CA . SER B 1 613 ? -15.984 22.047 38.625 1 86.19 613 SER B CA 1
ATOM 10636 C C . SER B 1 613 ? -15.5 21.844 37.188 1 86.19 613 SER B C 1
ATOM 10638 O O . SER B 1 613 ? -15.57 20.734 36.656 1 86.19 613 SER B O 1
ATOM 10640 N N . CYS B 1 614 ? -15.281 22.938 36.562 1 90.19 614 CYS B N 1
ATOM 10641 C CA . CYS B 1 614 ? -14.773 22.906 35.188 1 90.19 614 CYS B CA 1
ATOM 10642 C C . CYS B 1 614 ? -13.391 22.25 35.125 1 90.19 614 CYS B C 1
ATOM 10644 O O . CYS B 1 614 ? -12.5 22.625 35.875 1 90.19 614 CYS B O 1
ATOM 10646 N N . VAL B 1 615 ? -13.289 21.234 34.344 1 94.75 615 VAL B N 1
ATOM 10647 C CA . VAL B 1 615 ? -12.008 20.578 34.125 1 94.75 615 VAL B CA 1
ATOM 10648 C C . VAL B 1 615 ? -11.5 20.906 32.719 1 94.75 615 VAL B C 1
ATOM 10650 O O . VAL B 1 615 ? -12.07 20.438 31.719 1 94.75 615 VAL B O 1
ATOM 10653 N N . TYR B 1 616 ? -10.445 21.656 32.625 1 95 616 TYR B N 1
ATOM 10654 C CA . TYR B 1 616 ? -9.906 22.047 31.328 1 95 616 TYR B CA 1
ATOM 10655 C C . TYR B 1 616 ? -9.031 20.953 30.75 1 95 616 TYR B C 1
ATOM 10657 O O . TYR B 1 616 ? -7.969 20.641 31.297 1 95 616 TYR B O 1
ATOM 10665 N N . LEU B 1 617 ? -9.469 20.438 29.594 1 96.25 617 LEU B N 1
ATOM 10666 C CA . LEU B 1 617 ? -8.789 19.328 28.953 1 96.25 617 LEU B CA 1
ATOM 10667 C C . LEU B 1 617 ? -7.562 19.797 28.188 1 96.25 617 LEU B C 1
ATOM 10669 O O . LEU B 1 617 ? -6.668 19 27.891 1 96.25 617 LEU B O 1
ATOM 10673 N N . ASP B 1 618 ? -7.477 21.062 27.719 1 95.62 618 ASP B N 1
ATOM 10674 C CA . ASP B 1 618 ? -6.387 21.609 26.922 1 95.62 618 ASP B CA 1
ATOM 10675 C C . ASP B 1 618 ? -5.344 22.297 27.797 1 95.62 618 ASP B C 1
ATOM 10677 O O . ASP B 1 618 ? -4.785 23.328 27.406 1 95.62 618 ASP B O 1
ATOM 10681 N N . GLU B 1 619 ? -5.227 21.844 29.031 1 92.44 619 GLU B N 1
ATOM 10682 C CA . GLU B 1 619 ? -4.191 22.281 29.969 1 92.44 619 GLU B CA 1
ATOM 10683 C C . GLU B 1 619 ? -3.342 21.109 30.438 1 92.44 619 GLU B C 1
ATOM 10685 O O . GLU B 1 619 ? -3.543 19.969 30 1 92.44 619 GLU B O 1
ATOM 10690 N N . GLU B 1 620 ? -2.324 21.406 31.234 1 91 620 GLU B N 1
ATOM 10691 C CA . GLU B 1 620 ? -1.476 20.328 31.75 1 91 620 GLU B CA 1
ATOM 10692 C C . GLU B 1 620 ? -2.248 19.438 32.719 1 91 620 GLU B C 1
ATOM 10694 O O . GLU B 1 620 ? -3.297 19.828 33.219 1 91 620 GLU B O 1
ATOM 10699 N N . ARG B 1 621 ? -1.66 18.359 32.875 1 90.44 621 ARG B N 1
ATOM 10700 C CA . ARG B 1 621 ? -2.324 17.375 33.719 1 90.44 621 ARG B CA 1
ATOM 10701 C C . ARG B 1 621 ? -2.4 17.844 35.156 1 90.44 621 ARG B C 1
ATOM 10703 O O . ARG B 1 621 ? -1.37 18.094 35.781 1 90.44 621 ARG B O 1
ATOM 10710 N N . THR B 1 622 ? -3.68 18.031 35.656 1 91.5 622 THR B N 1
ATOM 10711 C CA . THR B 1 622 ? -3.941 18.453 37.031 1 91.5 622 THR B CA 1
ATOM 10712 C C . THR B 1 622 ? -4.688 17.359 37.812 1 91.5 622 THR B C 1
ATOM 10714 O O . THR B 1 622 ? -5.074 16.344 37.219 1 91.5 622 THR B O 1
ATOM 10717 N N . ALA B 1 623 ? -4.918 17.531 39.062 1 92.5 623 ALA B N 1
ATOM 10718 C CA . ALA B 1 623 ? -5.664 16.594 39.906 1 92.5 623 ALA B CA 1
ATOM 10719 C C . ALA B 1 623 ? -7.125 16.516 39.469 1 92.5 623 ALA B C 1
ATOM 10721 O O . ALA B 1 623 ? -7.742 15.445 39.531 1 92.5 623 ALA B O 1
ATOM 10722 N N . ALA B 1 624 ? -7.566 17.641 39.062 1 92.19 624 ALA B N 1
ATOM 10723 C CA . ALA B 1 624 ? -8.945 17.688 38.594 1 92.19 624 ALA B CA 1
ATOM 10724 C C . ALA B 1 624 ? -9.125 16.828 37.344 1 92.19 624 ALA B C 1
ATOM 10726 O O . ALA B 1 624 ? -10.148 16.156 37.188 1 92.19 624 ALA B O 1
ATOM 10727 N N . VAL B 1 625 ? -8.133 16.859 36.438 1 94.62 625 VAL B N 1
ATOM 10728 C CA . VAL B 1 625 ? -8.188 16.062 35.219 1 94.62 625 VAL B CA 1
ATOM 10729 C C . VAL B 1 625 ? -8.109 14.586 35.531 1 94.62 625 VAL B C 1
ATOM 10731 O O . VAL B 1 625 ? -8.812 13.766 34.938 1 94.62 625 VAL B O 1
ATOM 10734 N N . GLU B 1 626 ? -7.289 14.227 36.531 1 95.06 626 GLU B N 1
ATOM 10735 C CA . GLU B 1 626 ? -7.156 12.828 36.938 1 95.06 626 GLU B CA 1
ATOM 10736 C C . GLU B 1 626 ? -8.461 12.305 37.531 1 95.06 626 GLU B C 1
ATOM 10738 O O . GLU B 1 626 ? -8.852 11.164 37.281 1 95.06 626 GLU B O 1
ATOM 10743 N N . ALA B 1 627 ? -9.078 13.164 38.344 1 94.69 627 ALA B N 1
ATOM 10744 C CA . ALA B 1 627 ? -10.359 12.773 38.938 1 94.69 627 ALA B CA 1
ATOM 10745 C C . ALA B 1 627 ? -11.422 12.57 37.844 1 94.69 627 ALA B C 1
ATOM 10747 O O . ALA B 1 627 ? -12.234 11.648 37.938 1 94.69 627 ALA B O 1
ATOM 10748 N N . PHE B 1 628 ? -11.375 13.391 36.875 1 95.19 628 PHE B N 1
ATOM 10749 C CA . PHE B 1 628 ? -12.32 13.273 35.781 1 95.19 628 PHE B CA 1
ATOM 10750 C C . PHE B 1 628 ? -12.078 11.984 35 1 95.19 628 PHE B C 1
ATOM 10752 O O . PHE B 1 628 ? -13.023 11.25 34.688 1 95.19 628 PHE B O 1
ATOM 10759 N N . VAL B 1 629 ? -10.844 11.625 34.625 1 96.25 629 VAL B N 1
ATOM 10760 C CA . VAL B 1 629 ? -10.5 10.484 33.781 1 96.25 629 VAL B CA 1
ATOM 10761 C C . VAL B 1 629 ? -10.797 9.18 34.531 1 96.25 629 VAL B C 1
ATOM 10763 O O . VAL B 1 629 ? -11.32 8.234 33.938 1 96.25 629 VAL B O 1
ATOM 10766 N N . VAL B 1 630 ? -10.539 9.133 35.844 1 94.25 630 VAL B N 1
ATOM 10767 C CA . VAL B 1 630 ? -10.656 7.898 36.594 1 94.25 630 VAL B CA 1
ATOM 10768 C C . VAL B 1 630 ? -12.086 7.727 37.094 1 94.25 630 VAL B C 1
ATOM 10770 O O . VAL B 1 630 ? -12.656 6.633 37.031 1 94.25 630 VAL B O 1
ATOM 10773 N N . MET B 1 631 ? -12.781 8.906 37.531 1 92.75 631 MET B N 1
ATOM 10774 C CA . MET B 1 631 ? -14.055 8.773 38.25 1 92.75 631 MET B CA 1
ATOM 10775 C C . MET B 1 631 ? -15.18 9.445 37.469 1 92.75 631 MET B C 1
ATOM 10777 O O . MET B 1 631 ? -16.359 9.227 37.75 1 92.75 631 MET B O 1
ATOM 10781 N N . GLY B 1 632 ? -14.836 10.25 36.531 1 91.94 632 GLY B N 1
ATOM 10782 C CA . GLY B 1 632 ? -15.859 10.961 35.75 1 91.94 632 GLY B CA 1
ATOM 10783 C C . GLY B 1 632 ? -16.422 12.164 36.5 1 91.94 632 GLY B C 1
ATOM 10784 O O . GLY B 1 632 ? -17.547 12.602 36.219 1 91.94 632 GLY B O 1
ATOM 10785 N N . THR B 1 633 ? -15.57 12.688 37.375 1 91.19 633 THR B N 1
ATOM 10786 C CA . THR B 1 633 ? -16 13.836 38.188 1 91.19 633 THR B CA 1
ATOM 10787 C C . THR B 1 633 ? -15.625 15.141 37.469 1 91.19 633 THR B C 1
ATOM 10789 O O . THR B 1 633 ? -14.531 15.273 36.938 1 91.19 633 THR B O 1
ATOM 10792 N N . GLY B 1 634 ? -16.609 15.992 37.375 1 91.69 634 GLY B N 1
ATOM 10793 C CA . GLY B 1 634 ? -16.359 17.297 36.781 1 91.69 634 GLY B CA 1
ATOM 10794 C C . GLY B 1 634 ? -16.938 17.422 35.375 1 91.69 634 GLY B C 1
ATOM 10795 O O . GLY B 1 634 ? -17.453 16.469 34.812 1 91.69 634 GLY B O 1
ATOM 10796 N N . ARG B 1 635 ? -16.875 18.656 34.938 1 92.75 635 ARG B N 1
ATOM 10797 C CA . ARG B 1 635 ? -17.375 18.969 33.625 1 92.75 635 ARG B CA 1
ATOM 10798 C C . ARG B 1 635 ? -16.219 19.281 32.656 1 92.75 635 ARG B C 1
ATOM 10800 O O . ARG B 1 635 ? -15.547 20.297 32.812 1 92.75 635 ARG B O 1
ATOM 10807 N N . PRO B 1 636 ? -16.016 18.406 31.703 1 95.31 636 PRO B N 1
ATOM 10808 C CA . PRO B 1 636 ? -14.914 18.656 30.781 1 95.31 636 PRO B CA 1
ATOM 10809 C C . PRO B 1 636 ? -15.125 19.922 29.922 1 95.31 636 PRO B C 1
ATOM 10811 O O . PRO B 1 636 ? -16.203 20.094 29.344 1 95.31 636 PRO B O 1
ATOM 10814 N N . CYS B 1 637 ? -14.156 20.766 29.859 1 95.81 637 CYS B N 1
ATOM 10815 C CA . CYS B 1 637 ? -14.234 22.047 29.156 1 95.81 637 CYS B CA 1
ATOM 10816 C C . CYS B 1 637 ? -12.961 22.312 28.359 1 95.81 637 CYS B C 1
ATOM 10818 O O . CYS B 1 637 ? -11.953 21.625 28.547 1 95.81 637 CYS B O 1
ATOM 10820 N N . LEU B 1 638 ? -13.047 23.188 27.359 1 95.75 638 LEU B N 1
ATOM 10821 C CA . LEU B 1 638 ? -11.922 23.703 26.578 1 95.75 638 LEU B CA 1
ATOM 10822 C C . LEU B 1 638 ? -11.836 25.219 26.688 1 95.75 638 LEU B C 1
ATOM 10824 O O . LEU B 1 638 ? -12.82 25.875 27.031 1 95.75 638 LEU B O 1
ATOM 10828 N N . ARG B 1 639 ? -10.711 25.719 26.484 1 90.5 639 ARG B N 1
ATOM 10829 C CA . ARG B 1 639 ? -10.547 27.172 26.484 1 90.5 639 ARG B CA 1
ATOM 10830 C C . ARG B 1 639 ? -10.789 27.75 25.094 1 90.5 639 ARG B C 1
ATOM 10832 O O . ARG B 1 639 ? -10.344 27.172 24.094 1 90.5 639 ARG B O 1
ATOM 10839 N N . MET B 1 640 ? -11.594 28.719 25 1 86.06 640 MET B N 1
ATOM 10840 C CA . MET B 1 640 ? -11.859 29.406 23.734 1 86.06 640 MET B CA 1
ATOM 10841 C C . MET B 1 640 ? -11.516 30.891 23.828 1 86.06 640 MET B C 1
ATOM 10843 O O . MET B 1 640 ? -11.82 31.531 24.844 1 86.06 640 MET B O 1
ATOM 10847 N N . ARG B 1 641 ? -10.805 31.453 22.922 1 73.62 641 ARG B N 1
ATOM 10848 C CA . ARG B 1 641 ? -10.461 32.875 22.922 1 73.62 641 ARG B CA 1
ATOM 10849 C C . ARG B 1 641 ? -11.656 33.719 22.516 1 73.62 641 ARG B C 1
ATOM 10851 O O . ARG B 1 641 ? -12.391 33.375 21.578 1 73.62 641 ARG B O 1
ATOM 10858 N N . ARG B 1 642 ? -12.219 34.594 23.453 1 59.5 642 ARG B N 1
ATOM 10859 C CA . ARG B 1 642 ? -13.336 35.5 23.141 1 59.5 642 ARG B CA 1
ATOM 10860 C C . ARG B 1 642 ? -12.945 36.5 22.062 1 59.5 642 ARG B C 1
ATOM 10862 O O . ARG B 1 642 ? -11.898 37.156 22.172 1 59.5 642 ARG B O 1
ATOM 10869 N N . ARG B 1 643 ? -13.492 36.344 20.859 1 52.28 643 ARG B N 1
ATOM 10870 C CA . ARG B 1 643 ? -13.328 37.438 19.922 1 52.28 643 ARG B CA 1
ATOM 10871 C C . ARG B 1 643 ? -14.023 38.688 20.438 1 52.28 643 ARG B C 1
ATOM 10873 O O . ARG B 1 643 ? -15.18 38.656 20.844 1 52.28 643 ARG B O 1
ATOM 10880 N N . ARG B 1 644 ? -13.414 39.719 20.969 1 42.5 644 ARG B N 1
ATOM 10881 C CA . ARG B 1 644 ? -14.078 40.969 21.281 1 42.5 644 ARG B CA 1
ATOM 10882 C C . ARG B 1 644 ? -15.016 41.375 20.141 1 42.5 644 ARG B C 1
ATOM 10884 O O . ARG B 1 644 ? -14.594 41.438 18.984 1 42.5 644 ARG B O 1
ATOM 10891 N N . ALA B 1 645 ? -16.281 41.312 20.359 1 37.97 645 ALA B N 1
ATOM 10892 C CA . ALA B 1 645 ? -17.188 42.062 19.516 1 37.97 645 ALA B CA 1
ATOM 10893 C C . ALA B 1 645 ? -16.656 43.5 19.297 1 37.97 645 ALA B C 1
ATOM 10895 O O . ALA B 1 645 ? -16.297 44.188 20.25 1 37.97 645 ALA B O 1
ATOM 10896 N N . GLU B 1 646 ? -16.234 43.781 18.188 1 35.03 646 GLU B N 1
ATOM 10897 C CA . GLU B 1 646 ? -16.234 45.219 17.859 1 35.03 646 GLU B CA 1
ATOM 10898 C C . GLU B 1 646 ? -17.5 45.906 18.344 1 35.03 646 GLU B C 1
ATOM 10900 O O . GLU B 1 646 ? -18.609 45.5 17.984 1 35.03 646 GLU B O 1
ATOM 10905 N N . THR B 1 647 ? -17.609 46.375 19.531 1 30.03 647 THR B N 1
ATOM 10906 C CA . THR B 1 647 ? -18.578 47.438 19.75 1 30.03 647 THR B CA 1
ATOM 10907 C C . THR B 1 647 ? -18.609 48.406 18.562 1 30.03 647 THR B C 1
ATOM 10909 O O . THR B 1 647 ? -17.578 49 18.219 1 30.03 647 THR B O 1
ATOM 10912 N N . GLY B 1 648 ? -19.469 48.312 17.656 1 31.19 648 GLY B N 1
ATOM 10913 C CA . GLY B 1 648 ? -19.891 49.375 16.766 1 31.19 648 GLY B CA 1
ATOM 10914 C C . GLY B 1 648 ? -20.062 50.719 17.469 1 31.19 648 GLY B C 1
ATOM 10915 O O . GLY B 1 648 ? -20.797 51.594 17 1 31.19 648 GLY B O 1
ATOM 10916 N N . SER B 1 649 ? -19.766 50.938 18.688 1 28.17 649 SER B N 1
ATOM 10917 C CA . SER B 1 649 ? -20.078 52.344 18.938 1 28.17 649 SER B CA 1
ATOM 10918 C C . SER B 1 649 ? -19.438 53.25 17.891 1 28.17 649 SER B C 1
ATOM 10920 O O . SER B 1 649 ? -18.516 52.844 17.188 1 28.17 649 SER B O 1
ATOM 10922 N N . CYS B 1 650 ? -19.844 54.75 17.984 1 26.58 650 CYS B N 1
ATOM 10923 C CA . CYS B 1 650 ? -19.812 56.031 17.297 1 26.58 650 CYS B CA 1
ATOM 10924 C C . CYS B 1 650 ? -18.375 56.469 16.984 1 26.58 650 CYS B C 1
ATOM 10926 O O . CYS B 1 650 ? -17.625 56.844 17.891 1 26.58 650 CYS B O 1
ATOM 10928 N N . TRP B 1 651 ? -17.672 55.844 16.172 1 25.55 651 TRP B N 1
ATOM 10929 C CA . TRP B 1 651 ? -16.609 56.594 15.508 1 25.55 651 TRP B CA 1
ATOM 10930 C C . TRP B 1 651 ? -17.156 57.906 14.945 1 25.55 651 TRP B C 1
ATOM 10932 O O . TRP B 1 651 ? -17.812 57.938 13.898 1 25.55 651 TRP B O 1
ATOM 10942 N N . ARG B 1 652 ? -17.891 58.688 15.906 1 26.7 652 ARG B N 1
ATOM 10943 C CA . ARG B 1 652 ? -17.828 60.094 15.508 1 26.7 652 ARG B CA 1
ATOM 10944 C C . ARG B 1 652 ? -16.422 60.469 15.078 1 26.7 652 ARG B C 1
ATOM 10946 O O . ARG B 1 652 ? -15.445 59.938 15.586 1 26.7 652 ARG B O 1
ATOM 10953 N N . SER B 1 653 ? -16.312 61.281 13.938 1 27.59 653 SER B N 1
ATOM 10954 C CA . SER B 1 653 ? -15.297 62.031 13.188 1 27.59 653 SER B CA 1
ATOM 10955 C C . SER B 1 653 ? -14.375 62.781 14.125 1 27.59 653 SER B C 1
ATOM 10957 O O . SER B 1 653 ? -13.625 63.656 13.688 1 27.59 653 SER B O 1
ATOM 10959 N N . SER B 1 654 ? -14.461 62.781 15.469 1 25.41 654 SER B N 1
ATOM 10960 C CA . SER B 1 654 ? -13.5 63.781 15.867 1 25.41 654 SER B CA 1
ATOM 10961 C C . SER B 1 654 ? -12.086 63.406 15.445 1 25.41 654 SER B C 1
ATOM 10963 O O . SER B 1 654 ? -11.719 62.25 15.469 1 25.41 654 SER B O 1
ATOM 10965 N N . SER B 1 655 ? -11.258 64.312 14.789 1 27.58 655 SER B N 1
ATOM 10966 C CA . SER B 1 655 ? -10.039 64.5 14.008 1 27.58 655 SER B CA 1
ATOM 10967 C C . SER B 1 655 ? -8.859 63.75 14.648 1 27.58 655 SER B C 1
ATOM 10969 O O . SER B 1 655 ? -8.148 63 13.977 1 27.58 655 SER B O 1
ATOM 10971 N N . SER B 1 656 ? -8.102 64.5 15.523 1 29.77 656 SER B N 1
ATOM 10972 C CA . SER B 1 656 ? -6.645 64.625 15.57 1 29.77 656 SER B CA 1
ATOM 10973 C C . SER B 1 656 ? -5.996 63.406 16.219 1 29.77 656 SER B C 1
ATOM 10975 O O . SER B 1 656 ? -5.004 62.875 15.703 1 29.77 656 SER B O 1
ATOM 10977 N N . SER B 1 657 ? -5.984 63.344 17.594 1 28.72 657 SER B N 1
ATOM 10978 C CA . SER B 1 657 ? -4.945 62.844 18.5 1 28.72 657 SER B CA 1
ATOM 10979 C C . SER B 1 657 ? -5.031 61.344 18.672 1 28.72 657 SER B C 1
ATOM 10981 O O . SER B 1 657 ? -4.195 60.75 19.359 1 28.72 657 SER B O 1
ATOM 10983 N N . SER B 1 658 ? -6.148 60.75 18.516 1 30.61 658 SER B N 1
ATOM 10984 C CA . SER B 1 658 ? -6.418 59.438 19.141 1 30.61 658 SER B CA 1
ATOM 10985 C C . SER B 1 658 ? -5.867 58.312 18.297 1 30.61 658 SER B C 1
ATOM 10987 O O . SER B 1 658 ? -6.172 57.125 18.562 1 30.61 658 SER B O 1
ATOM 10989 N N . ASN B 1 659 ? -5.301 58.594 17.172 1 33.5 659 ASN B N 1
ATOM 10990 C CA . ASN B 1 659 ? -4.785 57.5 16.328 1 33.5 659 ASN B CA 1
ATOM 10991 C C . ASN B 1 659 ? -3.643 56.75 17 1 33.5 659 ASN B C 1
ATOM 10993 O O . ASN B 1 659 ? -3.232 55.688 16.547 1 33.5 659 ASN B O 1
ATOM 10997 N N . LYS B 1 660 ? -2.889 57.531 17.812 1 36.91 660 LYS B N 1
ATOM 10998 C CA . LYS B 1 660 ? -1.676 57.031 18.438 1 36.91 660 LYS B CA 1
ATOM 10999 C C . LYS B 1 660 ? -2.006 55.969 19.484 1 36.91 660 LYS B C 1
ATOM 11001 O O . LYS B 1 660 ? -1.229 55.031 19.688 1 36.91 660 LYS B O 1
ATOM 11006 N N . LEU B 1 661 ? -3.072 56.312 20.203 1 32.25 661 LEU B N 1
ATOM 11007 C CA . LEU B 1 661 ? -3.299 55.406 21.328 1 32.25 661 LEU B CA 1
ATOM 11008 C C . LEU B 1 661 ? -3.705 54.031 20.828 1 32.25 661 LEU B C 1
ATOM 11010 O O . LEU B 1 661 ? -3.342 53 21.422 1 32.25 661 LEU B O 1
ATOM 11014 N N . GLU B 1 662 ? -4.434 54 19.672 1 33.72 662 GLU B N 1
ATOM 11015 C CA . GLU B 1 662 ? -4.906 52.688 19.234 1 33.72 662 GLU B CA 1
ATOM 11016 C C . GLU B 1 662 ? -3.742 51.812 18.797 1 33.72 662 GLU B C 1
ATOM 11018 O O . GLU B 1 662 ? -3.746 50.594 19.047 1 33.72 662 GLU B O 1
ATOM 11023 N N . LEU B 1 663 ? -2.744 52.531 18.125 1 33.53 663 LEU B N 1
ATOM 11024 C CA . LEU B 1 663 ? -1.558 51.781 17.719 1 33.53 663 LEU B CA 1
ATOM 11025 C C . LEU B 1 663 ? -0.738 51.344 18.938 1 33.53 663 LEU B C 1
ATOM 11027 O O . LEU B 1 663 ? -0.154 50.281 18.953 1 33.53 663 LEU B O 1
ATOM 11031 N N . GLU B 1 664 ? -0.473 52.344 19.922 1 33.75 664 GLU B N 1
ATOM 11032 C CA . GLU B 1 664 ? 0.281 52.031 21.125 1 33.75 664 GLU B CA 1
ATOM 11033 C C . GLU B 1 664 ? -0.359 50.875 21.891 1 33.75 664 GLU B C 1
ATOM 11035 O O . GLU B 1 664 ? 0.34 50.062 22.484 1 33.75 664 GLU B O 1
ATOM 11040 N N . LEU B 1 665 ? -1.674 50.906 21.969 1 31.77 665 LEU B N 1
ATOM 11041 C CA . LEU B 1 665 ? -2.281 49.781 22.672 1 31.77 665 LEU B CA 1
ATOM 11042 C C . LEU B 1 665 ? -2.08 48.469 21.906 1 31.77 665 LEU B C 1
ATOM 11044 O O . LEU B 1 665 ? -1.975 47.406 22.5 1 31.77 665 LEU B O 1
ATOM 11048 N N . MET B 1 666 ? -2.043 48.469 20.547 1 32.81 666 MET B N 1
ATOM 11049 C CA . MET B 1 666 ? -1.786 47.25 19.781 1 32.81 666 MET B CA 1
ATOM 11050 C C . MET B 1 666 ? -0.35 46.781 19.969 1 32.81 666 MET B C 1
ATOM 11052 O O . MET B 1 666 ? -0.086 45.562 19.984 1 32.81 666 MET B O 1
ATOM 11056 N N . VAL B 1 667 ? 0.742 47.688 19.922 1 33.22 667 VAL B N 1
ATOM 11057 C CA . VAL B 1 667 ? 2.145 47.406 20.203 1 33.22 667 VAL B CA 1
ATOM 11058 C C . VAL B 1 667 ? 2.371 47.344 21.719 1 33.22 667 VAL B C 1
ATOM 11060 O O . VAL B 1 667 ? 3.4 46.844 22.172 1 33.22 667 VAL B O 1
ATOM 11063 N N . SER B 1 668 ? 1.923 48.375 22.469 1 30.14 668 SER B N 1
ATOM 11064 C CA . SER B 1 668 ? 2.211 48.281 23.891 1 30.14 668 SER B CA 1
ATOM 11065 C C . SER B 1 668 ? 1.698 46.969 24.453 1 30.14 668 SER B C 1
ATOM 11067 O O . SER B 1 668 ? 0.663 46.438 24.031 1 30.14 668 SER B O 1
ATOM 11069 N N . GLY B 1 669 ? 2.5 45.969 24.812 1 32.81 669 GLY B N 1
ATOM 11070 C CA . GLY B 1 669 ? 2.469 44.688 25.484 1 32.81 669 GLY B CA 1
ATOM 11071 C C . GLY B 1 669 ? 1.165 44.438 26.219 1 32.81 669 GLY B C 1
ATOM 11072 O O . GLY B 1 669 ? 1.123 43.656 27.172 1 32.81 669 GLY B O 1
ATOM 11073 N N . GLN B 1 670 ? 0.426 45.562 26.312 1 32.94 670 GLN B N 1
ATOM 11074 C CA . GLN B 1 670 ? -0.756 45.156 27.062 1 32.94 670 GLN B CA 1
ATOM 11075 C C . GLN B 1 670 ? -1.424 43.938 26.422 1 32.94 670 GLN B C 1
ATOM 11077 O O . GLN B 1 670 ? -1.874 44 25.281 1 32.94 670 GLN B O 1
ATOM 11082 N N . ALA B 1 671 ? -1.025 42.875 26.75 1 35.25 671 ALA B N 1
ATOM 11083 C CA . ALA B 1 671 ? -1.351 41.438 26.719 1 35.25 671 ALA B CA 1
ATOM 11084 C C . ALA B 1 671 ? -2.836 41.219 26.438 1 35.25 671 ALA B C 1
ATOM 11086 O O . ALA B 1 671 ? -3.689 41.812 27.125 1 35.25 671 ALA B O 1
ATOM 11087 N N . TRP B 1 672 ? -3.328 41.156 25.203 1 35.69 672 TRP B N 1
ATOM 11088 C CA . TRP B 1 672 ? -4.527 40.375 24.922 1 35.69 672 TRP B CA 1
ATOM 11089 C C . TRP B 1 672 ? -4.926 39.531 26.125 1 35.69 672 TRP B C 1
ATOM 11091 O O . TRP B 1 672 ? -4.297 38.5 26.391 1 35.69 672 TRP B O 1
ATOM 11101 N N . GLN B 1 673 ? -4.969 40.062 27.172 1 38.31 673 GLN B N 1
ATOM 11102 C CA . GLN B 1 673 ? -5.59 39.281 28.234 1 38.31 673 GLN B CA 1
ATOM 11103 C C . GLN B 1 673 ? -6.758 38.438 27.703 1 38.31 673 GLN B C 1
ATOM 11105 O O . GLN B 1 673 ? -7.863 38.969 27.531 1 38.31 673 GLN B O 1
ATOM 11110 N N . SER B 1 674 ? -6.59 37.719 26.594 1 47.06 674 SER B N 1
ATOM 11111 C CA . SER B 1 674 ? -7.48 36.75 25.984 1 47.06 674 SER B CA 1
ATOM 11112 C C . SER B 1 674 ? -8.383 36.094 27.047 1 47.06 674 SER B C 1
ATOM 11114 O O . SER B 1 674 ? -7.895 35.438 27.953 1 47.06 674 SER B O 1
ATOM 11116 N N . GLN B 1 675 ? -9.305 36.844 27.453 1 59.28 675 GLN B N 1
ATOM 11117 C CA . GLN B 1 675 ? -10.289 36.219 28.328 1 59.28 675 GLN B CA 1
ATOM 11118 C C . GLN B 1 675 ? -10.781 34.875 27.75 1 59.28 675 GLN B C 1
ATOM 11120 O O . GLN B 1 675 ? -11.234 34.812 26.609 1 59.28 675 GLN B O 1
ATOM 11125 N N . TRP B 1 676 ? -10.125 33.844 28.188 1 73 676 TRP B N 1
ATOM 11126 C CA . TRP B 1 676 ? -10.562 32.469 27.844 1 73 676 TRP B CA 1
ATOM 11127 C C . TRP B 1 676 ? -11.977 32.219 28.359 1 73 676 TRP B C 1
ATOM 11129 O O . TRP B 1 676 ? -12.32 32.625 29.484 1 73 676 TRP B O 1
ATOM 11139 N N . GLN B 1 677 ? -12.812 32.062 27.391 1 82.12 677 GLN B N 1
ATOM 11140 C CA . GLN B 1 677 ? -14.148 31.594 27.75 1 82.12 677 GLN B CA 1
ATOM 11141 C C . GLN B 1 677 ? -14.172 30.078 27.891 1 82.12 677 GLN B C 1
ATOM 11143 O O . GLN B 1 677 ? -13.461 29.359 27.172 1 82.12 677 GLN B O 1
ATOM 11148 N N . CYS B 1 678 ? -14.781 29.672 28.844 1 87.5 678 CYS B N 1
ATOM 11149 C CA . CYS B 1 678 ? -14.922 28.25 29.094 1 87.5 678 CYS B CA 1
ATOM 11150 C C . CYS B 1 678 ? -15.922 27.625 28.125 1 87.5 678 CYS B C 1
ATOM 11152 O O . CYS B 1 678 ? -17.078 28.062 28.047 1 87.5 678 CYS B O 1
ATOM 11154 N N . CYS B 1 679 ? -15.453 26.703 27.359 1 91.44 679 CYS B N 1
ATOM 11155 C CA . CYS B 1 679 ? -16.297 25.969 26.438 1 91.44 679 CYS B CA 1
ATOM 11156 C C . CYS B 1 679 ? -16.594 24.562 26.953 1 91.44 679 CYS B C 1
ATOM 11158 O O . CYS B 1 679 ? -15.703 23.703 26.969 1 91.44 679 CYS B O 1
ATOM 11160 N N . ASP B 1 680 ? -17.812 24.391 27.312 1 92.94 680 ASP B N 1
ATOM 11161 C CA . ASP B 1 680 ? -18.234 23.062 27.719 1 92.94 680 ASP B CA 1
ATOM 11162 C C . ASP B 1 680 ? -18.297 22.109 26.516 1 92.94 680 ASP B C 1
ATOM 11164 O O . ASP B 1 680 ? -18.875 22.422 25.484 1 92.94 680 ASP B O 1
ATOM 11168 N N . VAL B 1 681 ? -17.734 20.922 26.641 1 94.81 681 VAL B N 1
ATOM 11169 C CA . VAL B 1 681 ? -17.609 19.969 25.547 1 94.81 681 VAL B CA 1
ATOM 11170 C C . VAL B 1 681 ? -19 19.516 25.094 1 94.81 681 VAL B C 1
ATOM 11172 O O . VAL B 1 681 ? -19.172 19.062 23.953 1 94.81 681 VAL B O 1
ATOM 11175 N N . ARG B 1 682 ? -20.031 19.578 26 1 91.94 682 ARG B N 1
ATOM 11176 C CA . ARG B 1 682 ? -21.406 19.156 25.672 1 91.94 682 ARG B CA 1
ATOM 11177 C C . ARG B 1 682 ? -22.031 20.125 24.672 1 91.94 682 ARG B C 1
ATOM 11179 O O . ARG B 1 682 ? -23.062 19.797 24.062 1 91.94 682 ARG B O 1
ATOM 11186 N N . HIS B 1 683 ? -21.391 21.312 24.547 1 91.38 683 HIS B N 1
ATOM 11187 C CA . HIS B 1 683 ? -21.859 22.25 23.531 1 91.38 683 HIS B CA 1
ATOM 11188 C C . HIS B 1 683 ? -21.156 22.016 22.188 1 91.38 683 HIS B C 1
ATOM 11190 O O . HIS B 1 683 ? -20.078 22.578 21.953 1 91.38 683 HIS B O 1
ATOM 11196 N N . ALA B 1 684 ? -21.766 21.297 21.344 1 88.69 684 ALA B N 1
ATOM 11197 C CA . ALA B 1 684 ? -21.203 20.812 20.078 1 88.69 684 ALA B CA 1
ATOM 11198 C C . ALA B 1 684 ? -20.703 21.984 19.219 1 88.69 684 ALA B C 1
ATOM 11200 O O . ALA B 1 684 ? -19.625 21.906 18.641 1 88.69 684 ALA B O 1
ATOM 11201 N N . GLN B 1 685 ? -21.484 23.016 19.125 1 90.56 685 GLN B N 1
ATOM 11202 C CA . GLN B 1 685 ? -21.125 24.156 18.281 1 90.56 685 GLN B CA 1
ATOM 11203 C C . GLN B 1 685 ? -19.875 24.859 18.812 1 90.56 685 GLN B C 1
ATOM 11205 O O . GLN B 1 685 ? -19.016 25.281 18.047 1 90.56 685 GLN B O 1
ATOM 11210 N N . ALA B 1 686 ? -19.844 25 20.094 1 92.06 686 ALA B N 1
ATOM 11211 C CA . ALA B 1 686 ? -18.703 25.641 20.703 1 92.06 686 ALA B CA 1
ATOM 11212 C C . ALA B 1 686 ? -17.422 24.828 20.484 1 92.06 686 ALA B C 1
ATOM 11214 O O . ALA B 1 686 ? -16.344 25.391 20.266 1 92.06 686 ALA B O 1
ATOM 11215 N N . VAL B 1 687 ? -17.547 23.516 20.578 1 95.5 687 VAL B N 1
ATOM 11216 C CA . VAL B 1 687 ? -16.406 22.641 20.359 1 95.5 687 VAL B CA 1
ATOM 11217 C C . VAL B 1 687 ? -15.891 22.812 18.938 1 95.5 687 VAL B C 1
ATOM 11219 O O . VAL B 1 687 ? -14.68 22.906 18.719 1 95.5 687 VAL B O 1
ATOM 11222 N N . MET B 1 688 ? -16.812 22.844 17.938 1 95.75 688 MET B N 1
ATOM 11223 C CA . MET B 1 688 ? -16.422 23.031 16.547 1 95.75 688 MET B CA 1
ATOM 11224 C C . MET B 1 688 ? -15.766 24.406 16.359 1 95.75 688 MET B C 1
ATOM 11226 O O . MET B 1 688 ? -14.812 24.531 15.578 1 95.75 688 MET B O 1
ATOM 11230 N N . GLN B 1 689 ? -16.234 25.375 17.094 1 94.06 689 GLN B N 1
ATOM 11231 C CA . GLN B 1 689 ? -15.672 26.719 17 1 94.06 689 GLN B CA 1
ATOM 11232 C C . GLN B 1 689 ? -14.25 26.75 17.531 1 94.06 689 GLN B C 1
ATOM 11234 O O . GLN B 1 689 ? -13.406 27.5 17.031 1 94.06 689 GLN B O 1
ATOM 11239 N N . VAL B 1 690 ? -14.023 26 18.578 1 95.25 690 VAL B N 1
ATOM 11240 C CA . VAL B 1 690 ? -12.664 25.891 19.094 1 95.25 690 VAL B CA 1
ATOM 11241 C C . VAL B 1 690 ? -11.742 25.312 18.031 1 95.25 690 VAL B C 1
ATOM 11243 O O . VAL B 1 690 ? -10.633 25.812 17.812 1 95.25 690 VAL B O 1
ATOM 11246 N N . GLY B 1 691 ? -12.188 24.219 17.344 1 95.75 691 GLY B N 1
ATOM 11247 C CA . GLY B 1 691 ? -11.406 23.641 16.266 1 95.75 691 GLY B CA 1
ATOM 11248 C C . GLY B 1 691 ? -11.117 24.625 15.141 1 95.75 691 GLY B C 1
ATOM 11249 O O . GLY B 1 691 ? -9.984 24.703 14.664 1 95.75 691 GLY B O 1
ATOM 11250 N N . VAL B 1 692 ? -12.102 25.375 14.75 1 94.62 692 VAL B N 1
ATOM 11251 C CA . VAL B 1 692 ? -11.969 26.359 13.68 1 94.62 692 VAL B CA 1
ATOM 11252 C C . VAL B 1 692 ? -10.977 27.438 14.102 1 94.62 692 VAL B C 1
ATOM 11254 O O . VAL B 1 692 ? -10.094 27.812 13.32 1 94.62 692 VAL B O 1
ATOM 11257 N N . ALA B 1 693 ? -11.047 27.844 15.305 1 92.88 693 ALA B N 1
ATOM 11258 C CA . ALA B 1 693 ? -10.188 28.906 15.805 1 92.88 693 ALA B CA 1
ATOM 11259 C C . ALA B 1 693 ? -8.719 28.469 15.82 1 92.88 693 ALA B C 1
ATOM 11261 O O . ALA B 1 693 ? -7.836 29.25 15.445 1 92.88 693 ALA B O 1
ATOM 11262 N N . VAL B 1 694 ? -8.508 27.297 16.25 1 93.44 694 VAL B N 1
ATOM 11263 C CA . VAL B 1 694 ? -7.145 26.781 16.344 1 93.44 694 VAL B CA 1
ATOM 11264 C C . VAL B 1 694 ? -6.516 26.719 14.953 1 93.44 694 VAL B C 1
ATOM 11266 O O . VAL B 1 694 ? -5.344 27.062 14.781 1 93.44 694 VAL B O 1
ATOM 11269 N N . LEU B 1 695 ? -7.266 26.266 13.945 1 93.38 695 LEU B N 1
ATOM 11270 C CA . LEU B 1 695 ? -6.754 26.156 12.578 1 93.38 695 LEU B CA 1
ATOM 11271 C C . LEU B 1 695 ? -6.562 27.531 11.961 1 93.38 695 LEU B C 1
ATOM 11273 O O . LEU B 1 695 ? -5.531 27.797 11.344 1 93.38 695 LEU B O 1
ATOM 11277 N N . GLU B 1 696 ? -7.453 28.438 12.188 1 89.94 696 GLU B N 1
ATOM 11278 C CA . GLU B 1 696 ? -7.398 29.766 11.586 1 89.94 696 GLU B CA 1
ATOM 11279 C C . GLU B 1 696 ? -6.305 30.609 12.227 1 89.94 696 GLU B C 1
ATOM 11281 O O . GLU B 1 696 ? -5.648 31.406 11.547 1 89.94 696 GLU B O 1
ATOM 11286 N N . GLU B 1 697 ? -6.129 30.469 13.477 1 87.06 697 GLU B N 1
ATOM 11287 C CA . GLU B 1 697 ? -5.156 31.281 14.211 1 87.06 697 GLU B CA 1
ATOM 11288 C C . GLU B 1 697 ? -3.732 30.984 13.734 1 87.06 697 GLU B C 1
ATOM 11290 O O . GLU B 1 697 ? -2.855 31.844 13.828 1 87.06 697 GLU B O 1
ATOM 11295 N N . ASN B 1 698 ? -3.521 29.797 13.266 1 87.94 698 ASN B N 1
ATOM 11296 C CA . ASN B 1 698 ? -2.182 29.469 12.797 1 87.94 698 ASN B CA 1
ATOM 11297 C C . ASN B 1 698 ? -1.841 30.188 11.5 1 87.94 698 ASN B C 1
ATOM 11299 O O . ASN B 1 698 ? -0.667 30.312 11.141 1 87.94 698 ASN B O 1
ATOM 11303 N N . TYR B 1 699 ? -2.795 30.672 10.742 1 79.44 699 TYR B N 1
ATOM 11304 C CA . TYR B 1 699 ? -2.525 31.312 9.461 1 79.44 699 TYR B CA 1
ATOM 11305 C C . TYR B 1 699 ? -2.896 32.781 9.492 1 79.44 699 TYR B C 1
ATOM 11307 O O . TYR B 1 699 ? -3.109 33.406 8.445 1 79.44 699 TYR B O 1
ATOM 11315 N N . MET B 1 700 ? -3.127 33.312 10.594 1 70.06 700 MET B N 1
ATOM 11316 C CA . MET B 1 700 ? -3.465 34.75 10.695 1 70.06 700 MET B CA 1
ATOM 11317 C C . MET B 1 700 ? -2.207 35.594 10.703 1 70.06 700 MET B C 1
ATOM 11319 O O . MET B 1 700 ? -1.259 35.312 11.438 1 70.06 700 MET B O 1
ATOM 11323 N N . TYR B 1 701 ? -2.01 36.25 9.43 1 55.47 701 TYR B N 1
ATOM 11324 C CA . TYR B 1 701 ? -0.934 37.25 9.375 1 55.47 701 TYR B CA 1
ATOM 11325 C C . TYR B 1 701 ? -1.272 38.469 10.219 1 55.47 701 TYR B C 1
ATOM 11327 O O . TYR B 1 701 ? -2.436 38.875 10.305 1 55.47 701 TYR B O 1
ATOM 11335 N N . PRO B 1 702 ? -0.445 38.969 11.211 1 48 702 PRO B N 1
ATOM 11336 C CA . PRO B 1 702 ? -0.751 40.156 12.031 1 48 702 PRO B CA 1
ATOM 11337 C C . PRO B 1 702 ? -1.343 41.312 11.211 1 48 702 PRO B C 1
ATOM 11339 O O . PRO B 1 702 ? -2.127 42.094 11.734 1 48 702 PRO B O 1
ATOM 11342 N N . THR B 1 703 ? -0.813 41.562 10.008 1 43.69 703 THR B N 1
ATOM 11343 C CA . THR B 1 703 ? -1.128 42.844 9.336 1 43.69 703 THR B CA 1
ATOM 11344 C C . THR B 1 703 ? -2.42 42.719 8.539 1 43.69 703 THR B C 1
ATOM 11346 O O . THR B 1 703 ? -2.998 43.719 8.117 1 43.69 703 THR B O 1
ATOM 11349 N N . GLU B 1 704 ? -2.76 41.75 7.727 1 46.75 704 GLU B N 1
ATOM 11350 C CA . GLU B 1 704 ? -3.863 41.75 6.77 1 46.75 704 GLU B CA 1
ATOM 11351 C C . GLU B 1 704 ? -5.074 41 7.32 1 46.75 704 GLU B C 1
ATOM 11353 O O . GLU B 1 704 ? -4.941 39.906 7.867 1 46.75 704 GLU B O 1
ATOM 11358 N N . LEU B 1 705 ? -6.176 41.656 7.613 1 42.03 705 LEU B N 1
ATOM 11359 C CA . LEU B 1 705 ? -7.449 41.219 8.18 1 42.03 705 LEU B CA 1
ATOM 11360 C C . LEU B 1 705 ? -7.898 39.906 7.578 1 42.03 705 LEU B C 1
ATOM 11362 O O . LEU B 1 705 ? -8.641 39.156 8.211 1 42.03 705 LEU B O 1
ATOM 11366 N N . ARG B 1 706 ? -8.398 39.969 6.121 1 47.72 706 ARG B N 1
ATOM 11367 C CA . ARG B 1 706 ? -9.242 38.906 5.594 1 47.72 706 ARG B CA 1
ATOM 11368 C C . ARG B 1 706 ? -8.406 37.688 5.188 1 47.72 706 ARG B C 1
ATOM 11370 O O . ARG B 1 706 ? -7.523 37.812 4.336 1 47.72 706 ARG B O 1
ATOM 11377 N N . PRO B 1 707 ? -8.336 36.562 6.016 1 54.19 707 PRO B N 1
ATOM 11378 C CA . PRO B 1 707 ? -7.43 35.438 6.125 1 54.19 707 PRO B CA 1
ATOM 11379 C C . PRO B 1 707 ? -7.414 34.562 4.863 1 54.19 707 PRO B C 1
ATOM 11381 O O . PRO B 1 707 ? -8.477 34.219 4.34 1 54.19 707 PRO B O 1
ATOM 11384 N N . ASN B 1 708 ? -6.621 34.781 3.832 1 69.88 708 ASN B N 1
ATOM 11385 C CA . ASN B 1 708 ? -6.32 33.875 2.748 1 69.88 708 ASN B CA 1
ATOM 11386 C C . ASN B 1 708 ? -5.867 32.5 3.279 1 69.88 708 ASN B C 1
ATOM 11388 O O . ASN B 1 708 ? -4.688 32.156 3.195 1 69.88 708 ASN B O 1
ATOM 11392 N N . LEU B 1 709 ? -6.793 31.812 3.811 1 82.56 709 LEU B N 1
ATOM 11393 C CA . LEU B 1 709 ? -6.508 30.484 4.344 1 82.56 709 LEU B CA 1
ATOM 11394 C C . LEU B 1 709 ? -6.266 29.484 3.217 1 82.56 709 LEU B C 1
ATOM 11396 O O . LEU B 1 709 ? -6.918 29.547 2.172 1 82.56 709 LEU B O 1
ATOM 11400 N N . PRO B 1 710 ? -5.242 28.672 3.4 1 86.06 710 PRO B N 1
ATOM 11401 C CA . PRO B 1 710 ? -5.102 27.578 2.434 1 86.06 710 PRO B CA 1
ATOM 11402 C C . PRO B 1 710 ? -6.395 26.797 2.244 1 86.06 710 PRO B C 1
ATOM 11404 O O . PRO B 1 710 ? -7.207 26.703 3.168 1 86.06 710 PRO B O 1
ATOM 11407 N N . GLN B 1 711 ? -6.598 26.25 1.131 1 87.31 711 GLN B N 1
ATOM 11408 C CA . GLN B 1 711 ? -7.855 25.625 0.745 1 87.31 711 GLN B CA 1
ATOM 11409 C C . GLN B 1 711 ? -8.234 24.5 1.718 1 87.31 711 GLN B C 1
ATOM 11411 O O . GLN B 1 711 ? -9.406 24.344 2.059 1 87.31 711 GLN B O 1
ATOM 11416 N N . LEU B 1 712 ? -7.336 23.703 2.162 1 90.62 712 LEU B N 1
ATOM 11417 C CA . LEU B 1 712 ? -7.641 22.594 3.068 1 90.62 712 LEU B CA 1
ATOM 11418 C C . LEU B 1 712 ? -8.203 23.109 4.391 1 90.62 712 LEU B C 1
ATOM 11420 O O . LEU B 1 712 ? -9.18 22.578 4.914 1 90.62 712 LEU B O 1
ATOM 11424 N N . ILE B 1 713 ? -7.551 24.141 4.887 1 91.5 713 ILE B N 1
ATOM 11425 C CA . ILE B 1 713 ? -7.98 24.719 6.152 1 91.5 713 ILE B CA 1
ATOM 11426 C C . ILE B 1 713 ? -9.383 25.312 5.996 1 91.5 713 ILE B C 1
ATOM 11428 O O . ILE B 1 713 ? -10.242 25.125 6.863 1 91.5 713 ILE B O 1
ATOM 11432 N N . ARG B 1 714 ? -9.617 25.953 4.91 1 89.69 714 ARG B N 1
ATOM 11433 C CA . ARG B 1 714 ? -10.938 26.516 4.645 1 89.69 714 ARG B CA 1
ATOM 11434 C C . ARG B 1 714 ? -12 25.422 4.59 1 89.69 714 ARG B C 1
ATOM 11436 O O . ARG B 1 714 ? -13.078 25.562 5.164 1 89.69 714 ARG B O 1
ATOM 11443 N N . SER B 1 715 ? -11.672 24.359 3.92 1 90 715 SER B N 1
ATOM 11444 C CA . SER B 1 715 ? -12.617 23.266 3.766 1 90 715 SER B CA 1
ATOM 11445 C C . SER B 1 715 ? -12.922 22.594 5.105 1 90 715 SER B C 1
ATOM 11447 O O . SER B 1 715 ? -14.07 22.266 5.391 1 90 715 SER B O 1
ATOM 11449 N N . LEU B 1 716 ? -11.93 22.359 5.887 1 92.56 716 LEU B N 1
ATOM 11450 C CA . LEU B 1 716 ? -12.117 21.734 7.191 1 92.56 716 LEU B CA 1
ATOM 11451 C C . LEU B 1 716 ? -12.922 22.641 8.117 1 92.56 716 LEU B C 1
ATOM 11453 O O . LEU B 1 716 ? -13.789 22.172 8.852 1 92.56 716 LEU B O 1
ATOM 11457 N N . CYS B 1 717 ? -12.633 23.922 8.016 1 92.81 717 CYS B N 1
ATOM 11458 C CA . CYS B 1 717 ? -13.367 24.875 8.836 1 92.81 717 CYS B CA 1
ATOM 11459 C C . CYS B 1 717 ? -14.836 24.938 8.43 1 92.81 717 CYS B C 1
ATOM 11461 O O . CYS B 1 717 ? -15.727 24.969 9.281 1 92.81 717 CYS B O 1
ATOM 11463 N N . GLU B 1 718 ? -15.07 24.938 7.164 1 91.5 718 GLU B N 1
ATOM 11464 C CA . GLU B 1 718 ? -16.453 24.953 6.672 1 91.5 718 GLU B CA 1
ATOM 11465 C C . GLU B 1 718 ? -17.203 23.703 7.113 1 91.5 718 GLU B C 1
ATOM 11467 O O . GLU B 1 718 ? -18.375 23.766 7.484 1 91.5 718 GLU B O 1
ATOM 11472 N N . LEU B 1 719 ? -16.531 22.594 7.023 1 91.69 719 LEU B N 1
ATOM 11473 C CA . LEU B 1 719 ? -17.141 21.328 7.453 1 91.69 719 LEU B CA 1
ATOM 11474 C C . LEU B 1 719 ? -17.469 21.375 8.945 1 91.69 719 LEU B C 1
ATOM 11476 O O . LEU B 1 719 ? -18.562 20.984 9.352 1 91.69 719 LEU B O 1
ATOM 11480 N N . MET B 1 720 ? -16.578 21.859 9.734 1 93.94 720 MET B N 1
ATOM 11481 C CA . MET B 1 720 ? -16.781 21.922 11.18 1 93.94 720 MET B CA 1
ATOM 11482 C C . MET B 1 720 ? -17.891 22.906 11.523 1 93.94 720 MET B C 1
ATOM 11484 O O . MET B 1 720 ? -18.734 22.625 12.391 1 93.94 720 MET B O 1
ATOM 11488 N N . ARG B 1 721 ? -17.922 24.047 10.812 1 93.25 721 ARG B N 1
ATOM 11489 C CA . ARG B 1 721 ? -18.984 25.016 11.031 1 93.25 721 ARG B CA 1
ATOM 11490 C C . ARG B 1 721 ? -20.344 24.406 10.672 1 93.25 721 ARG B C 1
ATOM 11492 O O . ARG B 1 721 ? -21.328 24.625 11.391 1 93.25 721 ARG B O 1
ATOM 11499 N N . GLY B 1 722 ? -20.375 23.672 9.578 1 90.69 722 GLY B N 1
ATOM 11500 C CA . GLY B 1 722 ? -21.609 23.031 9.18 1 90.69 722 GLY B CA 1
ATOM 11501 C C . GLY B 1 722 ? -22.078 21.984 10.164 1 90.69 722 GLY B C 1
ATOM 11502 O O . GLY B 1 722 ? -23.266 21.938 10.5 1 90.69 722 GLY B O 1
ATOM 11503 N N . LEU B 1 723 ? -21.172 21.156 10.648 1 90.44 723 LEU B N 1
ATOM 11504 C CA . LEU B 1 723 ? -21.516 20.109 11.609 1 90.44 723 LEU B CA 1
ATOM 11505 C C . LEU B 1 723 ? -21.938 20.719 12.945 1 90.44 723 LEU B C 1
ATOM 11507 O O . LEU B 1 723 ? -22.844 20.203 13.609 1 90.44 723 LEU B O 1
ATOM 11511 N N . GLY B 1 724 ? -21.281 21.812 13.352 1 90.62 724 GLY B N 1
ATOM 11512 C CA . GLY B 1 724 ? -21.641 22.5 14.57 1 90.62 724 GLY B CA 1
ATOM 11513 C C . GLY B 1 724 ? -23.031 23.109 14.516 1 90.62 724 GLY B C 1
ATOM 11514 O O . GLY B 1 724 ? -23.766 23.094 15.508 1 90.62 724 GLY B O 1
ATOM 11515 N N . ALA B 1 725 ? -23.359 23.531 13.367 1 88.44 725 ALA B N 1
ATOM 11516 C CA . ALA B 1 725 ? -24.656 24.172 13.188 1 88.44 725 ALA B CA 1
ATOM 11517 C C . ALA B 1 725 ? -25.781 23.141 13.203 1 88.44 725 ALA B C 1
ATOM 11519 O O . ALA B 1 725 ? -26.922 23.453 13.562 1 88.44 725 ALA B O 1
ATOM 11520 N N . LEU B 1 726 ? -25.469 21.953 12.781 1 85.81 726 LEU B N 1
ATOM 11521 C CA . LEU B 1 726 ? -26.484 20.891 12.695 1 85.81 726 LEU B CA 1
ATOM 11522 C C . LEU B 1 726 ? -26.562 20.125 14.008 1 85.81 726 LEU B C 1
ATOM 11524 O O . LEU B 1 726 ? -27.453 19.281 14.18 1 85.81 726 LEU B O 1
ATOM 11528 N N . ALA B 1 727 ? -25.641 20.312 14.977 1 79.88 727 ALA B N 1
ATOM 11529 C CA . ALA B 1 727 ? -25.656 19.594 16.25 1 79.88 727 ALA B CA 1
ATOM 11530 C C . ALA B 1 727 ? -26.688 20.203 17.203 1 79.88 727 ALA B C 1
ATOM 11532 O O . ALA B 1 727 ? -26.953 21.406 17.156 1 79.88 727 ALA B O 1
#

Solvent-accessible surface area (backbone atoms only — not comparable to full-atom values): 81845 Å² total; per-residue (Å²): 143,89,80,83,71,84,79,81,75,96,80,77,94,68,78,89,86,86,83,87,80,82,72,80,73,80,84,78,85,66,95,80,75,81,70,82,68,87,66,92,72,73,88,59,91,76,71,90,68,91,70,79,71,77,64,93,67,60,74,83,64,78,78,82,72,75,70,85,70,79,80,77,77,80,76,80,82,74,80,82,72,80,74,76,70,72,78,54,74,68,60,45,25,48,54,32,22,54,52,37,60,72,29,65,82,43,71,78,60,48,80,66,35,36,93,45,70,86,45,53,53,62,60,54,51,74,88,71,62,56,71,82,62,26,87,54,50,85,56,47,81,76,58,58,59,62,37,67,60,39,70,66,40,47,50,49,35,50,51,49,48,50,65,45,34,47,93,52,42,47,69,92,66,78,77,52,56,68,56,48,42,51,28,31,45,43,17,53,53,58,48,50,72,72,74,52,41,72,56,46,36,76,37,37,42,68,76,49,57,46,56,33,53,48,31,33,25,17,48,12,22,48,65,32,75,43,66,52,39,21,51,29,10,55,53,44,33,52,32,36,52,48,38,52,54,53,47,41,58,55,20,38,33,48,62,77,33,65,59,54,51,50,25,51,49,49,42,32,63,53,32,44,42,44,46,48,40,70,52,19,54,54,26,58,30,56,45,39,47,57,52,47,39,40,48,76,67,34,61,38,33,41,84,65,57,74,60,82,87,65,61,61,80,77,51,59,88,39,67,54,46,53,40,52,52,49,51,52,55,44,30,50,38,28,39,51,53,47,50,51,46,52,40,46,50,48,19,72,67,68,68,45,48,42,63,70,52,59,55,59,32,45,24,49,62,41,57,16,62,66,48,60,67,28,66,44,44,67,56,24,51,53,47,50,53,57,34,55,70,69,47,78,70,81,61,76,84,52,20,54,28,44,36,72,31,24,66,66,49,70,78,66,58,57,71,49,38,24,62,68,59,50,52,51,49,44,50,46,43,49,50,52,51,52,50,52,48,51,41,54,49,54,23,64,64,33,88,65,25,49,80,77,75,44,56,67,55,53,53,47,51,51,52,51,48,53,52,53,53,49,52,53,54,53,46,55,72,68,39,70,86,50,57,42,67,60,48,25,49,52,30,45,54,59,15,53,74,39,46,62,67,65,42,50,46,22,42,56,2,69,67,30,47,71,44,16,52,54,23,44,59,55,45,52,62,43,56,74,35,53,47,32,42,46,19,41,40,26,25,21,40,27,53,39,31,54,68,63,38,56,73,74,61,74,44,48,65,51,50,47,50,50,50,52,30,41,46,50,38,31,49,44,10,50,45,53,44,51,52,53,52,50,56,60,66,70,50,75,73,73,76,83,68,79,74,83,69,60,65,60,49,57,59,43,47,71,56,60,47,76,67,52,54,78,26,60,32,46,54,75,92,46,69,59,49,51,41,24,35,77,72,61,49,49,36,58,22,37,75,31,73,61,76,75,72,75,73,76,70,82,78,64,78,82,82,81,75,65,68,54,52,60,50,42,55,72,65,43,74,72,63,77,74,60,54,64,39,81,34,48,34,56,38,31,40,54,41,30,47,41,49,36,45,55,60,50,59,33,59,56,56,94,82,61,84,86,65,81,61,56,52,32,59,49,47,51,36,52,49,34,53,51,51,20,68,64,95,137,96,79,97,78,87,91,88,79,98,95,79,87,89,93,92,84,93,81,86,88,80,84,80,75,75,76,78,76,80,70,69,69,80,76,81,81,86,91,78,80,77,88,59,85,57,86,78,62,85,67,72,68,70,66,80,69,62,72,87,81,72,76,75,69,69,70,82,70,80,80,76,78,82,78,82,84,79,80,86,76,81,75,79,73,73,79,55,73,69,59,45,27,50,53,32,22,56,51,36,60,72,29,66,82,44,69,77,60,48,81,65,34,37,92,46,70,87,46,54,54,62,60,54,52,73,89,70,63,57,68,83,62,25,87,54,50,86,56,47,81,75,57,59,61,62,40,67,60,38,71,65,40,48,50,49,34,49,50,49,47,50,64,45,35,48,93,53,43,47,69,92,66,77,76,52,56,69,55,49,43,50,27,31,44,44,17,52,52,61,47,49,72,72,73,50,42,72,57,45,38,77,37,36,43,67,76,49,57,45,56,34,51,48,32,34,25,17,48,12,22,48,65,33,73,43,66,52,39,19,50,28,10,54,53,43,32,52,32,38,52,49,38,52,54,52,48,40,57,55,20,38,33,46,62,77,32,65,58,54,51,50,26,53,49,48,43,31,62,53,33,44,43,44,45,46,40,70,51,18,54,54,24,59,29,56,45,39,47,56,51,47,40,42,49,76,67,34,60,38,33,41,83,65,59,73,60,81,87,66,58,62,79,77,51,57,87,39,65,56,46,54,40,52,53,49,50,51,54,43,29,52,38,28,39,50,55,45,49,53,46,52,41,44,51,46,19,73,66,69,68,46,47,43,61,71,52,58,56,59,31,46,24,49,62,41,58,17,63,69,48,62,65,28,67,43,45,69,53,24,52,52,47,50,52,56,32,56,70,69,47,77,71,82,62,76,84,52,20,55,28,44,38,70,32,25,65,66,50,71,78,65,58,56,70,48,38,24,61,70,57,51,52,51,49,44,52,46,44,50,49,53,50,52,51,52,49,50,41,53,49,54,24,64,65,33,89,66,24,49,81,77,75,45,55,68,55,53,52,48,52,50,53,50,48,53,51,53,53,48,52,52,54,53,46,57,72,67,40,70,86,49,58,43,67,58,48,26,50,52,28,46,53,59,16,54,74,40,48,63,66,66,43,50,45,23,42,58,2,69,68,30,45,71,44,16,52,53,23,44,59,55,44,52,62,44,57,74,35,53,46,31,40,46,20,42,40,26,27,21,41,28,55,40,32,55,68,62,37,58,75,72,62,75,45,48,65,52,49,46,51,50,52,52,30,41,45,51,38,31,49,43,11,50,44,53,45,49,53,52,53,53,56,59,66,69,49,75,72,73,75,80,68,77,74,81,71,61,65,61,49,58,60,45,49,72,56,61,50,75,67,54,54,77,27,60,31,47,52,76,92,46,70,59,48,51,41,24,35,77,72,62,49,49,36,59,22,35,75,30,74,60,74,77,72,75,72,76,70,82,79,64,78,83,80,82,76,68,68,55,55,60,51,43,52,72,67,41,76,70,63,77,71,60,52,62,39,82,32,48,34,56,38,31,40,55,41,30,48,42,47,38,48,56,61,50,60,33,57,55,55,94,84,59,83,84,67,80,60,56,52,33,60,47,48,54,35,52,49,33,53,50,53,20,68,65,94

Organism: NCBI:txid717836

Secondary structure (DSSP, 8-state):
----------------------------------------------S-------STT-TT--S-------------------------HHHHHHHHHHHHHTSTT---PPTT--TTSS-SB----GGG--GGG-TTGGGGGG---SBPPPHHHHHHHHHHHHHHHTTTSB-S-PPPHHHHHHHHHHHHHHHTSSS--S-GGG-BTTTS-HHHHHHHHHHHHHTSS-HHHHHHHHHHHHHHHHHHHHHHHH-GGGGG-HHHHHHHHHHHHHHTTSS-HHHHHHHHHTHHHHHHHHHHTTTTSGGG---GGG--TTS---HHHHHHHHHHHHHHHHHHHHHHHHHHHHHHHHT---SS-GGG--SBPPBPHHHHT-SSHHHHHHHHHHHHHT----SS--BHHHHHH-GGGGGG--TTB-HHHHHHHHHHHHHHHHHHHHHHHHHHT-TTS-TTTTHHHHHHHHHHHHHHHHHHHHHHHHSTTS-HHHHHHHHHHHHHTTS-HHHHHHHTTTT-HHHHHHHHHHHHHHHTSHHHHHHHHHHHHHHHHHHHSPTT---HHHHHHHHHHHHHHHHHHHHHHHHHHHHHHHS--------SSTHHHHHHHHHHS----EEETTS---HHHHHHHHH--SEEEEEEE--------------SSTHHHHHHHHHS-------EEEEETT-HHHHHHHHHHHHHHTT--SS-SS----HHHHHHHHHHHHHHHH-/-----------------------------TT---------------S-------GGGGS-----------------------------HHHHHHHHHHHHHTSTT---PPTT--TTSS-SB----GGG--GGG-TTGGGGGG---SBPPPHHHHHHHHHHHHHHHTTTSB-S-PPPHHHHHHHHHHHHHHHTSSS--S-GGG-BTTTS-HHHHHHHHHHHHHTSS-HHHHHHHHHHHHHHHHHHHHHHHH-GGGGG-HHHHHHHHHHHHHHTTSS-HHHHHHHHHTHHHHHHHHHHTTTTSGGG---GGG--TTS---HHHHHHHHHHHHHHHHHHHHHHHHHHHHHHHHT---SS-GGG--SBPPBPHHHHT--SHHHHHHHHHHHHHT----SS--BHHHHHH-GGGGGG--TTB-HHHHHHHHHHHHHHHHHHHHHHHHHHT-TTS-TTTTHHHHHHHHHHHHHHHHHHHHHHHHSTTS-HHHHHHHHHHHHHTTS-HHHHHHHTTTT-HHHHHHHHHHHHHHHTSHHHHHHHHHHHHHHHHHHHSPTT---HHHHHHHHHHHHHHHHHHHHHHHHHHHHHHHS--------SSTHHHHHHHHHHS----EEETTS---HHHHHHHHH--SEEEEEEE--------------SSTHHHHHHHHHS-------EEEEETT-HHHHHHHHHHHHHHTT--SS-SS----HHHHHHHHHHHHHHHH-

Nearest PDB structures (foldseek):
  6xwx-assembly1_A  TM=1.852E-01  e=7.162E-01  Thermochaetoides thermophila DSM 1495
  8qag-assembly1_A  TM=3.326E-01  e=5.947E+00  synthetic construct

InterPro domains:
  IPR007219 Xylanolytic transcriptional activator, regulatory domain [PF04082] (208-399)

Radius of gyration: 38.39 Å; Cα contacts (8 Å, |Δi|>4): 1806; chains: 2; bounding box: 149×128×96 Å